Protein AF-0000000067930528 (afdb_homodimer)

Organism: Mesorhizobium plurifarium (NCBI:txid69974)

InterPro domains:
  IPR000172 Glucose-methanol-choline oxidoreductase, N-terminal [PF00732] (122-279)
  IPR007867 Glucose-methanol-choline oxidoreductase, C-terminal [PF05199] (368-486)
  IPR017896 4Fe-4S ferredoxin-type, iron-sulphur binding domain [PS51379] (174-204)
  IPR036188 FAD/NAD(P)-binding domain superfamily [G3DSA:3.50.50.60] (3-328)
  IPR036188 FAD/NAD(P)-binding domain superfamily [G3DSA:3.50.50.60] (410-496)
  IPR036188 FAD/NAD(P)-binding domain superfamily [SSF51905] (15-491)
  IPR051473 Pyranose 2-oxidase-like [PTHR42784] (15-492)

Secondary structure (DSSP, 8-state):
--EEEEGGGS-S--TT-SEEEE--SHHHHHHHHHHHHTT-EEEEEESS-PPPTT-BSHHHHTTSPPBB-TTS-S-B------STTGGGGTS--B-PPP-HHHHTGGGT---SS--S-SS-HHHHHHHHHHHHHHHT-TTSTTPPPPPPPHHHHHHHHHHHHTTPPPEE--BSBPPTTSTT-----SEESSB--SSS-B--TTTTTTT--TTSSSEEEEEES-EEEEEEEPTTS-EEEEEEEETTTTEEEEEE-S-EEE-S-HHHHHHHHHH--BTTBTT-TT-TTS-TTBT-B-EEEEEEEEEPPGGGTTSGGGS---EES--EEE-TTSB-TTSGGGB--EEEEE--SSGGGGTTEEEEEEEEEPPP-TTSEEEEEEEE-TTSPEEEEEE----HHHHHHHHHHHHHHHHHHHHHT-SEEEEPP--GGG--S--B-TT-B-S-TTT-SB-TTSBBTT-SSEEE-SGGG-SS--SS-SHHHHHHHHHHHHHT--SS--/--EEEEGGGS-S--TT-SEEEE--SHHHHHHHHHHHHTT-EEEEEESS-PPPTT-BSHHHHTTSPPBB-TTS-S-B------STTGGGGTS--B-PPP-HHHHSGGGT---SS--S-SS-HHHHHHHHHHHHHHHT-TTSTTPPPPPPPHHHHHHHHHHHHTTPPPEE--BSBPPTTSTT-----SEESSB--SSS-B--TTTTTTT--TTSSSEEEEEES-EEEEEEE-TTS-EEEEEEEETTTTEEEEEE-S-EEE-S-HHHHHHHHHH--BTTBTT-TT-TTS-TTBT-B-EEEEEEEEEPPGGGTTSGGGS---EES--EEE-TTSB-TTSGGGB--EEEEE--SSGGGGTTEEEEEEEEEPPP-TTSEEEEEEEE-TTSPEEEEEE----HHHHHHHHHHHHHHHHHHHHHT-SEEEEPP--GGG--S--B-TT-B-S-TTT-SB-TTSBBTT-SSEEE-SGGG-SS--SS-SHHHHHHHHHHHHHT--SS--

Structure (mmCIF, N/CA/C/O backbone):
data_AF-0000000067930528-model_v1
#
loop_
_entity.id
_entity.type
_entity.pdbx_description
1 polymer 'Putative sugar-alcohol dehydrogenase'
#
loop_
_atom_site.group_PDB
_atom_site.id
_atom_site.type_symbol
_atom_site.label_atom_id
_atom_site.label_alt_id
_atom_site.label_comp_id
_atom_site.label_asym_id
_atom_site.label_entity_id
_atom_site.label_seq_id
_atom_site.pdbx_PDB_ins_code
_atom_site.Cartn_x
_atom_site.Cartn_y
_atom_site.Cartn_z
_atom_site.occupancy
_atom_site.B_iso_or_equiv
_atom_site.auth_seq_id
_atom_site.auth_comp_id
_atom_site.auth_asym_id
_atom_site.auth_atom_id
_atom_site.pdbx_PDB_model_num
ATOM 1 N N . MET A 1 1 ? 11.219 -15.039 15.578 1 65.94 1 MET A N 1
ATOM 2 C CA . MET A 1 1 ? 10.406 -14.078 14.828 1 65.94 1 MET A CA 1
ATOM 3 C C . MET A 1 1 ? 11.164 -13.57 13.602 1 65.94 1 MET A C 1
ATOM 5 O O . MET A 1 1 ? 12.328 -13.188 13.703 1 65.94 1 MET A O 1
ATOM 9 N N . THR A 1 2 ? 10.562 -13.828 12.453 1 72.38 2 THR A N 1
ATOM 10 C CA . THR A 1 2 ? 11.203 -13.484 11.18 1 72.38 2 THR A CA 1
ATOM 11 C C . THR A 1 2 ? 11.5 -11.984 11.117 1 72.38 2 THR A C 1
ATOM 13 O O . THR A 1 2 ? 10.664 -11.164 11.492 1 72.38 2 THR A O 1
ATOM 16 N N . ASP A 1 3 ? 12.711 -11.766 10.789 1 87.5 3 ASP A N 1
ATOM 17 C CA . ASP A 1 3 ? 13.172 -10.398 10.57 1 87.5 3 ASP A CA 1
ATOM 18 C C . ASP A 1 3 ? 12.773 -9.898 9.188 1 87.5 3 ASP A C 1
ATOM 20 O O . ASP A 1 3 ? 13.328 -10.344 8.18 1 87.5 3 ASP A O 1
ATOM 24 N N . ILE A 1 4 ? 11.758 -9.18 9.07 1 91.94 4 ILE A N 1
ATOM 25 C CA . ILE A 1 4 ? 11.328 -8.531 7.84 1 91.94 4 ILE A CA 1
ATOM 26 C C . ILE A 1 4 ? 11.609 -7.031 7.918 1 91.94 4 ILE A C 1
ATOM 28 O O . ILE A 1 4 ? 10.984 -6.312 8.703 1 91.94 4 ILE A O 1
ATOM 32 N N . ARG A 1 5 ? 12.547 -6.539 7.102 1 92.88 5 ARG A N 1
ATOM 33 C CA . ARG A 1 5 ? 12.969 -5.148 7.207 1 92.88 5 ARG A CA 1
ATOM 34 C C . ARG A 1 5 ? 13.297 -4.574 5.832 1 92.88 5 ARG A C 1
ATOM 36 O O . ARG A 1 5 ? 13.68 -5.309 4.918 1 92.88 5 ARG A O 1
ATOM 43 N N . HIS A 1 6 ? 13.102 -3.281 5.699 1 94.38 6 HIS A N 1
ATOM 44 C CA . HIS A 1 6 ? 13.555 -2.615 4.484 1 94.38 6 HIS A CA 1
ATOM 45 C C . HIS A 1 6 ? 15.07 -2.668 4.359 1 94.38 6 HIS A C 1
ATOM 47 O O . HIS A 1 6 ? 15.789 -2.463 5.34 1 94.38 6 HIS A O 1
ATOM 53 N N . ILE A 1 7 ? 15.562 -2.873 3.207 1 93.69 7 ILE A N 1
ATOM 54 C CA . ILE A 1 7 ? 16.984 -3.121 2.973 1 93.69 7 ILE A CA 1
ATOM 55 C C . ILE A 1 7 ? 17.781 -1.875 3.334 1 93.69 7 ILE A C 1
ATOM 57 O O . ILE A 1 7 ? 18.922 -1.978 3.799 1 93.69 7 ILE A O 1
ATOM 61 N N . ALA A 1 8 ? 17.188 -0.722 3.137 1 86.81 8 ALA A N 1
ATOM 62 C CA . ALA A 1 8 ? 17.906 0.517 3.434 1 86.81 8 ALA A CA 1
ATOM 63 C C . ALA A 1 8 ? 18.203 0.632 4.926 1 86.81 8 ALA A C 1
ATOM 65 O O . ALA A 1 8 ? 19.156 1.314 5.32 1 86.81 8 ALA A O 1
ATOM 66 N N . ALA A 1 9 ? 17.391 0.033 5.754 1 80.81 9 ALA A N 1
ATOM 67 C CA . ALA A 1 9 ? 17.578 0.073 7.199 1 80.81 9 ALA A CA 1
ATOM 68 C C . ALA A 1 9 ? 18.578 -0.986 7.656 1 80.81 9 ALA A C 1
ATOM 70 O O . ALA A 1 9 ? 18.984 -0.997 8.82 1 80.81 9 ALA A O 1
ATOM 71 N N . HIS A 1 10 ? 18.797 -1.902 6.738 1 74 10 HIS A N 1
ATOM 72 C CA . HIS A 1 10 ? 19.688 -2.998 7.09 1 74 10 HIS A CA 1
ATOM 73 C C . HIS A 1 10 ? 21.141 -2.545 7.074 1 74 10 HIS A C 1
ATOM 75 O O . HIS A 1 10 ? 21.578 -1.849 6.152 1 74 10 HIS A O 1
ATOM 81 N N . ALA A 1 11 ? 21.719 -2.877 8.195 1 65.94 11 ALA A N 1
ATOM 82 C CA . ALA A 1 11 ? 23.141 -2.549 8.281 1 65.94 11 ALA A CA 1
ATOM 83 C C . ALA A 1 11 ? 23.953 -3.332 7.25 1 65.94 11 ALA A C 1
ATOM 85 O O . ALA A 1 11 ? 23.516 -4.379 6.773 1 65.94 11 ALA A O 1
ATOM 86 N N . CYS A 1 12 ? 25.031 -2.902 6.73 1 62.75 12 CYS A N 1
ATOM 87 C CA . CYS A 1 12 ? 25.891 -3.193 5.59 1 62.75 12 CYS A CA 1
ATOM 88 C C . CYS A 1 12 ? 26.516 -4.582 5.715 1 62.75 12 CYS A C 1
ATOM 90 O O . CYS A 1 12 ? 27.328 -4.984 4.879 1 62.75 12 CYS A O 1
ATOM 92 N N . ASN A 1 13 ? 26.062 -5.438 6.613 1 69.56 13 ASN A N 1
ATOM 93 C CA . ASN A 1 13 ? 26.812 -6.688 6.578 1 69.56 13 ASN A CA 1
ATOM 94 C C . ASN A 1 13 ? 26.016 -7.809 5.922 1 69.56 13 ASN A C 1
ATOM 96 O O . ASN A 1 13 ? 25.422 -8.633 6.609 1 69.56 13 ASN A O 1
ATOM 100 N N . TYR A 1 14 ? 26.25 -7.941 4.645 1 79.69 14 TYR A N 1
ATOM 101 C CA . TYR A 1 14 ? 25.531 -8.938 3.848 1 79.69 14 TYR A CA 1
ATOM 102 C C . TYR A 1 14 ? 26.359 -10.211 3.709 1 79.69 14 TYR A C 1
ATOM 104 O O . TYR A 1 14 ? 25.969 -11.133 2.99 1 79.69 14 TYR A O 1
ATOM 112 N N . THR A 1 15 ? 27.484 -10.43 4.457 1 78.19 15 THR A N 1
ATOM 113 C CA . THR A 1 15 ? 28.438 -11.508 4.227 1 78.19 15 THR A CA 1
ATOM 114 C C . THR A 1 15 ? 28.094 -12.719 5.094 1 78.19 15 THR A C 1
ATOM 116 O O . THR A 1 15 ? 28.719 -13.781 4.961 1 78.19 15 THR A O 1
ATOM 119 N N . ASN A 1 16 ? 27.062 -12.82 5.742 1 85 16 ASN A N 1
ATOM 120 C CA . ASN A 1 16 ? 26.859 -13.898 6.707 1 85 16 ASN A CA 1
ATOM 121 C C . ASN A 1 16 ? 25.734 -14.844 6.27 1 85 16 ASN A C 1
ATOM 123 O O . ASN A 1 16 ? 25.312 -15.711 7.035 1 85 16 ASN A O 1
ATOM 127 N N . PHE A 1 17 ? 25.422 -14.914 5.016 1 92.62 17 PHE A N 1
ATOM 128 C CA . PHE A 1 17 ? 24.344 -15.789 4.594 1 92.62 17 PHE A CA 1
ATOM 129 C C . PHE A 1 17 ? 24.891 -17 3.85 1 92.62 17 PHE A C 1
ATOM 131 O O . PHE A 1 17 ? 25.781 -16.875 3.01 1 92.62 17 PHE A O 1
ATOM 138 N N . ASP A 1 18 ? 24.375 -18.188 4.176 1 94.06 18 ASP A N 1
ATOM 139 C CA . ASP A 1 18 ? 24.719 -19.406 3.465 1 94.06 18 ASP A CA 1
ATOM 140 C C . ASP A 1 18 ? 24.078 -19.438 2.08 1 94.06 18 ASP A C 1
ATOM 142 O O . ASP A 1 18 ? 24.625 -20.047 1.151 1 94.06 18 ASP A O 1
ATOM 146 N N . ALA A 1 19 ? 22.938 -18.844 1.954 1 95.81 19 ALA A N 1
ATOM 147 C CA . ALA A 1 19 ? 22.188 -18.781 0.705 1 95.81 19 ALA A CA 1
ATOM 148 C C . ALA A 1 19 ? 21.375 -17.5 0.621 1 95.81 19 ALA A C 1
ATOM 150 O O . ALA A 1 19 ? 20.953 -16.953 1.645 1 95.81 19 ALA A O 1
ATOM 151 N N . VAL A 1 20 ? 21.234 -17.031 -0.563 1 97.56 20 VAL A N 1
ATOM 152 C CA . VAL A 1 20 ? 20.359 -15.891 -0.838 1 97.56 20 VAL A CA 1
ATOM 153 C C . VAL A 1 20 ? 19.266 -16.297 -1.808 1 97.56 20 VAL A C 1
ATOM 155 O O . VAL A 1 20 ? 19.547 -16.828 -2.891 1 97.56 20 VAL A O 1
ATOM 158 N N . VAL A 1 21 ? 18.031 -16.156 -1.386 1 98.5 21 VAL A N 1
ATOM 159 C CA . VAL A 1 21 ? 16.859 -16.438 -2.207 1 98.5 21 VAL A CA 1
ATOM 160 C C . VAL A 1 21 ? 16.328 -15.148 -2.824 1 98.5 21 VAL A C 1
ATOM 162 O O . VAL A 1 21 ? 16.125 -14.156 -2.123 1 98.5 21 VAL A O 1
ATOM 165 N N . VAL A 1 22 ? 16.125 -15.094 -4.141 1 98.75 22 VAL A N 1
ATOM 166 C CA . VAL A 1 22 ? 15.57 -13.938 -4.836 1 98.75 22 VAL A CA 1
ATOM 167 C C . VAL A 1 22 ? 14.07 -14.133 -5.023 1 98.75 22 VAL A C 1
ATOM 169 O O . VAL A 1 22 ? 13.641 -14.898 -5.887 1 98.75 22 VAL A O 1
ATOM 172 N N . GLY A 1 23 ? 13.258 -13.406 -4.262 1 98.31 23 GLY A N 1
ATOM 173 C CA . GLY A 1 23 ? 11.812 -13.547 -4.254 1 98.31 23 GLY A CA 1
ATOM 174 C C . GLY A 1 23 ? 11.289 -14.242 -3.012 1 98.31 23 GLY A C 1
ATOM 175 O O . GLY A 1 23 ? 11.828 -15.266 -2.59 1 98.31 23 GLY A O 1
ATOM 176 N N . SER A 1 24 ? 10.258 -13.719 -2.424 1 98.38 24 SER A N 1
ATOM 177 C CA . SER A 1 24 ? 9.734 -14.234 -1.163 1 98.38 24 SER A CA 1
ATOM 178 C C . SER A 1 24 ? 8.375 -14.898 -1.357 1 98.38 24 SER A C 1
ATOM 180 O O . SER A 1 24 ? 7.664 -15.156 -0.387 1 98.38 24 SER A O 1
ATOM 182 N N . GLY A 1 25 ? 7.945 -15.148 -2.602 1 9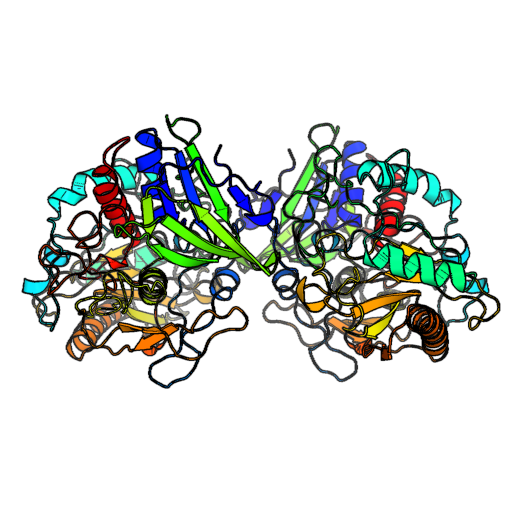8 25 GLY A N 1
ATOM 183 C CA . GLY A 1 25 ? 6.656 -15.75 -2.9 1 98 25 GLY A CA 1
ATOM 184 C C . GLY A 1 25 ? 6.539 -17.188 -2.434 1 98 25 GLY A C 1
ATOM 185 O O . GLY A 1 25 ? 7.305 -17.625 -1.573 1 98 25 GLY A O 1
ATOM 186 N N . PRO A 1 26 ? 5.582 -17.922 -2.986 1 98.19 26 PRO A N 1
ATOM 187 C CA . PRO A 1 26 ? 5.32 -19.281 -2.529 1 98.19 26 PRO A CA 1
ATOM 188 C C . PRO A 1 26 ? 6.543 -20.188 -2.639 1 98.19 26 PRO A C 1
ATOM 190 O O . PRO A 1 26 ? 6.848 -20.938 -1.708 1 98.19 26 PRO A O 1
ATOM 193 N N . SER A 1 27 ? 7.227 -20.141 -3.719 1 98.56 27 SER A N 1
ATOM 194 C CA . SER A 1 27 ? 8.398 -20.984 -3.875 1 98.56 27 SER A CA 1
ATOM 195 C C . SER A 1 27 ? 9.562 -20.5 -3.01 1 98.56 27 SER A C 1
ATOM 197 O O . SER A 1 27 ? 10.141 -21.266 -2.248 1 98.56 27 SER A O 1
ATOM 199 N N . GLY A 1 28 ? 9.875 -19.188 -3.053 1 98.75 28 GLY A N 1
ATOM 200 C CA . GLY A 1 28 ? 11 -18.641 -2.318 1 98.75 28 GLY A CA 1
ATOM 201 C C . GLY A 1 28 ? 10.875 -18.828 -0.816 1 98.75 28 GLY A C 1
ATOM 202 O O . GLY A 1 28 ? 11.867 -19.094 -0.134 1 98.75 28 GLY A O 1
ATOM 203 N N . SER A 1 29 ? 9.695 -18.641 -0.292 1 98.69 29 SER A N 1
ATOM 204 C CA . SER A 1 29 ? 9.484 -18.797 1.142 1 98.69 29 SER A CA 1
ATOM 205 C C . SER A 1 29 ? 9.695 -20.25 1.569 1 98.69 29 SER A C 1
ATOM 207 O O . SER A 1 29 ? 10.289 -20.516 2.619 1 98.69 29 SER A O 1
ATOM 209 N N . ILE A 1 30 ? 9.227 -21.219 0.767 1 98.88 30 ILE A N 1
ATOM 210 C CA . ILE A 1 30 ? 9.391 -22.625 1.073 1 98.88 30 ILE A CA 1
ATOM 211 C C . ILE A 1 30 ? 10.875 -23 1.008 1 98.88 30 ILE A C 1
ATOM 213 O O . ILE A 1 30 ? 11.367 -23.75 1.854 1 98.88 30 ILE A O 1
ATOM 217 N N . VAL A 1 31 ? 11.57 -22.484 0.005 1 98.81 31 VAL A N 1
ATOM 218 C CA . VAL A 1 31 ? 13.008 -22.734 -0.125 1 98.81 31 VAL A CA 1
ATOM 219 C C . VAL A 1 31 ? 13.734 -22.203 1.109 1 98.81 31 VAL A C 1
ATOM 221 O O . VAL A 1 31 ? 14.531 -22.922 1.717 1 98.81 31 VAL A O 1
ATOM 224 N N . ALA A 1 32 ? 13.469 -20.969 1.473 1 98.38 32 ALA A N 1
ATOM 225 C CA . ALA A 1 32 ? 14.109 -20.359 2.637 1 98.38 32 ALA A CA 1
ATOM 226 C C . ALA A 1 32 ? 13.852 -21.172 3.896 1 98.38 32 ALA A C 1
ATOM 228 O O . ALA A 1 32 ? 14.773 -21.453 4.664 1 98.38 32 ALA A O 1
ATOM 229 N N . ARG A 1 33 ? 12.609 -21.578 4.098 1 98.25 33 ARG A N 1
ATOM 230 C CA . ARG A 1 33 ? 12.242 -22.375 5.262 1 98.25 33 ARG A CA 1
ATOM 231 C C . ARG A 1 33 ? 12.984 -23.703 5.262 1 98.25 33 ARG A C 1
ATOM 233 O O . ARG A 1 33 ? 13.516 -24.125 6.293 1 98.25 33 ARG A O 1
ATOM 240 N N . THR A 1 34 ? 12.984 -24.406 4.109 1 98.56 34 THR A N 1
ATOM 241 C CA . THR A 1 34 ? 13.641 -25.703 3.99 1 98.56 34 THR A CA 1
ATOM 242 C C . THR A 1 34 ? 15.117 -25.594 4.359 1 98.56 34 THR A C 1
ATOM 244 O O . THR A 1 34 ? 15.633 -26.406 5.125 1 98.56 34 THR A O 1
ATOM 247 N N . LEU A 1 35 ? 15.781 -24.609 3.834 1 97.81 35 LEU A N 1
ATOM 248 C CA . LEU A 1 35 ? 17.203 -24.438 4.105 1 97.81 35 LEU A CA 1
ATOM 249 C C . LEU A 1 35 ? 17.438 -24.078 5.57 1 97.81 35 LEU A C 1
ATOM 251 O O . LEU A 1 35 ? 18.406 -24.547 6.18 1 97.81 35 LEU A O 1
ATOM 255 N N . ALA A 1 36 ? 16.578 -23.219 6.133 1 97.12 36 ALA A N 1
ATOM 256 C CA . ALA A 1 36 ? 16.703 -22.891 7.551 1 97.12 36 ALA A CA 1
ATOM 257 C C . ALA A 1 36 ? 16.5 -24.141 8.422 1 97.12 36 ALA A C 1
ATOM 259 O O . ALA A 1 36 ? 17.156 -24.297 9.453 1 97.12 36 ALA A O 1
ATOM 260 N N . GLU A 1 37 ? 15.539 -25 8.062 1 97.38 37 GLU A N 1
ATOM 261 C CA . GLU A 1 37 ? 15.336 -26.281 8.742 1 97.38 37 GLU A CA 1
ATOM 262 C C . GLU A 1 37 ? 16.609 -27.109 8.75 1 97.38 37 GLU A C 1
ATOM 264 O O . GLU A 1 37 ? 16.844 -27.906 9.672 1 97.38 37 GLU A O 1
ATOM 269 N N . LYS A 1 38 ? 17.406 -26.938 7.801 1 97.25 38 LYS A N 1
ATOM 270 C CA . LYS A 1 38 ? 18.656 -27.688 7.668 1 97.25 38 LYS A CA 1
ATOM 271 C C . LYS A 1 38 ? 19.812 -26.938 8.32 1 97.25 38 LYS A C 1
ATOM 273 O O . LYS A 1 38 ? 20.969 -27.297 8.133 1 97.25 38 LYS A O 1
ATOM 278 N N . GLY A 1 39 ? 19.547 -25.766 8.93 1 96.31 39 GLY A N 1
ATOM 279 C CA . GLY A 1 39 ? 20.531 -25.062 9.727 1 96.31 39 GLY A CA 1
ATOM 280 C C . GLY A 1 39 ? 21.203 -23.922 8.969 1 96.31 39 GLY A C 1
ATOM 281 O O . GLY A 1 39 ? 22.141 -23.312 9.477 1 96.31 39 GLY A O 1
ATOM 282 N N . CYS A 1 40 ? 20.734 -23.562 7.781 1 95.88 40 CYS A N 1
ATOM 283 C CA . CYS A 1 40 ? 21.344 -22.516 6.973 1 95.88 40 CYS A CA 1
ATOM 284 C C . CYS A 1 40 ? 20.859 -21.141 7.422 1 95.88 40 CYS A C 1
ATOM 286 O O . CYS A 1 40 ? 19.75 -20.984 7.91 1 95.88 40 CYS A O 1
ATOM 288 N N . HIS A 1 41 ? 21.766 -20.172 7.305 1 95.19 41 HIS A N 1
ATOM 289 C CA . HIS A 1 41 ? 21.391 -18.766 7.402 1 95.19 41 HIS A CA 1
ATOM 290 C C . HIS A 1 41 ? 21.031 -18.188 6.035 1 95.19 41 HIS A C 1
ATOM 292 O O . HIS A 1 41 ? 21.891 -18.078 5.16 1 95.19 41 HIS A O 1
ATOM 298 N N . VAL A 1 42 ? 19.75 -17.812 5.859 1 96.12 42 VAL A N 1
ATOM 299 C CA . VAL A 1 42 ? 19.234 -17.5 4.531 1 96.12 42 VAL A CA 1
ATOM 300 C C . VAL A 1 42 ? 18.766 -16.047 4.48 1 96.12 42 VAL A C 1
ATOM 302 O O . VAL A 1 42 ? 18.094 -15.586 5.398 1 96.12 42 VAL A O 1
ATOM 305 N N . ALA A 1 43 ? 19.156 -15.281 3.494 1 96.25 43 ALA A N 1
ATOM 306 C CA . ALA A 1 43 ? 18.562 -13.992 3.164 1 96.25 43 ALA A CA 1
ATOM 307 C C . ALA A 1 43 ? 17.547 -14.141 2.025 1 96.25 43 ALA A C 1
ATOM 309 O O . ALA A 1 43 ? 17.812 -14.836 1.041 1 96.25 43 ALA A O 1
ATOM 310 N N . VAL A 1 44 ? 16.391 -13.602 2.207 1 97.5 44 VAL A N 1
ATOM 311 C CA . VAL A 1 44 ? 15.398 -13.5 1.138 1 97.5 44 VAL A CA 1
ATOM 312 C C . VAL A 1 44 ? 15.305 -12.047 0.667 1 97.5 44 VAL A C 1
ATOM 314 O O . VAL A 1 44 ? 15.016 -11.148 1.461 1 97.5 44 VAL A O 1
ATOM 317 N N . LEU A 1 45 ? 15.594 -11.789 -0.558 1 97.38 45 LEU A N 1
ATOM 318 C CA . LEU A 1 45 ? 15.508 -10.453 -1.137 1 97.38 45 LEU A CA 1
ATOM 319 C C . LEU A 1 45 ? 14.18 -10.266 -1.865 1 97.38 45 LEU A C 1
ATOM 321 O O . LEU A 1 45 ? 13.758 -11.133 -2.633 1 97.38 45 LEU A O 1
ATOM 325 N N . GLU A 1 46 ? 13.469 -9.219 -1.565 1 97.62 46 GLU A N 1
ATOM 326 C CA . GLU A 1 46 ? 12.164 -8.891 -2.123 1 97.62 46 GLU A CA 1
ATOM 327 C C . GLU A 1 46 ? 12.102 -7.434 -2.568 1 97.62 46 GLU A C 1
ATOM 329 O O . GLU A 1 46 ? 12.625 -6.547 -1.886 1 97.62 46 GLU A O 1
ATOM 334 N N . TYR A 1 47 ? 11.516 -7.215 -3.771 1 96.62 47 TYR A N 1
ATOM 335 C CA . TYR A 1 47 ? 11.414 -5.855 -4.289 1 96.62 47 TYR A CA 1
ATOM 336 C C . TYR A 1 47 ? 10.32 -5.078 -3.559 1 96.62 47 TYR A C 1
ATOM 338 O O . TYR A 1 47 ? 10.539 -3.938 -3.145 1 96.62 47 TYR A O 1
ATOM 346 N N . GLY A 1 48 ? 9.203 -5.66 -3.402 1 96.31 48 GLY A N 1
ATOM 347 C CA . GLY A 1 48 ? 8.062 -4.98 -2.807 1 96.31 48 GLY A CA 1
ATOM 348 C C . GLY A 1 48 ? 8 -5.141 -1.299 1 96.31 48 GLY A C 1
ATOM 349 O O . GLY A 1 48 ? 8.555 -6.09 -0.743 1 96.31 48 GLY A O 1
ATOM 350 N N . GLY A 1 49 ? 7.332 -4.234 -0.583 1 96.25 49 GLY A N 1
ATOM 351 C CA . GLY A 1 49 ? 7.113 -4.312 0.854 1 96.25 49 GLY A CA 1
ATOM 352 C C . GLY A 1 49 ? 5.93 -5.18 1.231 1 96.25 49 GLY A C 1
ATOM 353 O O . GLY A 1 49 ? 5.23 -5.703 0.358 1 96.25 49 GLY A O 1
ATOM 354 N N . PRO A 1 50 ? 5.742 -5.387 2.572 1 95.75 50 PRO A N 1
ATOM 355 C CA . PRO A 1 50 ? 4.578 -6.164 3.006 1 95.75 50 PRO A CA 1
ATOM 356 C C . PRO A 1 50 ? 3.254 -5.48 2.674 1 95.75 50 PRO A C 1
ATOM 358 O O . PRO A 1 50 ? 3.168 -4.25 2.693 1 95.75 50 PRO A O 1
ATOM 361 N N . ALA A 1 51 ? 2.242 -6.277 2.332 1 95.31 51 ALA A N 1
ATOM 362 C CA . ALA A 1 51 ? 0.869 -5.805 2.168 1 95.31 51 ALA A CA 1
ATOM 363 C C . ALA A 1 51 ? 0.092 -5.914 3.477 1 95.31 51 ALA A C 1
ATOM 365 O O . ALA A 1 51 ? 0.234 -6.895 4.211 1 95.31 51 ALA A O 1
ATOM 366 N N . CYS A 1 52 ? -0.74 -4.938 3.793 1 94.19 52 CYS A N 1
ATOM 367 C CA . CYS A 1 52 ? -1.536 -5.008 5.012 1 94.19 52 CYS A CA 1
ATOM 368 C C . CYS A 1 52 ? -2.795 -5.84 4.793 1 94.19 52 CYS A C 1
ATOM 370 O O . CYS A 1 52 ? -3.252 -5.996 3.662 1 94.19 52 CYS A O 1
ATOM 372 N N . PRO A 1 53 ? -3.369 -6.43 5.934 1 94.69 53 PRO A N 1
ATOM 373 C CA . PRO A 1 53 ? -4.66 -7.109 5.793 1 94.69 53 PRO A CA 1
ATOM 374 C C . PRO A 1 53 ? -5.727 -6.219 5.16 1 94.69 53 PRO A C 1
ATOM 376 O O . PRO A 1 53 ? -5.883 -5.059 5.551 1 94.69 53 PRO A O 1
ATOM 379 N N . GLY A 1 54 ? -6.375 -6.762 4.078 1 94.75 54 GLY A N 1
ATOM 380 C CA . GLY A 1 54 ? -7.426 -6.012 3.404 1 94.75 54 GLY A CA 1
ATOM 381 C C . GLY A 1 54 ? -6.922 -5.23 2.205 1 94.75 54 GLY A C 1
ATOM 382 O O . GLY A 1 54 ? -7.711 -4.617 1.482 1 94.75 54 GLY A O 1
ATOM 383 N N . ALA A 1 55 ? -5.602 -5.262 1.969 1 94.81 55 ALA A N 1
ATOM 384 C CA . ALA A 1 55 ? -5.055 -4.562 0.809 1 94.81 55 ALA A CA 1
ATOM 385 C C . ALA A 1 55 ? -5.547 -5.191 -0.492 1 94.81 55 ALA A C 1
ATOM 387 O O . ALA A 1 55 ? -5.707 -6.41 -0.58 1 94.81 55 ALA A O 1
ATOM 388 N N . MET A 1 56 ? -5.691 -4.352 -1.566 1 93.25 56 MET A N 1
ATOM 389 C CA . MET A 1 56 ? -6.062 -4.828 -2.895 1 93.25 56 MET A CA 1
ATOM 390 C C . MET A 1 56 ? -4.824 -5.09 -3.746 1 93.25 56 MET A C 1
ATOM 392 O O . MET A 1 56 ? -3.787 -4.453 -3.551 1 93.25 56 MET A O 1
ATOM 396 N N . LEU A 1 57 ? -4.922 -5.887 -4.707 1 94.38 57 LEU A N 1
ATOM 397 C CA . LEU A 1 57 ? -3.83 -6.348 -5.559 1 94.38 57 LEU A CA 1
ATOM 398 C C . LEU A 1 57 ? -3.283 -5.203 -6.406 1 94.38 57 LEU A C 1
ATOM 400 O O . LEU A 1 57 ? -2.072 -5.105 -6.617 1 94.38 57 LEU A O 1
ATOM 404 N N . GLY A 1 58 ? -4.055 -4.324 -6.883 1 91.5 58 GLY A N 1
ATOM 405 C CA . GLY A 1 58 ? -3.738 -3.326 -7.895 1 91.5 58 GLY A CA 1
ATOM 406 C C . GLY A 1 58 ? -2.422 -2.615 -7.637 1 91.5 58 GLY A C 1
ATOM 407 O O . GLY A 1 58 ? -1.498 -2.697 -8.445 1 91.5 58 GLY A O 1
ATOM 408 N N . PRO A 1 59 ? -2.297 -2.018 -6.484 1 90.88 59 PRO A N 1
ATOM 409 C CA . PRO A 1 59 ? -1.072 -1.272 -6.18 1 90.88 59 PRO A CA 1
ATOM 410 C C . PRO A 1 59 ? 0.172 -2.158 -6.18 1 90.88 59 PRO A C 1
ATOM 412 O O . PRO A 1 59 ? 1.271 -1.686 -6.48 1 90.88 59 PRO A O 1
ATOM 415 N N . HIS A 1 60 ? 0.071 -3.4 -5.934 1 93.75 60 HIS A N 1
ATOM 416 C CA . HIS A 1 60 ? 1.201 -4.316 -5.844 1 93.75 60 HIS A CA 1
ATOM 417 C C . HIS A 1 60 ? 1.572 -4.871 -7.215 1 93.75 60 HIS A C 1
ATOM 419 O O . HIS A 1 60 ? 2.65 -5.445 -7.383 1 93.75 60 HIS A O 1
ATOM 425 N N . GLN A 1 61 ? 0.742 -4.703 -8.188 1 91.5 61 GLN A N 1
ATOM 426 C CA . GLN A 1 61 ? 1.097 -5.02 -9.562 1 91.5 61 GLN A CA 1
ATOM 427 C C . GLN A 1 61 ? 1.732 -3.816 -10.258 1 91.5 61 GLN A C 1
ATOM 429 O O . GLN A 1 61 ? 2.604 -3.979 -11.117 1 91.5 61 GLN A O 1
ATOM 434 N N . GLU A 1 62 ? 1.306 -2.664 -9.82 1 88.38 62 GLU A N 1
ATOM 435 C CA . GLU A 1 62 ? 1.73 -1.427 -10.469 1 88.38 62 GLU A CA 1
ATOM 436 C C . GLU A 1 62 ? 3.174 -1.082 -10.109 1 88.38 62 GLU A C 1
ATOM 438 O O . GLU A 1 62 ? 3.777 -0.199 -10.727 1 88.38 62 GLU A O 1
ATOM 443 N N . ALA A 1 63 ? 3.711 -1.773 -9.203 1 84.44 63 ALA A N 1
ATOM 444 C CA . ALA A 1 63 ? 5.098 -1.533 -8.812 1 84.44 63 ALA A CA 1
ATOM 445 C C . ALA A 1 63 ? 6.059 -1.917 -9.93 1 84.44 63 ALA A C 1
ATOM 447 O O . ALA A 1 63 ? 7.168 -1.384 -10.016 1 84.44 63 ALA A O 1
ATOM 448 N N . TYR A 1 64 ? 5.664 -2.836 -10.797 1 85.56 64 TYR A N 1
ATOM 449 C CA . TYR A 1 64 ? 6.461 -3.223 -11.953 1 85.56 64 TYR A CA 1
ATOM 450 C C . TYR A 1 64 ? 6.062 -2.41 -13.18 1 85.56 64 TYR A C 1
ATOM 452 O O . TYR A 1 64 ? 4.883 -2.123 -13.391 1 85.56 64 TYR A O 1
ATOM 460 N N . SER A 1 65 ? 7.031 -2.164 -14.008 1 85.69 65 SER A N 1
ATOM 461 C CA . SER A 1 65 ? 6.723 -1.598 -15.312 1 85.69 65 SER A CA 1
ATOM 462 C C . SER A 1 65 ? 5.926 -2.58 -16.172 1 85.69 65 SER A C 1
ATOM 464 O O . SER A 1 65 ? 6.176 -3.787 -16.125 1 85.69 65 SER A O 1
ATOM 466 N N . LYS A 1 66 ? 5.055 -2.02 -16.906 1 89.88 66 LYS A N 1
ATOM 467 C CA . LYS A 1 66 ? 4.344 -2.861 -17.875 1 89.88 66 LYS A CA 1
ATOM 468 C C . LYS A 1 66 ? 5.297 -3.432 -18.906 1 89.88 66 LYS A C 1
ATOM 470 O O . LYS A 1 66 ? 6.27 -2.777 -19.297 1 89.88 66 LYS A O 1
ATOM 475 N N . ALA A 1 67 ? 5.039 -4.598 -19.297 1 91.44 67 ALA A N 1
ATOM 476 C CA . ALA A 1 67 ? 5.863 -5.246 -20.312 1 91.44 67 ALA A CA 1
ATOM 477 C C . ALA A 1 67 ? 5.441 -4.824 -21.703 1 91.44 67 ALA A C 1
ATOM 479 O O . ALA A 1 67 ? 4.289 -4.438 -21.922 1 91.44 67 ALA A O 1
ATOM 480 N N . LEU A 1 68 ? 6.379 -4.918 -22.609 1 92.81 68 LEU A N 1
ATOM 481 C CA . LEU A 1 68 ? 6.059 -4.746 -24.031 1 92.81 68 LEU A CA 1
ATOM 482 C C . LEU A 1 68 ? 5.434 -6.012 -24.609 1 92.81 68 LEU A C 1
ATOM 484 O O . LEU A 1 68 ? 5.926 -7.113 -24.359 1 92.81 68 LEU A O 1
ATOM 488 N N . THR A 1 69 ? 4.34 -5.816 -25.281 1 92.06 69 THR A N 1
ATOM 489 C CA . THR A 1 69 ? 3.658 -6.957 -25.891 1 92.06 69 THR A CA 1
ATOM 490 C C . THR A 1 69 ? 4.023 -7.086 -27.359 1 92.06 69 THR A C 1
ATOM 492 O O . THR A 1 69 ? 4.879 -6.348 -27.859 1 92.06 69 THR A O 1
ATOM 495 N N . SER A 1 70 ? 3.439 -8.055 -28.016 1 85.81 70 SER A N 1
ATOM 496 C CA . SER A 1 70 ? 3.773 -8.375 -29.391 1 85.81 70 SER A CA 1
ATOM 497 C C . SER A 1 70 ? 3.48 -7.199 -30.328 1 85.81 70 SER A C 1
ATOM 499 O O . SER A 1 70 ? 4.105 -7.059 -31.375 1 85.81 70 SER A O 1
ATOM 501 N N . ASN A 1 71 ? 2.621 -6.262 -29.891 1 85.19 71 ASN A N 1
ATOM 502 C CA . ASN A 1 71 ? 2.277 -5.105 -30.719 1 85.19 71 ASN A CA 1
ATOM 503 C C . ASN A 1 71 ? 3.18 -3.914 -30.406 1 85.19 71 ASN A C 1
ATOM 505 O O . ASN A 1 71 ? 2.979 -2.826 -30.953 1 85.19 71 ASN A O 1
ATOM 509 N N . GLY A 1 72 ? 4.047 -4.098 -29.516 1 85.38 72 GLY A N 1
ATOM 510 C CA . GLY A 1 72 ? 5.027 -3.066 -29.203 1 85.38 72 GLY A CA 1
ATOM 511 C C . GLY A 1 72 ? 4.555 -2.088 -28.156 1 85.38 72 GLY A C 1
ATOM 512 O O . GLY A 1 72 ? 5.27 -1.147 -27.797 1 85.38 72 GLY A O 1
ATOM 513 N N . GLN A 1 73 ? 3.455 -2.293 -27.656 1 86.31 73 GLN A N 1
ATOM 514 C CA . GLN A 1 73 ? 2.91 -1.399 -26.641 1 86.31 73 GLN A CA 1
ATOM 515 C C . GLN A 1 73 ? 3.287 -1.868 -25.25 1 86.31 73 GLN A C 1
ATOM 517 O O . GLN A 1 73 ? 3.402 -3.07 -25 1 86.31 73 GLN A O 1
ATOM 522 N N . ALA A 1 74 ? 3.492 -0.927 -24.297 1 86.44 74 ALA A N 1
ATOM 523 C CA . ALA A 1 74 ? 3.785 -1.242 -22.906 1 86.44 74 ALA A CA 1
ATOM 524 C C . ALA A 1 74 ? 2.5 -1.444 -22.109 1 86.44 74 ALA A C 1
ATOM 526 O O . ALA A 1 74 ? 2.211 -0.681 -21.172 1 86.44 74 ALA A O 1
ATOM 527 N N . ASP A 1 75 ? 1.797 -2.457 -22.469 1 86.94 75 ASP A N 1
ATOM 528 C CA . ASP A 1 75 ? 0.516 -2.682 -21.797 1 86.94 75 ASP A CA 1
ATOM 529 C C . ASP A 1 75 ? 0.414 -4.109 -21.266 1 86.94 75 ASP A C 1
ATOM 531 O O . ASP A 1 75 ? -0.665 -4.555 -20.875 1 86.94 75 ASP A O 1
ATOM 535 N N . GLY A 1 76 ? 1.522 -4.801 -21.328 1 87.94 76 GLY A N 1
ATOM 536 C CA . GLY A 1 76 ? 1.557 -6.133 -20.734 1 87.94 76 GLY A CA 1
ATOM 537 C C . GLY A 1 76 ? 1.614 -6.117 -19.219 1 87.94 76 GLY A C 1
ATOM 538 O O . GLY A 1 76 ? 2.297 -5.281 -18.625 1 87.94 76 GLY A O 1
ATOM 539 N N . ASN A 1 77 ? 0.884 -7.031 -18.609 1 84.81 77 ASN A N 1
ATOM 540 C CA . ASN A 1 77 ? 0.874 -7.148 -17.156 1 84.81 77 ASN A CA 1
ATOM 541 C C . ASN A 1 77 ? 0.94 -8.609 -16.703 1 84.81 77 ASN A C 1
ATOM 543 O O . ASN A 1 77 ? 0.056 -9.086 -15.992 1 84.81 77 ASN A O 1
ATOM 547 N N . PRO A 1 78 ? 2.014 -9.219 -17.094 1 78.69 78 PRO A N 1
ATOM 548 C CA . PRO A 1 78 ? 2.158 -10.633 -16.719 1 78.69 78 PRO A CA 1
ATOM 549 C C . PRO A 1 78 ? 2.719 -10.82 -15.312 1 78.69 78 PRO A C 1
ATOM 551 O O . PRO A 1 78 ? 3.588 -11.664 -15.102 1 78.69 78 PRO A O 1
ATOM 554 N N . TRP A 1 79 ? 2.318 -9.898 -14.367 1 81.06 79 TRP A N 1
ATOM 555 C CA . TRP A 1 79 ? 2.84 -9.906 -13.008 1 81.06 79 TRP A CA 1
ATOM 556 C C . TRP A 1 79 ? 1.843 -10.547 -12.047 1 81.06 79 TRP A C 1
ATOM 558 O O . TRP A 1 79 ? 0.64 -10.578 -12.32 1 81.06 79 TRP A O 1
ATOM 568 N N . THR A 1 80 ? 2.369 -11.141 -11.023 1 88.06 80 THR A N 1
ATOM 569 C CA . THR A 1 80 ? 1.489 -11.547 -9.93 1 88.06 80 THR A CA 1
ATOM 570 C C . THR A 1 80 ? 1.373 -10.438 -8.891 1 88.06 80 THR A C 1
ATOM 572 O O . THR A 1 80 ? 0.425 -9.648 -8.922 1 88.06 80 THR A O 1
ATOM 575 N N . ALA A 1 81 ? 2.305 -10.305 -8.008 1 94.75 81 ALA A N 1
ATOM 576 C CA . ALA A 1 81 ? 2.326 -9.219 -7.023 1 94.75 81 ALA A CA 1
ATOM 577 C C . ALA A 1 81 ? 3.752 -8.922 -6.566 1 94.75 81 ALA A C 1
ATOM 579 O O . ALA A 1 81 ? 4.555 -9.844 -6.383 1 94.75 81 ALA A O 1
ATOM 580 N N . CYS A 1 82 ? 4.031 -7.684 -6.488 1 95.31 82 CYS A N 1
ATOM 581 C CA . CYS A 1 82 ? 5.289 -7.199 -5.926 1 95.31 82 CYS A CA 1
ATOM 582 C C . CYS A 1 82 ? 5.129 -6.863 -4.449 1 95.31 82 CYS A C 1
ATOM 584 O O . CYS A 1 82 ? 4.852 -5.719 -4.094 1 95.31 82 CYS A O 1
ATOM 586 N N . CYS A 1 83 ? 5.363 -7.824 -3.582 1 97.12 83 CYS A N 1
ATOM 587 C CA . CYS A 1 83 ? 5.246 -7.656 -2.139 1 97.12 83 CYS A CA 1
ATOM 588 C C . CYS A 1 83 ? 5.844 -8.852 -1.4 1 97.12 83 CYS A C 1
ATOM 590 O O . CYS A 1 83 ? 6.105 -9.891 -2.004 1 97.12 83 CYS A O 1
ATOM 592 N N . VAL A 1 84 ? 6.117 -8.742 -0.12 1 97.88 84 VAL A N 1
ATOM 593 C CA . VAL A 1 84 ? 6.555 -9.859 0.706 1 97.88 84 VAL A CA 1
ATOM 594 C C . VAL A 1 84 ? 5.504 -10.961 0.681 1 97.88 84 VAL A C 1
ATOM 596 O O . VAL A 1 84 ? 4.324 -10.719 0.954 1 97.88 84 VAL A O 1
ATOM 599 N N . GLY A 1 85 ? 5.887 -12.094 0.281 1 97.62 85 GLY A N 1
ATOM 600 C CA . GLY A 1 85 ? 4.965 -13.219 0.144 1 97.62 85 GLY A CA 1
ATOM 601 C C . GLY A 1 85 ? 4.445 -13.391 -1.27 1 97.62 85 GLY A C 1
ATOM 602 O O . GLY A 1 85 ? 3.754 -14.367 -1.565 1 97.62 85 GLY A O 1
ATOM 603 N N . GLY A 1 86 ? 4.668 -12.391 -2.123 1 96.75 86 GLY A N 1
ATOM 604 C CA . GLY A 1 86 ? 4.316 -12.477 -3.531 1 96.75 86 GLY A CA 1
ATOM 605 C C . GLY A 1 86 ? 2.818 -12.555 -3.77 1 96.75 86 GLY A C 1
ATOM 606 O O . GLY A 1 86 ? 2.031 -12 -2.998 1 96.75 86 GLY A O 1
ATOM 607 N N . GLY A 1 87 ? 2.469 -13.18 -4.887 1 96 87 GLY A N 1
ATOM 608 C CA . GLY A 1 87 ? 1.089 -13.227 -5.34 1 96 87 GLY A CA 1
ATOM 609 C C . GLY A 1 87 ? 0.191 -14.047 -4.434 1 96 87 GLY A C 1
ATOM 610 O O . GLY A 1 87 ? -1.033 -13.906 -4.469 1 96 87 GLY A O 1
ATOM 611 N N . MET A 1 88 ? 0.796 -14.852 -3.574 1 97 88 MET A N 1
ATOM 612 C CA . MET A 1 88 ? 0.019 -15.734 -2.707 1 97 88 MET A CA 1
ATOM 613 C C . MET A 1 88 ? -0.837 -14.93 -1.737 1 97 88 MET A C 1
ATOM 615 O O . MET A 1 88 ? -1.829 -15.43 -1.209 1 97 88 MET A O 1
ATOM 619 N N . GLY A 1 89 ? -0.462 -13.758 -1.492 1 96.62 89 GLY A N 1
ATOM 620 C CA . GLY A 1 89 ? -1.259 -12.891 -0.641 1 96.62 89 GLY A CA 1
ATOM 621 C C . GLY A 1 89 ? -2.588 -12.5 -1.261 1 96.62 89 GLY A C 1
ATOM 622 O O . GLY A 1 89 ? -3.494 -12.047 -0.562 1 96.62 89 GLY A O 1
ATOM 623 N N . PHE A 1 90 ? -2.75 -12.711 -2.539 1 96.62 90 PHE A N 1
ATOM 624 C CA . PHE A 1 90 ? -3.906 -12.188 -3.26 1 96.62 90 PHE A CA 1
ATOM 625 C C . PHE A 1 90 ? -4.582 -13.289 -4.066 1 96.62 90 PHE A C 1
ATOM 627 O O . PHE A 1 90 ? -5.539 -13.031 -4.801 1 96.62 90 PHE A O 1
ATOM 634 N N . TYR A 1 91 ? -4.098 -14.539 -3.953 1 96.69 91 TYR A N 1
ATOM 635 C CA . TYR A 1 91 ? -4.625 -15.633 -4.754 1 96.69 91 TYR A CA 1
ATOM 636 C C . TYR A 1 91 ? -5.98 -16.094 -4.227 1 96.69 91 TYR A C 1
ATOM 638 O O . TYR A 1 91 ? -6.441 -15.617 -3.188 1 96.69 91 TYR A O 1
ATOM 646 N N . ASN A 1 92 ? -6.629 -17.016 -4.949 1 96.69 92 ASN A N 1
ATOM 647 C CA . ASN A 1 92 ? -7.957 -17.5 -4.578 1 96.69 92 ASN A CA 1
ATOM 648 C C . ASN A 1 92 ? -7.875 -18.703 -3.66 1 96.69 92 ASN A C 1
ATOM 650 O O . ASN A 1 92 ? -8.898 -19.266 -3.275 1 96.69 92 ASN A O 1
ATOM 654 N N . ALA A 1 93 ? -6.715 -19.156 -3.377 1 97.94 93 ALA A N 1
ATOM 655 C CA . ALA A 1 93 ? -6.445 -20.219 -2.414 1 97.94 93 ALA A CA 1
ATOM 656 C C . ALA A 1 93 ? -6.977 -21.547 -2.912 1 97.94 93 ALA A C 1
ATOM 658 O O . ALA A 1 93 ? -7.352 -22.422 -2.115 1 97.94 93 ALA A O 1
ATOM 659 N N . ILE A 1 94 ? -7.141 -21.672 -4.238 1 97.94 94 ILE A N 1
ATOM 660 C CA . ILE A 1 94 ? -7.469 -22.953 -4.855 1 97.94 94 ILE A CA 1
ATOM 661 C C . ILE A 1 94 ? -6.203 -23.797 -4.992 1 97.94 94 ILE A C 1
ATOM 663 O O . ILE A 1 94 ? -5.25 -23.391 -5.656 1 97.94 94 ILE A O 1
ATOM 667 N N . THR A 1 95 ? -6.242 -24.984 -4.379 1 98.06 95 THR A N 1
ATOM 668 C CA . THR A 1 95 ? -4.98 -25.703 -4.223 1 98.06 95 THR A CA 1
ATOM 669 C C . THR A 1 95 ? -5.113 -27.141 -4.691 1 98.06 95 THR A C 1
ATOM 671 O O . THR A 1 95 ? -4.832 -28.078 -3.936 1 98.06 95 THR A O 1
ATOM 674 N N . PHE A 1 96 ? -5.352 -27.375 -5.941 1 97.75 96 PHE A N 1
ATOM 675 C CA . PHE A 1 96 ? -5.406 -28.703 -6.527 1 97.75 96 PHE A CA 1
ATOM 676 C C . PHE A 1 96 ? -4.012 -29.312 -6.625 1 97.75 96 PHE A C 1
ATOM 678 O O . PHE A 1 96 ? -3.021 -28.578 -6.754 1 97.75 96 PHE A O 1
ATOM 685 N N . ARG A 1 97 ? -3.975 -30.641 -6.531 1 97.56 97 ARG A N 1
ATOM 686 C CA . ARG A 1 97 ? -2.777 -31.375 -6.934 1 97.56 97 ARG A CA 1
ATOM 687 C C . ARG A 1 97 ? -2.736 -31.562 -8.445 1 97.56 97 ARG A C 1
ATOM 689 O O . ARG A 1 97 ? -3.779 -31.703 -9.086 1 97.56 97 ARG A O 1
ATOM 696 N N . TYR A 1 98 ? -1.522 -31.516 -8.938 1 98.31 98 TYR A N 1
ATOM 697 C CA . TYR A 1 98 ? -1.344 -32 -10.305 1 98.31 98 TYR A CA 1
ATOM 698 C C . TYR A 1 98 ? -1.505 -33.5 -10.375 1 98.31 98 TYR A C 1
ATOM 700 O O . TYR A 1 98 ? -1.479 -34.188 -9.344 1 98.31 98 TYR A O 1
ATOM 708 N N . ARG A 1 99 ? -1.718 -34 -11.609 1 97.81 99 ARG A N 1
ATOM 709 C CA . ARG A 1 99 ? -1.81 -35.438 -11.914 1 97.81 99 ARG A CA 1
ATOM 710 C C . ARG A 1 99 ? -0.614 -35.906 -12.742 1 97.81 99 ARG A C 1
ATOM 712 O O . ARG A 1 99 ? 0.144 -35.062 -13.258 1 97.81 99 ARG A O 1
ATOM 719 N N . GLN A 1 100 ? -0.508 -37.219 -12.758 1 97.62 100 GLN A N 1
ATOM 720 C CA . GLN A 1 100 ? 0.582 -37.75 -13.578 1 97.62 100 GLN A CA 1
ATOM 721 C C . GLN A 1 100 ? 0.456 -37.25 -15.023 1 97.62 100 GLN A C 1
ATOM 723 O O . GLN A 1 100 ? 1.462 -37 -15.688 1 97.62 100 GLN A O 1
ATOM 728 N N . ALA A 1 101 ? -0.723 -37.094 -15.555 1 97.69 101 ALA A N 1
ATOM 729 C CA . ALA A 1 101 ? -0.973 -36.594 -16.906 1 97.69 101 ALA A CA 1
ATOM 730 C C . ALA A 1 101 ? -0.35 -35.219 -17.094 1 97.69 101 ALA A C 1
ATOM 732 O O . ALA A 1 101 ? 0.105 -34.875 -18.188 1 97.69 101 ALA A O 1
ATOM 733 N N . ASP A 1 102 ? -0.323 -34.438 -16.031 1 98.38 102 ASP A N 1
ATOM 734 C CA . ASP A 1 102 ? 0.265 -33.094 -16.094 1 98.38 102 ASP A CA 1
ATOM 735 C C . ASP A 1 102 ? 1.784 -33.156 -16.219 1 98.38 102 ASP A C 1
ATOM 737 O O . ASP A 1 102 ? 2.402 -32.312 -16.844 1 98.38 102 ASP A O 1
ATOM 741 N N . LEU A 1 103 ? 2.396 -34.188 -15.609 1 98.31 103 LEU A N 1
ATOM 742 C CA . LEU A 1 103 ? 3.85 -34.312 -15.625 1 98.31 103 LEU A CA 1
ATOM 743 C C . LEU A 1 103 ? 4.312 -35.094 -16.859 1 98.31 103 LEU A C 1
ATOM 745 O O . LEU A 1 103 ? 5.492 -35.031 -17.219 1 98.31 103 LEU A O 1
ATOM 749 N N . SER A 1 104 ? 3.404 -35.812 -17.484 1 98.06 104 SER A N 1
ATOM 750 C CA . SER A 1 104 ? 3.662 -36.562 -18.703 1 98.06 104 SER A CA 1
ATOM 751 C C . SER A 1 104 ? 2.709 -36.125 -19.812 1 98.06 104 SER A C 1
ATOM 753 O O . SER A 1 104 ? 2.064 -36.969 -20.438 1 98.06 104 SER A O 1
ATOM 755 N N . ALA A 1 105 ? 2.668 -34.938 -20.078 1 97.94 105 ALA A N 1
ATOM 756 C CA . ALA A 1 105 ? 1.659 -34.344 -20.953 1 97.94 105 ALA A CA 1
ATOM 757 C C . ALA A 1 105 ? 1.936 -34.688 -22.406 1 97.94 105 ALA A C 1
ATOM 759 O O . ALA A 1 105 ? 1.061 -34.531 -23.266 1 97.94 105 ALA A O 1
ATOM 760 N N . SER A 1 106 ? 3.121 -35.156 -22.797 1 97.31 106 SER A N 1
ATOM 761 C CA . SER A 1 106 ? 3.477 -35.531 -24.172 1 97.31 106 SER A CA 1
ATOM 762 C C . SER A 1 106 ? 2.559 -36.625 -24.703 1 97.31 106 SER A C 1
ATOM 764 O O . SER A 1 106 ? 2.457 -36.812 -25.922 1 97.31 106 SER A O 1
ATOM 766 N N . GLN A 1 107 ? 1.925 -37.281 -23.828 1 96.69 107 GLN A N 1
ATOM 767 C CA . GLN A 1 107 ? 0.987 -38.312 -24.25 1 96.69 107 GLN A CA 1
ATOM 768 C C . GLN A 1 107 ? -0.239 -37.719 -24.922 1 96.69 107 GLN A C 1
ATOM 770 O O . GLN A 1 107 ? -0.934 -38.406 -25.688 1 96.69 107 GLN A O 1
ATOM 775 N N . TYR A 1 108 ? -0.482 -36.438 -24.688 1 97 108 TYR A N 1
ATOM 776 C CA . TYR A 1 108 ? -1.7 -35.781 -25.188 1 97 108 TYR A CA 1
ATOM 777 C C . TYR A 1 108 ? -1.375 -34.656 -26.141 1 97 108 TYR A C 1
ATOM 779 O O . TYR A 1 108 ? -2.113 -34.406 -27.109 1 97 108 TYR A O 1
ATOM 787 N N . LEU A 1 109 ? -0.331 -33.969 -25.844 1 96.81 109 LEU A N 1
ATOM 788 C CA . LEU A 1 109 ? -0.045 -32.688 -26.516 1 96.81 109 LEU A CA 1
ATOM 789 C C . LEU A 1 109 ? 1.217 -32.812 -27.359 1 96.81 109 LEU A C 1
ATOM 791 O O . LEU A 1 109 ? 2.148 -33.531 -27 1 96.81 109 LEU A O 1
ATOM 795 N N . THR A 1 110 ? 1.235 -32.031 -28.469 1 93.31 110 THR A N 1
ATOM 796 C CA . THR A 1 110 ? 2.391 -31.938 -29.359 1 93.31 110 THR A CA 1
ATOM 797 C C . THR A 1 110 ? 2.877 -30.5 -29.453 1 93.31 110 THR A C 1
ATOM 799 O O . THR A 1 110 ? 2.1 -29.594 -29.75 1 93.31 110 THR A O 1
ATOM 802 N N . THR A 1 111 ? 4.117 -30.312 -29.109 1 95.25 111 THR A N 1
ATOM 803 C CA . THR A 1 111 ? 4.773 -29 -29.141 1 95.25 111 THR A CA 1
ATOM 804 C C . THR A 1 111 ? 6.207 -29.125 -29.641 1 95.25 111 THR A C 1
ATOM 806 O O . THR A 1 111 ? 6.668 -30.234 -29.953 1 95.25 111 THR A O 1
ATOM 809 N N . ASP A 1 112 ? 6.941 -27.953 -29.812 1 96.06 112 ASP A N 1
ATOM 810 C CA . ASP A 1 112 ? 8.312 -27.984 -30.312 1 96.06 112 ASP A CA 1
ATOM 811 C C . ASP A 1 112 ? 9.32 -27.969 -29.172 1 96.06 112 ASP A C 1
ATOM 813 O O . ASP A 1 112 ? 10.516 -27.781 -29.391 1 96.06 112 ASP A O 1
ATOM 817 N N . MET A 1 113 ? 8.828 -28.109 -27.891 1 95.19 113 MET A N 1
ATOM 818 C CA . MET A 1 113 ? 9.695 -28.125 -26.719 1 95.19 113 MET A CA 1
ATOM 819 C C . MET A 1 113 ? 9.438 -29.359 -25.875 1 95.19 113 MET A C 1
ATOM 821 O O . MET A 1 113 ? 8.367 -29.969 -25.953 1 95.19 113 MET A O 1
ATOM 825 N N . ALA A 1 114 ? 10.477 -29.703 -25.078 1 90.06 114 ALA A N 1
ATOM 826 C CA . ALA A 1 114 ? 10.234 -30.75 -24.078 1 90.06 114 ALA A CA 1
ATOM 827 C C . ALA A 1 114 ? 9.094 -30.359 -23.141 1 90.06 114 ALA A C 1
ATOM 829 O O . ALA A 1 114 ? 9.094 -29.266 -22.578 1 90.06 114 ALA A O 1
ATOM 830 N N . ILE A 1 115 ? 8.125 -31.25 -23.016 1 95.75 115 ILE A N 1
ATOM 831 C CA . ILE A 1 115 ? 6.918 -30.859 -22.312 1 95.75 115 ILE A CA 1
ATOM 832 C C . ILE A 1 115 ? 6.793 -31.656 -21.016 1 95.75 115 ILE A C 1
ATOM 834 O O . ILE A 1 115 ? 6.223 -31.172 -20.031 1 95.75 115 ILE A O 1
ATOM 838 N N . ASP A 1 116 ? 7.332 -32.844 -20.969 1 98.06 116 ASP A N 1
ATOM 839 C CA . ASP A 1 116 ? 7.254 -33.656 -19.766 1 98.06 116 ASP A CA 1
ATOM 840 C C . ASP A 1 116 ? 8.195 -33.156 -18.672 1 98.06 116 ASP A C 1
ATOM 842 O O . ASP A 1 116 ? 9.273 -32.656 -18.969 1 98.06 116 ASP A O 1
ATOM 846 N N . TRP A 1 117 ? 7.691 -33.219 -17.438 1 98.38 117 TRP A N 1
ATOM 847 C CA . TRP A 1 117 ? 8.578 -32.906 -16.312 1 98.38 117 TRP A CA 1
ATOM 848 C C . TRP A 1 117 ? 9.625 -34 -16.141 1 98.38 117 TRP A C 1
ATOM 850 O O . TRP A 1 117 ? 9.391 -35.156 -16.469 1 98.38 117 TRP A O 1
ATOM 860 N N . PRO A 1 118 ? 10.82 -33.656 -15.68 1 98.12 118 PRO A N 1
ATOM 861 C CA . PRO A 1 118 ? 11.859 -34.656 -15.484 1 98.12 118 PRO A CA 1
ATOM 862 C C . PRO A 1 118 ? 11.703 -35.438 -14.172 1 98.12 118 PRO A C 1
ATOM 864 O O . PRO A 1 118 ? 12.695 -35.875 -13.594 1 98.12 118 PRO A O 1
ATOM 867 N N . ILE A 1 119 ? 10.492 -35.406 -13.617 1 98.12 119 ILE A N 1
ATOM 868 C CA . ILE A 1 119 ? 10.164 -36.125 -12.398 1 98.12 119 ILE A CA 1
ATOM 869 C C . ILE A 1 119 ? 8.805 -36.812 -12.547 1 98.12 119 ILE A C 1
ATOM 871 O O . ILE A 1 119 ? 8.086 -36.562 -13.516 1 98.12 119 ILE A O 1
ATOM 875 N N . THR A 1 120 ? 8.453 -37.688 -11.578 1 97.62 120 THR A N 1
ATOM 876 C CA . THR A 1 120 ? 7.145 -38.312 -11.531 1 97.62 120 THR A CA 1
ATOM 877 C C . THR A 1 120 ? 6.297 -37.719 -10.414 1 97.62 120 THR A C 1
ATOM 879 O O . THR A 1 120 ? 6.812 -37 -9.531 1 97.62 120 THR A O 1
ATOM 882 N N . LEU A 1 121 ? 5.027 -38 -10.531 1 98.12 121 LEU A N 1
ATOM 883 C CA . LEU A 1 121 ? 4.121 -37.531 -9.492 1 98.12 121 LEU A CA 1
ATOM 884 C C . LEU A 1 121 ? 4.492 -38.094 -8.133 1 98.12 121 LEU A C 1
ATOM 886 O O . LEU A 1 121 ? 4.34 -37.438 -7.109 1 98.12 121 LEU A O 1
ATOM 890 N N . GLU A 1 122 ? 4.941 -39.312 -8.117 1 98.12 122 GLU A N 1
ATOM 891 C CA . GLU A 1 122 ? 5.32 -40 -6.883 1 98.12 122 GLU A CA 1
ATOM 892 C C . GLU A 1 122 ? 6.395 -39.25 -6.129 1 98.12 122 GLU A C 1
ATOM 894 O O . GLU A 1 122 ? 6.41 -39.219 -4.895 1 98.12 122 GLU A O 1
ATOM 899 N N . GLU A 1 123 ? 7.27 -38.594 -6.832 1 97.94 123 GLU A N 1
ATOM 900 C CA . GLU A 1 123 ? 8.352 -37.812 -6.223 1 97.94 123 GLU A CA 1
ATOM 901 C C . GLU A 1 123 ? 7.824 -36.562 -5.559 1 97.94 123 GLU A C 1
ATOM 903 O O . GLU A 1 123 ? 8.484 -35.969 -4.695 1 97.94 123 GLU A O 1
ATOM 908 N N . LEU A 1 124 ? 6.617 -36.094 -5.891 1 98.06 124 LEU A N 1
ATOM 909 C CA . LEU A 1 124 ? 6.031 -34.875 -5.34 1 98.06 124 LEU A CA 1
ATOM 910 C C . LEU A 1 124 ? 5.137 -35.188 -4.148 1 98.06 124 LEU A C 1
ATOM 912 O O . LEU A 1 124 ? 4.879 -34.312 -3.311 1 98.06 124 LEU A O 1
ATOM 916 N N . GLU A 1 125 ? 4.668 -36.406 -4.051 1 97.75 125 GLU A N 1
ATOM 917 C CA . GLU A 1 125 ? 3.592 -36.812 -3.141 1 97.75 125 GLU A CA 1
ATOM 918 C C . GLU A 1 125 ? 3.932 -36.438 -1.697 1 97.75 125 GLU A C 1
ATOM 920 O O . GLU A 1 125 ? 3.109 -35.844 -0.989 1 97.75 125 GLU A O 1
ATOM 925 N N . PRO A 1 126 ? 5.18 -36.781 -1.207 1 98.12 126 PRO A N 1
ATOM 926 C CA . PRO A 1 126 ? 5.469 -36.438 0.188 1 98.12 126 PRO A CA 1
ATOM 927 C C . PRO A 1 126 ? 5.426 -34.938 0.448 1 98.12 126 PRO A C 1
ATOM 929 O O . PRO A 1 126 ? 5.02 -34.531 1.531 1 98.12 126 PRO A O 1
ATOM 932 N N . TYR A 1 127 ? 5.793 -34.219 -0.487 1 98.5 127 TYR A N 1
ATOM 933 C CA . TYR A 1 127 ? 5.867 -32.75 -0.31 1 98.5 127 TYR A CA 1
ATOM 934 C C . TYR A 1 127 ? 4.492 -32.125 -0.449 1 98.5 127 TYR A C 1
ATOM 936 O O . TYR A 1 127 ? 4.211 -31.094 0.177 1 98.5 127 TYR A O 1
ATOM 944 N N . TYR A 1 128 ? 3.6 -32.688 -1.304 1 98.31 128 TYR A N 1
ATOM 945 C CA . TYR A 1 128 ? 2.203 -32.281 -1.297 1 98.31 128 TYR A CA 1
ATOM 946 C C . TYR A 1 128 ? 1.604 -32.406 0.101 1 98.31 128 TYR A C 1
ATOM 948 O O . TYR A 1 128 ? 0.944 -31.469 0.579 1 98.31 128 TYR A O 1
ATOM 956 N N . LEU A 1 129 ? 1.891 -33.5 0.708 1 98.12 129 LEU A N 1
ATOM 957 C CA . LEU A 1 129 ? 1.349 -33.75 2.041 1 98.12 129 LEU A CA 1
ATOM 958 C C . LEU A 1 129 ? 1.871 -32.719 3.033 1 98.12 129 LEU A C 1
ATOM 960 O O . LEU A 1 129 ? 1.11 -32.188 3.852 1 98.12 129 LEU A O 1
ATOM 964 N N . GLU A 1 130 ? 3.143 -32.375 2.979 1 98.19 130 GLU A N 1
ATOM 965 C CA . GLU A 1 130 ? 3.744 -31.375 3.859 1 98.19 130 GLU A CA 1
ATOM 966 C C . GLU A 1 130 ? 3.109 -30.016 3.656 1 98.19 130 GLU A C 1
ATOM 968 O O . GLU A 1 130 ? 2.789 -29.312 4.625 1 98.19 130 GLU A O 1
ATOM 973 N N . ILE A 1 131 ? 2.969 -29.641 2.391 1 98.56 131 ILE A N 1
ATOM 974 C CA . ILE A 1 131 ? 2.432 -28.312 2.068 1 98.56 131 ILE A CA 1
ATOM 975 C C . ILE A 1 131 ? 0.968 -28.234 2.494 1 98.56 131 ILE A C 1
ATOM 977 O O . ILE A 1 131 ? 0.522 -27.219 3.014 1 98.56 131 ILE A O 1
ATOM 981 N N . GLU A 1 132 ? 0.23 -29.344 2.26 1 98.44 132 GLU A N 1
ATOM 982 C CA . GLU A 1 132 ? -1.172 -29.391 2.664 1 98.44 132 GLU A CA 1
ATOM 983 C C . GLU A 1 132 ? -1.319 -29.203 4.168 1 98.44 132 GLU A C 1
ATOM 985 O O . GLU A 1 132 ? -2.227 -28.5 4.625 1 98.44 132 GLU A O 1
ATOM 990 N N . HIS A 1 133 ? -0.462 -29.781 4.895 1 97.81 133 HIS A N 1
ATOM 991 C CA . HIS A 1 133 ? -0.477 -29.609 6.344 1 97.81 133 HIS A CA 1
ATOM 992 C C . HIS A 1 133 ? -0.11 -28.188 6.734 1 97.81 133 HIS A C 1
ATOM 994 O O . HIS A 1 133 ? -0.778 -27.578 7.57 1 97.81 133 HIS A O 1
ATOM 1000 N N . LEU A 1 134 ? 0.894 -27.688 6.141 1 97.69 134 LEU A N 1
ATOM 1001 C CA . LEU A 1 134 ? 1.396 -26.344 6.438 1 97.69 134 LEU A CA 1
ATOM 1002 C C . LEU A 1 134 ? 0.33 -25.281 6.156 1 97.69 134 LEU A C 1
ATOM 1004 O O . LEU A 1 134 ? 0.177 -24.328 6.922 1 97.69 134 LEU A O 1
ATOM 1008 N N . LEU A 1 135 ? -0.396 -25.453 5.055 1 98.31 135 LEU A N 1
ATOM 1009 C CA . LEU A 1 135 ? -1.372 -24.469 4.621 1 98.31 135 LEU A CA 1
ATOM 1010 C C . LEU A 1 135 ? -2.736 -24.734 5.246 1 98.31 135 LEU A C 1
ATOM 1012 O O . LEU A 1 135 ? -3.643 -23.906 5.156 1 98.31 135 LEU A O 1
ATOM 1016 N N . GLU A 1 136 ? -2.92 -25.906 5.883 1 97.81 136 GLU A N 1
ATOM 1017 C CA . GLU A 1 136 ? -4.211 -26.312 6.426 1 97.81 136 GLU A CA 1
ATOM 1018 C C . GLU A 1 136 ? -5.289 -26.312 5.348 1 97.81 136 GLU A C 1
ATOM 1020 O O . GLU A 1 136 ? -6.344 -25.703 5.52 1 97.81 136 GLU A O 1
ATOM 1025 N N . ILE A 1 137 ? -4.98 -27 4.297 1 98.06 137 ILE A N 1
ATOM 1026 C CA . ILE A 1 137 ? -5.887 -27.047 3.152 1 98.06 137 ILE A CA 1
ATOM 1027 C C . ILE A 1 137 ? -7.156 -27.812 3.531 1 98.06 137 ILE A C 1
ATOM 1029 O O . ILE A 1 137 ? -7.098 -28.953 3.975 1 98.06 137 ILE A O 1
ATOM 1033 N N . SER A 1 138 ? -8.297 -27.188 3.332 1 97.12 138 SER A N 1
ATOM 1034 C CA . SER A 1 138 ? -9.578 -27.797 3.674 1 97.12 138 SER A CA 1
ATOM 1035 C C . SER A 1 138 ? -9.828 -29.062 2.85 1 97.12 138 SER A C 1
ATOM 1037 O O . SER A 1 138 ? -9.586 -29.078 1.641 1 97.12 138 SER A O 1
ATOM 1039 N N . GLY A 1 139 ? -10.258 -30.125 3.525 1 93.88 139 GLY A N 1
ATOM 1040 C CA . GLY A 1 139 ? -10.57 -31.375 2.861 1 93.88 139 GLY A CA 1
ATOM 1041 C C . GLY A 1 139 ? -9.359 -32.25 2.639 1 93.88 139 GLY A C 1
ATOM 1042 O O . GLY A 1 139 ? -9.469 -33.344 2.07 1 93.88 139 GLY A O 1
ATOM 1043 N N . ALA A 1 140 ? -8.172 -31.734 3.045 1 92 140 ALA A N 1
ATOM 1044 C CA . ALA A 1 140 ? -6.938 -32.5 2.877 1 92 140 ALA A CA 1
ATOM 1045 C C . ALA A 1 140 ? -6.297 -32.812 4.227 1 92 140 ALA A C 1
ATOM 1047 O O . ALA A 1 140 ? -6.367 -32 5.156 1 92 140 ALA A O 1
ATOM 1048 N N . ASN A 1 141 ? -5.684 -34 4.352 1 90.12 141 ASN A N 1
ATOM 1049 C CA . ASN A 1 141 ? -4.859 -34.375 5.496 1 90.12 141 ASN A CA 1
ATOM 1050 C C . ASN A 1 141 ? -5.637 -34.281 6.805 1 90.12 141 ASN A C 1
ATOM 1052 O O . ASN A 1 141 ? -5.129 -33.781 7.801 1 90.12 141 ASN A O 1
ATOM 1056 N N . GLY A 1 142 ? -6.867 -34.531 6.805 1 90.38 142 GLY A N 1
ATOM 1057 C CA . GLY A 1 142 ? -7.664 -34.594 8.016 1 90.38 142 GLY A CA 1
ATOM 1058 C C . GLY A 1 142 ? -8.367 -33.312 8.344 1 90.38 142 GLY A C 1
ATOM 1059 O O . GLY A 1 142 ? -9.164 -33.25 9.281 1 90.38 142 GLY A O 1
ATOM 1060 N N . PHE A 1 143 ? -8.102 -32.25 7.625 1 94.31 143 PHE A N 1
ATOM 1061 C CA . PHE A 1 143 ? -8.789 -31 7.852 1 94.31 143 PHE A CA 1
ATOM 1062 C C . PHE A 1 143 ? -10.203 -31.047 7.281 1 94.31 143 PHE A C 1
ATOM 1064 O O . PHE A 1 143 ? -10.445 -31.688 6.258 1 94.31 143 PHE A O 1
ATOM 1071 N N . PRO A 1 144 ? -11.109 -30.359 7.941 1 94.94 144 PRO A N 1
ATOM 1072 C CA . PRO A 1 144 ? -12.484 -30.359 7.43 1 94.94 144 PRO A CA 1
ATOM 1073 C C . PRO A 1 144 ? -12.602 -29.672 6.07 1 94.94 144 PRO A C 1
ATOM 1075 O O . PRO A 1 144 ? -11.867 -28.719 5.793 1 94.94 144 PRO A O 1
ATOM 1078 N N . SER A 1 145 ? -13.508 -30.156 5.281 1 96.25 145 SER A N 1
ATOM 1079 C CA . SER A 1 145 ? -13.766 -29.531 3.988 1 96.25 145 SER A CA 1
ATOM 1080 C C . SER A 1 145 ? -14.438 -28.172 4.156 1 96.25 145 SER A C 1
ATOM 1082 O O . SER A 1 145 ? -15.133 -27.938 5.145 1 96.25 145 SER A O 1
ATOM 1084 N N . TYR A 1 146 ? -14.18 -27.312 3.248 1 97.06 146 TYR A N 1
ATOM 1085 C CA . TYR A 1 146 ? -14.93 -26.062 3.195 1 97.06 146 TYR A CA 1
ATOM 1086 C C . TYR A 1 146 ? -16.328 -26.281 2.619 1 97.06 146 TYR A C 1
ATOM 1088 O O . TYR A 1 146 ? -16.469 -26.891 1.561 1 97.06 146 TYR A O 1
ATOM 1096 N N . PRO A 1 147 ? -17.359 -25.812 3.258 1 96.31 147 PRO A N 1
ATOM 1097 C CA . PRO A 1 147 ? -18.703 -26.047 2.732 1 96.31 147 PRO A CA 1
ATOM 1098 C C . PRO A 1 147 ? -18.969 -25.297 1.428 1 96.31 147 PRO A C 1
ATOM 1100 O O . PRO A 1 147 ? -18.422 -24.219 1.211 1 96.31 147 PRO A O 1
ATOM 1103 N N . PRO A 1 148 ? -19.828 -25.922 0.561 1 96.69 148 PRO A N 1
ATOM 1104 C CA . PRO A 1 148 ? -20.188 -25.203 -0.666 1 96.69 148 PRO A CA 1
ATOM 1105 C C . PRO A 1 148 ? -20.938 -23.891 -0.392 1 96.69 148 PRO A C 1
ATOM 1107 O O . PRO A 1 148 ? -21.719 -23.812 0.553 1 96.69 148 PRO A O 1
ATOM 1110 N N . SER A 1 149 ? -20.672 -22.906 -1.208 1 95.69 149 SER A N 1
ATOM 1111 C CA . SER A 1 149 ? -21.484 -21.688 -1.182 1 95.69 149 SER A CA 1
ATOM 1112 C C . SER A 1 149 ? -22.891 -21.938 -1.702 1 95.69 149 SER A C 1
ATOM 1114 O O . SER A 1 149 ? -23.156 -22.984 -2.289 1 95.69 149 SER A O 1
ATOM 1116 N N . PRO A 1 150 ? -23.812 -21.016 -1.477 1 94.06 150 PRO A N 1
ATOM 1117 C CA . PRO A 1 150 ? -25.141 -21.172 -2.057 1 94.06 150 PRO A CA 1
ATOM 1118 C C . PRO A 1 150 ? -25.109 -21.328 -3.576 1 94.06 150 PRO A C 1
ATOM 1120 O O . PRO A 1 150 ? -25.828 -22.156 -4.129 1 94.06 150 PRO A O 1
ATOM 1123 N N . ARG A 1 151 ? -24.344 -20.594 -4.23 1 95.44 151 ARG A N 1
ATOM 1124 C CA . ARG A 1 151 ? -24.203 -20.734 -5.676 1 95.44 151 ARG A CA 1
ATOM 1125 C C . ARG A 1 151 ? -23.516 -22.062 -6.02 1 95.44 151 ARG A C 1
ATOM 1127 O O . ARG A 1 151 ? -23.844 -22.688 -7.027 1 95.44 151 ARG A O 1
ATOM 1134 N N . GLY A 1 152 ? -22.547 -22.422 -5.18 1 96.94 152 GLY A N 1
ATOM 1135 C CA . GLY A 1 152 ? -21.922 -23.719 -5.352 1 96.94 152 GLY A CA 1
ATOM 1136 C C . GLY A 1 152 ? -22.906 -24.875 -5.324 1 96.94 152 GLY A C 1
ATOM 1137 O O . GLY A 1 152 ? -22.781 -25.812 -6.117 1 96.94 152 GLY A O 1
ATOM 1138 N N . LEU A 1 153 ? -23.891 -24.75 -4.473 1 96.44 153 LEU A N 1
ATOM 1139 C CA . LEU A 1 153 ? -24.906 -25.797 -4.375 1 96.44 153 LEU A CA 1
ATOM 1140 C C . LEU A 1 153 ? -25.766 -25.828 -5.637 1 96.44 153 LEU A C 1
ATOM 1142 O O . LEU A 1 153 ? -26.125 -26.906 -6.113 1 96.44 153 LEU A O 1
ATOM 1146 N N . MET A 1 154 ? -26.062 -24.672 -6.125 1 95.5 154 MET A N 1
ATOM 1147 C CA . MET A 1 154 ? -26.828 -24.594 -7.375 1 95.5 154 MET A CA 1
ATOM 1148 C C . MET A 1 154 ? -26.062 -25.281 -8.508 1 95.5 154 MET A C 1
ATOM 1150 O O . MET A 1 154 ? -26.625 -26.062 -9.266 1 95.5 154 MET A O 1
ATOM 1154 N N . ILE A 1 155 ? -24.828 -24.969 -8.57 1 98.06 155 ILE A N 1
ATOM 1155 C CA . ILE A 1 155 ? -23.969 -25.531 -9.617 1 98.06 155 ILE A CA 1
ATOM 1156 C C . ILE A 1 155 ? -23.859 -27.047 -9.445 1 98.06 155 ILE A C 1
ATOM 1158 O O . ILE A 1 155 ? -23.984 -27.797 -10.414 1 98.06 155 ILE A O 1
ATOM 1162 N N . SER A 1 156 ? -23.641 -27.469 -8.234 1 97.94 156 SER A N 1
ATOM 1163 C CA . SER A 1 156 ? -23.531 -28.891 -7.934 1 97.94 156 SER A CA 1
ATOM 1164 C C . SER A 1 156 ? -24.781 -29.656 -8.352 1 97.94 156 SER A C 1
ATOM 1166 O O . SER A 1 156 ? -24.703 -30.734 -8.945 1 97.94 156 SER A O 1
ATOM 1168 N N . ASN A 1 157 ? -25.906 -29.094 -8.023 1 96.75 157 ASN A N 1
ATOM 1169 C CA . ASN A 1 157 ? -27.172 -29.719 -8.383 1 96.75 157 ASN A CA 1
ATOM 1170 C C . ASN A 1 157 ? -27.328 -29.828 -9.898 1 96.75 157 ASN A C 1
ATOM 1172 O O . ASN A 1 157 ? -27.75 -30.875 -10.414 1 96.75 157 ASN A O 1
ATOM 1176 N N . ALA A 1 158 ? -27.031 -28.766 -10.539 1 97.56 158 ALA A N 1
ATOM 1177 C CA . ALA A 1 158 ? -27.125 -28.766 -12 1 97.56 158 ALA A CA 1
ATOM 1178 C C . ALA A 1 158 ? -26.188 -29.828 -12.594 1 97.56 158 ALA A C 1
ATOM 1180 O O . ALA A 1 158 ? -26.578 -30.531 -13.531 1 97.56 158 ALA A O 1
ATOM 1181 N N . MET A 1 159 ? -24.953 -29.906 -12.102 1 98.44 159 MET A N 1
ATOM 1182 C CA . MET A 1 159 ? -23.984 -30.906 -12.562 1 98.44 159 MET A CA 1
ATOM 1183 C C . MET A 1 159 ? -24.531 -32.312 -12.344 1 98.44 159 MET A C 1
ATOM 1185 O O . MET A 1 159 ? -24.484 -33.156 -13.25 1 98.44 159 MET A O 1
ATOM 1189 N N . GLN A 1 160 ? -25.078 -32.531 -11.211 1 97.38 160 GLN A N 1
ATOM 1190 C CA . GLN A 1 160 ? -25.609 -33.844 -10.875 1 97.38 160 GLN A CA 1
ATOM 1191 C C . GLN A 1 160 ? -26.734 -34.25 -11.82 1 97.38 160 GLN A C 1
ATOM 1193 O O . GLN A 1 160 ? -26.797 -35.375 -12.281 1 97.38 160 GLN A O 1
ATOM 1198 N N . GLU A 1 161 ? -27.578 -33.344 -12.078 1 97.31 161 GLU A N 1
ATOM 1199 C CA . GLU A 1 161 ? -28.688 -33.625 -12.984 1 97.31 161 GLU A CA 1
ATOM 1200 C C . GLU A 1 161 ? -28.203 -33.938 -14.391 1 97.31 161 GLU A C 1
ATOM 1202 O O . GLU A 1 161 ? -28.859 -34.656 -15.133 1 97.31 161 GLU A O 1
ATOM 1207 N N . LEU A 1 162 ? -27.094 -33.406 -14.742 1 97.94 162 LEU A N 1
ATOM 1208 C CA . LEU A 1 162 ? -26.5 -33.656 -16.047 1 97.94 162 LEU A CA 1
ATOM 1209 C C . LEU A 1 162 ? -25.641 -34.906 -16.031 1 97.94 162 LEU A C 1
ATOM 1211 O O . LEU A 1 162 ? -25.047 -35.281 -17.047 1 97.94 162 LEU A O 1
ATOM 1215 N N . GLY A 1 163 ? -25.484 -35.5 -14.859 1 97.75 163 GLY A N 1
ATOM 1216 C CA . GLY A 1 163 ? -24.641 -36.656 -14.719 1 97.75 163 GLY A CA 1
ATOM 1217 C C . GLY A 1 163 ? -23.172 -36.312 -14.57 1 97.75 163 GLY A C 1
ATOM 1218 O O . GLY A 1 163 ? -22.297 -37.156 -14.82 1 97.75 163 GLY A O 1
ATOM 1219 N N . ILE A 1 164 ? -22.859 -35.094 -14.289 1 98.12 164 ILE A N 1
ATOM 1220 C CA . ILE A 1 164 ? -21.5 -34.625 -14.047 1 98.12 164 ILE A CA 1
ATOM 1221 C C . ILE A 1 164 ? -21.203 -34.656 -12.555 1 98.12 164 ILE A C 1
ATOM 1223 O O . ILE A 1 164 ? -21.938 -34.094 -11.75 1 98.12 164 ILE A O 1
ATOM 1227 N N . ARG A 1 165 ? -20.203 -35.312 -12.18 1 97.31 165 ARG A N 1
ATOM 1228 C CA . ARG A 1 165 ? -19.844 -35.438 -10.766 1 97.31 165 ARG A CA 1
ATOM 1229 C C . ARG A 1 165 ? -19.297 -34.094 -10.25 1 97.31 165 ARG A C 1
ATOM 1231 O O . ARG A 1 165 ? -18.312 -33.594 -10.773 1 97.31 165 ARG A O 1
ATOM 1238 N N . SER A 1 166 ? -19.844 -33.562 -9.281 1 97.81 166 SER A N 1
ATOM 1239 C CA . SER A 1 166 ? -19.391 -32.344 -8.602 1 97.81 166 SER A CA 1
ATOM 1240 C C . SER A 1 166 ? -18.578 -32.688 -7.359 1 97.81 166 SER A C 1
ATOM 1242 O O . SER A 1 166 ? -18.859 -33.656 -6.672 1 97.81 166 SER A O 1
ATOM 1244 N N . LYS A 1 167 ? -17.531 -31.906 -7.047 1 97.75 167 LYS A N 1
ATOM 1245 C CA . LYS A 1 167 ? -16.672 -32.062 -5.879 1 97.75 167 LYS A CA 1
ATOM 1246 C C . LYS A 1 167 ? -16.453 -30.75 -5.164 1 97.75 167 LYS A C 1
ATOM 1248 O O . LYS A 1 167 ? -16.766 -29.688 -5.707 1 97.75 167 LYS A O 1
ATOM 1253 N N . THR A 1 168 ? -15.969 -30.859 -3.924 1 97.19 168 THR A N 1
ATOM 1254 C CA . THR A 1 168 ? -15.594 -29.672 -3.162 1 97.19 168 THR A CA 1
ATOM 1255 C C . THR A 1 168 ? -14.156 -29.266 -3.467 1 97.19 168 THR A C 1
ATOM 1257 O O . THR A 1 168 ? -13.266 -30.125 -3.564 1 97.19 168 THR A O 1
ATOM 1260 N N . ILE A 1 169 ? -13.953 -28.016 -3.623 1 98 169 ILE A N 1
ATOM 1261 C CA . ILE A 1 169 ? -12.625 -27.531 -3.949 1 98 169 ILE A CA 1
ATOM 1262 C C . ILE A 1 169 ? -11.727 -27.594 -2.713 1 98 169 ILE A C 1
ATOM 1264 O O . ILE A 1 169 ? -12.133 -27.188 -1.62 1 98 169 ILE A O 1
ATOM 1268 N N . PRO A 1 170 ? -10.539 -28.219 -2.842 1 98.06 170 PRO A N 1
ATOM 1269 C CA . PRO A 1 170 ? -9.562 -28.016 -1.767 1 98.06 170 PRO A CA 1
ATOM 1270 C C . PRO A 1 170 ? -9.094 -26.578 -1.647 1 98.06 170 PRO A C 1
ATOM 1272 O O . PRO A 1 170 ? -8.367 -26.078 -2.516 1 98.06 170 PRO A O 1
ATOM 1275 N N . LEU A 1 171 ? -9.508 -25.906 -0.592 1 98.38 171 LEU A N 1
ATOM 1276 C CA . LEU A 1 171 ? -9.18 -24.5 -0.376 1 98.38 171 LEU A CA 1
ATOM 1277 C C . LEU A 1 171 ? -8.188 -24.344 0.771 1 98.38 171 LEU A C 1
ATOM 1279 O O . LEU A 1 171 ? -8.375 -24.922 1.844 1 98.38 171 LEU A O 1
ATOM 1283 N N . ALA A 1 172 ? -7.133 -23.594 0.522 1 98.5 172 ALA A N 1
ATOM 1284 C CA . ALA A 1 172 ? -6.266 -23.203 1.626 1 98.5 172 ALA A CA 1
ATOM 1285 C C . ALA A 1 172 ? -6.898 -22.078 2.451 1 98.5 172 ALA A C 1
ATOM 1287 O O . ALA A 1 172 ? -6.297 -21.016 2.645 1 98.5 172 ALA A O 1
ATOM 1288 N N . ILE A 1 173 ? -8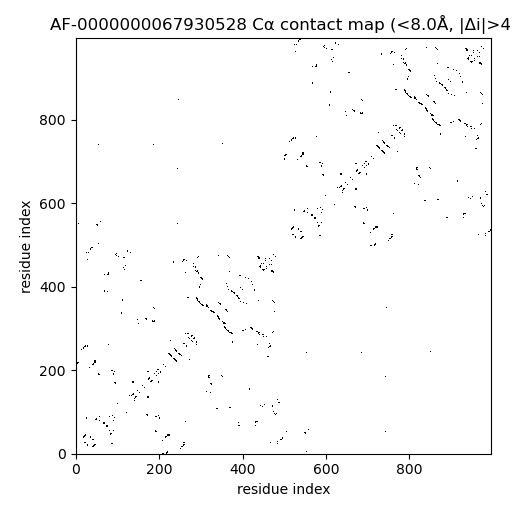.078 -22.312 2.912 1 98.25 173 ILE A N 1
ATOM 1289 C CA . ILE A 1 173 ? -8.875 -21.422 3.76 1 98.25 173 ILE A CA 1
ATOM 1290 C C . ILE A 1 173 ? -9.469 -22.234 4.918 1 98.25 173 ILE A C 1
ATOM 1292 O O . ILE A 1 173 ? -10.125 -23.25 4.699 1 98.25 173 ILE A O 1
ATOM 1296 N N . ARG A 1 174 ? -9.227 -21.797 6.141 1 97.44 174 ARG A N 1
ATOM 1297 C CA . ARG A 1 174 ? -9.891 -22.422 7.289 1 97.44 174 ARG A CA 1
ATOM 1298 C C . ARG A 1 174 ? -11.398 -22.188 7.242 1 97.44 174 ARG A C 1
ATOM 1300 O O . ARG A 1 174 ? -11.852 -21.047 7.168 1 97.44 174 ARG A O 1
ATOM 1307 N N . PRO A 1 175 ? -12.156 -23.25 7.242 1 97.19 175 PRO A N 1
ATOM 1308 C CA . PRO A 1 175 ? -13.602 -23.094 7.09 1 97.19 175 PRO A CA 1
ATOM 1309 C C . PRO A 1 175 ? -14.234 -22.328 8.25 1 97.19 175 PRO A C 1
ATOM 1311 O O . PRO A 1 175 ? -13.672 -22.266 9.344 1 97.19 175 PRO A O 1
ATOM 1314 N N . PRO A 1 176 ? -15.461 -21.734 7.957 1 94.88 176 PRO A N 1
ATOM 1315 C CA . PRO A 1 176 ? -16.203 -21.078 9.031 1 94.88 176 PRO A CA 1
ATOM 1316 C C . PRO A 1 176 ? -16.5 -22.016 10.195 1 94.88 176 PRO A C 1
ATOM 1318 O O . PRO A 1 176 ? -16.781 -23.203 9.984 1 94.88 176 PRO A O 1
ATOM 1321 N N . GLY A 1 177 ? -16.5 -21.469 11.406 1 92.56 177 GLY A N 1
ATOM 1322 C CA . GLY A 1 177 ? -16.828 -22.266 12.586 1 92.56 177 GLY A CA 1
ATOM 1323 C C . GLY A 1 177 ? -15.617 -22.953 13.195 1 92.56 177 GLY A C 1
ATOM 1324 O O . GLY A 1 177 ? -15.711 -23.562 14.258 1 92.56 177 GLY A O 1
ATOM 1325 N N . THR A 1 178 ? -14.492 -22.906 12.508 1 94.19 178 THR A N 1
ATOM 1326 C CA . THR A 1 178 ? -13.266 -23.469 13.047 1 94.19 178 THR A CA 1
ATOM 1327 C C . THR A 1 178 ? -12.414 -22.375 13.711 1 94.19 178 THR A C 1
ATOM 1329 O O . THR A 1 178 ? -12.758 -21.203 13.656 1 94.19 178 THR A O 1
ATOM 1332 N N . ASN A 1 179 ? -11.359 -22.781 14.453 1 91.62 179 ASN A N 1
ATOM 1333 C CA . ASN A 1 179 ? -10.438 -21.844 15.078 1 91.62 179 ASN A CA 1
ATOM 1334 C C . ASN A 1 179 ? -9.75 -20.953 14.047 1 91.62 179 ASN A C 1
ATOM 1336 O O . ASN A 1 179 ? -9.078 -21.469 13.148 1 91.62 179 ASN A O 1
ATOM 1340 N N . LYS A 1 180 ? -9.953 -19.609 14.086 1 92.56 180 LYS A N 1
ATOM 1341 C CA . LYS A 1 180 ? -9.398 -18.625 13.156 1 92.56 180 LYS A CA 1
ATOM 1342 C C . LYS A 1 180 ? -9.922 -18.859 11.742 1 92.56 180 LYS A C 1
ATOM 1344 O O . LYS A 1 180 ? -9.211 -18.625 10.766 1 92.56 180 LYS A O 1
ATOM 1349 N N . GLY A 1 181 ? -11.117 -19.406 11.695 1 95.5 181 GLY A N 1
ATOM 1350 C CA . GLY A 1 181 ? -11.75 -19.719 10.422 1 95.5 181 GLY A CA 1
ATOM 1351 C C . GLY A 1 181 ? -12.328 -18.484 9.742 1 95.5 181 GLY A C 1
ATOM 1352 O O . GLY A 1 181 ? -12.438 -17.422 10.352 1 95.5 181 GLY A O 1
ATOM 1353 N N . CYS A 1 182 ? -12.617 -18.688 8.477 1 96.06 182 CYS A N 1
ATOM 1354 C CA . CYS A 1 182 ? -13.234 -17.656 7.648 1 96.06 182 CYS A CA 1
ATOM 1355 C C . CYS A 1 182 ? -14.523 -17.141 8.289 1 96.06 182 CYS A C 1
ATOM 1357 O O . CYS A 1 182 ? -15.32 -17.938 8.805 1 96.06 182 CYS A O 1
ATOM 1359 N N . ILE A 1 183 ? -14.766 -15.797 8.195 1 92.81 183 ILE A N 1
ATOM 1360 C CA . ILE A 1 183 ? -15.977 -15.211 8.742 1 92.81 183 ILE A CA 1
ATOM 1361 C C . ILE A 1 183 ? -16.812 -14.586 7.625 1 92.81 183 ILE A C 1
ATOM 1363 O O . ILE A 1 183 ? -17.719 -13.805 7.887 1 92.81 183 ILE A O 1
ATOM 1367 N N . ASN A 1 184 ? -16.406 -14.859 6.367 1 92.56 184 ASN A N 1
ATOM 1368 C CA . ASN A 1 184 ? -17.109 -14.391 5.188 1 92.56 184 ASN A CA 1
ATOM 1369 C C . ASN A 1 184 ? -17.281 -12.875 5.195 1 92.56 184 ASN A C 1
ATOM 1371 O O . ASN A 1 184 ? -18.375 -12.359 5.008 1 92.56 184 ASN A O 1
ATOM 1375 N N . CYS A 1 185 ? -16.109 -12.188 5.391 1 90.31 185 CYS A N 1
ATOM 1376 C CA . CYS A 1 185 ? -16.125 -10.75 5.645 1 90.31 185 CYS A CA 1
ATOM 1377 C C . CYS A 1 185 ? -16.094 -9.961 4.34 1 90.31 185 CYS A C 1
ATOM 1379 O O . CYS A 1 185 ? -16.234 -8.742 4.34 1 90.31 185 CYS A O 1
ATOM 1381 N N . SER A 1 186 ? -15.797 -10.578 3.287 1 89 186 SER A N 1
ATOM 1382 C CA . SER A 1 186 ? -15.695 -9.969 1.967 1 89 186 SER A CA 1
ATOM 1383 C C . SER A 1 186 ? -15.758 -11.016 0.864 1 89 186 SER A C 1
ATOM 1385 O O . SER A 1 186 ? -15.688 -12.219 1.139 1 89 186 SER A O 1
ATOM 1387 N N . ALA A 1 187 ? -15.922 -10.453 -0.316 1 88.44 187 ALA A N 1
ATOM 1388 C CA . ALA A 1 187 ? -15.641 -11.328 -1.45 1 88.44 187 ALA A CA 1
ATOM 1389 C C . ALA A 1 187 ? -14.141 -11.562 -1.599 1 88.44 187 ALA A C 1
ATOM 1391 O O . ALA A 1 187 ? -13.336 -10.641 -1.408 1 88.44 187 ALA A O 1
ATOM 1392 N N . CYS A 1 188 ? -13.672 -12.688 -1.618 1 89.31 188 CYS A N 1
ATOM 1393 C CA . CYS A 1 188 ? -12.266 -13.062 -1.549 1 89.31 188 CYS A CA 1
ATOM 1394 C C . CYS A 1 188 ? -11.648 -13.141 -2.941 1 89.31 188 CYS A C 1
ATOM 1396 O O . CYS A 1 188 ? -11.453 -14.227 -3.479 1 89.31 188 CYS A O 1
ATOM 1398 N N . ASP A 1 189 ? -11.492 -12.016 -3.566 1 90.25 189 ASP A N 1
ATOM 1399 C CA . ASP A 1 189 ? -10.836 -11.969 -4.867 1 90.25 189 ASP A CA 1
ATOM 1400 C C . ASP A 1 189 ? -9.82 -10.828 -4.926 1 90.25 189 ASP A C 1
ATOM 1402 O O . ASP A 1 189 ? -10.172 -9.664 -4.719 1 90.25 189 ASP A O 1
ATOM 1406 N N . GLU A 1 190 ? -8.594 -11.211 -5.168 1 92.94 190 GLU A N 1
ATOM 1407 C CA . GLU A 1 190 ? -7.5 -10.266 -5.406 1 92.94 190 GLU A CA 1
ATOM 1408 C C . GLU A 1 190 ? -7.324 -9.312 -4.227 1 92.94 190 GLU A C 1
ATOM 1410 O O . GLU A 1 190 ? -7.203 -8.102 -4.418 1 92.94 190 GLU A O 1
ATOM 1415 N N . LEU A 1 191 ? -7.48 -9.773 -3.043 1 94.31 191 LEU A N 1
ATOM 1416 C CA . LEU A 1 191 ? -7.25 -8.984 -1.837 1 94.31 191 LEU A CA 1
ATOM 1417 C C . LEU A 1 191 ? -6.516 -9.805 -0.784 1 94.31 191 LEU A C 1
ATOM 1419 O O . LEU A 1 191 ? -6.625 -11.031 -0.763 1 94.31 191 LEU A O 1
ATOM 1423 N N . ALA A 1 192 ? -5.793 -9.148 0.085 1 96 192 ALA A N 1
ATOM 1424 C CA . ALA A 1 192 ? -5.168 -9.805 1.232 1 96 192 ALA A CA 1
ATOM 1425 C C . ALA A 1 192 ? -6.195 -10.086 2.326 1 96 192 ALA A C 1
ATOM 1427 O O . ALA A 1 192 ? -6.914 -9.188 2.76 1 96 192 ALA A O 1
ATOM 1428 N N . CYS A 1 193 ? -6.27 -11.289 2.779 1 96.75 193 CYS A N 1
ATOM 1429 C CA . CYS A 1 193 ? -7.258 -11.695 3.77 1 96.75 193 CYS A CA 1
ATOM 1430 C C . CYS A 1 193 ? -7.129 -10.867 5.043 1 96.75 193 CYS A C 1
ATOM 1432 O O . CYS A 1 193 ? -6.047 -10.781 5.625 1 96.75 193 CYS A O 1
ATOM 1434 N N . PRO A 1 194 ? -8.258 -10.266 5.5 1 93.75 194 PRO A N 1
ATOM 1435 C CA . PRO A 1 194 ? -8.203 -9.438 6.703 1 93.75 194 PRO A CA 1
ATOM 1436 C C . PRO A 1 194 ? -8.023 -10.25 7.98 1 93.75 194 PRO A C 1
ATOM 1438 O O . PRO A 1 194 ? -7.699 -9.695 9.031 1 93.75 194 PRO A O 1
ATOM 1441 N N . THR A 1 195 ? -8.258 -11.57 8.016 1 92.56 195 THR A N 1
ATOM 1442 C CA . THR A 1 195 ? -8.328 -12.352 9.242 1 92.56 195 THR A CA 1
ATOM 1443 C C . THR A 1 195 ? -7.27 -13.445 9.258 1 92.56 195 THR A C 1
ATOM 1445 O O . THR A 1 195 ? -7.156 -14.195 10.227 1 92.56 195 THR A O 1
ATOM 1448 N N . ASP A 1 196 ? -6.562 -13.68 8.164 1 93.5 196 ASP A N 1
ATOM 1449 C CA . ASP A 1 196 ? -5.543 -14.711 8 1 93.5 196 ASP A CA 1
ATOM 1450 C C . ASP A 1 196 ? -6.176 -16.094 7.871 1 93.5 196 ASP A C 1
ATOM 1452 O O . ASP A 1 196 ? -5.496 -17.109 8.023 1 93.5 196 ASP A O 1
ATOM 1456 N N . ALA A 1 197 ? -7.559 -16.109 7.695 1 96.81 197 ALA A N 1
ATOM 1457 C CA . ALA A 1 197 ? -8.219 -17.391 7.43 1 96.81 197 ALA A CA 1
ATOM 1458 C C . ALA A 1 197 ? -7.684 -18.016 6.148 1 96.81 197 ALA A C 1
ATOM 1460 O O . ALA A 1 197 ? -7.512 -19.234 6.074 1 96.81 197 ALA A O 1
ATOM 1461 N N . ARG A 1 198 ? -7.5 -17.234 5.172 1 97.75 198 ARG A N 1
ATOM 1462 C CA . ARG A 1 198 ? -6.879 -17.703 3.939 1 97.75 198 ARG A CA 1
ATOM 1463 C C . ARG A 1 198 ? -5.363 -17.797 4.09 1 97.75 198 ARG A C 1
ATOM 1465 O O . ARG A 1 198 ? -4.727 -16.844 4.562 1 97.75 198 ARG A O 1
ATOM 1472 N N . ALA A 1 199 ? -4.828 -18.859 3.656 1 98.31 199 ALA A N 1
ATOM 1473 C CA . ALA A 1 199 ? -3.393 -19.078 3.795 1 98.31 199 ALA A CA 1
ATOM 1474 C C . ALA A 1 199 ? -2.602 -18.125 2.904 1 98.31 199 ALA A C 1
ATOM 1476 O O . ALA A 1 199 ? -3.039 -17.797 1.802 1 98.31 199 ALA A O 1
ATOM 1477 N N . SER A 1 200 ? -1.527 -17.672 3.316 1 97.75 200 SER A N 1
ATOM 1478 C CA . SER A 1 200 ? -0.462 -16.953 2.619 1 97.75 200 SER A CA 1
ATOM 1479 C C . SER A 1 200 ? 0.891 -17.203 3.277 1 97.75 200 SER A C 1
ATOM 1481 O O . SER A 1 200 ? 0.971 -17.859 4.312 1 97.75 200 SER A O 1
ATOM 1483 N N . VAL A 1 201 ? 1.922 -16.766 2.643 1 98.06 201 VAL A N 1
ATOM 1484 C CA . VAL A 1 201 ? 3.26 -16.922 3.203 1 98.06 201 VAL A CA 1
ATOM 1485 C C . VAL A 1 201 ? 3.307 -16.328 4.609 1 98.06 201 VAL A C 1
ATOM 1487 O O . VAL A 1 201 ? 3.857 -16.938 5.527 1 98.06 201 VAL A O 1
ATOM 1490 N N . LEU A 1 202 ? 2.678 -15.188 4.809 1 96.38 202 LEU A N 1
ATOM 1491 C CA . LEU A 1 202 ? 2.697 -14.5 6.094 1 96.38 202 LEU A CA 1
ATOM 1492 C C . LEU A 1 202 ? 1.651 -15.078 7.035 1 96.38 202 LEU A C 1
ATOM 1494 O O . LEU A 1 202 ? 1.93 -15.305 8.219 1 96.38 202 LEU A O 1
ATOM 1498 N N . ALA A 1 203 ? 0.472 -15.383 6.555 1 96.56 203 ALA A N 1
ATOM 1499 C CA . ALA A 1 203 ? -0.628 -15.852 7.391 1 96.56 203 ALA A CA 1
ATOM 1500 C C . ALA A 1 203 ? -0.287 -17.188 8.047 1 96.56 203 ALA A C 1
ATOM 1502 O O . ALA A 1 203 ? -0.745 -17.484 9.148 1 96.56 203 ALA A O 1
ATOM 1503 N N . ARG A 1 204 ? 0.505 -18 7.371 1 97.5 204 ARG A N 1
ATOM 1504 C CA . ARG A 1 204 ? 0.855 -19.312 7.906 1 97.5 204 ARG A CA 1
ATOM 1505 C C . ARG A 1 204 ? 2.273 -19.312 8.469 1 97.5 204 ARG A C 1
ATOM 1507 O O . ARG A 1 204 ? 2.852 -20.375 8.703 1 97.5 204 ARG A O 1
ATOM 1514 N N . ASN A 1 205 ? 2.953 -18.203 8.609 1 96.12 205 ASN A N 1
ATOM 1515 C CA . ASN A 1 205 ? 4.266 -18.031 9.227 1 96.12 205 ASN A CA 1
ATOM 1516 C C . ASN A 1 205 ? 5.309 -18.938 8.562 1 96.12 205 ASN A C 1
ATOM 1518 O O . ASN A 1 205 ? 6.098 -19.578 9.25 1 96.12 205 ASN A O 1
ATOM 1522 N N . ILE A 1 206 ? 5.238 -18.984 7.23 1 98 206 ILE A N 1
ATOM 1523 C CA . ILE A 1 206 ? 6.141 -19.875 6.5 1 98 206 ILE A CA 1
ATOM 1524 C C . ILE A 1 206 ? 7.582 -19.406 6.68 1 98 206 ILE A C 1
ATOM 1526 O O . ILE A 1 206 ? 8.5 -20.219 6.746 1 98 206 ILE A O 1
ATOM 1530 N N . LEU A 1 207 ? 7.805 -18.141 6.914 1 97.75 207 LEU A N 1
ATOM 1531 C CA . LEU A 1 207 ? 9.133 -17.547 7.016 1 97.75 207 LEU A CA 1
ATOM 1532 C C . LEU A 1 207 ? 9.57 -17.438 8.469 1 97.75 207 LEU A C 1
ATOM 1534 O O . LEU A 1 207 ? 10.625 -16.859 8.766 1 97.75 207 LEU A O 1
ATOM 1538 N N . ASP A 1 208 ? 8.75 -17.906 9.414 1 96.5 208 ASP A N 1
ATOM 1539 C CA . ASP A 1 208 ? 9.094 -17.859 10.828 1 96.5 208 ASP A CA 1
ATOM 1540 C C . ASP A 1 208 ? 10.211 -18.844 11.156 1 96.5 208 ASP A C 1
ATOM 1542 O O . ASP A 1 208 ? 10.047 -20.062 11 1 96.5 208 ASP A O 1
ATOM 1546 N N . ASP A 1 209 ? 11.312 -18.359 11.633 1 96.94 209 ASP A N 1
ATOM 1547 C CA . ASP A 1 209 ? 12.469 -19.219 11.883 1 96.94 209 ASP A CA 1
ATOM 1548 C C . ASP A 1 209 ? 12.68 -19.438 13.383 1 96.94 209 ASP A C 1
ATOM 1550 O O . ASP A 1 209 ? 13.719 -19.953 13.805 1 96.94 209 ASP A O 1
ATOM 1554 N N . SER A 1 210 ? 11.75 -19.047 14.211 1 96.06 210 SER A N 1
ATOM 1555 C CA . SER A 1 210 ? 11.93 -19.047 15.656 1 96.06 210 SER A CA 1
ATOM 1556 C C . SER A 1 210 ? 12.211 -20.453 16.188 1 96.06 210 SER A C 1
ATOM 1558 O O . SER A 1 210 ? 12.93 -20.625 17.172 1 96.06 210 SER A O 1
ATOM 1560 N N . ALA A 1 211 ? 11.703 -21.469 15.555 1 96.31 211 ALA A N 1
ATOM 1561 C CA . ALA A 1 211 ? 11.867 -22.844 16.031 1 96.31 211 ALA A CA 1
ATOM 1562 C C . ALA A 1 211 ? 12.797 -23.625 15.125 1 96.31 211 ALA A C 1
ATOM 1564 O O . ALA A 1 211 ? 12.867 -24.859 15.211 1 96.31 211 ALA A O 1
ATOM 1565 N N . LEU A 1 212 ? 13.469 -22.984 14.219 1 96.56 212 LEU A N 1
ATOM 1566 C CA . LEU A 1 212 ? 14.344 -23.641 13.258 1 96.56 212 LEU A CA 1
ATOM 1567 C C . LEU A 1 212 ? 15.805 -23.484 13.656 1 96.56 212 LEU A C 1
ATOM 1569 O O . LEU A 1 212 ? 16.172 -22.516 14.305 1 96.56 212 LEU A O 1
ATOM 1573 N N . PRO A 1 213 ? 16.656 -24.453 13.328 1 96.75 213 PRO A N 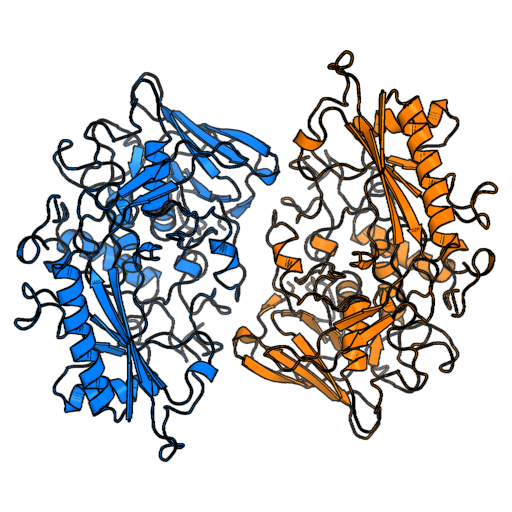1
ATOM 1574 C CA . PRO A 1 213 ? 18.094 -24.359 13.648 1 96.75 213 PRO A CA 1
ATOM 1575 C C . PRO A 1 213 ? 18.797 -23.25 12.883 1 96.75 213 PRO A C 1
ATOM 1577 O O . PRO A 1 213 ? 19.781 -22.688 13.367 1 96.75 213 PRO A O 1
ATOM 1580 N N . GLY A 1 214 ? 18.328 -22.938 11.695 1 96 214 GLY A N 1
ATOM 1581 C CA . GLY A 1 214 ? 18.859 -21.828 10.922 1 96 214 GLY A CA 1
ATOM 1582 C C . GLY A 1 214 ? 18.062 -20.547 11.094 1 96 214 GLY A C 1
ATOM 1583 O O . GLY A 1 214 ? 17.281 -20.422 12.031 1 96 214 GLY A O 1
ATOM 1584 N N . SER A 1 215 ? 18.391 -19.516 10.219 1 95.69 215 SER A N 1
ATOM 1585 C CA . SER A 1 215 ? 17.703 -18.234 10.312 1 95.69 215 SER A CA 1
ATOM 1586 C C . SER A 1 215 ? 17.266 -17.734 8.945 1 95.69 215 SER A C 1
ATOM 1588 O O . SER A 1 215 ? 17.812 -18.156 7.922 1 95.69 215 SER A O 1
ATOM 1590 N N . ILE A 1 216 ? 16.266 -16.969 8.93 1 96.62 216 ILE A N 1
ATOM 1591 C CA . ILE A 1 216 ? 15.734 -16.344 7.727 1 96.62 216 ILE A CA 1
ATOM 1592 C C . ILE A 1 216 ? 15.672 -14.828 7.918 1 96.62 216 ILE A C 1
ATOM 1594 O O . ILE A 1 216 ? 15.094 -14.344 8.898 1 96.62 216 ILE A O 1
ATOM 1598 N N . SER A 1 217 ? 16.297 -14.055 7.109 1 95.19 217 SER A N 1
ATOM 1599 C CA . SER A 1 217 ? 16.188 -12.602 7.051 1 95.19 217 SER A CA 1
ATOM 1600 C C . SER A 1 217 ? 15.531 -12.148 5.746 1 95.19 217 SER A C 1
ATOM 1602 O O . SER A 1 217 ? 16.047 -12.414 4.66 1 95.19 217 SER A O 1
ATOM 1604 N N . VAL A 1 218 ? 14.375 -11.539 5.824 1 96.75 218 VAL A N 1
ATOM 1605 C CA . VAL A 1 218 ? 13.719 -11.008 4.637 1 96.75 218 VAL A CA 1
ATOM 1606 C C . VAL A 1 218 ? 14.062 -9.531 4.473 1 96.75 218 VAL A C 1
ATOM 1608 O O . VAL A 1 218 ? 13.742 -8.703 5.332 1 96.75 218 VAL A O 1
ATOM 1611 N N . LEU A 1 219 ? 14.727 -9.211 3.453 1 96.12 219 LEU A N 1
ATOM 1612 C CA . LEU A 1 219 ? 15.109 -7.844 3.102 1 96.12 219 LEU A CA 1
ATOM 1613 C C . LEU A 1 219 ? 14.328 -7.355 1.887 1 96.12 219 LEU A C 1
ATOM 1615 O O . LEU A 1 219 ? 14.555 -7.824 0.768 1 96.12 219 LEU A O 1
ATOM 1619 N N . TYR A 1 220 ? 13.352 -6.449 2.145 1 96.38 220 TYR A N 1
ATOM 1620 C CA . TYR A 1 220 ? 12.531 -5.965 1.036 1 96.38 220 TYR A CA 1
ATOM 1621 C C . TYR A 1 220 ? 12.977 -4.57 0.604 1 96.38 220 TYR A C 1
ATOM 1623 O O . TYR A 1 220 ? 13.844 -3.963 1.238 1 96.38 220 TYR A O 1
ATOM 1631 N N . GLY A 1 221 ? 12.461 -4.133 -0.542 1 95 221 GLY A N 1
ATOM 1632 C CA . GLY A 1 221 ? 12.781 -2.818 -1.072 1 95 221 GLY A CA 1
ATOM 1633 C C . GLY A 1 221 ? 14.016 -2.816 -1.955 1 95 221 GLY A C 1
ATOM 1634 O O . GLY A 1 221 ? 14.688 -1.792 -2.092 1 95 221 GLY A O 1
ATOM 1635 N N . CYS A 1 222 ? 14.367 -3.904 -2.475 1 93.44 222 CYS A N 1
ATOM 1636 C CA . CYS A 1 222 ? 15.531 -3.957 -3.354 1 93.44 222 CYS A CA 1
ATOM 1637 C C . CYS A 1 222 ? 15.242 -4.797 -4.594 1 93.44 222 CYS A C 1
ATOM 1639 O O . CYS A 1 222 ? 14.617 -5.855 -4.5 1 93.44 222 CYS A O 1
ATOM 1641 N N . PHE A 1 223 ? 15.625 -4.344 -5.684 1 95.31 223 PHE A N 1
ATOM 1642 C CA . PHE A 1 223 ? 15.477 -5 -6.977 1 95.31 223 PHE A CA 1
ATOM 1643 C C . PHE A 1 223 ? 16.781 -5.684 -7.387 1 95.31 223 PHE A C 1
ATOM 1645 O O . PHE A 1 223 ? 17.781 -5.016 -7.625 1 95.31 223 PHE A O 1
ATOM 1652 N N . VAL A 1 224 ? 16.75 -7 -7.422 1 97.19 224 VAL A N 1
ATOM 1653 C CA . VAL A 1 224 ? 17.938 -7.723 -7.879 1 97.19 224 VAL A CA 1
ATOM 1654 C C . VAL A 1 224 ? 18.094 -7.566 -9.391 1 97.19 224 VAL A C 1
ATOM 1656 O O . VAL A 1 224 ? 17.328 -8.148 -10.164 1 97.19 224 VAL A O 1
ATOM 1659 N N . ASN A 1 225 ? 19.141 -6.895 -9.75 1 95.12 225 ASN A N 1
ATOM 1660 C CA . ASN A 1 225 ? 19.328 -6.504 -11.141 1 95.12 225 ASN A CA 1
ATOM 1661 C C . ASN A 1 225 ? 20.188 -7.52 -11.891 1 95.12 225 ASN A C 1
ATOM 1663 O O . ASN A 1 225 ? 20 -7.742 -13.086 1 95.12 225 ASN A O 1
ATOM 1667 N N . ARG A 1 226 ? 21.188 -8.047 -11.195 1 96.12 226 ARG A N 1
ATOM 1668 C CA . ARG A 1 226 ? 22.141 -8.914 -11.875 1 96.12 226 ARG A CA 1
ATOM 1669 C C . ARG A 1 226 ? 22.812 -9.867 -10.891 1 96.12 226 ARG A C 1
ATOM 1671 O O . ARG A 1 226 ? 23.078 -9.5 -9.742 1 96.12 226 ARG A O 1
ATOM 1678 N N . ILE A 1 227 ? 23 -11.039 -11.406 1 97.81 227 ILE A N 1
ATOM 1679 C CA . ILE A 1 227 ? 23.891 -11.977 -10.734 1 97.81 227 ILE A CA 1
ATOM 1680 C C . ILE A 1 227 ? 25.312 -11.828 -11.305 1 97.81 227 ILE A C 1
ATOM 1682 O O . ILE A 1 227 ? 25.531 -12.031 -12.5 1 97.81 227 ILE A O 1
ATOM 1686 N N . GLN A 1 228 ? 26.234 -11.492 -10.445 1 95.94 228 GLN A N 1
ATOM 1687 C CA . GLN A 1 228 ? 27.625 -11.344 -10.867 1 95.94 228 GLN A CA 1
ATOM 1688 C C . GLN A 1 228 ? 28.391 -12.648 -10.719 1 95.94 228 GLN A C 1
ATOM 1690 O O . GLN A 1 228 ? 28.469 -13.211 -9.625 1 95.94 228 GLN A O 1
ATOM 1695 N N . MET A 1 229 ? 28.953 -13.047 -11.836 1 94.19 229 MET A N 1
ATOM 1696 C CA . MET A 1 229 ? 29.734 -14.289 -11.859 1 94.19 229 MET A CA 1
ATOM 1697 C C . MET A 1 229 ? 31.203 -14 -11.586 1 94.19 229 MET A C 1
ATOM 1699 O O . MET A 1 229 ? 31.719 -12.953 -11.984 1 94.19 229 MET A O 1
ATOM 1703 N N . GLN A 1 230 ? 31.734 -14.93 -10.938 1 90.94 230 GLN A N 1
ATOM 1704 C CA . GLN A 1 230 ? 33.188 -14.891 -10.734 1 90.94 230 GLN A CA 1
ATOM 1705 C C . GLN A 1 230 ? 33.906 -15.617 -11.852 1 90.94 230 GLN A C 1
ATOM 1707 O O . GLN A 1 230 ? 33.281 -16.25 -12.703 1 90.94 230 GLN A O 1
ATOM 1712 N N . ASN A 1 231 ? 35.25 -15.5 -11.789 1 83.62 231 ASN A N 1
ATOM 1713 C CA . ASN A 1 231 ? 36.094 -16.062 -12.844 1 83.62 231 ASN A CA 1
ATOM 1714 C C . ASN A 1 231 ? 36 -17.578 -12.883 1 83.62 231 ASN A C 1
ATOM 1716 O O . ASN A 1 231 ? 36.281 -18.188 -13.914 1 83.62 231 ASN A O 1
ATOM 1720 N N . ASP A 1 232 ? 35.5 -18.219 -11.867 1 82.75 232 ASP A N 1
ATOM 1721 C CA . ASP A 1 232 ? 35.438 -19.672 -11.812 1 82.75 232 ASP A CA 1
ATOM 1722 C C . ASP A 1 232 ? 34.062 -20.188 -12.227 1 82.75 232 ASP A C 1
ATOM 1724 O O . ASP A 1 232 ? 33.781 -21.375 -12.07 1 82.75 232 ASP A O 1
ATOM 1728 N N . GLY A 1 233 ? 33.25 -19.297 -12.641 1 84.81 233 GLY A N 1
ATOM 1729 C CA . GLY A 1 233 ? 31.938 -19.703 -13.125 1 84.81 233 GLY A CA 1
ATOM 1730 C C . GLY A 1 233 ? 30.906 -19.812 -12.023 1 84.81 233 GLY A C 1
ATOM 1731 O O . GLY A 1 233 ? 29.828 -20.375 -12.234 1 84.81 233 GLY A O 1
ATOM 1732 N N . ARG A 1 234 ? 31.312 -19.25 -10.867 1 92.19 234 ARG A N 1
ATOM 1733 C CA . ARG A 1 234 ? 30.391 -19.234 -9.727 1 92.19 234 ARG A CA 1
ATOM 1734 C C . ARG A 1 234 ? 29.797 -17.844 -9.516 1 92.19 234 ARG A C 1
ATOM 1736 O O . ARG A 1 234 ? 30.438 -16.844 -9.836 1 92.19 234 ARG A O 1
ATOM 1743 N N . ALA A 1 235 ? 28.531 -17.891 -9.023 1 94.19 235 ALA A N 1
ATOM 1744 C CA . ALA A 1 235 ? 27.969 -16.609 -8.594 1 94.19 235 ALA A CA 1
ATOM 1745 C C . ALA A 1 235 ? 28.75 -16.047 -7.414 1 94.19 235 ALA A C 1
ATOM 1747 O O . ALA A 1 235 ? 29.031 -16.75 -6.445 1 94.19 235 ALA A O 1
ATOM 1748 N N . GLY A 1 236 ? 29.125 -14.75 -7.512 1 94.25 236 GLY A N 1
ATOM 1749 C CA . GLY A 1 236 ? 29.891 -14.117 -6.445 1 94.25 236 GLY A CA 1
ATOM 1750 C C . GLY A 1 236 ? 29.094 -13.07 -5.688 1 94.25 236 GLY A C 1
ATOM 1751 O O . GLY A 1 236 ? 29.359 -12.82 -4.508 1 94.25 236 GLY A O 1
ATOM 1752 N N . ALA A 1 237 ? 28.188 -12.445 -6.398 1 95.81 237 ALA A N 1
ATOM 1753 C CA . ALA A 1 237 ? 27.406 -11.383 -5.758 1 95.81 237 ALA A CA 1
ATOM 1754 C C . ALA A 1 237 ? 26.125 -11.094 -6.539 1 95.81 237 ALA A C 1
ATOM 1756 O O . ALA A 1 237 ? 26 -11.477 -7.703 1 95.81 237 ALA A O 1
ATOM 1757 N N . LEU A 1 238 ? 25.172 -10.539 -5.832 1 96.75 238 LEU A N 1
ATOM 1758 C CA . LEU A 1 238 ? 24 -9.938 -6.453 1 96.75 238 LEU A CA 1
ATOM 1759 C C . LEU A 1 238 ? 24.109 -8.422 -6.488 1 96.75 238 LEU A C 1
ATOM 1761 O O . LEU A 1 238 ? 24.406 -7.793 -5.469 1 96.75 238 LEU A O 1
ATOM 1765 N N . GLU A 1 239 ? 24.047 -7.867 -7.645 1 95.75 239 GLU A N 1
ATOM 1766 C CA . GLU A 1 239 ? 23.891 -6.422 -7.766 1 95.75 239 GLU A CA 1
ATOM 1767 C C . GLU A 1 239 ? 22.422 -6.02 -7.594 1 95.75 239 GLU A C 1
ATOM 1769 O O . GLU A 1 239 ? 21.547 -6.527 -8.297 1 95.75 239 GLU A O 1
ATOM 1774 N N . CYS A 1 240 ? 22.141 -5.184 -6.645 1 94.44 240 CYS A N 1
ATOM 1775 C CA . CYS A 1 240 ? 20.781 -4.785 -6.32 1 94.44 240 CYS A CA 1
ATOM 1776 C C . CYS A 1 240 ? 20.625 -3.271 -6.391 1 94.44 240 CYS A C 1
ATOM 1778 O O . CYS A 1 240 ? 21.516 -2.531 -5.977 1 94.44 240 CYS A O 1
ATOM 1780 N N . TYR A 1 241 ? 19.547 -2.855 -7 1 92.69 241 TYR A N 1
ATOM 1781 C CA . TYR A 1 241 ? 19.172 -1.446 -6.969 1 92.69 241 TYR A CA 1
ATOM 1782 C C . TYR A 1 241 ? 18.219 -1.164 -5.824 1 92.69 241 TYR A C 1
ATOM 1784 O O . TYR A 1 241 ? 17.219 -1.867 -5.66 1 92.69 241 TYR A O 1
ATOM 1792 N N . VAL A 1 242 ? 18.5 -0.219 -4.98 1 91.56 242 VAL A N 1
ATOM 1793 C CA . VAL A 1 242 ? 17.641 0.233 -3.893 1 91.56 242 VAL A CA 1
ATOM 1794 C C . VAL A 1 242 ? 16.984 1.562 -4.27 1 91.56 242 VAL A C 1
ATOM 1796 O O . VAL A 1 242 ? 17.625 2.615 -4.188 1 91.56 242 VAL A O 1
ATOM 1799 N N . PRO A 1 243 ? 15.742 1.561 -4.621 1 89.12 243 PRO A N 1
ATOM 1800 C CA . PRO A 1 243 ? 15.086 2.775 -5.109 1 89.12 243 PRO A CA 1
ATOM 1801 C C . PRO A 1 243 ? 15.094 3.904 -4.078 1 89.12 243 PRO A C 1
ATOM 1803 O O . PRO A 1 243 ? 15.312 5.066 -4.434 1 89.12 243 PRO A O 1
ATOM 1806 N N . LEU A 1 244 ? 14.883 3.643 -2.861 1 89.19 244 LEU A N 1
ATOM 1807 C CA . LEU A 1 244 ? 14.75 4.652 -1.816 1 89.19 244 LEU A CA 1
ATOM 1808 C C . LEU A 1 244 ? 16.031 5.465 -1.678 1 89.19 244 LEU A C 1
ATOM 1810 O O . LEU A 1 244 ? 15.984 6.668 -1.409 1 89.19 244 LEU A O 1
ATOM 1814 N N . SER A 1 245 ? 17.156 4.801 -1.803 1 87.56 245 SER A N 1
ATOM 1815 C CA . SER A 1 245 ? 18.438 5.484 -1.634 1 87.56 245 SER A CA 1
ATOM 1816 C C . SER A 1 245 ? 19.078 5.777 -2.982 1 87.56 245 SER A C 1
ATOM 1818 O O . SER A 1 245 ? 20.094 6.484 -3.049 1 87.56 245 SER A O 1
ATOM 1820 N N . SER A 1 246 ? 18.531 5.285 -4.039 1 86.31 246 SER A N 1
ATOM 1821 C CA . SER A 1 246 ? 19.078 5.402 -5.383 1 86.31 246 SER A CA 1
ATOM 1822 C C . SER A 1 246 ? 20.5 4.84 -5.449 1 86.31 246 SER A C 1
ATOM 1824 O O . SER A 1 246 ? 21.375 5.414 -6.102 1 86.31 246 SER A O 1
ATOM 1826 N N . GLU A 1 247 ? 20.688 3.771 -4.691 1 87.19 247 GLU A N 1
ATOM 1827 C CA . GLU A 1 247 ? 22.016 3.166 -4.652 1 87.19 247 GLU A CA 1
ATOM 1828 C C . GLU A 1 247 ? 22.016 1.798 -5.328 1 87.19 247 GLU A C 1
ATOM 1830 O O . GLU A 1 247 ? 20.984 1.12 -5.375 1 87.19 247 GLU A O 1
ATOM 1835 N N . LEU A 1 248 ? 23.125 1.535 -5.969 1 89.75 248 LEU A N 1
ATOM 1836 C CA . LEU A 1 248 ? 23.453 0.171 -6.375 1 89.75 248 LEU A CA 1
ATOM 1837 C C . LEU A 1 248 ? 24.312 -0.523 -5.324 1 89.75 248 LEU A C 1
ATOM 1839 O O . LEU A 1 248 ? 25.406 -0.053 -5.004 1 89.75 248 LEU A O 1
ATOM 1843 N N . ILE A 1 249 ? 23.75 -1.568 -4.754 1 90.94 249 ILE A N 1
ATOM 1844 C CA . ILE A 1 249 ? 24.5 -2.27 -3.727 1 90.94 249 ILE A CA 1
ATOM 1845 C C . ILE A 1 249 ? 24.891 -3.66 -4.227 1 90.94 249 ILE A C 1
ATOM 1847 O O . ILE A 1 249 ? 24.344 -4.137 -5.227 1 90.94 249 ILE A O 1
ATOM 1851 N N . ARG A 1 250 ? 25.859 -4.207 -3.594 1 93.06 250 ARG A N 1
ATOM 1852 C CA . ARG A 1 250 ? 26.344 -5.547 -3.898 1 93.06 250 ARG A CA 1
ATOM 1853 C C . ARG A 1 250 ? 26.219 -6.465 -2.688 1 93.06 250 ARG A C 1
ATOM 1855 O O . ARG A 1 250 ? 26.688 -6.133 -1.597 1 93.06 250 ARG A O 1
ATOM 1862 N N . ILE A 1 251 ? 25.547 -7.574 -2.846 1 94.56 251 ILE A N 1
ATOM 1863 C CA . ILE A 1 251 ? 25.375 -8.578 -1.795 1 94.56 251 ILE A CA 1
ATOM 1864 C C . ILE A 1 251 ? 26.172 -9.828 -2.145 1 94.56 251 ILE A C 1
ATOM 1866 O O . ILE A 1 251 ? 25.859 -10.531 -3.104 1 94.56 251 ILE A O 1
ATOM 1870 N N . PRO A 1 252 ? 27.219 -10.078 -1.375 1 94.38 252 PRO A N 1
ATOM 1871 C CA . PRO A 1 252 ? 27.969 -11.312 -1.631 1 94.38 252 PRO A CA 1
ATOM 1872 C C . PRO A 1 252 ? 27.125 -12.57 -1.427 1 94.38 252 PRO A C 1
ATOM 1874 O O . PRO A 1 252 ? 26.297 -12.617 -0.521 1 94.38 252 PRO A O 1
ATOM 1877 N N . VAL A 1 253 ? 27.391 -13.555 -2.262 1 93.88 253 VAL A N 1
ATOM 1878 C CA . VAL A 1 253 ? 26.578 -14.766 -2.15 1 93.88 253 VAL A CA 1
ATOM 1879 C C . VAL A 1 253 ? 27.469 -16 -2.199 1 93.88 253 VAL A C 1
ATOM 1881 O O . VAL A 1 253 ? 28.484 -16.016 -2.91 1 93.88 253 VAL A O 1
ATOM 1884 N N . GLU A 1 254 ? 27.141 -17.016 -1.409 1 92.81 254 GLU A N 1
ATOM 1885 C CA . GLU A 1 254 ? 27.703 -18.359 -1.545 1 92.81 254 GLU A CA 1
ATOM 1886 C C . GLU A 1 254 ? 26.859 -19.219 -2.467 1 92.81 254 GLU A C 1
ATOM 1888 O O . GLU A 1 254 ? 27.391 -20.047 -3.223 1 92.81 254 GLU A O 1
ATOM 1893 N N . ARG A 1 255 ? 25.609 -19.062 -2.426 1 95.56 255 ARG A N 1
ATOM 1894 C CA . ARG A 1 255 ? 24.609 -19.75 -3.234 1 95.56 255 ARG A CA 1
ATOM 1895 C C . ARG A 1 255 ? 23.406 -18.859 -3.492 1 95.56 255 ARG A C 1
ATOM 1897 O O . ARG A 1 255 ? 22.953 -18.141 -2.592 1 95.56 255 ARG A O 1
ATOM 1904 N N . VAL A 1 256 ? 22.984 -18.875 -4.742 1 97.69 256 VAL A N 1
ATOM 1905 C CA . VAL A 1 256 ? 21.812 -18.078 -5.102 1 97.69 256 VAL A CA 1
ATOM 1906 C C . VAL A 1 256 ? 20.688 -18.984 -5.582 1 97.69 256 VAL A C 1
ATOM 1908 O O . VAL A 1 256 ? 20.906 -19.891 -6.391 1 97.69 256 VAL A O 1
ATOM 1911 N N . ILE A 1 257 ? 19.516 -18.844 -5.051 1 98.75 257 ILE A N 1
ATOM 1912 C CA . ILE A 1 257 ? 18.312 -19.531 -5.508 1 98.75 257 ILE A CA 1
ATOM 1913 C C . ILE A 1 257 ? 17.297 -18.516 -6.027 1 98.75 257 ILE A C 1
ATOM 1915 O O . ILE A 1 257 ? 16.797 -17.688 -5.262 1 98.75 257 ILE A O 1
ATOM 1919 N N . VAL A 1 258 ? 17 -18.562 -7.281 1 98.88 258 VAL A N 1
ATOM 1920 C CA . VAL A 1 258 ? 16.125 -17.594 -7.918 1 98.88 258 VAL A CA 1
ATOM 1921 C C . VAL A 1 258 ? 14.68 -18.109 -7.891 1 98.88 258 VAL A C 1
ATOM 1923 O O . VAL A 1 258 ? 14.383 -19.172 -8.43 1 98.88 258 VAL A O 1
ATOM 1926 N N . CYS A 1 259 ? 13.812 -17.391 -7.23 1 98.75 259 CYS A N 1
ATOM 1927 C CA . CYS A 1 259 ? 12.391 -17.656 -7.082 1 98.75 259 CYS A CA 1
ATOM 1928 C C . CYS A 1 259 ? 11.562 -16.406 -7.336 1 98.75 259 CYS A C 1
ATOM 1930 O O . CYS A 1 259 ? 10.688 -16.062 -6.535 1 98.75 259 CYS A O 1
ATOM 1932 N N . ALA A 1 260 ? 11.75 -15.719 -8.43 1 97.44 260 ALA A N 1
ATOM 1933 C CA . ALA A 1 260 ? 11.188 -14.398 -8.68 1 97.44 260 ALA A CA 1
ATOM 1934 C C . ALA A 1 260 ? 9.945 -14.492 -9.57 1 97.44 260 ALA A C 1
ATOM 1936 O O . ALA A 1 260 ? 9.43 -13.477 -10.031 1 97.44 260 ALA A O 1
ATOM 1937 N N . ASN A 1 261 ? 9.398 -15.734 -9.812 1 96.31 261 ASN A N 1
ATOM 1938 C CA . ASN A 1 261 ? 8.352 -16.125 -10.75 1 96.31 261 ASN A CA 1
ATOM 1939 C C . ASN A 1 261 ? 8.898 -16.297 -12.164 1 96.31 261 ASN A C 1
ATOM 1941 O O . ASN A 1 261 ? 10.016 -15.859 -12.461 1 96.31 261 ASN A O 1
ATOM 1945 N N . ALA A 1 262 ? 8.156 -16.812 -13.039 1 97 262 ALA A N 1
ATOM 1946 C CA . ALA A 1 262 ? 8.664 -17.297 -14.328 1 97 262 ALA A CA 1
ATOM 1947 C C . ALA A 1 262 ? 9.117 -16.141 -15.211 1 97 262 ALA A C 1
ATOM 1949 O O . ALA A 1 262 ? 10.031 -16.297 -16.016 1 97 262 ALA A O 1
ATOM 1950 N N . ILE A 1 263 ? 8.547 -14.984 -15.055 1 96.06 263 ILE A N 1
ATOM 1951 C CA . ILE A 1 263 ? 8.875 -13.852 -15.914 1 96.06 263 ILE A CA 1
ATOM 1952 C C . ILE A 1 263 ? 10.125 -13.148 -15.383 1 96.06 263 ILE A C 1
ATOM 1954 O O . ILE A 1 263 ? 11.117 -13 -16.109 1 96.06 263 ILE A O 1
ATOM 1958 N N . GLN A 1 264 ? 10.109 -12.797 -14.148 1 96.19 264 GLN A N 1
ATOM 1959 C CA . GLN A 1 264 ? 11.211 -12.047 -13.555 1 96.19 264 GLN A CA 1
ATOM 1960 C C . GLN A 1 264 ? 12.461 -12.914 -13.438 1 96.19 264 GLN A C 1
ATOM 1962 O O . GLN A 1 264 ? 13.578 -12.414 -13.562 1 96.19 264 GLN A O 1
ATOM 1967 N N . THR A 1 265 ? 12.266 -14.188 -13.188 1 98.12 265 THR A N 1
ATOM 1968 C CA . THR A 1 265 ? 13.391 -15.109 -13.141 1 98.12 265 THR A CA 1
ATOM 1969 C C . THR A 1 265 ? 14.117 -15.148 -14.484 1 98.12 265 THR A C 1
ATOM 1971 O O . THR A 1 265 ? 15.336 -14.984 -14.547 1 98.12 265 THR A O 1
ATOM 1974 N N . ALA A 1 266 ? 13.367 -15.344 -15.562 1 98.12 266 ALA A N 1
ATOM 1975 C CA . ALA A 1 266 ? 13.977 -15.352 -16.891 1 98.12 266 ALA A CA 1
ATOM 1976 C C . ALA A 1 266 ? 14.648 -14.016 -17.188 1 98.12 266 ALA A C 1
ATOM 1978 O O . ALA A 1 266 ? 15.766 -13.984 -17.719 1 98.12 266 ALA A O 1
ATOM 1979 N N . ALA A 1 267 ? 13.977 -12.938 -16.875 1 97 267 ALA A N 1
ATOM 1980 C CA . ALA A 1 267 ? 14.516 -11.609 -17.125 1 97 267 ALA A CA 1
ATOM 1981 C C . ALA A 1 267 ? 15.836 -11.406 -16.375 1 97 267 ALA A C 1
ATOM 1983 O O . ALA A 1 267 ? 16.797 -10.883 -16.938 1 97 267 ALA A O 1
ATOM 1984 N N . LEU A 1 268 ? 15.844 -11.797 -15.109 1 97.81 268 LEU A N 1
ATOM 1985 C CA . LEU A 1 268 ? 17.062 -11.688 -14.312 1 97.81 268 LEU A CA 1
ATOM 1986 C C . LEU A 1 268 ? 18.203 -12.484 -14.945 1 97.81 268 LEU A C 1
ATOM 1988 O O . LEU A 1 268 ? 19.312 -11.984 -15.062 1 97.81 268 LEU A O 1
ATOM 1992 N N . MET A 1 269 ? 17.922 -13.711 -15.359 1 98.5 269 MET A N 1
ATOM 1993 C CA . MET A 1 269 ? 18.938 -14.57 -15.961 1 98.5 269 MET A CA 1
ATOM 1994 C C . MET A 1 269 ? 19.453 -13.977 -17.281 1 98.5 269 MET A C 1
ATOM 1996 O O . MET A 1 269 ? 20.656 -13.984 -17.547 1 98.5 269 MET A O 1
ATOM 2000 N N . LEU A 1 270 ? 18.547 -13.414 -18.062 1 97.88 270 LEU A N 1
ATOM 2001 C CA . LEU A 1 270 ? 18.906 -12.812 -19.344 1 97.88 270 LEU A CA 1
ATOM 2002 C C . LEU A 1 270 ? 19.734 -11.547 -19.141 1 97.88 270 LEU A C 1
ATOM 2004 O O . LEU A 1 270 ? 20.625 -11.25 -19.922 1 97.88 270 LEU A O 1
ATOM 2008 N N . ARG A 1 271 ? 19.469 -10.797 -18.094 1 96.25 271 ARG A N 1
ATOM 2009 C CA . ARG A 1 271 ? 20.188 -9.57 -17.797 1 96.25 271 ARG A CA 1
ATOM 2010 C C . ARG A 1 271 ? 21.562 -9.867 -17.234 1 96.25 271 ARG A C 1
ATOM 2012 O O . ARG A 1 271 ? 22.469 -9.031 -17.328 1 96.25 271 ARG A O 1
ATOM 2019 N N . SER A 1 272 ? 21.703 -11 -16.625 1 97.44 272 SER A N 1
ATOM 2020 C CA . SER A 1 272 ? 22.938 -11.359 -15.945 1 97.44 272 SER A CA 1
ATOM 2021 C C . SER A 1 272 ? 23.984 -11.859 -16.922 1 97.44 272 SER A C 1
ATOM 2023 O O . SER A 1 272 ? 24.344 -13.039 -16.922 1 97.44 272 SER A O 1
ATOM 2025 N N . LYS A 1 273 ? 24.578 -10.938 -17.688 1 94 273 LYS A N 1
ATOM 2026 C CA . LYS A 1 273 ? 25.594 -11.25 -18.672 1 94 273 LYS A CA 1
ATOM 2027 C C . LYS A 1 273 ? 27 -11.078 -18.109 1 94 273 LYS A C 1
ATOM 2029 O O . LYS A 1 273 ? 27.203 -10.312 -17.156 1 94 273 LYS A O 1
ATOM 2034 N N . GLY A 1 274 ? 27.859 -11.758 -18.625 1 88.38 274 GLY A N 1
ATOM 2035 C CA . GLY A 1 274 ? 29.281 -11.695 -18.312 1 88.38 274 GLY A CA 1
ATOM 2036 C C . GLY A 1 274 ? 30.141 -12.57 -19.219 1 88.38 274 GLY A C 1
ATOM 2037 O O . GLY A 1 274 ? 29.625 -13.141 -20.188 1 88.38 274 GLY A O 1
ATOM 2038 N N . ASP A 1 275 ? 31.406 -12.617 -18.875 1 87.56 275 ASP A N 1
ATOM 2039 C CA . ASP A 1 275 ? 32.344 -13.375 -19.703 1 87.56 275 ASP A CA 1
ATOM 2040 C C . ASP A 1 275 ? 31.969 -14.852 -19.766 1 87.56 275 ASP A C 1
ATOM 2042 O O . ASP A 1 275 ? 32.062 -15.484 -20.828 1 87.56 275 ASP A O 1
ATOM 2046 N N . HIS A 1 276 ? 31.453 -15.383 -18.719 1 87.38 276 HIS A N 1
ATOM 2047 C CA . HIS A 1 276 ? 31.094 -16.797 -18.625 1 87.38 276 HIS A CA 1
ATOM 2048 C C . HIS A 1 276 ? 29.656 -17.016 -19.094 1 87.38 276 HIS A C 1
ATOM 2050 O O . HIS A 1 276 ? 29.234 -18.172 -19.25 1 87.38 276 HIS A O 1
ATOM 2056 N N . ALA A 1 277 ? 28.906 -15.969 -19.344 1 93.19 277 ALA A N 1
ATOM 2057 C CA . ALA A 1 277 ? 27.516 -16.031 -19.766 1 93.19 277 ALA A CA 1
ATOM 2058 C C . ALA A 1 277 ? 27.156 -14.875 -20.688 1 93.19 277 ALA A C 1
ATOM 2060 O O . ALA A 1 277 ? 26.312 -14.047 -20.375 1 93.19 277 ALA A O 1
ATOM 2061 N N . PRO A 1 278 ? 27.734 -14.844 -21.859 1 93.25 278 PRO A N 1
ATOM 2062 C CA . PRO A 1 278 ? 27.562 -13.695 -22.75 1 93.25 278 PRO A CA 1
ATOM 2063 C C . PRO A 1 278 ? 26.109 -13.484 -23.188 1 93.25 278 PRO A C 1
ATOM 2065 O O . PRO A 1 278 ? 25.719 -12.367 -23.531 1 93.25 278 PRO A O 1
ATOM 2068 N N . LYS A 1 279 ? 25.297 -14.539 -23.188 1 95.88 279 LYS A N 1
ATOM 2069 C CA . LYS A 1 279 ? 23.906 -14.438 -23.609 1 95.88 279 LYS A CA 1
ATOM 2070 C C . LYS A 1 279 ? 22.969 -14.445 -22.406 1 95.88 279 LYS A C 1
ATOM 2072 O O . LYS A 1 279 ? 21.75 -14.57 -22.562 1 95.88 279 LYS A O 1
ATOM 2077 N N . GLY A 1 280 ? 23.578 -14.328 -21.219 1 97.12 280 GLY A N 1
ATOM 2078 C CA . GLY A 1 280 ? 22.828 -14.5 -19.984 1 97.12 280 GLY A CA 1
ATOM 2079 C C . GLY A 1 280 ? 23.094 -15.828 -19.297 1 97.12 280 GLY A C 1
ATOM 2080 O O . GLY A 1 280 ? 23.5 -16.797 -19.953 1 97.12 280 GLY A O 1
ATOM 2081 N N . ILE A 1 281 ? 22.812 -15.914 -18.094 1 98 281 ILE A N 1
ATOM 2082 C CA . ILE A 1 281 ? 23.094 -17.109 -17.312 1 98 281 ILE A CA 1
ATOM 2083 C C . ILE A 1 281 ? 22.156 -18.234 -17.75 1 98 281 ILE A C 1
ATOM 2085 O O . ILE A 1 281 ? 20.938 -18.062 -17.75 1 98 281 ILE A O 1
ATOM 2089 N N . GLY A 1 282 ? 22.719 -19.391 -18.078 1 97.06 282 GLY A N 1
ATOM 2090 C CA . GLY A 1 282 ? 21.953 -20.578 -18.469 1 97.06 282 GLY A CA 1
ATOM 2091 C C . GLY A 1 282 ? 21.422 -20.5 -19.891 1 97.06 282 GLY A C 1
ATOM 2092 O O . GLY A 1 282 ? 20.641 -21.359 -20.297 1 97.06 282 GLY A O 1
ATOM 2093 N N . ASN A 1 283 ? 21.859 -19.516 -20.719 1 97.88 283 ASN A N 1
ATOM 2094 C CA . ASN A 1 283 ? 21.219 -19.266 -22.016 1 97.88 283 ASN A CA 1
ATOM 2095 C C . ASN A 1 283 ? 22.109 -19.688 -23.172 1 97.88 283 ASN A C 1
ATOM 2097 O O . ASN A 1 283 ? 21.969 -19.203 -24.281 1 97.88 283 ASN A O 1
ATOM 2101 N N . ASP A 1 284 ? 22.984 -20.578 -22.922 1 95.19 284 ASP A N 1
ATOM 2102 C CA . ASP A 1 284 ? 23.906 -21.031 -23.953 1 95.19 284 ASP A CA 1
ATOM 2103 C C . ASP A 1 284 ? 23.141 -21.641 -25.141 1 95.19 284 ASP A C 1
ATOM 2105 O O . ASP A 1 284 ? 23.516 -21.438 -26.297 1 95.19 284 ASP A O 1
ATOM 2109 N N . SER A 1 285 ? 22.109 -22.344 -24.828 1 95.44 285 SER A N 1
ATOM 2110 C CA . SER A 1 285 ? 21.312 -22.984 -25.875 1 95.44 285 SER A CA 1
ATOM 2111 C C . SER A 1 285 ? 20.156 -22.094 -26.328 1 95.44 285 SER A C 1
ATOM 2113 O O . SER A 1 285 ? 19.297 -22.531 -27.078 1 95.44 285 SER A O 1
ATOM 2115 N N . GLY A 1 286 ? 20.047 -20.922 -25.812 1 97 286 GLY A N 1
ATOM 2116 C CA . GLY A 1 286 ? 19.031 -19.969 -26.219 1 97 286 GLY A CA 1
ATOM 2117 C C . GLY A 1 286 ? 17.641 -20.312 -25.688 1 97 286 GLY A C 1
ATOM 2118 O O . GLY A 1 286 ? 16.641 -19.984 -26.312 1 97 286 GLY A O 1
ATOM 2119 N N . LEU A 1 287 ? 17.594 -21.016 -24.547 1 98 287 LEU A N 1
ATOM 2120 C CA . LEU A 1 287 ? 16.312 -21.562 -24.094 1 98 287 LEU A CA 1
ATOM 2121 C C . LEU A 1 287 ? 15.719 -20.703 -22.984 1 98 287 LEU A C 1
ATOM 2123 O O . LEU A 1 287 ? 14.539 -20.812 -22.656 1 98 287 LEU A O 1
ATOM 2127 N N . VAL A 1 288 ? 16.594 -19.797 -22.328 1 98.56 288 VAL A N 1
ATOM 2128 C CA . VAL A 1 288 ? 16.078 -18.953 -21.25 1 98.56 288 VAL A CA 1
ATOM 2129 C C . VAL A 1 288 ? 14.961 -18.062 -21.781 1 98.56 288 VAL A C 1
ATOM 2131 O O . VAL A 1 288 ? 15.125 -17.391 -22.797 1 98.56 288 VAL A O 1
ATOM 2134 N N . GLY A 1 289 ? 13.797 -18.062 -21.125 1 98.19 289 GLY A N 1
ATOM 2135 C CA . GLY A 1 289 ? 12.648 -17.25 -21.5 1 98.19 289 GLY A CA 1
ATOM 2136 C C . GLY A 1 289 ? 11.695 -17.969 -22.453 1 98.19 289 GLY A C 1
ATOM 2137 O O . GLY A 1 289 ? 10.555 -17.531 -22.625 1 98.19 289 GLY A O 1
ATOM 2138 N N . ARG A 1 290 ? 12.133 -19.031 -23.094 1 98 290 ARG A N 1
ATOM 2139 C CA . ARG A 1 290 ? 11.281 -19.734 -24.047 1 98 290 ARG A CA 1
ATOM 2140 C C . ARG A 1 290 ? 10.367 -20.734 -23.344 1 98 290 ARG A C 1
ATOM 2142 O O . ARG A 1 290 ? 10.703 -21.234 -22.266 1 98 290 ARG A O 1
ATOM 2149 N N . GLY A 1 291 ? 9.258 -20.984 -23.969 1 97.06 291 GLY A N 1
ATOM 2150 C CA . GLY A 1 291 ? 8.289 -21.906 -23.406 1 97.06 291 GLY A CA 1
ATOM 2151 C C . GLY A 1 291 ? 7.336 -21.234 -22.422 1 97.06 291 GLY A C 1
ATOM 2152 O O . GLY A 1 291 ? 6.676 -21.922 -21.641 1 97.06 291 GLY A O 1
ATOM 2153 N N . LEU A 1 292 ? 7.312 -19.891 -22.438 1 96.19 292 LEU A N 1
ATOM 2154 C CA . LEU A 1 292 ? 6.371 -19.172 -21.594 1 96.19 292 LEU A CA 1
ATOM 2155 C C . LEU A 1 292 ? 4.953 -19.703 -21.781 1 96.19 292 LEU A C 1
ATOM 2157 O O . LEU A 1 292 ? 4.457 -19.766 -22.906 1 96.19 292 LEU A O 1
ATOM 2161 N N . SER A 1 293 ? 4.418 -20.094 -20.703 1 95.25 293 SER A N 1
ATOM 2162 C CA . SER A 1 293 ? 3.051 -20.609 -20.734 1 95.25 293 SER A CA 1
ATOM 2163 C C . SER A 1 293 ? 2.23 -20.078 -19.578 1 95.25 293 SER A C 1
ATOM 2165 O O . SER A 1 293 ? 2.748 -19.922 -18.469 1 95.25 293 SER A O 1
ATOM 2167 N N . PHE A 1 294 ? 1.028 -19.812 -19.875 1 94.19 294 PHE A N 1
ATOM 2168 C CA . PHE A 1 294 ? 0.017 -19.484 -18.875 1 94.19 294 PHE A CA 1
ATOM 2169 C C . PHE A 1 294 ? -0.971 -20.641 -18.719 1 94.19 294 PHE A C 1
ATOM 2171 O O . PHE A 1 294 ? -0.574 -21.797 -18.688 1 94.19 294 PHE A O 1
ATOM 2178 N N . LYS A 1 295 ? -2.162 -20.406 -18.453 1 94.5 295 LYS A N 1
ATOM 2179 C CA . LYS A 1 295 ? -3.303 -21.312 -18.562 1 94.5 295 LYS A CA 1
ATOM 2180 C C . LYS A 1 295 ? -4.305 -20.828 -19.609 1 94.5 295 LYS A C 1
ATOM 2182 O O . LYS A 1 295 ? -4.418 -19.625 -19.844 1 94.5 295 LYS A O 1
ATOM 2187 N N . ILE A 1 296 ? -4.793 -21.875 -20.219 1 93 296 ILE A N 1
ATOM 2188 C CA . ILE A 1 296 ? -5.93 -21.5 -21.062 1 93 296 ILE A CA 1
ATOM 2189 C C . ILE A 1 296 ? -7.203 -21.484 -20.219 1 93 296 ILE A C 1
ATOM 2191 O O . ILE A 1 296 ? -7.398 -22.344 -19.359 1 93 296 ILE A O 1
ATOM 2195 N N . GLY A 1 297 ? -7.793 -20.266 -20.062 1 92.12 297 GLY A N 1
ATOM 2196 C CA . GLY A 1 297 ? -8.977 -20.172 -19.219 1 92.12 297 GLY A CA 1
ATOM 2197 C C . GLY A 1 297 ? -9.984 -19.156 -19.734 1 92.12 297 GLY A C 1
ATOM 2198 O O . GLY A 1 297 ? -9.727 -18.453 -20.703 1 92.12 297 GLY A O 1
ATOM 2199 N N . GLY A 1 298 ? -11.102 -19.266 -19.219 1 95.62 298 GLY A N 1
ATOM 2200 C CA . GLY A 1 298 ? -12.203 -18.344 -19.484 1 95.62 298 GLY A CA 1
ATOM 2201 C C . GLY A 1 298 ? -13.32 -18.438 -18.469 1 95.62 298 GLY A C 1
ATOM 2202 O O . GLY A 1 298 ? -13.242 -19.234 -17.531 1 95.62 298 GLY A O 1
ATOM 2203 N N . TYR A 1 299 ? -14.227 -17.547 -18.641 1 97.88 299 TYR A N 1
ATOM 2204 C CA . TYR A 1 299 ? -15.383 -17.484 -17.75 1 97.88 299 TYR A CA 1
ATOM 2205 C C . TYR A 1 299 ? -16.688 -17.469 -18.531 1 97.88 299 TYR A C 1
ATOM 2207 O O . TYR A 1 299 ? -16.766 -16.844 -19.594 1 97.88 299 TYR A O 1
ATOM 2215 N N . SER A 1 300 ? -17.641 -18.172 -18.094 1 98.56 300 SER A N 1
ATOM 2216 C CA . SER A 1 300 ? -19.016 -18.078 -18.547 1 98.56 300 SER A CA 1
ATOM 2217 C C . SER A 1 300 ? -19.922 -17.562 -17.438 1 98.56 300 SER A C 1
ATOM 2219 O O . SER A 1 300 ? -19.859 -18.047 -16.297 1 98.56 300 SER A O 1
ATOM 2221 N N . VAL A 1 301 ? -20.688 -16.625 -17.781 1 98.44 301 VAL A N 1
ATOM 2222 C CA . VAL A 1 301 ? -21.594 -16.031 -16.812 1 98.44 301 VAL A CA 1
ATOM 2223 C C . VAL A 1 301 ? -23.047 -16.344 -17.203 1 98.44 301 VAL A C 1
ATOM 2225 O O . VAL A 1 301 ? -23.469 -16.031 -18.328 1 98.44 301 VAL A O 1
ATOM 2228 N N . GLY A 1 302 ? -23.781 -16.969 -16.344 1 97.94 302 GLY A N 1
ATOM 2229 C CA . GLY A 1 302 ? -25.203 -17.188 -16.516 1 97.94 302 GLY A CA 1
ATOM 2230 C C . GLY A 1 302 ? -26.062 -16.172 -15.758 1 97.94 302 GLY A C 1
ATOM 2231 O O . GLY A 1 302 ? -25.859 -15.953 -14.562 1 97.94 302 GLY A O 1
ATOM 2232 N N . TYR A 1 303 ? -26.953 -15.539 -16.469 1 96.31 303 TYR A N 1
ATOM 2233 C CA . TYR A 1 303 ? -27.891 -14.586 -15.883 1 96.31 303 TYR A CA 1
ATOM 2234 C C . TYR A 1 303 ? -29.188 -15.273 -15.492 1 96.31 303 TYR A C 1
ATOM 2236 O O . TYR A 1 303 ? -29.781 -16 -16.297 1 96.31 303 TYR A O 1
ATOM 2244 N N . MET A 1 304 ? -29.547 -15.031 -14.219 1 94 304 MET A N 1
ATOM 2245 C CA . MET A 1 304 ? -30.719 -15.703 -13.672 1 94 304 MET A CA 1
ATOM 2246 C C . MET A 1 304 ? -31.953 -14.805 -13.742 1 94 304 MET A C 1
ATOM 2248 O O . MET A 1 304 ? -31.828 -13.578 -13.719 1 94 304 MET A O 1
ATOM 2252 N N . GLN A 1 305 ? -33.125 -15.406 -13.812 1 87.81 305 GLN A N 1
ATOM 2253 C CA . GLN A 1 305 ? -34.375 -14.656 -13.844 1 87.81 305 GLN A CA 1
ATOM 2254 C C . GLN A 1 305 ? -34.844 -14.297 -12.438 1 87.81 305 GLN A C 1
ATOM 2256 O O . GLN A 1 305 ? -34.688 -15.094 -11.508 1 87.81 305 GLN A O 1
ATOM 2261 N N . ARG A 1 306 ? -35.406 -13.023 -12.242 1 74.12 306 ARG A N 1
ATOM 2262 C CA . ARG A 1 306 ? -35.844 -12.438 -10.977 1 74.12 306 ARG A CA 1
ATOM 2263 C C . ARG A 1 306 ? -36.969 -13.25 -10.352 1 74.12 306 ARG A C 1
ATOM 2265 O O . ARG A 1 306 ? -37.125 -13.266 -9.133 1 74.12 306 ARG A O 1
ATOM 2272 N N . ALA A 1 307 ? -37.906 -13.789 -11.18 1 62.56 307 ALA A N 1
ATOM 2273 C CA . ALA A 1 307 ? -39.031 -14.562 -10.609 1 62.56 307 ALA A CA 1
ATOM 2274 C C . ALA A 1 307 ? -38.5 -15.555 -9.57 1 62.56 307 ALA A C 1
ATOM 2276 O O . ALA A 1 307 ? -39.281 -16.047 -8.75 1 62.56 307 ALA A O 1
ATOM 2277 N N . ASP A 1 308 ? -37.219 -15.641 -9.492 1 58.22 308 ASP A N 1
ATOM 2278 C CA . ASP A 1 308 ? -36.562 -16.578 -8.578 1 58.22 308 ASP A CA 1
ATOM 2279 C C . ASP A 1 308 ? -35.969 -15.844 -7.387 1 58.22 308 ASP A C 1
ATOM 2281 O O . ASP A 1 308 ? -34.938 -16.266 -6.863 1 58.22 308 ASP A O 1
ATOM 2285 N N . ARG A 1 309 ? -36.406 -14.641 -7.02 1 59.16 309 ARG A N 1
ATOM 2286 C CA . ARG A 1 309 ? -35.844 -13.695 -6.055 1 59.16 309 ARG A CA 1
ATOM 2287 C C . ARG A 1 309 ? -35.531 -14.391 -4.73 1 59.16 309 ARG A C 1
ATOM 2289 O O . ARG A 1 309 ? -34.656 -13.961 -4 1 59.16 309 ARG A O 1
ATOM 2296 N N . GLY A 1 310 ? -36.125 -15.562 -4.684 1 61.53 310 GLY A N 1
ATOM 2297 C CA . GLY A 1 310 ? -35.844 -16.344 -3.486 1 61.53 310 GLY A CA 1
ATOM 2298 C C . GLY A 1 310 ? -34.688 -17.312 -3.648 1 61.53 310 GLY A C 1
ATOM 2299 O O . GLY A 1 310 ? -34.25 -17.938 -2.682 1 61.53 310 GLY A O 1
ATOM 2300 N N . SER A 1 311 ? -34.125 -17.109 -4.777 1 72.38 311 SER A N 1
ATOM 2301 C CA . SER A 1 311 ? -33 -18.016 -5.031 1 72.38 311 SER A CA 1
ATOM 2302 C C . SER A 1 311 ? -31.703 -17.438 -4.508 1 72.38 311 SER A C 1
ATOM 2304 O O . SER A 1 311 ? -31.547 -16.219 -4.406 1 72.38 311 SER A O 1
ATOM 2306 N N . ASP A 1 312 ? -30.828 -18.328 -4.051 1 81.81 312 ASP A N 1
ATOM 2307 C CA . ASP A 1 312 ? -29.5 -18 -3.525 1 81.81 312 ASP A CA 1
ATOM 2308 C C . ASP A 1 312 ? -28.672 -17.234 -4.555 1 81.81 312 ASP A C 1
ATOM 2310 O O . ASP A 1 312 ? -27.688 -16.578 -4.207 1 81.81 312 ASP A O 1
ATOM 2314 N N . ALA A 1 313 ? -29.234 -17.156 -5.762 1 85.75 313 ALA A N 1
ATOM 2315 C CA . ALA A 1 313 ? -28.531 -16.438 -6.828 1 85.75 313 ALA A CA 1
ATOM 2316 C C . ALA A 1 313 ? -28.719 -14.938 -6.688 1 85.75 313 ALA A C 1
ATOM 2318 O O . ALA A 1 313 ? -27.984 -14.156 -7.297 1 85.75 313 ALA A O 1
ATOM 2319 N N . PHE A 1 314 ? -29.625 -14.539 -5.926 1 89.5 314 PHE A N 1
ATOM 2320 C CA . PHE A 1 314 ? -29.938 -13.117 -5.895 1 89.5 314 PHE A CA 1
ATOM 2321 C C . PHE A 1 314 ? -29.453 -12.492 -4.586 1 89.5 314 PHE A C 1
ATOM 2323 O O . PHE A 1 314 ? -29.859 -11.375 -4.242 1 89.5 314 PHE A O 1
ATOM 2330 N N . ALA A 1 315 ? -28.641 -13.18 -3.844 1 90.25 315 ALA A N 1
ATOM 2331 C CA . ALA A 1 315 ? -27.938 -12.617 -2.689 1 90.25 315 ALA A CA 1
ATOM 2332 C C . ALA A 1 315 ? -26.516 -12.203 -3.051 1 90.25 315 ALA A C 1
ATOM 2334 O O . ALA A 1 315 ? -25.875 -12.82 -3.906 1 90.25 315 ALA A O 1
ATOM 2335 N N . PRO A 1 316 ? -26.047 -11.062 -2.432 1 92.31 316 PRO A N 1
ATOM 2336 C CA . PRO A 1 316 ? -24.625 -10.789 -2.588 1 92.31 316 PRO A CA 1
ATOM 2337 C C . PRO A 1 316 ? -23.75 -11.945 -2.137 1 92.31 316 PRO A C 1
ATOM 2339 O O . PRO A 1 316 ? -24.219 -12.844 -1.433 1 92.31 316 PRO A O 1
ATOM 2342 N N . HIS A 1 317 ? -22.516 -11.984 -2.648 1 93.75 317 HIS A N 1
ATOM 2343 C CA . HIS A 1 317 ? -21.609 -13.086 -2.309 1 93.75 317 HIS A CA 1
ATOM 2344 C C . HIS A 1 317 ? -20.5 -12.609 -1.395 1 93.75 317 HIS A C 1
ATOM 2346 O O . HIS A 1 317 ? -19.734 -11.695 -1.753 1 93.75 317 HIS A O 1
ATOM 2352 N N . TRP A 1 318 ? -20.391 -13.18 -0.202 1 93.06 318 TRP A N 1
ATOM 2353 C CA . TRP A 1 318 ? -19.266 -13.008 0.71 1 93.06 318 TRP A CA 1
ATOM 2354 C C . TRP A 1 318 ? -18.609 -14.352 1.011 1 93.06 318 TRP A C 1
ATOM 2356 O O . TRP A 1 318 ? -19.281 -15.336 1.289 1 93.06 318 TRP A O 1
ATOM 2366 N N . GLY A 1 319 ? -17.281 -14.352 0.884 1 93.31 319 GLY A N 1
ATOM 2367 C CA . GLY A 1 319 ? -16.562 -15.594 1.132 1 93.31 319 GLY A CA 1
ATOM 2368 C C . GLY A 1 319 ? -15.625 -15.977 -0.003 1 93.31 319 GLY A C 1
ATOM 2369 O O . GLY A 1 319 ? -15.211 -15.125 -0.79 1 93.31 319 GLY A O 1
ATOM 2370 N N . PRO A 1 320 ? -15.273 -17.266 -0.053 1 96.19 320 PRO A N 1
ATOM 2371 C CA . PRO A 1 320 ? -14.289 -17.703 -1.042 1 96.19 320 PRO A CA 1
ATOM 2372 C C . PRO A 1 320 ? -14.766 -17.516 -2.479 1 96.19 320 PRO A C 1
ATOM 2374 O O . PRO A 1 320 ? -15.969 -17.609 -2.746 1 96.19 320 PRO A O 1
ATOM 2377 N N . HIS A 1 321 ? -13.844 -17.375 -3.387 1 96.88 321 HIS A N 1
ATOM 2378 C CA . HIS A 1 321 ? -14.094 -17.203 -4.812 1 96.88 321 HIS A CA 1
ATOM 2379 C C . HIS A 1 321 ? -14.758 -18.422 -5.422 1 96.88 321 HIS A C 1
ATOM 2381 O O . HIS A 1 321 ? -15.531 -18.297 -6.379 1 96.88 321 HIS A O 1
ATOM 2387 N N . SER A 1 322 ? -14.461 -19.562 -4.91 1 97.75 322 SER A N 1
ATOM 2388 C CA . SER A 1 322 ? -14.891 -20.828 -5.488 1 97.75 322 SER A CA 1
ATOM 2389 C C . SER A 1 322 ? -14.984 -21.922 -4.426 1 97.75 322 SER A C 1
ATOM 2391 O O . SER A 1 322 ? -14.117 -22.016 -3.555 1 97.75 322 SER A O 1
ATOM 2393 N N . THR A 1 323 ? -16.047 -22.781 -4.531 1 97.94 323 THR A N 1
ATOM 2394 C CA . THR A 1 323 ? -16.203 -23.828 -3.516 1 97.94 323 THR A CA 1
ATOM 2395 C C . THR A 1 323 ? -16.484 -25.172 -4.164 1 97.94 323 THR A C 1
ATOM 2397 O O . THR A 1 323 ? -16.344 -26.219 -3.523 1 97.94 323 THR A O 1
ATOM 2400 N N . VAL A 1 324 ? -16.922 -25.172 -5.414 1 98.38 324 VAL A N 1
ATOM 2401 C CA . VAL A 1 324 ? -17.312 -26.406 -6.094 1 98.38 324 VAL A CA 1
ATOM 2402 C C . VAL A 1 324 ? -16.625 -26.5 -7.449 1 98.38 324 VAL A C 1
ATOM 2404 O O . VAL A 1 324 ? -16.344 -25.469 -8.078 1 98.38 324 VAL A O 1
ATOM 2407 N N . TYR A 1 325 ? -16.312 -27.719 -7.852 1 98.69 325 TYR A N 1
ATOM 2408 C CA . TYR A 1 325 ? -15.672 -27.922 -9.148 1 98.69 325 TYR A CA 1
ATOM 2409 C C . TYR A 1 325 ? -16 -29.297 -9.719 1 98.69 325 TYR A C 1
ATOM 2411 O O . TYR A 1 325 ? -16.641 -30.109 -9.062 1 98.69 325 TYR A O 1
ATOM 2419 N N . THR A 1 326 ? -15.688 -29.5 -10.953 1 98.81 326 THR A N 1
ATOM 2420 C CA . THR A 1 326 ? -15.656 -30.828 -11.562 1 98.81 326 THR A CA 1
ATOM 2421 C C . THR A 1 326 ? -14.359 -31.031 -12.344 1 98.81 326 THR A C 1
ATOM 2423 O O . THR A 1 326 ? -13.836 -30.094 -12.953 1 98.81 326 THR A O 1
ATOM 2426 N N . ASP A 1 327 ? -13.844 -32.156 -12.227 1 98.38 327 ASP A N 1
ATOM 2427 C CA . ASP A 1 327 ? -12.672 -32.562 -12.992 1 98.38 327 ASP A CA 1
ATOM 2428 C C . ASP A 1 327 ? -13.008 -33.719 -13.945 1 98.38 327 ASP A C 1
ATOM 2430 O O . ASP A 1 327 ? -12.125 -34.469 -14.352 1 98.38 327 ASP A O 1
ATOM 2434 N N . GLU A 1 328 ? -14.297 -33.875 -14.25 1 97.75 328 GLU A N 1
ATOM 2435 C CA . GLU A 1 328 ? -14.742 -34.938 -15.125 1 97.75 328 GLU A CA 1
ATOM 2436 C C . GLU A 1 328 ? -14.18 -34.781 -16.531 1 97.75 328 GLU A C 1
ATOM 2438 O O . GLU A 1 328 ? -14.102 -35.75 -17.297 1 97.75 328 GLU A O 1
ATOM 2443 N N . PHE A 1 329 ? -13.766 -33.594 -16.844 1 98.06 329 PHE A N 1
ATOM 2444 C CA . PHE A 1 329 ? -13.312 -33.312 -18.188 1 98.06 329 PHE A CA 1
ATOM 2445 C C . PHE A 1 329 ? -11.797 -33.156 -18.234 1 98.06 329 PHE A C 1
ATOM 2447 O O . PHE A 1 329 ? -11.242 -32.688 -19.219 1 98.06 329 PHE A O 1
ATOM 2454 N N . TYR A 1 330 ? -11.164 -33.531 -17.125 1 97.94 330 TYR A N 1
ATOM 2455 C CA . TYR A 1 330 ? -9.711 -33.406 -17.047 1 97.94 330 TYR A CA 1
ATOM 2456 C C . TYR A 1 330 ? -9.039 -34.188 -18.172 1 97.94 330 TYR A C 1
ATOM 2458 O O . TYR A 1 330 ? -8.258 -33.656 -18.953 1 97.94 330 TYR A O 1
ATOM 2466 N N . GLU A 1 331 ? -9.148 -35.438 -18.219 1 97.5 331 GLU A N 1
ATOM 2467 C CA . GLU A 1 331 ? -8.93 -36.375 -19.312 1 97.5 331 GLU A CA 1
ATOM 2468 C C . GLU A 1 331 ? -10.258 -36.906 -19.859 1 97.5 331 GLU A C 1
ATOM 2470 O O . GLU A 1 331 ? -11.023 -37.531 -19.125 1 97.5 331 GLU A O 1
ATOM 2475 N N . HIS A 1 332 ? -10.547 -36.625 -21.094 1 97.25 332 HIS A N 1
ATOM 2476 C CA . HIS A 1 332 ? -11.867 -36.906 -21.641 1 97.25 332 HIS A CA 1
ATOM 2477 C C . HIS A 1 332 ? -11.789 -37.188 -23.141 1 97.25 332 HIS A C 1
ATOM 2479 O O . HIS A 1 332 ? -11.172 -36.438 -23.875 1 97.25 332 HIS A O 1
ATOM 2485 N N . ASN A 1 333 ? -12.516 -38.156 -23.531 1 96.75 333 ASN A N 1
ATOM 2486 C CA . ASN A 1 333 ? -12.477 -38.562 -24.922 1 96.75 333 ASN A CA 1
ATOM 2487 C C . ASN A 1 333 ? -13.031 -37.469 -25.844 1 96.75 333 ASN A C 1
ATOM 2489 O O . ASN A 1 333 ? -12.609 -37.375 -27 1 96.75 333 ASN A O 1
ATOM 2493 N N . GLY A 1 334 ? -13.914 -36.719 -25.406 1 96.44 334 GLY A N 1
ATOM 2494 C CA . GLY A 1 334 ? -14.523 -35.688 -26.203 1 96.44 334 GLY A CA 1
ATOM 2495 C C . GLY A 1 334 ? -13.68 -34.406 -26.297 1 96.44 334 GLY A C 1
ATOM 2496 O O . GLY A 1 334 ? -13.914 -33.562 -27.141 1 96.44 334 GLY A O 1
ATOM 2497 N N . ALA A 1 335 ? -12.719 -34.344 -25.453 1 97.56 335 ALA A N 1
ATOM 2498 C CA . ALA A 1 335 ? -11.844 -33.156 -25.484 1 97.56 335 ALA A CA 1
ATOM 2499 C C . ALA A 1 335 ? -10.82 -33.281 -26.594 1 97.56 335 ALA A C 1
ATOM 2501 O O . ALA A 1 335 ? -10.344 -34.375 -26.906 1 97.56 335 ALA A O 1
ATOM 2502 N N . PRO A 1 336 ? -10.477 -32.094 -27.203 1 96.94 336 PRO A N 1
ATOM 2503 C CA . PRO A 1 336 ? -9.359 -32.125 -28.156 1 96.94 336 PRO A CA 1
ATOM 2504 C C . PRO A 1 336 ? -8.125 -32.812 -27.562 1 96.94 336 PRO A C 1
ATOM 2506 O O . PRO A 1 336 ? -7.703 -32.469 -26.453 1 96.94 336 PRO A O 1
ATOM 2509 N N . CYS A 1 337 ? -7.559 -33.75 -28.312 1 96.88 337 CYS A N 1
ATOM 2510 C CA . CYS A 1 337 ? -6.387 -34.531 -27.922 1 96.88 337 CYS A CA 1
ATOM 2511 C C . CYS A 1 337 ? -6.637 -35.281 -26.625 1 96.88 337 CYS A C 1
ATOM 2513 O O . CYS A 1 337 ? -5.691 -35.688 -25.938 1 96.88 337 CYS A O 1
ATOM 2515 N N . LYS A 1 338 ? -7.879 -35.281 -26.062 1 97.88 338 LYS A N 1
ATOM 2516 C CA . LYS A 1 338 ? -8.352 -36.031 -24.906 1 97.88 338 LYS A CA 1
ATOM 2517 C C . LYS A 1 338 ? -7.867 -35.406 -23.609 1 97.88 338 LYS A C 1
ATOM 2519 O O . LYS A 1 338 ? -7.82 -36.062 -22.562 1 97.88 338 LYS A O 1
ATOM 2524 N N . PHE A 1 339 ? -7.41 -34.281 -23.688 1 97.69 339 PHE A N 1
ATOM 2525 C CA . PHE A 1 339 ? -6.852 -33.562 -22.547 1 97.69 339 PHE A CA 1
ATOM 2526 C C . PHE A 1 339 ? -7.566 -32.25 -22.328 1 97.69 339 PHE A C 1
ATOM 2528 O O . PHE A 1 339 ? -7.164 -31.219 -22.891 1 97.69 339 PHE A O 1
ATOM 2535 N N . GLY A 1 340 ? -8.578 -32.281 -21.469 1 97.44 340 GLY A N 1
ATOM 2536 C CA . GLY A 1 340 ? -9.375 -31.094 -21.172 1 97.44 340 GLY A CA 1
ATOM 2537 C C . GLY A 1 340 ? -8.844 -30.312 -19.984 1 97.44 340 GLY A C 1
ATOM 2538 O O . GLY A 1 340 ? -7.684 -29.875 -19.984 1 97.44 340 GLY A O 1
ATOM 2539 N N . GLY A 1 341 ? -9.711 -30.109 -18.953 1 98.25 341 GLY A N 1
ATOM 2540 C CA . GLY A 1 341 ? -9.328 -29.344 -17.781 1 98.25 341 GLY A CA 1
ATOM 2541 C C . GLY A 1 341 ? -10.383 -29.344 -16.688 1 98.25 341 GLY A C 1
ATOM 2542 O O . GLY A 1 341 ? -11.07 -30.344 -16.484 1 98.25 341 GLY A O 1
ATOM 2543 N N . LEU A 1 342 ? -10.375 -28.25 -15.922 1 98.56 342 LEU A N 1
ATOM 2544 C CA . LEU A 1 342 ? -11.289 -28.109 -14.789 1 98.56 342 LEU A CA 1
ATOM 2545 C C . LEU A 1 342 ? -12.367 -27.062 -15.094 1 98.56 342 LEU A C 1
ATOM 2547 O O . LEU A 1 342 ? -12.141 -26.156 -15.891 1 98.56 342 LEU A O 1
ATOM 2551 N N . ILE A 1 343 ? -13.5 -27.234 -14.547 1 98.81 343 ILE A N 1
ATOM 2552 C CA . ILE A 1 343 ? -14.547 -26.219 -14.461 1 98.81 343 ILE A CA 1
ATOM 2553 C C . ILE A 1 343 ? -14.938 -26 -13 1 98.81 343 ILE A C 1
ATOM 2555 O O . ILE A 1 343 ? -15.188 -26.953 -12.266 1 98.81 343 ILE A O 1
ATOM 2559 N N . TYR A 1 344 ? -14.906 -24.766 -12.516 1 98.56 344 TYR A N 1
ATOM 2560 C CA . TYR A 1 344 ? -15.289 -24.562 -11.125 1 98.56 344 TYR A CA 1
ATOM 2561 C C . TYR A 1 344 ? -16.016 -23.219 -10.961 1 98.56 344 TYR A C 1
ATOM 2563 O O . TYR A 1 344 ? -16.031 -22.406 -11.883 1 98.56 344 TYR A O 1
ATOM 2571 N N . GLU A 1 345 ? -16.672 -23.094 -9.828 1 98.5 345 GLU A N 1
ATOM 2572 C CA . GLU A 1 345 ? -17.375 -21.875 -9.422 1 98.5 345 GLU A CA 1
ATOM 2573 C C . GLU A 1 345 ? -16.438 -20.672 -9.445 1 98.5 345 GLU A C 1
ATOM 2575 O O . GLU A 1 345 ? -15.25 -20.797 -9.109 1 98.5 345 GLU A O 1
ATOM 2580 N N . ALA A 1 346 ? -16.938 -19.547 -9.891 1 97.81 346 ALA A N 1
ATOM 2581 C CA . ALA A 1 346 ? -16.234 -18.266 -9.773 1 97.81 346 ALA A CA 1
ATOM 2582 C C . ALA A 1 346 ? -17.188 -17.172 -9.312 1 97.81 346 ALA A C 1
ATOM 2584 O O . ALA A 1 346 ? -18.391 -17.234 -9.547 1 97.81 346 ALA A O 1
ATOM 2585 N N . ASN A 1 347 ? -16.656 -16.203 -8.609 1 96.5 347 ASN A N 1
ATOM 2586 C CA . ASN A 1 347 ? -17.422 -15.047 -8.172 1 96.5 347 ASN A CA 1
ATOM 2587 C C . ASN A 1 347 ? -16.703 -13.742 -8.477 1 96.5 347 ASN A C 1
ATOM 2589 O O . ASN A 1 347 ? -15.469 -13.719 -8.586 1 96.5 347 ASN A O 1
ATOM 2593 N N . PHE A 1 348 ? -17.516 -12.711 -8.68 1 94.5 348 PHE A N 1
ATOM 2594 C CA . PHE A 1 348 ? -16.969 -11.375 -8.883 1 94.5 348 PHE A CA 1
ATOM 2595 C C . PHE A 1 348 ? -16.453 -10.797 -7.574 1 94.5 348 PHE A C 1
ATOM 2597 O O . PHE A 1 348 ? -16.875 -11.211 -6.496 1 94.5 348 PHE A O 1
ATOM 2604 N N . ALA A 1 349 ? -15.555 -9.828 -7.711 1 91.06 349 ALA A N 1
ATOM 2605 C CA . ALA A 1 349 ? -14.867 -9.219 -6.57 1 91.06 349 ALA A CA 1
ATOM 2606 C C . ALA A 1 349 ? -15.852 -8.43 -5.703 1 91.06 349 ALA A C 1
ATOM 2608 O O . ALA A 1 349 ? -15.68 -8.352 -4.484 1 91.06 349 ALA A O 1
ATOM 2609 N N . SER A 1 350 ? -16.766 -7.766 -6.316 1 90.12 350 SER A N 1
ATOM 2610 C CA . SER A 1 350 ? -17.781 -7.031 -5.57 1 90.12 350 SER A CA 1
ATOM 2611 C C . SER A 1 350 ? -18.969 -7.922 -5.223 1 90.12 350 SER A C 1
ATOM 2613 O O . SER A 1 350 ? -19.578 -8.539 -6.102 1 90.12 350 SER A O 1
ATOM 2615 N N . PRO A 1 351 ? -19.281 -7.941 -3.918 1 91.69 351 PRO A N 1
ATOM 2616 C CA . PRO A 1 351 ? -20.391 -8.828 -3.512 1 91.69 351 PRO A CA 1
ATOM 2617 C C . PRO A 1 351 ? -21.656 -8.602 -4.324 1 91.69 351 PRO A C 1
ATOM 2619 O O . PRO A 1 351 ? -22.297 -9.562 -4.746 1 91.69 351 PRO A O 1
A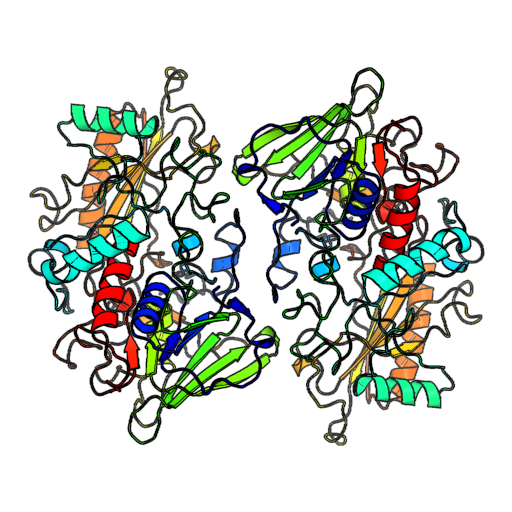TOM 2622 N N . ASN A 1 352 ? -21.953 -7.395 -4.68 1 90.81 352 ASN A N 1
ATOM 2623 C CA . ASN A 1 352 ? -23.219 -7.047 -5.336 1 90.81 352 ASN A CA 1
ATOM 2624 C C . ASN A 1 352 ? -23.188 -7.406 -6.82 1 90.81 352 ASN A C 1
ATOM 2626 O O . ASN A 1 352 ? -24.234 -7.547 -7.445 1 90.81 352 ASN A O 1
ATOM 2630 N N . GLU A 1 353 ? -22.031 -7.539 -7.367 1 93 353 GLU A N 1
ATOM 2631 C CA . GLU A 1 353 ? -21.906 -7.906 -8.773 1 93 353 GLU A CA 1
ATOM 2632 C C . GLU A 1 353 ? -22.328 -9.359 -9 1 93 353 GLU A C 1
ATOM 2634 O O . GLU A 1 353 ? -22.531 -9.781 -10.141 1 93 353 GLU A O 1
ATOM 2639 N N . ASN A 1 354 ? -22.484 -10.078 -7.898 1 95 354 ASN A N 1
ATOM 2640 C CA . ASN A 1 354 ? -22.844 -11.484 -8.008 1 95 354 ASN A CA 1
ATOM 2641 C C . ASN A 1 354 ? -24.359 -11.68 -7.934 1 95 354 ASN A C 1
ATOM 2643 O O . ASN A 1 354 ? -24.844 -12.797 -8.109 1 95 354 ASN A O 1
ATOM 2647 N N . VAL A 1 355 ? -25.141 -10.602 -7.73 1 93.94 355 VAL A N 1
ATOM 2648 C CA . VAL A 1 355 ? -26.594 -10.711 -7.605 1 93.94 355 VAL A CA 1
ATOM 2649 C C . VAL A 1 355 ? -27.203 -11.055 -8.961 1 93.94 355 VAL A C 1
ATOM 2651 O O . VAL A 1 355 ? -27.031 -10.312 -9.93 1 93.94 355 VAL A O 1
ATOM 2654 N N . GLY A 1 356 ? -27.844 -12.164 -9.047 1 94.56 356 GLY A N 1
ATOM 2655 C CA . GLY A 1 356 ? -28.578 -12.562 -10.242 1 94.56 356 GLY A CA 1
ATOM 2656 C C . GLY A 1 356 ? -27.719 -13.281 -11.258 1 94.56 356 GLY A C 1
ATOM 2657 O O . GLY A 1 356 ? -28.125 -13.477 -12.406 1 94.56 356 GLY A O 1
ATOM 2658 N N . VAL A 1 357 ? -26.5 -13.586 -10.82 1 95.75 357 VAL A N 1
ATOM 2659 C CA . VAL A 1 357 ? -25.656 -14.242 -11.812 1 95.75 357 VAL A CA 1
ATOM 2660 C C . VAL A 1 357 ? -24.969 -15.453 -11.18 1 95.75 357 VAL A C 1
ATOM 2662 O O . VAL A 1 357 ? -24.812 -15.516 -9.961 1 95.75 357 VAL A O 1
ATOM 2665 N N . VAL A 1 358 ? -24.672 -16.438 -11.945 1 97.12 358 VAL A N 1
ATOM 2666 C CA . VAL A 1 358 ? -23.828 -17.578 -11.633 1 97.12 358 VAL A CA 1
ATOM 2667 C C . VAL A 1 358 ? -22.672 -17.656 -12.625 1 97.12 358 VAL A C 1
ATOM 2669 O O . VAL A 1 358 ? -22.875 -17.578 -13.836 1 97.12 358 VAL A O 1
ATOM 2672 N N . ARG A 1 359 ? -21.453 -17.719 -12.109 1 98.06 359 ARG A N 1
ATOM 2673 C CA . ARG A 1 359 ? -20.25 -17.625 -12.922 1 98.06 359 ARG A CA 1
ATOM 2674 C C . ARG A 1 359 ? -19.391 -18.875 -12.797 1 98.06 359 ARG A C 1
ATOM 2676 O O . ARG A 1 359 ? -19.219 -19.422 -11.703 1 98.06 359 ARG A O 1
ATOM 2683 N N . LEU A 1 360 ? -18.969 -19.438 -13.914 1 98.75 360 LEU A N 1
ATOM 2684 C CA . LEU A 1 360 ? -18.078 -20.578 -13.953 1 98.75 360 LEU A CA 1
ATOM 2685 C C . LEU A 1 360 ? -16.734 -20.219 -14.578 1 98.75 360 LEU A C 1
ATOM 2687 O O . LEU A 1 360 ? -16.688 -19.469 -15.555 1 98.75 360 LEU A O 1
ATOM 2691 N N . HIS A 1 361 ? -15.727 -20.719 -13.969 1 98.31 361 HIS A N 1
ATOM 2692 C CA . HIS A 1 361 ? -14.375 -20.656 -14.516 1 98.31 361 HIS A CA 1
ATOM 2693 C C . HIS A 1 361 ? -13.945 -22 -15.094 1 98.31 361 HIS A C 1
ATOM 2695 O O . HIS A 1 361 ? -14.211 -23.047 -14.492 1 98.31 361 HIS A O 1
ATOM 2701 N N . TYR A 1 362 ? -13.445 -22.031 -16.266 1 98.31 362 TYR A N 1
ATOM 2702 C CA . TYR A 1 362 ? -12.812 -23.219 -16.828 1 98.31 362 TYR A CA 1
ATOM 2703 C C . TYR A 1 362 ? -11.344 -22.953 -17.141 1 98.31 362 TYR A C 1
ATOM 2705 O O . TYR A 1 362 ? -10.977 -21.859 -17.562 1 98.31 362 TYR A O 1
ATOM 2713 N N . ILE A 1 363 ? -10.523 -24 -16.844 1 97.5 363 ILE A N 1
ATOM 2714 C CA . ILE A 1 363 ? -9.086 -23.75 -16.906 1 97.5 363 ILE A CA 1
ATOM 2715 C C . ILE A 1 363 ? -8.359 -25.031 -17.344 1 97.5 363 ILE A C 1
ATOM 2717 O O . ILE A 1 363 ? -8.789 -26.141 -17 1 97.5 363 ILE A O 1
ATOM 2721 N N . ALA A 1 364 ? -7.27 -24.859 -18.078 1 97.25 364 ALA A N 1
ATOM 2722 C CA . ALA A 1 364 ? -6.355 -25.922 -18.484 1 97.25 364 ALA A CA 1
ATOM 2723 C C . ALA A 1 364 ? -4.965 -25.359 -18.781 1 97.25 364 ALA A C 1
ATOM 2725 O O . ALA A 1 364 ? -4.797 -24.156 -18.953 1 97.25 364 ALA A O 1
ATOM 2726 N N . GLY A 1 365 ? -4.047 -26.266 -18.797 1 96.31 365 GLY A N 1
ATOM 2727 C CA . GLY A 1 365 ? -2.691 -25.859 -19.125 1 96.31 365 GLY A CA 1
ATOM 2728 C C . GLY A 1 365 ? -2.484 -25.547 -20.594 1 96.31 365 GLY A C 1
ATOM 2729 O O . GLY A 1 365 ? -3.109 -26.172 -21.453 1 96.31 365 GLY A O 1
ATOM 2730 N N . GLU A 1 366 ? -1.617 -24.703 -20.844 1 95.19 366 GLU A N 1
ATOM 2731 C CA . GLU A 1 366 ? -1.301 -24.281 -22.203 1 95.19 366 GLU A CA 1
ATOM 2732 C C . GLU A 1 366 ? -0.114 -25.078 -22.75 1 95.19 366 GLU A C 1
ATOM 2734 O O . GLU A 1 366 ? 0.806 -25.422 -22.016 1 95.19 366 GLU A O 1
ATOM 2739 N N . GLU A 1 367 ? -0.158 -25.328 -24.094 1 95.81 367 GLU A N 1
ATOM 2740 C CA . GLU A 1 367 ? 0.988 -25.906 -24.781 1 95.81 367 GLU A CA 1
ATOM 2741 C C . GLU A 1 367 ? 2.197 -24.984 -24.734 1 95.81 367 GLU A C 1
ATOM 2743 O O . GLU A 1 367 ? 2.1 -23.812 -25.094 1 95.81 367 GLU A O 1
ATOM 2748 N N . PRO A 1 368 ? 3.303 -25.531 -24.203 1 96.75 368 PRO A N 1
ATOM 2749 C CA . PRO A 1 368 ? 4.5 -24.688 -24.25 1 96.75 368 PRO A CA 1
ATOM 2750 C C . PRO A 1 368 ? 5.156 -24.656 -25.625 1 96.75 368 PRO A C 1
ATOM 2752 O O . PRO A 1 368 ? 5.52 -25.703 -26.156 1 96.75 368 PRO A O 1
ATOM 2755 N N . TRP A 1 369 ? 5.281 -23.516 -26.25 1 97.25 369 TRP A N 1
ATOM 2756 C CA . TRP A 1 369 ? 5.926 -23.328 -27.547 1 97.25 369 TRP A CA 1
ATOM 2757 C C . TRP A 1 369 ? 7.145 -22.406 -27.422 1 97.25 369 TRP A C 1
ATOM 2759 O O . TRP A 1 369 ? 7.121 -21.438 -26.672 1 97.25 369 TRP A O 1
ATOM 2769 N N . SER A 1 370 ? 8.156 -22.688 -28.234 1 97.12 370 SER A N 1
ATOM 2770 C CA . SER A 1 370 ? 9.398 -21.922 -28.156 1 97.12 370 SER A CA 1
ATOM 2771 C C . SER A 1 370 ? 9.195 -20.469 -28.547 1 97.12 370 SER A C 1
ATOM 2773 O O . SER A 1 370 ? 9.906 -19.578 -28.078 1 97.12 370 SER A O 1
ATOM 2775 N N . HIS A 1 371 ? 8.211 -20.172 -29.375 1 95.75 371 HIS A N 1
ATOM 2776 C CA . HIS A 1 371 ? 7.98 -18.797 -29.828 1 95.75 371 HIS A CA 1
ATOM 2777 C C . HIS A 1 371 ? 7.312 -17.969 -28.75 1 95.75 371 HIS A C 1
ATOM 2779 O O . HIS A 1 371 ? 7.281 -16.734 -28.828 1 95.75 371 HIS A O 1
ATOM 2785 N N . ASN A 1 372 ? 6.691 -18.594 -27.797 1 96.19 372 ASN A N 1
ATOM 2786 C CA . ASN A 1 372 ? 6.223 -17.891 -26.594 1 96.19 372 ASN A CA 1
ATOM 2787 C C . ASN A 1 372 ? 7.352 -17.672 -25.594 1 96.19 372 ASN A C 1
ATOM 2789 O O . ASN A 1 372 ? 7.836 -18.625 -24.984 1 96.19 372 ASN A O 1
ATOM 2793 N N . ARG A 1 373 ? 7.742 -16.375 -25.406 1 96.12 373 ARG A N 1
ATOM 2794 C CA . ARG A 1 373 ? 8.977 -16.219 -24.641 1 96.12 373 ARG A CA 1
ATOM 2795 C C . ARG A 1 373 ? 9.023 -14.852 -23.969 1 96.12 373 ARG A C 1
ATOM 2797 O O . ARG A 1 373 ? 8.305 -13.93 -24.359 1 96.12 373 ARG A O 1
ATOM 2804 N N . VAL A 1 374 ? 9.844 -14.805 -22.938 1 96.31 374 VAL A N 1
ATOM 2805 C CA . VAL A 1 374 ? 10.281 -13.57 -22.297 1 96.31 374 VAL A CA 1
ATOM 2806 C C . VAL A 1 374 ? 11.602 -13.109 -22.922 1 96.31 374 VAL A C 1
ATOM 2808 O O . VAL A 1 374 ? 12.523 -13.906 -23.094 1 96.31 374 VAL A O 1
ATOM 2811 N N . ALA A 1 375 ? 11.664 -11.891 -23.281 1 95.88 375 ALA A N 1
ATOM 2812 C CA . ALA A 1 375 ? 12.875 -11.266 -23.797 1 95.88 375 ALA A CA 1
ATOM 2813 C C . ALA A 1 375 ? 13.086 -9.883 -23.188 1 95.88 375 ALA A C 1
ATOM 2815 O O . ALA A 1 375 ? 12.219 -9.367 -22.484 1 95.88 375 ALA A O 1
ATOM 2816 N N . LEU A 1 376 ? 14.289 -9.398 -23.328 1 95.75 376 LEU A N 1
ATOM 2817 C CA . LEU A 1 376 ? 14.594 -8.055 -22.859 1 95.75 376 LEU A CA 1
ATOM 2818 C C . LEU A 1 376 ? 14.672 -7.078 -24.031 1 95.75 376 LEU A C 1
ATOM 2820 O O . LEU A 1 376 ? 15.188 -7.426 -25.109 1 95.75 376 LEU A O 1
ATOM 2824 N N . ASP A 1 377 ? 14.141 -5.945 -23.797 1 94.19 377 ASP A N 1
ATOM 2825 C CA . ASP A 1 377 ? 14.203 -4.898 -24.812 1 94.19 377 ASP A CA 1
ATOM 2826 C C . ASP A 1 377 ? 15.484 -4.082 -24.672 1 94.19 377 ASP A C 1
ATOM 2828 O O . ASP A 1 377 ? 16.156 -4.129 -23.641 1 94.19 377 ASP A O 1
ATOM 2832 N N . GLU A 1 378 ? 15.82 -3.359 -25.734 1 91.38 378 GLU A N 1
ATOM 2833 C CA . GLU A 1 378 ? 16.984 -2.465 -25.703 1 91.38 378 GLU A CA 1
ATOM 2834 C C . GLU A 1 378 ? 16.688 -1.221 -24.875 1 91.38 378 GLU A C 1
ATOM 2836 O O . GLU A 1 378 ? 17.578 -0.669 -24.234 1 91.38 378 GLU A O 1
ATOM 2841 N N . ALA A 1 379 ? 15.461 -0.851 -24.891 1 90.44 379 ALA A N 1
ATOM 2842 C CA . ALA A 1 379 ? 15.062 0.299 -24.078 1 90.44 379 ALA A CA 1
ATOM 2843 C C . ALA A 1 379 ? 15.039 -0.053 -22.594 1 90.44 379 ALA A C 1
ATOM 2845 O O . ALA A 1 379 ? 14.719 -1.183 -22.219 1 90.44 379 ALA A O 1
ATOM 2846 N N . ALA A 1 380 ? 15.477 0.887 -21.766 1 89.44 380 ALA A N 1
ATOM 2847 C CA . ALA A 1 380 ? 15.547 0.684 -20.312 1 89.44 380 ALA A CA 1
ATOM 2848 C C . ALA A 1 380 ? 14.711 1.724 -19.578 1 89.44 380 ALA A C 1
ATOM 2850 O O . ALA A 1 380 ? 14.391 2.781 -20.125 1 89.44 380 ALA A O 1
ATOM 2851 N N . ASP A 1 381 ? 14.289 1.38 -18.406 1 81.5 381 ASP A N 1
ATOM 2852 C CA . ASP A 1 381 ? 13.555 2.32 -17.562 1 81.5 381 ASP A CA 1
ATOM 2853 C C . ASP A 1 381 ? 14.5 3.34 -16.922 1 81.5 381 ASP A C 1
ATOM 2855 O O . ASP A 1 381 ? 15.68 3.4 -17.281 1 81.5 381 ASP A O 1
ATOM 2859 N N . GLN A 1 382 ? 13.953 4.25 -16.047 1 74.81 382 GLN A N 1
ATOM 2860 C CA . GLN A 1 382 ? 14.695 5.363 -15.469 1 74.81 382 GLN A CA 1
ATOM 2861 C C . GLN A 1 382 ? 15.828 4.867 -14.578 1 74.81 382 GLN A C 1
ATOM 2863 O O . GLN A 1 382 ? 16.75 5.621 -14.258 1 74.81 382 GLN A O 1
ATOM 2868 N N . TYR A 1 383 ? 15.836 3.545 -14.281 1 76.81 383 TYR A N 1
ATOM 2869 C CA . TYR A 1 383 ? 16.859 2.98 -13.414 1 76.81 383 TYR A CA 1
ATOM 2870 C C . TYR A 1 383 ? 17.891 2.203 -14.219 1 76.81 383 TYR A C 1
ATOM 2872 O O . TYR A 1 383 ? 18.844 1.649 -13.656 1 76.81 383 TYR A O 1
ATOM 2880 N N . GLY A 1 384 ? 17.688 2.176 -15.523 1 83.25 384 GLY A N 1
ATOM 2881 C CA . GLY A 1 384 ? 18.609 1.463 -16.391 1 83.25 384 GLY A CA 1
ATOM 2882 C C . GLY A 1 384 ? 18.266 -0.006 -16.547 1 83.25 384 GLY A C 1
ATOM 2883 O O . GLY A 1 384 ? 19.047 -0.774 -17.125 1 83.25 384 GLY A O 1
ATOM 2884 N N . THR A 1 385 ? 17.172 -0.431 -16.047 1 87.94 385 THR A N 1
ATOM 2885 C CA . THR A 1 385 ? 16.734 -1.811 -16.203 1 87.94 385 THR A CA 1
ATOM 2886 C C . THR A 1 385 ? 16.016 -1.999 -17.531 1 87.94 385 THR A C 1
ATOM 2888 O O . THR A 1 385 ? 15.016 -1.321 -17.812 1 87.94 385 THR A O 1
ATOM 2891 N N . PRO A 1 386 ? 16.484 -2.863 -18.328 1 92.81 386 PRO A N 1
ATOM 2892 C CA . PRO A 1 386 ? 15.812 -3.094 -19.609 1 92.81 386 PRO A CA 1
ATOM 2893 C C . PRO A 1 386 ? 14.359 -3.52 -19.453 1 92.81 386 PRO A C 1
ATOM 2895 O O . PRO A 1 386 ? 14.039 -4.297 -18.547 1 92.81 386 PRO A O 1
ATOM 2898 N N . TYR A 1 387 ? 13.5 -3.039 -20.359 1 93.75 387 TYR A N 1
ATOM 2899 C CA . TYR A 1 387 ? 12.102 -3.461 -20.344 1 93.75 387 TYR A CA 1
ATOM 2900 C C . TYR A 1 387 ? 11.969 -4.938 -20.688 1 93.75 387 TYR A C 1
ATOM 2902 O O . TYR A 1 387 ? 12.711 -5.445 -21.547 1 93.75 387 TYR A O 1
ATOM 2910 N N . ILE A 1 388 ? 11.023 -5.559 -20.047 1 95.06 388 ILE A N 1
ATOM 2911 C CA . ILE A 1 388 ? 10.672 -6.93 -20.406 1 95.06 388 ILE A CA 1
ATOM 2912 C C . ILE A 1 388 ? 9.719 -6.926 -21.594 1 95.06 388 ILE A C 1
ATOM 2914 O O . ILE A 1 388 ? 8.797 -6.113 -21.656 1 95.06 388 ILE A O 1
ATOM 2918 N N . ARG A 1 389 ? 10.008 -7.699 -22.516 1 94 389 ARG A N 1
ATOM 2919 C CA . ARG A 1 389 ? 9.133 -7.98 -23.656 1 94 389 ARG A CA 1
ATOM 2920 C C . ARG A 1 389 ? 8.656 -9.43 -23.625 1 94 389 ARG A C 1
ATOM 2922 O O . ARG A 1 389 ? 9.43 -10.344 -23.328 1 94 389 ARG A O 1
ATOM 2929 N N . PHE A 1 390 ? 7.383 -9.586 -23.812 1 87.81 390 PHE A N 1
ATOM 2930 C CA . PHE A 1 390 ? 7 -10.984 -24 1 87.81 390 PHE A CA 1
ATOM 2931 C C . PHE A 1 390 ? 6.223 -11.156 -25.312 1 87.81 390 PHE A C 1
ATOM 2933 O O . PHE A 1 390 ? 5.465 -10.266 -25.703 1 87.81 390 PHE A O 1
ATOM 2940 N N . GLU A 1 391 ? 6.539 -12.156 -26.031 1 90.44 391 GLU A N 1
ATOM 2941 C CA . GLU A 1 391 ? 5.848 -12.68 -27.219 1 90.44 391 GLU A CA 1
ATOM 2942 C C . GLU A 1 391 ? 4.961 -13.867 -26.859 1 90.44 391 GLU A C 1
ATOM 2944 O O . GLU A 1 391 ? 5.418 -14.82 -26.234 1 90.44 391 GLU A O 1
ATOM 2949 N N . TYR A 1 392 ? 3.705 -13.695 -27.25 1 92.44 392 TYR A N 1
ATOM 2950 C CA . TYR A 1 392 ? 2.789 -14.734 -26.797 1 92.44 392 TYR A CA 1
ATOM 2951 C C . TYR A 1 392 ? 1.622 -14.891 -27.766 1 92.44 392 TYR A C 1
ATOM 2953 O O . TYR A 1 392 ? 1.028 -13.898 -28.203 1 92.44 392 TYR A O 1
ATOM 2961 N N . ARG A 1 393 ? 1.378 -16.125 -28.156 1 90.69 393 ARG A N 1
ATOM 2962 C CA . ARG A 1 393 ? 0.171 -16.469 -28.891 1 90.69 393 ARG A CA 1
ATOM 2963 C C . ARG A 1 393 ? -0.329 -17.859 -28.516 1 90.69 393 ARG A C 1
ATOM 2965 O O . ARG A 1 393 ? 0.469 -18.781 -28.297 1 90.69 393 ARG A O 1
ATOM 2972 N N . SER A 1 394 ? -1.567 -18 -28.484 1 90.44 394 SER A N 1
ATOM 2973 C CA . SER A 1 394 ? -2.174 -19.312 -28.203 1 90.44 394 SER A CA 1
ATOM 2974 C C . SER A 1 394 ? -2.221 -20.172 -29.469 1 90.44 394 SER A C 1
ATOM 2976 O O . SER A 1 394 ? -2.424 -19.656 -30.578 1 90.44 394 SER A O 1
ATOM 2978 N N . SER A 1 395 ? -2.102 -21.422 -29.297 1 94.06 395 SER A N 1
ATOM 2979 C CA . SER A 1 395 ? -2.219 -22.344 -30.422 1 94.06 395 SER A CA 1
ATOM 2980 C C . SER A 1 395 ? -3.682 -22.625 -30.75 1 94.06 395 SER A C 1
ATOM 2982 O O . SER A 1 395 ? -4.57 -22.359 -29.938 1 94.06 395 SER A O 1
ATOM 2984 N N . GLU A 1 396 ? -3.93 -23.172 -31.969 1 95.56 396 GLU A N 1
ATOM 2985 C CA . GLU A 1 396 ? -5.277 -23.578 -32.375 1 95.56 396 GLU A CA 1
ATOM 2986 C C . GLU A 1 396 ? -5.809 -24.688 -31.453 1 95.56 396 GLU A C 1
ATOM 2988 O O . GLU A 1 396 ? -6.996 -24.703 -31.125 1 95.56 396 GLU A O 1
ATOM 2993 N N . ASN A 1 397 ? -4.934 -25.531 -31.109 1 96.75 397 ASN A N 1
ATOM 2994 C CA . ASN A 1 397 ? -5.34 -26.609 -30.203 1 96.75 397 ASN A CA 1
ATOM 2995 C C . ASN A 1 397 ? -5.754 -26.062 -28.844 1 96.75 397 ASN A C 1
ATOM 2997 O O . ASN A 1 397 ? -6.73 -26.547 -28.25 1 96.75 397 ASN A O 1
ATOM 3001 N N . ASP A 1 398 ? -4.98 -25.172 -28.297 1 95.56 398 ASP A N 1
ATOM 3002 C CA . ASP A 1 398 ? -5.332 -24.562 -27.031 1 95.56 398 ASP A CA 1
ATOM 3003 C C . ASP A 1 398 ? -6.699 -23.875 -27.109 1 95.56 398 ASP A C 1
ATOM 3005 O O . ASP A 1 398 ? -7.488 -23.953 -26.156 1 95.56 398 ASP A O 1
ATOM 3009 N N . ARG A 1 399 ? -6.961 -23.234 -28.203 1 95.75 399 ARG A N 1
ATOM 3010 C CA . ARG A 1 399 ? -8.266 -22.609 -28.406 1 95.75 399 ARG A CA 1
ATOM 3011 C C . ARG A 1 399 ? -9.375 -23.656 -28.438 1 95.75 399 ARG A C 1
ATOM 3013 O O . ARG A 1 399 ? -10.438 -23.453 -27.859 1 95.75 399 ARG A O 1
ATOM 3020 N N . ALA A 1 400 ? -9.102 -24.719 -29.125 1 97.44 400 ALA A N 1
ATOM 3021 C CA . ALA A 1 400 ? -10.086 -25.781 -29.219 1 97.44 400 ALA A CA 1
ATOM 3022 C C . ALA A 1 400 ? -10.367 -26.391 -27.844 1 97.44 400 ALA A C 1
ATOM 3024 O O . ALA A 1 400 ? -11.523 -26.672 -27.516 1 97.44 400 ALA A O 1
ATOM 3025 N N . ARG A 1 401 ? -9.359 -26.625 -27.094 1 97.44 401 ARG A N 1
ATOM 3026 C CA . ARG A 1 401 ? -9.508 -27.172 -25.75 1 97.44 401 ARG A CA 1
ATOM 3027 C C . ARG A 1 401 ? -10.289 -26.219 -24.859 1 97.44 401 ARG A C 1
ATOM 3029 O O . ARG A 1 401 ? -11.172 -26.641 -24.109 1 97.44 401 ARG A O 1
ATOM 3036 N N . ARG A 1 402 ? -9.977 -24.953 -24.906 1 97.12 402 ARG A N 1
ATOM 3037 C CA . ARG A 1 402 ? -10.695 -23.953 -24.141 1 97.12 402 ARG A CA 1
ATOM 3038 C C . ARG A 1 402 ? -12.172 -23.922 -24.516 1 97.12 402 ARG A C 1
ATOM 3040 O O . ARG A 1 402 ? -13.047 -23.859 -23.656 1 97.12 402 ARG A O 1
ATOM 3047 N N . ASN A 1 403 ? -12.453 -23.953 -25.875 1 97.5 403 ASN A N 1
ATOM 3048 C CA . ASN A 1 403 ? -13.828 -23.922 -26.359 1 97.5 403 ASN A CA 1
ATOM 3049 C C . ASN A 1 403 ? -14.602 -25.156 -25.891 1 97.5 403 ASN A C 1
ATOM 3051 O O . ASN A 1 403 ? -15.797 -25.062 -25.578 1 97.5 403 ASN A O 1
ATOM 3055 N N . PHE A 1 404 ? -13.977 -26.25 -25.906 1 98.31 404 PHE A N 1
ATOM 3056 C CA . PHE A 1 404 ? -14.609 -27.453 -25.391 1 98.31 404 PHE A CA 1
ATOM 3057 C C . PHE A 1 404 ? -15.07 -27.25 -23.953 1 98.31 404 PHE A C 1
ATOM 3059 O O . PHE A 1 404 ? -16.219 -27.562 -23.609 1 98.31 404 PHE A O 1
ATOM 3066 N N . LEU A 1 405 ? -14.195 -26.766 -23.078 1 98.44 405 LEU A N 1
ATOM 3067 C CA . LEU A 1 405 ? -14.523 -26.531 -21.688 1 98.44 405 LEU A CA 1
ATOM 3068 C C . LEU A 1 405 ? -15.609 -25.469 -21.547 1 98.44 405 LEU A C 1
ATOM 3070 O O . LEU A 1 405 ? -16.484 -25.578 -20.688 1 98.44 405 LEU A O 1
ATOM 3074 N N . ALA A 1 406 ? -15.531 -24.438 -22.375 1 98.5 406 ALA A N 1
ATOM 3075 C CA . ALA A 1 406 ? -16.547 -23.391 -22.375 1 98.5 406 ALA A CA 1
ATOM 3076 C C . ALA A 1 406 ? -17.922 -23.953 -22.688 1 98.5 406 ALA A C 1
ATOM 3078 O O . ALA A 1 406 ? -18.922 -23.609 -22.047 1 98.5 406 ALA A O 1
ATOM 3079 N N . ASP A 1 407 ? -17.969 -24.828 -23.672 1 98.44 407 ASP A N 1
ATOM 3080 C CA . ASP A 1 407 ? -19.234 -25.453 -24.047 1 98.44 407 ASP A CA 1
ATOM 3081 C C . ASP A 1 407 ? -19.812 -26.266 -22.891 1 98.44 407 ASP A C 1
ATOM 3083 O O . ASP A 1 407 ? -21.031 -26.25 -22.672 1 98.44 407 ASP A O 1
ATOM 3087 N N . ARG A 1 408 ? -18.953 -26.984 -22.25 1 98.44 408 ARG A N 1
ATOM 3088 C CA . ARG A 1 408 ? -19.406 -27.766 -21.109 1 98.44 408 ARG A CA 1
ATOM 3089 C C . ARG A 1 408 ? -19.906 -26.844 -19.984 1 98.44 408 ARG A C 1
ATOM 3091 O O . ARG A 1 408 ? -20.922 -27.141 -19.344 1 98.44 408 ARG A O 1
ATOM 3098 N N . ALA A 1 409 ? -19.203 -25.766 -19.703 1 98.75 409 ALA A N 1
ATOM 3099 C CA . ALA A 1 409 ? -19.625 -24.797 -18.688 1 98.75 409 ALA A CA 1
ATOM 3100 C C . ALA A 1 409 ? -20.969 -24.188 -19.031 1 98.75 409 ALA A C 1
ATOM 3102 O O . ALA A 1 409 ? -21.844 -24.062 -18.172 1 98.75 409 ALA A O 1
ATOM 3103 N N . ASP A 1 410 ? -21.156 -23.844 -20.312 1 98.69 410 ASP A N 1
ATOM 3104 C CA . ASP A 1 410 ? -22.422 -23.266 -20.766 1 98.69 410 ASP A CA 1
ATOM 3105 C C . ASP A 1 410 ? -23.578 -24.25 -20.578 1 98.69 410 ASP A C 1
ATOM 3107 O O . ASP A 1 410 ? -24.688 -23.859 -20.234 1 98.69 410 ASP A O 1
ATOM 3111 N N . GLU A 1 411 ? -23.312 -25.484 -20.844 1 98.38 411 GLU A N 1
ATOM 3112 C CA . GLU A 1 411 ? -24.328 -26.516 -20.641 1 98.38 411 GLU A CA 1
ATOM 3113 C C . GLU A 1 411 ? -24.766 -26.594 -19.188 1 98.38 411 GLU A C 1
ATOM 3115 O O . GLU A 1 411 ? -25.969 -26.703 -18.906 1 98.38 411 GLU A O 1
ATOM 3120 N N . ILE A 1 412 ? -23.812 -26.531 -18.297 1 98.56 412 ILE A N 1
ATOM 3121 C CA . ILE A 1 412 ? -24.109 -26.562 -16.875 1 98.56 412 ILE A CA 1
ATOM 3122 C C . ILE A 1 412 ? -24.969 -25.344 -16.5 1 98.56 412 ILE A C 1
ATOM 3124 O O . ILE A 1 412 ? -25.984 -25.5 -15.812 1 98.56 412 ILE A O 1
ATOM 3128 N N . LEU A 1 413 ? -24.609 -24.141 -17.016 1 98.31 413 LEU A N 1
ATOM 3129 C CA . LEU A 1 413 ? -25.344 -22.922 -16.703 1 98.31 413 LEU A CA 1
ATOM 3130 C C . LEU A 1 413 ? -26.75 -22.953 -17.281 1 98.31 413 LEU A C 1
ATOM 3132 O O . LEU A 1 413 ? -27.703 -22.5 -16.641 1 98.31 413 LEU A O 1
ATOM 3136 N N . ARG A 1 414 ? -26.906 -23.531 -18.469 1 97.25 414 ARG A N 1
ATOM 3137 C CA . ARG A 1 414 ? -28.219 -23.688 -19.062 1 97.25 414 ARG A CA 1
ATOM 3138 C C . ARG A 1 414 ? -29.109 -24.594 -18.219 1 97.25 414 ARG A C 1
ATOM 3140 O O . ARG A 1 414 ? -30.281 -24.266 -17.984 1 97.25 414 ARG A O 1
ATOM 3147 N N . HIS A 1 415 ? -28.547 -25.625 -17.875 1 96.38 415 HIS A N 1
ATOM 3148 C CA . HIS A 1 415 ? -29.297 -26.578 -17.062 1 96.38 415 HIS A CA 1
ATOM 3149 C C . HIS A 1 415 ? -29.672 -25.984 -15.719 1 96.38 415 HIS A C 1
ATOM 3151 O O . HIS A 1 415 ? -30.719 -26.328 -15.156 1 96.38 415 HIS A O 1
ATOM 3157 N N . LEU A 1 416 ? -28.812 -25.141 -15.203 1 94.31 416 LEU A N 1
ATOM 3158 C CA . LEU A 1 416 ? -29.031 -24.453 -13.938 1 94.31 416 LEU A CA 1
ATOM 3159 C C . LEU A 1 416 ? -30.219 -23.5 -14.039 1 94.31 416 LEU A C 1
ATOM 3161 O O . LEU A 1 416 ? -30.812 -23.125 -13.023 1 94.31 416 LEU A O 1
ATOM 3165 N N . GLY A 1 417 ? -30.562 -23.094 -15.273 1 93.31 417 GLY A N 1
ATOM 3166 C CA . GLY A 1 417 ? -31.719 -22.25 -15.484 1 93.31 417 GLY A CA 1
ATOM 3167 C C . GLY A 1 417 ? -31.375 -20.844 -15.945 1 93.31 417 GLY A C 1
ATOM 3168 O O . GLY A 1 417 ? -32.219 -19.938 -15.867 1 93.31 417 GLY A O 1
ATOM 3169 N N . ALA A 1 418 ? -30.141 -20.625 -16.406 1 96 418 ALA A N 1
ATOM 3170 C CA . ALA A 1 418 ? -29.766 -19.312 -16.922 1 96 418 ALA A CA 1
ATOM 3171 C C . ALA A 1 418 ? -30.516 -19 -18.203 1 96 418 ALA A C 1
ATOM 3173 O O . ALA A 1 418 ? -30.562 -19.812 -19.125 1 96 418 ALA A O 1
ATOM 3174 N N . PHE A 1 419 ? -31.078 -17.781 -18.234 1 94.94 419 PHE A N 1
ATOM 3175 C CA . PHE A 1 419 ? -31.828 -17.406 -19.438 1 94.94 419 PHE A CA 1
ATOM 3176 C C . PHE A 1 419 ? -30.906 -16.781 -20.484 1 94.94 419 PHE A C 1
ATOM 3178 O O . PHE A 1 419 ? -31.266 -16.688 -21.656 1 94.94 419 PHE A O 1
ATOM 3185 N N . ARG A 1 420 ? -29.797 -16.328 -20.016 1 96.94 420 ARG A N 1
ATOM 3186 C CA . ARG A 1 420 ? -28.75 -15.75 -20.859 1 96.94 420 ARG A CA 1
ATOM 3187 C C . ARG A 1 420 ? -27.359 -16.156 -20.359 1 96.94 420 ARG A C 1
ATOM 3189 O O . ARG A 1 420 ? -27.125 -16.219 -19.156 1 96.94 420 ARG A O 1
ATOM 3196 N N . ILE A 1 421 ? -26.547 -16.531 -21.297 1 98.12 421 ILE A N 1
ATOM 3197 C CA . ILE A 1 421 ? -25.172 -16.906 -20.969 1 98.12 421 ILE A CA 1
ATOM 3198 C C . ILE A 1 421 ? -24.188 -16.078 -21.797 1 98.12 421 ILE A C 1
ATOM 3200 O O . ILE A 1 421 ? -24.375 -15.891 -23 1 98.12 421 ILE A O 1
ATOM 3204 N N . GLU A 1 422 ? -23.203 -15.492 -21.141 1 98.12 422 GLU A N 1
ATOM 3205 C CA . GLU A 1 422 ? -22.156 -14.719 -21.797 1 98.12 422 GLU A CA 1
ATOM 3206 C C . GLU A 1 422 ? -20.766 -15.258 -21.453 1 98.12 422 GLU A C 1
ATOM 3208 O O . GLU A 1 422 ? -20.469 -15.492 -20.281 1 98.12 422 GLU A O 1
ATOM 3213 N N . GLN A 1 423 ? -19.984 -15.523 -22.438 1 97.44 423 GLN A N 1
ATOM 3214 C CA . GLN A 1 423 ? -18.562 -15.836 -22.234 1 97.44 423 GLN A CA 1
ATOM 3215 C C . GLN A 1 423 ? -17.734 -14.555 -22.172 1 97.44 423 GLN A C 1
ATOM 3217 O O . GLN A 1 423 ? -17.828 -13.703 -23.062 1 97.44 423 GLN A O 1
ATOM 3222 N N . GLU A 1 424 ? -16.953 -14.43 -21.109 1 95.06 424 GLU A N 1
ATOM 3223 C CA . GLU A 1 424 ? -16.094 -13.25 -21 1 95.06 424 GLU A CA 1
ATOM 3224 C C . GLU A 1 424 ? -14.992 -13.273 -22.062 1 95.06 424 GLU A C 1
ATOM 3226 O O . GLU A 1 424 ? -14.492 -14.336 -22.422 1 95.06 424 GLU A O 1
ATOM 3231 N N . PRO A 1 425 ? -14.633 -12.055 -22.484 1 88.62 425 PRO A N 1
ATOM 3232 C CA . PRO A 1 425 ? -13.57 -11.992 -23.484 1 88.62 425 PRO A CA 1
ATOM 3233 C C . PRO A 1 425 ? -12.234 -12.531 -22.969 1 88.62 425 PRO A C 1
ATOM 3235 O O . PRO A 1 425 ? -11.93 -12.383 -21.781 1 88.62 425 PRO A O 1
ATOM 3238 N N . TYR A 1 426 ? -11.586 -13.227 -23.875 1 80.88 426 TYR A N 1
ATOM 3239 C CA . TYR A 1 426 ? -10.289 -13.82 -23.562 1 80.88 426 TYR A CA 1
ATOM 3240 C C . TYR A 1 426 ? -9.164 -13.078 -24.281 1 80.88 426 TYR A C 1
ATOM 3242 O O . TYR A 1 426 ? -9.125 -13.047 -25.516 1 80.88 426 TYR A O 1
ATOM 3250 N N . PHE A 1 427 ? -8.242 -12.359 -23.453 1 76.75 427 PHE A N 1
ATOM 3251 C CA . PHE A 1 427 ? -7.117 -11.648 -24.047 1 76.75 427 PHE A CA 1
ATOM 3252 C C . PHE A 1 427 ? -5.805 -12.102 -23.422 1 76.75 427 PHE A C 1
ATOM 3254 O O . PHE A 1 427 ? -5.16 -11.336 -22.703 1 76.75 427 PHE A O 1
ATOM 3261 N N . PRO A 1 428 ? -5.305 -13.242 -23.875 1 76.44 428 PRO A N 1
ATOM 3262 C CA . PRO A 1 428 ? -4.078 -13.742 -23.25 1 76.44 428 PRO A CA 1
ATOM 3263 C C . PRO A 1 428 ? -2.84 -12.945 -23.656 1 76.44 428 PRO A C 1
ATOM 3265 O O . PRO A 1 428 ? -1.794 -13.055 -23.016 1 76.44 428 PRO A O 1
ATOM 3268 N N . GLY A 1 429 ? -2.982 -12.094 -24.656 1 78.56 429 GLY A N 1
ATOM 3269 C CA . GLY A 1 429 ? -1.845 -11.375 -25.203 1 78.56 429 GLY A CA 1
ATOM 3270 C C . GLY A 1 429 ? -1.258 -10.359 -24.25 1 78.56 429 GLY A C 1
ATOM 3271 O O . GLY A 1 429 ? -0.141 -9.883 -24.453 1 78.56 429 GLY A O 1
ATOM 3272 N N . LYS A 1 430 ? -1.953 -10.109 -23.203 1 81.94 430 LYS A N 1
ATOM 3273 C CA . LYS A 1 430 ? -1.439 -9.117 -22.266 1 81.94 430 LYS A CA 1
ATOM 3274 C C . LYS A 1 430 ? -0.919 -9.789 -21 1 81.94 430 LYS A C 1
ATOM 3276 O O . LYS A 1 430 ? -0.476 -9.117 -20.062 1 81.94 430 LYS A O 1
ATOM 3281 N N . GLY A 1 431 ? -0.982 -11.133 -21.062 1 82.81 431 GLY A N 1
ATOM 3282 C CA . GLY A 1 431 ? -0.424 -11.898 -19.969 1 82.81 431 GLY A CA 1
ATOM 3283 C C . GLY A 1 431 ? -1.472 -12.359 -18.969 1 82.81 431 GLY A C 1
ATOM 3284 O O . GLY A 1 431 ? -2.65 -12.023 -19.109 1 82.81 431 GLY A O 1
ATOM 3285 N N . SER A 1 432 ? -1.049 -13.25 -18.047 1 87.44 432 SER A N 1
ATOM 3286 C CA . SER A 1 432 ? -1.85 -13.773 -16.938 1 87.44 432 SER A CA 1
ATOM 3287 C C . SER A 1 432 ? -1.003 -13.969 -15.688 1 87.44 432 SER A C 1
ATOM 3289 O O . SER A 1 432 ? 0.182 -13.633 -15.672 1 87.44 432 SER A O 1
ATOM 3291 N N . SER A 1 433 ? -1.695 -14.469 -14.688 1 88.56 433 SER A N 1
ATOM 3292 C CA . SER A 1 433 ? -0.995 -14.516 -13.406 1 88.56 433 SER A CA 1
ATOM 3293 C C . SER A 1 433 ? -0.448 -15.914 -13.133 1 88.56 433 SER A C 1
ATOM 3295 O O . SER A 1 433 ? 0.271 -16.125 -12.148 1 88.56 433 SER A O 1
ATOM 3297 N N . HIS A 1 434 ? -0.791 -16.891 -13.891 1 94.69 434 HIS A N 1
ATOM 3298 C CA . HIS A 1 434 ? -0.18 -18.203 -13.781 1 94.69 434 HIS A CA 1
ATOM 3299 C C . HIS A 1 434 ? 1.014 -18.344 -14.719 1 94.69 434 HIS A C 1
ATOM 3301 O O . HIS A 1 434 ? 0.843 -18.578 -15.922 1 94.69 434 HIS A O 1
ATOM 3307 N N . LEU A 1 435 ? 2.217 -18.312 -14.18 1 95.25 435 LEU A N 1
ATOM 3308 C CA . LEU A 1 435 ? 3.43 -18.141 -14.969 1 95.25 435 LEU A CA 1
ATOM 3309 C C . LEU A 1 435 ? 4.285 -19.406 -14.914 1 95.25 435 LEU A C 1
ATOM 3311 O O . LEU A 1 435 ? 4.621 -19.891 -13.828 1 95.25 435 LEU A O 1
ATOM 3315 N N . HIS A 1 436 ? 4.688 -19.906 -16.156 1 97.12 436 HIS A N 1
ATOM 3316 C CA . HIS A 1 436 ? 5.445 -21.156 -16.172 1 97.12 436 HIS A CA 1
ATOM 3317 C C . HIS A 1 436 ? 6.434 -21.188 -17.328 1 97.12 436 HIS A C 1
ATOM 3319 O O . HIS A 1 436 ? 6.297 -20.422 -18.281 1 97.12 436 HIS A O 1
ATOM 3325 N N . GLY A 1 437 ? 7.445 -22.031 -17.188 1 97.25 437 GLY A N 1
ATOM 3326 C CA . GLY A 1 437 ? 8.07 -22.719 -18.312 1 97.25 437 GLY A CA 1
ATOM 3327 C C . GLY A 1 437 ? 9.305 -22 -18.828 1 97.25 437 GLY A C 1
ATOM 3328 O O . GLY A 1 437 ? 9.953 -22.469 -19.766 1 97.25 437 GLY A O 1
ATOM 3329 N N . THR A 1 438 ? 9.766 -20.875 -18.234 1 97.94 438 THR A N 1
ATOM 3330 C CA . THR A 1 438 ? 10.758 -20 -18.859 1 97.94 438 THR A CA 1
ATOM 3331 C C . THR A 1 438 ? 12.172 -20.422 -18.469 1 97.94 438 THR A C 1
ATOM 3333 O O . THR A 1 438 ? 13.148 -19.859 -18.953 1 97.94 438 THR A O 1
ATOM 3336 N N . MET A 1 439 ? 12.305 -21.359 -17.578 1 98.56 439 MET A N 1
ATOM 3337 C CA . MET A 1 439 ? 13.562 -21.969 -17.156 1 98.56 439 MET A CA 1
ATOM 3338 C C . MET A 1 439 ? 13.43 -23.5 -17.141 1 98.56 439 MET A C 1
ATOM 3340 O O . MET A 1 439 ? 13.789 -24.141 -16.141 1 98.56 439 MET A O 1
ATOM 3344 N N . ARG A 1 440 ? 13.078 -24.062 -18.172 1 97.69 440 ARG A N 1
ATOM 3345 C CA . ARG A 1 440 ? 12.633 -25.453 -18.281 1 97.69 440 ARG A CA 1
ATOM 3346 C C . ARG A 1 440 ? 13.664 -26.406 -17.688 1 97.69 440 ARG A C 1
ATOM 3348 O O . ARG A 1 440 ? 14.867 -26.234 -17.875 1 97.69 440 ARG A O 1
ATOM 3355 N N . ALA A 1 441 ? 13.133 -27.5 -17.156 1 98.5 441 ALA A N 1
ATOM 3356 C CA . ALA A 1 441 ? 13.961 -28.484 -16.484 1 98.5 441 ALA A CA 1
ATOM 3357 C C . ALA A 1 441 ? 14.133 -29.734 -17.328 1 98.5 441 ALA A C 1
ATOM 3359 O O . ALA A 1 441 ? 13.242 -30.094 -18.109 1 98.5 441 ALA A O 1
ATOM 3360 N N . GLY A 1 442 ? 15.281 -30.359 -17.141 1 98.06 442 GLY A N 1
ATOM 3361 C CA . GLY A 1 442 ? 15.594 -31.594 -17.844 1 98.06 442 GLY A CA 1
ATOM 3362 C C . GLY A 1 442 ? 17.016 -32.062 -17.609 1 98.06 442 GLY A C 1
ATOM 3363 O O . GLY A 1 442 ? 17.766 -31.438 -16.875 1 98.06 442 GLY A O 1
ATOM 3364 N N . SER A 1 443 ? 17.344 -33.156 -18.25 1 97 443 SER A N 1
ATOM 3365 C CA . SER A 1 443 ? 18.656 -33.75 -18.031 1 97 443 SER A CA 1
ATOM 3366 C C . SER A 1 443 ? 19.656 -33.281 -19.094 1 97 443 SER A C 1
ATOM 3368 O O . SER A 1 443 ? 20.875 -33.344 -18.875 1 97 443 SER A O 1
ATOM 3370 N N . ASP A 1 444 ? 19.172 -32.812 -20.25 1 97 444 ASP A N 1
ATOM 3371 C CA . ASP A 1 444 ? 20.016 -32.438 -21.375 1 97 444 ASP A CA 1
ATOM 3372 C C . ASP A 1 444 ? 20.094 -30.922 -21.5 1 97 444 ASP A C 1
ATOM 3374 O O . ASP A 1 444 ? 19.094 -30.266 -21.812 1 97 444 ASP A O 1
ATOM 3378 N N . PRO A 1 445 ? 21.234 -30.312 -21.297 1 95.81 445 PRO A N 1
ATOM 3379 C CA . PRO A 1 445 ? 21.375 -28.859 -21.391 1 95.81 445 PRO A CA 1
ATOM 3380 C C . PRO A 1 445 ? 21.016 -28.328 -22.781 1 95.81 445 PRO A C 1
ATOM 3382 O O . PRO A 1 445 ? 20.797 -27.125 -22.938 1 95.81 445 PRO A O 1
ATOM 3385 N N . ARG A 1 446 ? 21.062 -29.188 -23.906 1 94.44 446 ARG A N 1
ATOM 3386 C CA . ARG A 1 446 ? 20.688 -28.766 -25.25 1 94.44 446 ARG A CA 1
ATOM 3387 C C . ARG A 1 446 ? 19.203 -28.5 -25.344 1 94.44 446 ARG A C 1
ATOM 3389 O O . ARG A 1 446 ? 18.75 -27.797 -26.25 1 94.44 446 ARG A O 1
ATOM 3396 N N . ASN A 1 447 ? 18.312 -28.984 -24.328 1 96.19 447 ASN A N 1
ATOM 3397 C CA . ASN A 1 447 ? 16.875 -28.781 -24.406 1 96.19 447 ASN A CA 1
ATOM 3398 C C . ASN A 1 447 ? 16.281 -28.406 -23.062 1 96.19 447 ASN A C 1
ATOM 3400 O O . ASN A 1 447 ? 15.07 -28.484 -22.859 1 96.19 447 ASN A O 1
ATOM 3404 N N . SER A 1 448 ? 17.031 -28.078 -22.172 1 97.88 448 SER A N 1
ATOM 3405 C CA . SER A 1 448 ? 16.609 -27.594 -20.875 1 97.88 448 SER A CA 1
ATOM 3406 C C . SER A 1 448 ? 17.609 -26.625 -20.281 1 97.88 448 SER A C 1
ATOM 3408 O O . SER A 1 448 ? 18.734 -26.484 -20.781 1 97.88 448 SER A O 1
ATOM 3410 N N . VAL A 1 449 ? 17.234 -25.906 -19.297 1 98.31 449 VAL A N 1
ATOM 3411 C CA . VAL A 1 449 ? 18.047 -24.844 -18.703 1 98.31 449 VAL A CA 1
ATOM 3412 C C . VAL A 1 449 ? 18.594 -25.297 -17.344 1 98.31 449 VAL A C 1
ATOM 3414 O O . VAL A 1 449 ? 19.734 -25.016 -17 1 98.31 449 VAL A O 1
ATOM 3417 N N . VAL A 1 450 ? 17.766 -26 -16.547 1 98.56 450 VAL A N 1
ATOM 3418 C CA . VAL A 1 450 ? 18.156 -26.469 -15.227 1 98.56 450 VAL A CA 1
ATOM 3419 C C . VAL A 1 450 ? 17.969 -27.984 -15.141 1 98.56 450 VAL A C 1
ATOM 3421 O O . VAL A 1 450 ? 17.281 -28.578 -15.969 1 98.56 450 VAL A O 1
ATOM 3424 N N . ASP A 1 451 ? 18.594 -28.625 -14.18 1 98.31 451 ASP A N 1
ATOM 3425 C CA . ASP A 1 451 ? 18.359 -30.047 -13.953 1 98.31 451 ASP A CA 1
ATOM 3426 C C . ASP A 1 451 ? 17.109 -30.266 -13.102 1 98.31 451 ASP A C 1
ATOM 3428 O O . ASP A 1 451 ? 16.359 -29.328 -12.828 1 98.31 451 ASP A O 1
ATOM 3432 N N . SER A 1 452 ? 16.828 -31.5 -12.695 1 97.94 452 SER A N 1
ATOM 3433 C CA . SER A 1 452 ? 15.586 -31.859 -12.016 1 97.94 452 SER A CA 1
ATOM 3434 C C . SER A 1 452 ? 15.516 -31.234 -10.617 1 97.94 452 SER A C 1
ATOM 3436 O O . SER A 1 452 ? 14.453 -31.203 -10.008 1 97.94 452 SER A O 1
ATOM 3438 N N . CYS A 1 453 ? 16.656 -30.719 -10.125 1 97.69 453 CYS A N 1
ATOM 3439 C CA . CYS A 1 453 ? 16.703 -30.109 -8.797 1 97.69 453 CYS A CA 1
ATOM 3440 C C . CYS A 1 453 ? 16.844 -28.594 -8.898 1 97.69 453 CYS A C 1
ATOM 3442 O O . CYS A 1 453 ? 17.062 -27.922 -7.887 1 97.69 453 CYS A O 1
ATOM 3444 N N . GLY A 1 454 ? 16.766 -28.047 -10.062 1 98.31 454 GLY A N 1
ATOM 3445 C CA . GLY A 1 454 ? 16.719 -26.609 -10.25 1 98.31 454 GLY A CA 1
ATOM 3446 C C . GLY A 1 454 ? 18.094 -25.984 -10.445 1 98.31 454 GLY A C 1
ATOM 3447 O O . GLY A 1 454 ? 18.203 -24.75 -10.547 1 98.31 454 GLY A O 1
ATOM 3448 N N . ARG A 1 455 ? 19.172 -26.797 -10.477 1 98.06 455 ARG A N 1
ATOM 3449 C CA . ARG A 1 455 ? 20.5 -26.25 -10.711 1 98.06 455 ARG A CA 1
ATOM 3450 C C . ARG A 1 455 ? 20.703 -25.891 -12.18 1 98.06 455 ARG A C 1
ATOM 3452 O O . ARG A 1 455 ? 20.391 -26.688 -13.062 1 98.06 455 ARG A O 1
ATOM 3459 N N . VAL A 1 456 ? 21.188 -24.688 -12.422 1 98.06 456 VAL A N 1
ATOM 3460 C CA . VAL A 1 456 ? 21.469 -24.297 -13.797 1 98.06 456 VAL A CA 1
ATOM 3461 C C . VAL A 1 456 ? 22.594 -25.172 -14.359 1 98.06 456 VAL A C 1
ATOM 3463 O O . VAL A 1 456 ? 23.625 -25.344 -13.719 1 98.06 456 VAL A O 1
ATOM 3466 N N . HIS A 1 457 ? 22.391 -25.75 -15.57 1 97.06 457 HIS A N 1
ATOM 3467 C CA . HIS A 1 457 ? 23.391 -26.641 -16.172 1 97.06 457 HIS A CA 1
ATOM 3468 C C . HIS A 1 457 ? 24.75 -25.953 -16.266 1 97.06 457 HIS A C 1
ATOM 3470 O O . HIS A 1 457 ? 24.844 -24.781 -16.641 1 97.06 457 HIS A O 1
ATOM 3476 N N . GLY A 1 458 ? 25.781 -26.688 -15.867 1 93.31 458 GLY A N 1
ATOM 3477 C CA . GLY A 1 458 ? 27.141 -26.203 -16.016 1 93.31 458 GLY A CA 1
ATOM 3478 C C . GLY A 1 458 ? 27.578 -25.312 -14.859 1 93.31 458 GLY A C 1
ATOM 3479 O O . GLY A 1 458 ? 28.734 -24.906 -14.797 1 93.31 458 GLY A O 1
ATOM 3480 N N . LEU A 1 459 ? 26.672 -25.016 -13.977 1 94.25 459 LEU A N 1
ATOM 3481 C CA . LEU A 1 459 ? 26.984 -24.156 -12.836 1 94.25 459 LEU A CA 1
ATOM 3482 C C . LEU A 1 459 ? 26.766 -24.906 -11.523 1 94.25 459 LEU A C 1
ATOM 3484 O O . LEU A 1 459 ? 26.078 -25.922 -11.492 1 94.25 459 LEU A O 1
ATOM 3488 N N . THR A 1 460 ? 27.422 -24.344 -10.438 1 91.81 460 THR A N 1
ATOM 3489 C CA . THR A 1 460 ? 27.391 -25.141 -9.219 1 91.81 460 THR A CA 1
ATOM 3490 C C . THR A 1 460 ? 26.562 -24.453 -8.141 1 91.81 460 THR A C 1
ATOM 3492 O O . THR A 1 460 ? 26.062 -25.109 -7.227 1 91.81 460 THR A O 1
ATOM 3495 N N . ASN A 1 461 ? 26.438 -23.109 -8.219 1 96.19 461 ASN A N 1
ATOM 3496 C CA . ASN A 1 461 ? 25.828 -22.484 -7.059 1 96.19 461 ASN A CA 1
ATOM 3497 C C . ASN A 1 461 ? 24.703 -21.531 -7.465 1 96.19 461 ASN A C 1
ATOM 3499 O O . ASN A 1 461 ? 24.391 -20.578 -6.738 1 96.19 461 ASN A O 1
ATOM 3503 N N . ILE A 1 462 ? 24.141 -21.688 -8.672 1 97.75 462 ILE A N 1
ATOM 3504 C CA . ILE A 1 462 ? 22.969 -20.953 -9.109 1 97.75 462 ILE A CA 1
ATOM 3505 C C . ILE A 1 462 ? 21.812 -21.906 -9.375 1 97.75 462 ILE A C 1
ATOM 3507 O O . ILE A 1 462 ? 21.938 -22.828 -10.188 1 97.75 462 ILE A O 1
ATOM 3511 N N . HIS A 1 463 ? 20.719 -21.688 -8.68 1 98.56 463 HIS A N 1
ATOM 3512 C CA . HIS A 1 463 ? 19.547 -22.547 -8.781 1 98.56 463 HIS A CA 1
ATOM 3513 C C . HIS A 1 463 ? 18.297 -21.734 -9.086 1 98.56 463 HIS A C 1
ATOM 3515 O O . HIS A 1 463 ? 18.219 -20.547 -8.773 1 98.56 463 HIS A O 1
ATOM 3521 N N . VAL A 1 464 ? 17.328 -22.359 -9.734 1 98.88 464 VAL A N 1
ATOM 3522 C CA . VAL A 1 464 ? 15.992 -21.828 -9.977 1 98.88 464 VAL A CA 1
ATOM 3523 C C . VAL A 1 464 ? 14.945 -22.812 -9.445 1 98.88 464 VAL A C 1
ATOM 3525 O O . VAL A 1 464 ? 14.984 -24 -9.742 1 98.88 464 VAL A O 1
ATOM 3528 N N . MET A 1 465 ? 13.953 -22.281 -8.656 1 98.81 465 MET A N 1
ATOM 3529 C CA . MET A 1 465 ? 13.047 -23.219 -8.016 1 98.81 465 MET A CA 1
ATOM 3530 C C . MET A 1 465 ? 11.617 -22.688 -8.016 1 98.81 465 MET A C 1
ATOM 3532 O O . MET A 1 465 ? 10.836 -23 -7.117 1 98.81 465 MET A O 1
ATOM 3536 N N . ASP A 1 466 ? 11.234 -21.812 -8.969 1 98.5 466 ASP A N 1
ATOM 3537 C CA . ASP A 1 466 ? 9.867 -21.312 -9.055 1 98.5 466 ASP A CA 1
ATOM 3538 C C . ASP A 1 466 ? 9.125 -21.938 -10.227 1 98.5 466 ASP A C 1
ATOM 3540 O O . ASP A 1 466 ? 9.508 -23 -10.719 1 98.5 466 ASP A O 1
ATOM 3544 N N . GLY A 1 467 ? 8 -21.328 -10.602 1 98.12 467 GLY A N 1
ATOM 3545 C CA . GLY A 1 467 ? 7.152 -21.891 -11.648 1 98.12 467 GLY A CA 1
ATOM 3546 C C . GLY A 1 467 ? 7.832 -21.953 -13 1 98.12 467 GLY A C 1
ATOM 3547 O O . GLY A 1 467 ? 7.359 -22.641 -13.906 1 98.12 467 GLY A O 1
ATOM 3548 N N . SER A 1 468 ? 8.961 -21.266 -13.141 1 98.31 468 SER A N 1
ATOM 3549 C CA . SER A 1 468 ? 9.648 -21.219 -14.43 1 98.31 468 SER A CA 1
ATOM 3550 C C . SER A 1 468 ? 10.219 -22.594 -14.797 1 98.31 468 SER A C 1
ATOM 3552 O O . SER A 1 468 ? 10.469 -22.875 -15.977 1 98.31 468 SER A O 1
ATOM 3554 N N . VAL A 1 469 ? 10.391 -23.516 -13.844 1 98.69 469 VAL A N 1
ATOM 3555 C CA . VAL A 1 469 ? 11.016 -24.797 -14.117 1 98.69 469 VAL A CA 1
ATOM 3556 C C . VAL A 1 469 ? 9.945 -25.828 -14.5 1 98.69 469 VAL A C 1
ATOM 3558 O O . VAL A 1 469 ? 10.258 -26.969 -14.797 1 98.69 469 VAL A O 1
ATOM 3561 N N . MET A 1 470 ? 8.703 -25.406 -14.492 1 98.19 470 MET A N 1
ATOM 3562 C CA . MET A 1 470 ? 7.598 -26.281 -14.828 1 98.19 470 MET A CA 1
ATOM 3563 C C . MET A 1 470 ? 7.387 -26.344 -16.344 1 98.19 470 MET A C 1
ATOM 3565 O O . MET A 1 470 ? 6.828 -25.422 -16.922 1 98.19 470 MET A O 1
ATOM 3569 N N . ASN A 1 471 ? 7.699 -27.5 -16.906 1 98 471 ASN A N 1
ATOM 3570 C CA . ASN A 1 471 ? 7.711 -27.641 -18.359 1 98 471 ASN A CA 1
ATOM 3571 C C . ASN A 1 471 ? 6.305 -27.547 -18.938 1 98 471 ASN A C 1
ATOM 3573 O O . ASN A 1 471 ? 6.113 -27 -20.031 1 98 471 ASN A O 1
ATOM 3577 N N . PHE A 1 472 ? 5.398 -28.141 -18.328 1 97.94 472 PHE A N 1
ATOM 3578 C CA . PHE A 1 472 ? 3.975 -27.984 -18.609 1 97.94 472 PHE A CA 1
ATOM 3579 C C . PHE A 1 472 ? 3.254 -27.344 -17.438 1 97.94 472 PHE A C 1
ATOM 3581 O O . PHE A 1 472 ? 3.512 -27.672 -16.281 1 97.94 472 PHE A O 1
ATOM 3588 N N . ALA A 1 473 ? 2.395 -26.391 -17.75 1 96.94 473 ALA A N 1
ATOM 3589 C CA . ALA A 1 473 ? 1.758 -25.547 -16.734 1 96.94 473 ALA A CA 1
ATOM 3590 C C . ALA A 1 473 ? 0.782 -26.359 -15.883 1 96.94 473 ALA A C 1
ATOM 3592 O O . ALA A 1 473 ? 0.43 -25.953 -14.773 1 96.94 473 ALA A O 1
ATOM 3593 N N . GLY A 1 474 ? 0.36 -27.531 -16.391 1 97.56 474 GLY A N 1
ATOM 3594 C CA . GLY A 1 474 ? -0.638 -28.312 -15.688 1 97.56 474 GLY A CA 1
ATOM 3595 C C . GLY A 1 474 ? -2.051 -27.797 -15.883 1 97.56 474 GLY A C 1
ATOM 3596 O O . GLY A 1 474 ? -2.252 -26.625 -16.188 1 97.56 474 GLY A O 1
ATOM 3597 N N . ASN A 1 475 ? -3.008 -28.625 -15.641 1 97.62 475 ASN A N 1
ATOM 3598 C CA . ASN A 1 475 ? -4.398 -28.281 -15.93 1 97.62 475 ASN A CA 1
ATOM 3599 C C . ASN A 1 475 ? -5.082 -27.641 -14.719 1 97.62 475 ASN A C 1
ATOM 3601 O O . ASN A 1 475 ? -6.254 -27.281 -14.797 1 97.62 475 ASN A O 1
ATOM 3605 N N . SER A 1 476 ? -4.398 -27.516 -13.617 1 96.62 476 SER A N 1
ATOM 3606 C CA . SER A 1 476 ? -4.996 -26.938 -12.422 1 96.62 476 SER A CA 1
ATOM 3607 C C . SER A 1 476 ? -4.16 -25.766 -11.906 1 96.62 476 SER A C 1
ATOM 3609 O O . SER A 1 476 ? -3.096 -25.469 -12.453 1 96.62 476 SER A O 1
ATOM 3611 N N . ASN A 1 477 ? -4.637 -25.047 -10.906 1 96.94 477 ASN A N 1
ATOM 3612 C CA . ASN A 1 477 ? -3.941 -23.922 -10.289 1 96.94 477 ASN A CA 1
ATOM 3613 C C . ASN A 1 477 ? -2.572 -24.328 -9.758 1 96.94 477 ASN A C 1
ATOM 3615 O O . ASN A 1 477 ? -2.424 -25.422 -9.188 1 96.94 477 ASN A O 1
ATOM 3619 N N . PRO A 1 478 ? -1.633 -23.5 -9.852 1 97.38 478 PRO A N 1
ATOM 3620 C CA . PRO A 1 478 ? -0.256 -23.984 -9.75 1 97.38 478 PRO A CA 1
ATOM 3621 C C . PRO A 1 478 ? 0.341 -23.781 -8.359 1 97.38 478 PRO A C 1
ATOM 3623 O O . PRO A 1 478 ? 1.39 -24.344 -8.047 1 97.38 478 PRO A O 1
ATOM 3626 N N . THR A 1 479 ? -0.226 -22.953 -7.5 1 98 479 THR A N 1
ATOM 3627 C CA . THR A 1 479 ? 0.468 -22.516 -6.297 1 98 479 THR A CA 1
ATOM 3628 C C . THR A 1 479 ? 0.872 -23.703 -5.438 1 98 479 THR A C 1
ATOM 3630 O O . THR A 1 479 ? 2.016 -23.797 -4.984 1 98 479 THR A O 1
ATOM 3633 N N . HIS A 1 480 ? -0.048 -24.656 -5.234 1 98.38 480 HIS A N 1
ATOM 3634 C CA . HIS A 1 480 ? 0.218 -25.844 -4.441 1 98.38 480 HIS A CA 1
ATOM 3635 C C . HIS A 1 480 ? 1.41 -26.625 -4.996 1 98.38 480 HIS A C 1
ATOM 3637 O O . HIS A 1 480 ? 2.322 -26.984 -4.25 1 98.38 480 HIS A O 1
ATOM 3643 N N . THR A 1 481 ? 1.414 -26.859 -6.227 1 98.69 481 THR A N 1
ATOM 3644 C CA . THR A 1 481 ? 2.449 -27.641 -6.887 1 98.69 481 THR A CA 1
ATOM 3645 C C . THR A 1 481 ? 3.771 -26.875 -6.918 1 98.69 481 THR A C 1
ATOM 3647 O O . THR A 1 481 ? 4.84 -27.469 -6.773 1 98.69 481 THR A O 1
ATOM 3650 N N . ILE A 1 482 ? 3.721 -25.562 -7.121 1 98.62 482 ILE A N 1
ATOM 3651 C CA . ILE A 1 482 ? 4.926 -24.75 -7.078 1 98.62 482 ILE A CA 1
ATOM 3652 C C . ILE A 1 482 ? 5.605 -24.906 -5.719 1 98.62 482 ILE A C 1
ATOM 3654 O O . ILE A 1 482 ? 6.824 -25.094 -5.648 1 98.62 482 ILE A O 1
ATOM 3658 N N . MET A 1 483 ? 4.836 -24.828 -4.68 1 98.88 483 MET A N 1
ATOM 3659 C CA . MET A 1 483 ? 5.379 -24.953 -3.332 1 98.88 483 MET A CA 1
ATOM 3660 C C . MET A 1 483 ? 5.945 -26.344 -3.1 1 98.88 483 MET A C 1
ATOM 3662 O O . MET A 1 483 ? 7.055 -26.484 -2.58 1 98.88 483 MET A O 1
ATOM 3666 N N . ALA A 1 484 ? 5.191 -27.375 -3.506 1 98.81 484 ALA A N 1
ATOM 3667 C CA . ALA A 1 484 ? 5.637 -28.75 -3.318 1 98.81 484 ALA A CA 1
ATOM 3668 C C . ALA A 1 484 ? 6.934 -29.016 -4.074 1 98.81 484 ALA A C 1
ATOM 3670 O O . ALA A 1 484 ? 7.855 -29.641 -3.539 1 98.81 484 ALA A O 1
ATOM 3671 N N . ASN A 1 485 ? 6.977 -28.562 -5.293 1 98.88 485 ASN A N 1
ATOM 3672 C CA . ASN A 1 485 ? 8.172 -28.781 -6.098 1 98.88 485 ASN A CA 1
ATOM 3673 C C . ASN A 1 485 ? 9.367 -28 -5.555 1 98.88 485 ASN A C 1
ATOM 3675 O O . ASN A 1 485 ? 10.5 -28.484 -5.598 1 98.88 485 ASN A O 1
ATOM 3679 N N . ALA A 1 486 ? 9.148 -26.75 -5.098 1 98.88 486 ALA A N 1
ATOM 3680 C CA . ALA A 1 486 ? 10.211 -25.969 -4.465 1 98.88 486 ALA A CA 1
ATOM 3681 C C . ALA A 1 486 ? 10.766 -26.703 -3.244 1 98.88 486 ALA A C 1
ATOM 3683 O O . ALA A 1 486 ? 11.984 -26.766 -3.041 1 98.88 486 ALA A O 1
ATOM 3684 N N . ARG A 1 487 ? 9.836 -27.234 -2.447 1 98.81 487 ARG A N 1
ATOM 3685 C CA . ARG A 1 487 ? 10.242 -28.031 -1.293 1 98.81 487 ARG A CA 1
ATOM 3686 C C . ARG A 1 487 ? 11.102 -29.219 -1.721 1 98.81 487 ARG A C 1
ATOM 3688 O O . ARG A 1 487 ? 12.172 -29.438 -1.162 1 98.81 487 ARG A O 1
ATOM 3695 N N . ARG A 1 488 ? 10.672 -29.938 -2.676 1 98.75 488 ARG A N 1
ATOM 3696 C CA . ARG A 1 488 ? 11.391 -31.094 -3.191 1 98.75 488 ARG A CA 1
ATOM 3697 C C . ARG A 1 488 ? 12.797 -30.719 -3.639 1 98.75 488 ARG A C 1
ATOM 3699 O O . ARG A 1 488 ? 13.773 -31.359 -3.254 1 98.75 488 ARG A O 1
ATOM 3706 N N . MET A 1 489 ? 12.875 -29.703 -4.445 1 98.62 489 MET A N 1
ATOM 3707 C CA . MET A 1 489 ? 14.164 -29.281 -4.98 1 98.62 489 MET A CA 1
ATOM 3708 C C . MET A 1 489 ? 15.086 -28.797 -3.867 1 98.62 489 MET A C 1
ATOM 3710 O O . MET A 1 489 ? 16.266 -29.156 -3.822 1 98.62 489 MET A O 1
ATOM 3714 N N . ALA A 1 490 ? 14.555 -28.031 -2.943 1 98.5 490 ALA A N 1
ATOM 3715 C CA . ALA A 1 490 ? 15.359 -27.453 -1.87 1 98.5 490 ALA A CA 1
ATOM 3716 C C . ALA A 1 490 ? 15.898 -28.531 -0.946 1 98.5 490 ALA A C 1
ATOM 3718 O O . ALA A 1 490 ? 16.969 -28.375 -0.342 1 98.5 490 ALA A O 1
ATOM 3719 N N . MET A 1 491 ? 15.18 -29.656 -0.836 1 97.38 491 MET A N 1
ATOM 3720 C CA . MET A 1 491 ? 15.602 -30.781 0.008 1 97.38 491 MET A CA 1
ATOM 3721 C C . MET A 1 491 ? 16.922 -31.359 -0.492 1 97.38 491 MET A C 1
ATOM 3723 O O . MET A 1 491 ? 17.656 -32 0.272 1 97.38 491 MET A O 1
ATOM 3727 N N . SER A 1 492 ? 17.188 -31.141 -1.741 1 93.94 492 SER A N 1
ATOM 3728 C CA . SER A 1 492 ? 18.422 -31.688 -2.318 1 93.94 492 SER A CA 1
ATOM 3729 C C . SER A 1 492 ? 19.625 -30.828 -1.93 1 93.94 492 SER A C 1
ATOM 3731 O O . SER A 1 492 ? 20.766 -31.25 -2.113 1 93.94 492 SER A O 1
ATOM 3733 N N . LEU A 1 493 ? 19.328 -29.688 -1.369 1 92.38 493 LEU A N 1
ATOM 3734 C CA . LEU A 1 493 ? 20.406 -28.797 -0.98 1 92.38 493 LEU A CA 1
ATOM 3735 C C . LEU A 1 493 ? 20.781 -28.984 0.485 1 92.38 493 LEU A C 1
ATOM 3737 O O . LEU A 1 493 ? 19.984 -29.531 1.261 1 92.38 493 LEU A O 1
ATOM 3741 N N . GLY A 1 494 ? 22 -28.906 1.037 1 75.75 494 GLY A N 1
ATOM 3742 C CA . GLY A 1 494 ? 22.422 -29.031 2.426 1 75.75 494 GLY A CA 1
ATOM 3743 C C . GLY A 1 494 ? 23.484 -28.016 2.811 1 75.75 494 GLY A C 1
ATOM 3744 O O . GLY A 1 494 ? 23.859 -27.156 2.006 1 75.75 494 GLY A O 1
ATOM 3745 N N . LYS A 1 495 ? 23.75 -28.312 4.301 1 66.81 495 LYS A N 1
ATOM 3746 C CA . LYS A 1 495 ? 24.859 -27.609 4.926 1 66.81 495 LYS A CA 1
ATOM 3747 C C . LYS A 1 495 ? 26.188 -28.078 4.371 1 66.81 495 LYS A C 1
ATOM 3749 O O . LYS A 1 495 ? 26.359 -29.266 4.078 1 66.81 495 LYS A O 1
ATOM 3754 N N . GLY A 1 496 ? 26.891 -27.375 3.459 1 54.16 496 GLY A N 1
ATOM 3755 C CA . GLY A 1 496 ? 28.188 -27.766 2.924 1 54.16 496 GLY A CA 1
ATOM 3756 C C . GLY A 1 496 ? 28.125 -28.172 1.463 1 54.16 496 GLY A C 1
ATOM 3757 O O . GLY A 1 496 ? 29.172 -28.344 0.826 1 54.16 496 GLY A O 1
ATOM 3758 N N . ALA A 1 497 ? 27.062 -28.828 1.14 1 45.69 497 ALA A N 1
ATOM 3759 C CA . ALA A 1 497 ? 27.016 -29.234 -0.263 1 45.69 497 ALA A CA 1
ATOM 3760 C C . ALA A 1 497 ? 27.031 -28.031 -1.187 1 45.69 497 ALA A C 1
ATOM 3762 O O . ALA A 1 497 ? 25.984 -27.422 -1.433 1 45.69 497 ALA A O 1
ATOM 3763 N N . ILE A 1 498 ? 27.938 -27.109 -1.043 1 38.62 498 ILE A N 1
ATOM 3764 C CA . ILE A 1 498 ? 28.281 -26.156 -2.088 1 38.62 498 ILE A CA 1
ATOM 3765 C C . ILE A 1 498 ? 28.828 -26.891 -3.305 1 38.62 498 ILE A C 1
ATOM 3767 O O . ILE A 1 498 ? 29.781 -27.656 -3.188 1 38.62 498 ILE A O 1
ATOM 3771 N N . MET B 1 1 ? -1 -3.377 23.938 1 69 1 MET B N 1
ATOM 3772 C CA . MET B 1 1 ? -0.723 -3.373 22.5 1 69 1 MET B CA 1
ATOM 3773 C C . MET B 1 1 ? -1.963 -2.969 21.719 1 69 1 MET B C 1
ATOM 3775 O O . MET B 1 1 ? -3.053 -3.496 21.953 1 69 1 MET B O 1
ATOM 3779 N N . THR B 1 2 ? -1.809 -1.879 20.984 1 73.75 2 THR B N 1
ATOM 3780 C CA . THR B 1 2 ? -2.93 -1.313 20.25 1 73.75 2 THR B CA 1
ATOM 3781 C C . THR B 1 2 ? -3.486 -2.328 19.25 1 73.75 2 THR B C 1
ATOM 3783 O O . THR B 1 2 ? -2.727 -3.016 18.562 1 73.75 2 THR B O 1
ATOM 3786 N N . ASP B 1 3 ? -4.75 -2.469 19.375 1 87.75 3 ASP B N 1
ATOM 3787 C CA . ASP B 1 3 ? -5.48 -3.309 18.438 1 87.75 3 ASP B CA 1
ATOM 3788 C C . ASP B 1 3 ? -5.746 -2.566 17.125 1 87.75 3 ASP B C 1
ATOM 3790 O O . ASP B 1 3 ? -6.562 -1.644 17.078 1 87.75 3 ASP B O 1
ATOM 3794 N N . ILE B 1 4 ? -5 -2.785 16.156 1 92.25 4 ILE B N 1
ATOM 3795 C CA . ILE B 1 4 ? -5.199 -2.242 14.812 1 92.25 4 ILE B CA 1
ATOM 3796 C C . ILE B 1 4 ? -5.691 -3.346 13.875 1 92.25 4 ILE B C 1
ATOM 3798 O O . ILE B 1 4 ? -4.949 -4.281 13.562 1 92.25 4 ILE B O 1
ATOM 3802 N N . ARG B 1 5 ? -6.93 -3.23 13.406 1 93 5 ARG B N 1
ATOM 3803 C CA . ARG B 1 5 ? -7.516 -4.305 12.617 1 93 5 ARG B CA 1
ATOM 3804 C C . ARG B 1 5 ? -8.445 -3.75 11.539 1 93 5 ARG B C 1
ATOM 3806 O O . ARG B 1 5 ? -9.008 -2.662 11.695 1 93 5 ARG B O 1
ATOM 3813 N N . HIS B 1 6 ? -8.547 -4.477 10.438 1 94.44 6 HIS B N 1
ATOM 3814 C CA . HIS B 1 6 ? -9.539 -4.113 9.438 1 94.44 6 HIS B CA 1
ATOM 3815 C C . HIS B 1 6 ? -10.953 -4.258 9.984 1 94.44 6 HIS B C 1
ATOM 3817 O O . HIS B 1 6 ? -11.266 -5.234 10.68 1 94.44 6 HIS B O 1
ATOM 3823 N N . ILE B 1 7 ? -11.797 -3.361 9.68 1 93.81 7 ILE B N 1
ATOM 3824 C CA . ILE B 1 7 ? -13.133 -3.283 10.266 1 93.81 7 ILE B CA 1
ATOM 3825 C C . ILE B 1 7 ? -13.945 -4.516 9.875 1 93.81 7 ILE B C 1
ATOM 3827 O O . ILE B 1 7 ? -14.773 -4.992 10.648 1 93.81 7 ILE B O 1
ATOM 3831 N N . ALA B 1 8 ? -13.68 -5.035 8.695 1 86.75 8 ALA B N 1
ATOM 3832 C CA . ALA B 1 8 ? -14.43 -6.195 8.234 1 86.75 8 ALA B CA 1
ATOM 3833 C C . ALA B 1 8 ? -14.164 -7.414 9.109 1 86.75 8 ALA B C 1
ATOM 3835 O O . ALA B 1 8 ? -14.992 -8.32 9.203 1 86.75 8 ALA B O 1
ATOM 3836 N N . ALA B 1 9 ? -13.008 -7.484 9.711 1 80.88 9 ALA B N 1
ATOM 3837 C CA . ALA B 1 9 ? -12.625 -8.594 10.578 1 80.88 9 ALA B CA 1
ATOM 3838 C C . ALA B 1 9 ? -13.18 -8.406 11.984 1 80.88 9 ALA B C 1
ATOM 3840 O O . ALA B 1 9 ? -13.109 -9.32 12.812 1 80.88 9 ALA B O 1
ATOM 3841 N N . HIS B 1 10 ? -13.57 -7.164 12.211 1 74.19 10 HIS B N 1
ATOM 3842 C CA . HIS B 1 10 ? -14.062 -6.855 13.555 1 74.19 10 HIS B CA 1
ATOM 3843 C C . HIS B 1 10 ? -15.477 -7.395 13.758 1 74.19 10 HIS B C 1
ATOM 3845 O O . HIS B 1 10 ? -16.328 -7.258 12.883 1 74.19 10 HIS B O 1
ATOM 3851 N N . ALA B 1 11 ? -15.547 -8.062 14.844 1 66.31 11 ALA B N 1
ATOM 3852 C CA . ALA B 1 11 ? -16.875 -8.578 15.195 1 66.31 11 ALA B CA 1
ATOM 3853 C C . ALA B 1 11 ? -17.859 -7.438 15.43 1 66.31 11 ALA B C 1
ATOM 3855 O O . ALA B 1 11 ? -17.453 -6.312 15.742 1 66.31 11 ALA B O 1
ATOM 3856 N N . CYS B 1 12 ? -19.109 -7.531 15.234 1 63.94 12 CYS B N 1
ATOM 3857 C CA . CYS B 1 12 ? -20.234 -6.609 15.117 1 63.94 12 CYS B CA 1
ATOM 3858 C C . CYS B 1 12 ? -20.531 -5.949 16.453 1 63.94 12 CYS B C 1
ATOM 3860 O O . CYS B 1 12 ? -21.531 -5.242 16.594 1 63.94 12 CYS B O 1
ATOM 3862 N N . ASN B 1 13 ? -19.641 -5.984 17.406 1 70.44 13 ASN B N 1
ATOM 3863 C CA . ASN B 1 13 ? -20.078 -5.297 18.625 1 70.44 13 ASN B CA 1
ATOM 3864 C C . ASN B 1 13 ? -19.406 -3.936 18.766 1 70.44 13 ASN B C 1
ATOM 3866 O O . ASN B 1 13 ? -18.469 -3.781 19.562 1 70.44 13 ASN B O 1
ATOM 3870 N N . TYR B 1 14 ? -20.062 -2.961 18.234 1 80.38 14 TYR B N 1
ATOM 3871 C CA . TYR B 1 14 ? -19.547 -1.601 18.234 1 80.38 14 TYR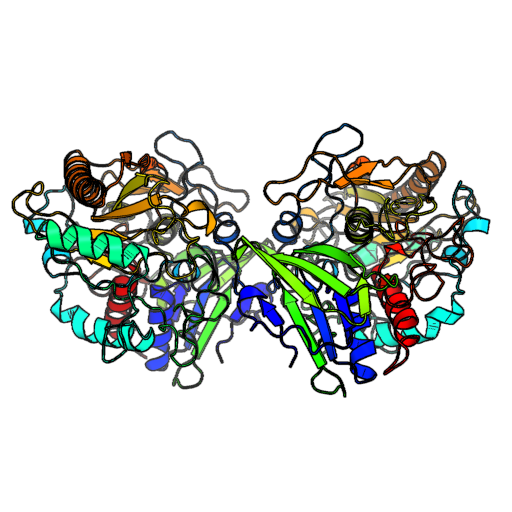 B CA 1
ATOM 3872 C C . TYR B 1 14 ? -20.109 -0.799 19.406 1 80.38 14 TYR B C 1
ATOM 3874 O O . TYR B 1 14 ? -19.828 0.394 19.531 1 80.38 14 TYR B O 1
ATOM 3882 N N . THR B 1 15 ? -20.828 -1.369 20.422 1 78.19 15 THR B N 1
ATOM 3883 C CA . THR B 1 15 ? -21.578 -0.65 21.438 1 78.19 15 THR B CA 1
ATOM 3884 C C . THR B 1 15 ? -20.734 -0.422 22.688 1 78.19 15 THR B C 1
ATOM 3886 O O . THR B 1 15 ? -21.141 0.28 23.609 1 78.19 15 THR B O 1
ATOM 3889 N N . ASN B 1 16 ? -19.516 -0.646 22.734 1 84.94 16 ASN B N 1
ATOM 3890 C CA . ASN B 1 16 ? -18.781 -0.594 23.984 1 84.94 16 ASN B CA 1
ATOM 3891 C C . ASN B 1 16 ? -17.766 0.542 24 1 84.94 16 ASN B C 1
ATOM 3893 O O . ASN B 1 16 ? -16.969 0.656 24.938 1 84.94 16 ASN B O 1
ATOM 3897 N N . PHE B 1 17 ? -17.953 1.556 23.219 1 92.62 17 PHE B N 1
ATOM 3898 C CA . PHE B 1 17 ? -16.969 2.631 23.203 1 92.62 17 PHE B CA 1
ATOM 3899 C C . PHE B 1 17 ? -17.531 3.883 23.875 1 92.62 17 PHE B C 1
ATOM 3901 O O . PHE B 1 17 ? -18.688 4.25 23.641 1 92.62 17 PHE B O 1
ATOM 3908 N N . ASP B 1 18 ? -16.734 4.512 24.734 1 94.12 18 ASP B N 1
ATOM 3909 C CA . ASP B 1 18 ? -17.094 5.781 25.344 1 94.12 18 ASP B CA 1
ATOM 3910 C C . ASP B 1 18 ? -17.031 6.926 24.344 1 94.12 18 ASP B C 1
ATOM 3912 O O . ASP B 1 18 ? -17.781 7.902 24.453 1 94.12 18 ASP B O 1
ATOM 3916 N N . ALA B 1 19 ? -16.156 6.824 23.391 1 95.88 19 ALA B N 1
ATOM 3917 C CA . ALA B 1 19 ? -15.969 7.824 22.344 1 95.88 19 ALA B CA 1
ATOM 3918 C C . ALA B 1 19 ? -15.484 7.176 21.047 1 95.88 19 ALA B C 1
ATOM 3920 O O . ALA B 1 19 ? -14.805 6.148 21.078 1 95.88 19 ALA B O 1
ATOM 3921 N N . VAL B 1 20 ? -15.891 7.75 19.984 1 97.62 20 VAL B N 1
ATOM 3922 C CA . VAL B 1 20 ? -15.414 7.344 18.656 1 97.62 20 VAL B CA 1
ATOM 3923 C C . VAL B 1 20 ? -14.711 8.516 17.984 1 97.62 20 VAL B C 1
ATOM 3925 O O . VAL B 1 20 ? -15.281 9.602 17.844 1 97.62 20 VAL B O 1
ATOM 3928 N N . VAL B 1 21 ? -13.461 8.328 17.641 1 98.5 21 VAL B N 1
ATOM 3929 C CA . VAL B 1 21 ? -12.656 9.328 16.938 1 98.5 21 VAL B CA 1
ATOM 3930 C C . VAL B 1 21 ? -12.648 9.008 15.438 1 98.5 21 VAL B C 1
ATOM 3932 O O . VAL B 1 21 ? -12.375 7.871 15.039 1 98.5 21 VAL B O 1
ATOM 3935 N N . VAL B 1 22 ? -12.977 9.969 14.57 1 98.75 22 VAL B N 1
ATOM 3936 C CA . VAL B 1 22 ? -12.938 9.805 13.117 1 98.75 22 VAL B CA 1
ATOM 3937 C C . VAL B 1 22 ? -11.609 10.336 12.578 1 98.75 22 VAL B C 1
ATOM 3939 O O . VAL B 1 22 ? -11.414 11.547 12.484 1 98.75 22 VAL B O 1
ATOM 3942 N N . GLY B 1 23 ? -10.711 9.445 12.18 1 98.31 23 GLY B N 1
ATOM 3943 C CA . GLY B 1 23 ? -9.375 9.789 11.734 1 98.31 23 GLY B CA 1
ATOM 3944 C C . GLY B 1 23 ? -8.297 9.438 12.742 1 98.31 23 GLY B C 1
ATOM 3945 O O . GLY B 1 23 ? -8.453 9.711 13.938 1 98.31 23 GLY B O 1
ATOM 3946 N N . SER B 1 24 ? -7.242 8.844 12.312 1 98.38 24 SER B N 1
ATOM 3947 C CA . SER B 1 24 ? -6.191 8.359 13.203 1 98.38 24 SER B CA 1
ATOM 3948 C C . SER B 1 24 ? -4.918 9.18 13.047 1 98.38 24 SER B C 1
ATOM 3950 O O . SER B 1 24 ? -3.852 8.773 13.516 1 98.38 24 SER B O 1
ATOM 3952 N N . GLY B 1 25 ? -4.957 10.336 12.367 1 98 25 GLY B N 1
ATOM 3953 C CA . GLY B 1 25 ? -3.795 11.18 12.133 1 98 25 GLY B CA 1
ATOM 3954 C C . GLY B 1 25 ? -3.254 11.812 13.398 1 98 25 GLY B C 1
ATOM 3955 O O . GLY B 1 25 ? -3.535 11.344 14.5 1 98 25 GLY B O 1
ATOM 3956 N N . PRO B 1 26 ? -2.473 12.875 13.242 1 98.19 26 PRO B N 1
ATOM 3957 C CA . PRO B 1 26 ? -1.818 13.5 14.391 1 98.19 26 PRO B CA 1
ATOM 3958 C C . PRO B 1 26 ? -2.811 13.961 15.453 1 98.19 26 PRO B C 1
ATOM 3960 O O . PRO B 1 26 ? -2.598 13.727 16.656 1 98.19 26 PRO B O 1
ATOM 3963 N N . SER B 1 27 ? -3.855 14.586 15.062 1 98.56 27 SER B N 1
ATOM 3964 C CA . SER B 1 27 ? -4.828 15.055 16.047 1 98.56 27 SER B CA 1
ATOM 3965 C C . SER B 1 27 ? -5.633 13.898 16.625 1 98.56 27 SER B C 1
ATOM 3967 O O . SER B 1 27 ? -5.734 13.75 17.844 1 98.56 27 SER B O 1
ATOM 3969 N N . GLY B 1 28 ? -6.16 13 15.766 1 98.75 28 GLY B N 1
ATOM 3970 C CA . GLY B 1 28 ? -7.004 11.906 16.219 1 98.75 28 GLY B CA 1
ATOM 3971 C C . GLY B 1 28 ? -6.285 10.953 17.156 1 98.75 28 GLY B C 1
ATOM 3972 O O . GLY B 1 28 ? -6.875 10.469 18.125 1 98.75 28 GLY B O 1
ATOM 3973 N N . SER B 1 29 ? -5.043 10.664 16.875 1 98.69 29 SER B N 1
ATOM 3974 C CA . SER B 1 29 ? -4.27 9.773 17.734 1 98.69 29 SER B CA 1
ATOM 3975 C C . SER B 1 29 ? -4.043 10.383 19.109 1 98.69 29 SER B C 1
ATOM 3977 O O . SER B 1 29 ? -4.137 9.688 20.125 1 98.69 29 SER B O 1
ATOM 3979 N N . ILE B 1 30 ? -3.75 11.688 19.172 1 98.88 30 ILE B N 1
ATOM 3980 C CA . ILE B 1 30 ? -3.537 12.375 20.438 1 98.88 30 ILE B CA 1
ATOM 3981 C C . ILE B 1 30 ? -4.84 12.406 21.234 1 98.88 30 ILE B C 1
ATOM 3983 O O . ILE B 1 30 ? -4.836 12.203 22.453 1 98.88 30 ILE B O 1
ATOM 3987 N N . VAL B 1 31 ? -5.953 12.664 20.562 1 98.81 31 VAL B N 1
ATOM 3988 C CA . VAL B 1 31 ? -7.258 12.672 21.219 1 98.81 31 VAL B CA 1
ATOM 3989 C C . VAL B 1 31 ? -7.539 11.305 21.812 1 98.81 31 VAL B C 1
ATOM 3991 O O . VAL B 1 31 ? -7.906 11.195 22.984 1 98.81 31 VAL B O 1
ATOM 3994 N N . ALA B 1 32 ? -7.383 10.258 21.031 1 98.44 32 ALA B N 1
ATOM 3995 C CA . ALA B 1 32 ? -7.625 8.891 21.484 1 98.44 32 ALA B CA 1
ATOM 3996 C C . ALA B 1 32 ? -6.762 8.57 22.703 1 98.44 32 ALA B C 1
ATOM 3998 O O . ALA B 1 32 ? -7.258 8.031 23.703 1 98.44 32 ALA B O 1
ATOM 3999 N N . ARG B 1 33 ? -5.488 8.914 22.641 1 98.31 33 ARG B N 1
ATOM 4000 C CA . ARG B 1 33 ? -4.574 8.664 23.734 1 98.31 33 ARG B CA 1
ATOM 4001 C C . ARG B 1 33 ? -5.008 9.414 24.984 1 98.31 33 ARG B C 1
ATOM 4003 O O . ARG B 1 33 ? -5.016 8.859 26.094 1 98.31 33 ARG B O 1
ATOM 4010 N N . THR B 1 34 ? -5.328 10.703 24.844 1 98.56 34 THR B N 1
ATOM 4011 C CA . THR B 1 34 ? -5.738 11.539 25.953 1 98.56 34 THR B CA 1
ATOM 4012 C C . THR B 1 34 ? -6.953 10.945 26.656 1 98.56 34 THR B C 1
ATOM 4014 O O . THR B 1 34 ? -6.98 10.844 27.891 1 98.56 34 THR B O 1
ATOM 4017 N N . LEU B 1 35 ? -7.922 10.555 25.906 1 97.81 35 LEU B N 1
ATOM 4018 C CA . LEU B 1 35 ? -9.141 9.984 26.469 1 97.81 35 LEU B CA 1
ATOM 4019 C C . LEU B 1 35 ? -8.852 8.648 27.141 1 97.81 35 LEU B C 1
ATOM 4021 O O . LEU B 1 35 ? -9.406 8.352 28.203 1 97.81 35 LEU B O 1
ATOM 4025 N N . ALA B 1 36 ? -8.016 7.824 26.516 1 97.19 36 ALA B N 1
ATOM 4026 C CA . ALA B 1 36 ? -7.641 6.555 27.125 1 97.19 36 ALA B CA 1
ATOM 4027 C C . ALA B 1 36 ? -6.902 6.781 28.453 1 97.19 36 ALA B C 1
ATOM 4029 O O . ALA B 1 36 ? -7.078 6.023 29.406 1 97.19 36 ALA B O 1
ATOM 4030 N N . GLU B 1 37 ? -6.02 7.781 28.516 1 97.44 37 GLU B N 1
ATOM 4031 C CA . GLU B 1 37 ? -5.348 8.172 29.75 1 97.44 37 GLU B CA 1
ATOM 4032 C C . GLU B 1 37 ? -6.355 8.492 30.859 1 97.44 37 GLU B C 1
ATOM 4034 O O . GLU B 1 37 ? -6.066 8.32 32.031 1 97.44 37 GLU B O 1
ATOM 4039 N N . LYS B 1 38 ? -7.469 8.922 30.469 1 97.25 38 LYS B N 1
ATOM 4040 C CA . LYS B 1 38 ? -8.516 9.297 31.422 1 97.25 38 LYS B CA 1
ATOM 4041 C C . LYS B 1 38 ? -9.453 8.125 31.688 1 97.25 38 LYS B C 1
ATOM 4043 O O . LYS B 1 38 ? -10.508 8.305 32.312 1 97.25 38 LYS B O 1
ATOM 4048 N N . GLY B 1 39 ? -9.188 6.961 31.094 1 96.31 39 GLY B N 1
ATOM 4049 C CA . GLY B 1 39 ? -9.906 5.738 31.422 1 96.31 39 GLY B CA 1
ATOM 4050 C C . GLY B 1 39 ? -11 5.41 30.422 1 96.31 39 GLY B C 1
ATOM 4051 O O . GLY B 1 39 ? -11.766 4.461 30.609 1 96.31 39 GLY B O 1
ATOM 4052 N N . CYS B 1 40 ? -11.094 6.105 29.297 1 95.88 40 CYS B N 1
ATOM 4053 C CA . CYS B 1 40 ? -12.141 5.887 28.297 1 95.88 40 CYS B CA 1
ATOM 4054 C C . CYS B 1 40 ? -11.781 4.73 27.375 1 95.88 40 CYS B C 1
ATOM 4056 O O . CYS B 1 40 ? -10.602 4.477 27.125 1 95.88 40 CYS B O 1
ATOM 4058 N N . HIS B 1 41 ? -12.805 4.02 26.953 1 95.19 41 HIS B N 1
ATOM 4059 C CA . HIS B 1 41 ? -12.68 3.082 25.844 1 95.19 41 HIS B CA 1
ATOM 4060 C C . HIS B 1 41 ? -12.977 3.76 24.516 1 95.19 41 HIS B C 1
ATOM 4062 O O . HIS B 1 41 ? -14.109 4.172 24.25 1 95.19 41 HIS B O 1
ATOM 4068 N N . VAL B 1 42 ? -11.953 3.861 23.641 1 96.25 42 VAL B N 1
ATOM 4069 C CA . VAL B 1 42 ? -12.047 4.715 22.469 1 96.25 42 VAL B CA 1
ATOM 4070 C C . VAL B 1 42 ? -11.898 3.867 21.203 1 96.25 42 VAL B C 1
ATOM 4072 O O . VAL B 1 42 ? -11.016 3.01 21.125 1 96.25 42 VAL B O 1
ATOM 4075 N N . ALA B 1 43 ? -12.773 4.004 20.234 1 96.38 43 ALA B N 1
ATOM 4076 C CA . ALA B 1 43 ? -12.57 3.496 18.875 1 96.38 43 ALA B CA 1
ATOM 4077 C C . ALA B 1 43 ? -12.07 4.598 17.938 1 96.38 43 ALA B C 1
ATOM 4079 O O . ALA B 1 43 ? -12.562 5.727 17.984 1 96.38 43 ALA B O 1
ATOM 4080 N N . VAL B 1 44 ? -11.047 4.316 17.203 1 97.62 44 VAL B N 1
ATOM 4081 C CA . VAL B 1 44 ? -10.578 5.195 16.141 1 97.62 44 VAL B CA 1
ATOM 4082 C C . VAL B 1 44 ? -10.93 4.59 14.781 1 97.62 44 VAL B C 1
ATOM 4084 O O . VAL B 1 44 ? -10.523 3.469 14.469 1 97.62 44 VAL B O 1
ATOM 4087 N N . LEU B 1 45 ? -11.711 5.258 14.016 1 97.44 45 LEU B N 1
ATOM 4088 C CA . LEU B 1 45 ? -12.086 4.809 12.68 1 97.44 45 LEU B CA 1
ATOM 4089 C C . LEU B 1 45 ? -11.195 5.449 11.617 1 97.44 45 LEU B C 1
ATOM 4091 O O . LEU B 1 45 ? -10.953 6.66 11.648 1 97.44 45 LEU B O 1
ATOM 4095 N N . GLU B 1 46 ? -10.625 4.664 10.75 1 97.62 46 GLU B N 1
ATOM 4096 C CA . GLU B 1 46 ? -9.703 5.082 9.695 1 97.62 46 GLU B CA 1
ATOM 4097 C C . GLU B 1 46 ? -10.078 4.449 8.359 1 97.62 46 GLU B C 1
ATOM 4099 O O . GLU B 1 46 ? -10.453 3.275 8.305 1 97.62 46 GLU B O 1
ATOM 4104 N N . TYR B 1 47 ? -10.039 5.293 7.293 1 96.5 47 TYR B N 1
ATOM 4105 C CA . TYR B 1 47 ? -10.383 4.789 5.965 1 96.5 47 TYR B CA 1
ATOM 4106 C C . TYR B 1 47 ? -9.25 3.932 5.402 1 96.5 47 TYR B C 1
ATOM 4108 O O . TYR B 1 47 ? -9.492 2.832 4.898 1 96.5 47 TYR B O 1
ATOM 4116 N N . GLY B 1 48 ? -8.07 4.395 5.477 1 96.25 48 GLY B N 1
ATOM 4117 C CA . GLY B 1 48 ? -6.93 3.713 4.887 1 96.25 48 GLY B CA 1
ATOM 4118 C C . GLY B 1 48 ? -6.27 2.729 5.832 1 96.25 48 GLY B C 1
ATOM 4119 O O . GLY B 1 48 ? -6.391 2.855 7.055 1 96.25 48 GLY B O 1
ATOM 4120 N N . GLY B 1 49 ? -5.539 1.728 5.332 1 96.19 49 GLY B N 1
ATOM 4121 C CA . GLY B 1 49 ? -4.777 0.773 6.121 1 96.19 49 GLY B CA 1
ATOM 4122 C C . GLY B 1 49 ? -3.404 1.285 6.516 1 96.19 49 GLY B C 1
ATOM 4123 O O . GLY B 1 49 ? -3.021 2.396 6.145 1 96.19 49 GLY B O 1
ATOM 4124 N N . PRO B 1 50 ? -2.68 0.477 7.348 1 95.75 50 PRO B N 1
ATOM 4125 C CA . PRO B 1 50 ? -1.321 0.886 7.715 1 95.75 50 PRO B CA 1
ATOM 4126 C C . PRO B 1 50 ? -0.369 0.916 6.523 1 95.75 50 PRO B C 1
ATOM 4128 O O . PRO B 1 50 ? -0.506 0.111 5.598 1 95.75 50 PRO B O 1
ATOM 4131 N N . ALA B 1 51 ? 0.561 1.856 6.527 1 95.38 51 ALA B N 1
ATOM 4132 C CA . ALA B 1 51 ? 1.659 1.907 5.566 1 95.38 51 ALA B CA 1
ATOM 4133 C C . ALA B 1 51 ? 2.883 1.163 6.094 1 95.38 51 ALA B C 1
ATOM 4135 O O . ALA B 1 51 ? 3.209 1.251 7.277 1 95.38 51 ALA B O 1
ATOM 4136 N N . CYS B 1 52 ? 3.596 0.446 5.242 1 94.31 52 CYS B N 1
ATOM 4137 C CA . CYS B 1 52 ? 4.797 -0.253 5.684 1 94.31 52 CYS B CA 1
ATOM 4138 C C . CYS B 1 52 ? 6 0.681 5.688 1 94.31 52 CYS B C 1
ATOM 4140 O O . CYS B 1 52 ? 6.012 1.689 4.977 1 94.31 52 CYS B O 1
ATOM 4142 N N . PRO B 1 53 ? 7.055 0.35 6.539 1 94.81 53 PRO B N 1
ATOM 4143 C CA . PRO B 1 53 ? 8.289 1.135 6.465 1 94.81 53 PRO B CA 1
ATOM 4144 C C . PRO B 1 53 ? 8.859 1.197 5.051 1 94.81 53 PRO B C 1
ATOM 4146 O O . PRO B 1 53 ? 8.953 0.172 4.371 1 94.81 53 PRO B O 1
ATOM 4149 N N . GLY B 1 54 ? 9.133 2.459 4.59 1 94.81 54 GLY B N 1
ATOM 4150 C CA . GLY B 1 54 ? 9.703 2.645 3.262 1 94.81 54 GLY B CA 1
ATOM 4151 C C . GLY B 1 54 ? 8.648 2.908 2.197 1 94.81 54 GLY B C 1
ATOM 4152 O O . GLY B 1 54 ? 8.984 3.168 1.039 1 94.81 54 GLY B O 1
ATOM 4153 N N . ALA B 1 55 ? 7.363 2.859 2.576 1 94.88 55 ALA B N 1
ATOM 4154 C CA . ALA B 1 55 ? 6.301 3.141 1.615 1 94.88 55 ALA B CA 1
ATOM 4155 C C . ALA B 1 55 ? 6.363 4.59 1.144 1 94.88 55 ALA B C 1
ATOM 4157 O O . ALA B 1 55 ? 6.68 5.492 1.924 1 94.88 55 ALA B O 1
ATOM 4158 N N . MET B 1 56 ? 5.941 4.836 -0.134 1 93.31 56 MET B N 1
ATOM 4159 C CA . MET B 1 56 ? 5.848 6.188 -0.681 1 93.31 56 MET B CA 1
ATOM 4160 C C . MET B 1 56 ? 4.441 6.746 -0.512 1 93.31 56 MET B C 1
ATOM 4162 O O . MET B 1 56 ? 3.467 5.992 -0.468 1 93.31 56 MET B O 1
ATOM 4166 N N . LEU B 1 57 ? 4.301 8 -0.506 1 94.44 57 LEU B N 1
ATOM 4167 C CA . LEU B 1 57 ? 3.061 8.719 -0.242 1 94.44 57 LEU B CA 1
ATOM 4168 C C . LEU B 1 57 ? 2.043 8.477 -1.354 1 94.44 57 LEU B C 1
ATOM 4170 O O . LEU B 1 57 ? 0.847 8.336 -1.088 1 94.44 57 LEU B O 1
ATOM 4174 N N . GLY B 1 58 ? 2.402 8.375 -2.557 1 91.31 58 GLY B N 1
ATOM 4175 C CA . GLY B 1 58 ? 1.556 8.391 -3.738 1 91.31 58 GLY B CA 1
ATOM 4176 C C . GLY B 1 58 ? 0.334 7.5 -3.607 1 91.31 58 GLY B C 1
ATOM 4177 O O . GLY B 1 58 ? -0.8 7.98 -3.652 1 91.31 58 GLY B O 1
ATOM 4178 N N . PRO B 1 59 ? 0.555 6.242 -3.334 1 90.69 59 PRO B N 1
ATOM 4179 C CA . PRO B 1 59 ? -0.571 5.312 -3.234 1 90.69 59 PRO B CA 1
ATOM 4180 C C . PRO B 1 59 ? -1.542 5.68 -2.113 1 90.69 59 PRO B C 1
ATOM 4182 O O . PRO B 1 59 ? -2.738 5.391 -2.209 1 90.69 59 PRO B O 1
ATOM 4185 N N . HIS B 1 60 ? -1.142 6.332 -1.109 1 93.69 60 HIS B N 1
ATOM 4186 C CA . HIS B 1 60 ? -1.969 6.676 0.042 1 93.69 60 HIS B CA 1
ATOM 4187 C C . HIS B 1 60 ? -2.73 7.977 -0.195 1 93.69 60 HIS B C 1
ATOM 4189 O O . HIS B 1 60 ? -3.652 8.305 0.554 1 93.69 60 HIS B O 1
ATOM 4195 N N . GLN B 1 61 ? -2.385 8.711 -1.202 1 91.12 61 GLN B N 1
ATOM 4196 C CA . GLN B 1 61 ? -3.18 9.859 -1.616 1 91.12 61 GLN B CA 1
ATOM 4197 C C . GLN B 1 61 ? -4.234 9.461 -2.645 1 91.12 61 GLN B C 1
ATOM 4199 O O . GLN B 1 61 ? -5.316 10.047 -2.695 1 91.12 61 GLN B O 1
ATOM 4204 N N . GLU B 1 62 ? -3.898 8.438 -3.393 1 88 62 GLU B N 1
ATOM 4205 C CA . GLU B 1 62 ? -4.754 8.016 -4.5 1 88 62 GLU B CA 1
ATOM 4206 C C . GLU B 1 62 ? -5.988 7.273 -3.99 1 88 62 GLU B C 1
ATOM 4208 O O . GLU B 1 62 ? -6.922 7.02 -4.754 1 88 62 GLU B O 1
ATOM 4213 N N . ALA B 1 63 ? -6.016 6.992 -2.758 1 83.19 63 ALA B N 1
ATOM 4214 C CA . ALA B 1 63 ? -7.168 6.301 -2.178 1 83.19 63 ALA B CA 1
ATOM 4215 C C . ALA B 1 63 ? -8.398 7.199 -2.172 1 83.19 63 ALA B C 1
ATOM 4217 O O . ALA B 1 63 ? -9.531 6.711 -2.184 1 83.19 63 ALA B O 1
ATOM 4218 N N . TYR B 1 64 ? -8.203 8.523 -2.145 1 84.62 64 TYR B N 1
ATOM 4219 C CA . TYR B 1 64 ? -9.297 9.477 -2.221 1 84.62 64 TYR B CA 1
ATOM 4220 C C . TYR B 1 64 ? -9.547 9.914 -3.66 1 84.62 64 TYR B C 1
ATOM 4222 O O . TYR B 1 64 ? -8.602 10.07 -4.438 1 84.62 64 TYR B O 1
ATOM 4230 N N . SER B 1 65 ? -10.781 10.172 -3.943 1 84.88 65 SER B N 1
ATOM 4231 C CA . SER B 1 65 ? -11.094 10.812 -5.215 1 84.88 65 SER B CA 1
ATOM 4232 C C . SER B 1 65 ? -10.508 12.227 -5.273 1 84.88 65 SER B C 1
ATOM 4234 O O . SER B 1 65 ? -10.484 12.938 -4.27 1 84.88 65 SER B O 1
ATOM 4236 N N . LYS B 1 66 ? -10.117 12.562 -6.422 1 89.44 66 LYS B N 1
ATOM 4237 C CA . LYS B 1 66 ? -9.688 13.945 -6.613 1 89.44 66 LYS B CA 1
ATOM 4238 C C . LYS B 1 66 ? -10.852 14.914 -6.422 1 89.44 66 LYS B C 1
ATOM 4240 O O . LYS B 1 66 ? -11.992 14.594 -6.754 1 89.44 66 LYS B O 1
ATOM 4245 N N . ALA B 1 67 ? -10.562 16 -5.863 1 91.75 67 ALA B N 1
ATOM 4246 C CA . ALA B 1 67 ? -11.578 17.031 -5.66 1 91.75 67 ALA B CA 1
ATOM 4247 C C . ALA B 1 67 ? -11.805 17.844 -6.93 1 91.75 67 ALA B C 1
ATOM 4249 O O . ALA B 1 67 ? -10.906 17.953 -7.77 1 91.75 67 ALA B O 1
ATOM 4250 N N . LEU B 1 68 ? -12.984 18.391 -7.031 1 93 68 LEU B N 1
ATOM 4251 C CA . LEU B 1 68 ? -13.266 19.359 -8.086 1 93 68 LEU B CA 1
ATOM 4252 C C . LEU B 1 68 ? -12.695 20.734 -7.723 1 93 68 LEU B C 1
ATOM 4254 O O . LEU B 1 68 ? -12.867 21.203 -6.594 1 93 68 LEU B O 1
ATOM 4258 N N . THR B 1 69 ? -12.008 21.297 -8.664 1 92.31 69 THR B N 1
ATOM 4259 C CA . THR B 1 69 ? -11.422 22.609 -8.43 1 92.31 69 THR B CA 1
ATOM 4260 C C . THR B 1 69 ? -12.297 23.703 -9.023 1 92.31 69 THR B C 1
ATOM 4262 O O . THR B 1 69 ? -13.391 23.422 -9.523 1 92.31 69 THR B O 1
ATOM 4265 N N . SER B 1 70 ? -11.844 24.906 -8.945 1 86.56 70 SER B N 1
ATOM 4266 C CA . SER B 1 70 ? -12.617 26.062 -9.367 1 86.56 70 SER B CA 1
ATOM 4267 C C . SER B 1 70 ? -12.922 26.016 -10.867 1 86.56 70 SER B C 1
ATOM 4269 O O . SER B 1 70 ? -13.922 26.562 -11.32 1 86.56 70 SER B O 1
ATOM 4271 N N . ASN B 1 71 ? -12.141 25.219 -11.633 1 85.56 71 ASN B N 1
ATOM 4272 C CA . ASN B 1 71 ? -12.359 25.109 -13.07 1 85.56 71 ASN B CA 1
ATOM 4273 C C . ASN B 1 71 ? -13.281 23.938 -13.414 1 85.56 71 ASN B C 1
ATOM 4275 O O . ASN B 1 71 ? -13.508 23.641 -14.586 1 85.56 71 ASN B O 1
ATOM 4279 N N . GLY B 1 72 ? -13.688 23.266 -12.43 1 85.12 72 GLY B N 1
ATOM 4280 C CA . GLY B 1 72 ? -14.641 22.188 -12.625 1 85.12 72 GLY B CA 1
ATOM 4281 C C . GLY B 1 72 ? -13.992 20.859 -12.922 1 85.12 72 GLY B C 1
ATOM 4282 O O . GLY B 1 72 ? -14.68 19.859 -13.125 1 85.12 72 GLY B O 1
ATOM 4283 N N . GLN B 1 73 ? -12.766 20.844 -12.914 1 86.5 73 GLN B N 1
ATOM 4284 C CA . GLN B 1 73 ? -12.047 19.609 -13.203 1 86.5 73 GLN B CA 1
ATOM 4285 C C . GLN B 1 73 ? -11.758 18.812 -11.93 1 86.5 73 GLN B C 1
ATOM 4287 O O . GLN B 1 73 ? -11.547 19.406 -10.867 1 86.5 73 GLN B O 1
ATOM 4292 N N . ALA B 1 74 ? -11.75 17.469 -12.016 1 86.25 74 ALA B N 1
ATOM 4293 C CA . ALA B 1 74 ? -11.422 16.594 -10.891 1 86.25 74 ALA B CA 1
ATOM 4294 C C . ALA B 1 74 ? -9.914 16.391 -10.781 1 86.25 74 ALA B C 1
ATOM 4296 O O . ALA B 1 74 ? -9.422 15.266 -10.93 1 86.25 74 ALA B O 1
ATOM 4297 N N . ASP B 1 75 ? -9.227 17.438 -10.5 1 87.12 75 ASP B N 1
ATOM 4298 C CA . ASP B 1 75 ? -7.77 17.344 -10.453 1 87.12 75 ASP B CA 1
ATOM 4299 C C . ASP B 1 75 ? -7.219 17.938 -9.164 1 87.12 75 ASP B C 1
ATOM 4301 O O . ASP B 1 75 ? -6.016 18.172 -9.039 1 87.12 75 ASP B O 1
ATOM 4305 N N . GLY B 1 76 ? -8.133 18.25 -8.281 1 88.5 76 GLY B N 1
ATOM 4306 C CA . GLY B 1 76 ? -7.707 18.703 -6.965 1 88.5 76 GLY B CA 1
ATOM 4307 C C . GLY B 1 76 ? -7.164 17.578 -6.094 1 88.5 76 GLY B C 1
ATOM 4308 O O . GLY B 1 76 ? -7.688 16.469 -6.113 1 88.5 76 GLY B O 1
ATOM 4309 N N . ASN B 1 77 ? -6.098 17.875 -5.34 1 85.19 77 ASN B N 1
ATOM 4310 C CA . ASN B 1 77 ? -5.508 16.891 -4.434 1 85.19 77 ASN B CA 1
ATOM 4311 C C . ASN B 1 77 ? -5.156 17.516 -3.086 1 85.19 77 ASN B C 1
ATOM 4313 O O . ASN B 1 77 ? -3.998 17.484 -2.66 1 85.19 77 ASN B O 1
ATOM 4317 N N . PRO B 1 78 ? -6.176 18 -2.455 1 78.94 78 PRO B N 1
ATOM 4318 C CA . PRO B 1 78 ? -5.934 18.609 -1.146 1 78.94 78 PRO B CA 1
ATOM 4319 C C . PRO B 1 78 ? -5.922 17.594 -0.012 1 78.94 78 PRO B C 1
ATOM 4321 O O . PRO B 1 78 ? -6.641 17.75 0.976 1 78.94 78 PRO B O 1
ATOM 4324 N N . TRP B 1 79 ? -5.215 16.453 -0.246 1 81 79 TRP B N 1
ATOM 4325 C CA . TRP B 1 79 ? -5.168 15.359 0.716 1 81 79 TRP B CA 1
ATOM 4326 C C . TRP B 1 79 ? -3.783 15.25 1.35 1 81 79 TRP B C 1
ATOM 4328 O O . TRP B 1 79 ? -2.791 15.695 0.768 1 81 79 TRP B O 1
ATOM 4338 N N . THR B 1 80 ? -3.789 14.789 2.553 1 87.31 80 THR B N 1
ATOM 4339 C CA . THR B 1 80 ? -2.508 14.406 3.137 1 87.31 80 THR B CA 1
ATOM 4340 C C . THR B 1 80 ? -2.209 12.938 2.873 1 87.31 80 THR B C 1
ATOM 4342 O O . THR B 1 80 ? -1.491 12.602 1.93 1 87.31 80 THR B O 1
ATOM 4345 N N . ALA B 1 81 ? -2.738 12.047 3.615 1 94.62 81 ALA B N 1
ATOM 4346 C CA . ALA B 1 81 ? -2.578 10.609 3.385 1 94.62 81 ALA B CA 1
ATOM 4347 C C . ALA B 1 81 ? -3.748 9.828 3.975 1 94.62 81 ALA B C 1
ATOM 4349 O O . ALA B 1 81 ? -4.238 10.156 5.059 1 94.62 81 ALA B O 1
ATOM 4350 N N . CYS B 1 82 ? -4.207 8.906 3.221 1 95.19 82 CYS B N 1
ATOM 4351 C CA . CYS B 1 82 ? -5.211 7.949 3.672 1 95.19 82 CYS B CA 1
ATOM 4352 C C . CYS B 1 82 ? -4.555 6.684 4.207 1 95.19 82 CYS B C 1
ATOM 4354 O O . CYS B 1 82 ? -4.375 5.711 3.471 1 95.19 82 CYS B O 1
ATOM 4356 N N . CYS B 1 83 ? -4.262 6.645 5.48 1 97.12 83 CYS B N 1
ATOM 4357 C CA . CYS B 1 83 ? -3.635 5.5 6.137 1 97.12 83 CYS B CA 1
ATOM 4358 C C . CYS B 1 83 ? -3.691 5.645 7.652 1 97.12 83 CYS B C 1
ATOM 4360 O O . CYS B 1 83 ? -3.986 6.727 8.172 1 97.12 83 CYS B O 1
ATOM 4362 N N . VAL B 1 84 ? -3.461 4.598 8.406 1 97.88 84 VAL B N 1
ATOM 4363 C CA . VAL B 1 84 ? -3.352 4.66 9.859 1 97.88 84 VAL B CA 1
ATOM 4364 C C . VAL B 1 84 ? -2.215 5.602 10.258 1 97.88 84 VAL B C 1
ATOM 4366 O O . VAL B 1 84 ? -1.086 5.453 9.781 1 97.88 84 VAL B O 1
ATOM 4369 N N . GLY B 1 85 ? -2.527 6.57 10.992 1 97.62 85 GLY B N 1
ATOM 4370 C CA . GLY B 1 85 ? -1.552 7.578 11.375 1 97.62 85 GLY B CA 1
ATOM 4371 C C . GLY B 1 85 ? -1.588 8.812 10.5 1 97.62 85 GLY B C 1
ATOM 4372 O O . GLY B 1 85 ? -0.906 9.805 10.773 1 97.62 85 GLY B O 1
ATOM 4373 N N . GLY B 1 86 ? -2.279 8.734 9.375 1 96.75 86 GLY B N 1
ATOM 4374 C CA . GLY B 1 86 ? -2.486 9.875 8.5 1 96.75 86 GLY B CA 1
ATOM 4375 C C . GLY B 1 86 ? -1.207 10.367 7.844 1 96.75 86 GLY B C 1
ATOM 4376 O O . GLY B 1 86 ? -0.3 9.578 7.574 1 96.75 86 GLY B O 1
ATOM 4377 N N . GLY B 1 87 ? -1.208 11.656 7.523 1 96.06 87 GLY B N 1
ATOM 4378 C CA . GLY B 1 87 ? -0.122 12.266 6.773 1 96.06 87 GLY B CA 1
ATOM 4379 C C . GLY B 1 87 ? 1.186 12.305 7.543 1 96.06 87 GLY B C 1
ATOM 4380 O O . GLY B 1 87 ? 2.256 12.453 6.949 1 96.06 87 GLY B O 1
ATOM 4381 N N . MET B 1 88 ? 1.102 12.102 8.852 1 97 88 MET B N 1
ATOM 4382 C CA . MET B 1 88 ? 2.293 12.195 9.688 1 97 88 MET B CA 1
ATOM 4383 C C . MET B 1 88 ? 3.295 11.102 9.336 1 97 88 MET B C 1
ATOM 4385 O O . MET B 1 88 ? 4.484 11.227 9.633 1 97 88 MET B O 1
ATOM 4389 N N . GLY B 1 89 ? 2.842 10.078 8.75 1 96.62 89 GLY B N 1
ATOM 4390 C CA . GLY B 1 89 ? 3.736 9.031 8.297 1 96.62 89 GLY B CA 1
ATOM 4391 C C . GLY B 1 89 ? 4.637 9.461 7.152 1 96.62 89 GLY B C 1
ATOM 4392 O O . GLY B 1 89 ? 5.645 8.805 6.867 1 96.62 89 GLY B O 1
ATOM 4393 N N . PHE B 1 90 ? 4.332 10.562 6.527 1 96.69 90 PHE B N 1
ATOM 4394 C CA . PHE B 1 90 ? 5.008 10.945 5.293 1 96.69 90 PHE B CA 1
ATOM 4395 C C . PHE B 1 90 ? 5.504 12.383 5.375 1 96.69 90 PHE B C 1
ATOM 4397 O O . PHE B 1 90 ? 6.043 12.922 4.398 1 96.69 90 PHE B O 1
ATOM 4404 N N . TYR B 1 91 ? 5.348 13.031 6.539 1 96.69 91 TYR B N 1
ATOM 4405 C CA . TYR B 1 91 ? 5.715 14.438 6.68 1 96.69 91 TYR B CA 1
ATOM 4406 C C . TYR B 1 91 ? 7.227 14.602 6.793 1 96.69 91 TYR B C 1
ATOM 4408 O O . TYR B 1 91 ? 7.957 13.609 6.867 1 96.69 91 TYR B O 1
ATOM 4416 N N . ASN B 1 92 ? 7.691 15.852 6.801 1 96.88 92 ASN B N 1
ATOM 4417 C CA . ASN B 1 92 ? 9.117 16.141 6.859 1 96.88 92 ASN B CA 1
ATOM 4418 C C . ASN B 1 92 ? 9.609 16.266 8.297 1 96.88 92 ASN B C 1
ATOM 4420 O O . ASN B 1 92 ? 10.789 16.547 8.531 1 96.88 92 ASN B O 1
ATOM 4424 N N . ALA B 1 93 ? 8.742 16.156 9.219 1 97.94 93 ALA B N 1
ATOM 4425 C CA . ALA B 1 93 ? 9.055 16.109 10.648 1 97.94 93 ALA B CA 1
ATOM 4426 C C . ALA B 1 93 ? 9.586 17.453 11.133 1 97.94 93 ALA B C 1
ATOM 4428 O O . ALA B 1 93 ? 10.391 17.516 12.062 1 97.94 93 ALA B O 1
ATOM 4429 N N . ILE B 1 94 ? 9.242 18.516 10.398 1 97.94 94 ILE B N 1
ATOM 4430 C CA . ILE B 1 94 ? 9.531 19.875 10.852 1 97.94 94 ILE B CA 1
ATOM 4431 C C . ILE B 1 94 ? 8.484 20.312 11.867 1 97.94 94 ILE B C 1
ATOM 4433 O O . ILE B 1 94 ? 7.293 20.375 11.555 1 97.94 94 ILE B O 1
ATOM 4437 N N . THR B 1 95 ? 8.961 20.656 13.062 1 98.12 95 THR B N 1
ATOM 4438 C CA . THR B 1 95 ? 8.008 20.797 14.156 1 98.12 95 THR B CA 1
ATOM 4439 C C . THR B 1 95 ? 8.203 22.109 14.891 1 98.12 95 THR B C 1
ATOM 4441 O O . THR B 1 95 ? 8.398 22.141 16.109 1 98.12 95 THR B O 1
ATOM 4444 N N . PHE B 1 96 ? 7.977 23.219 14.25 1 97.81 96 PHE B N 1
ATOM 4445 C CA . PHE B 1 96 ? 8.039 24.547 14.867 1 97.81 96 PHE B CA 1
ATOM 4446 C C . PHE B 1 96 ? 6.844 24.766 15.781 1 97.81 96 PHE B C 1
ATOM 4448 O O . PHE B 1 96 ? 5.766 24.203 15.562 1 97.81 96 PHE B O 1
ATOM 4455 N N . ARG B 1 97 ? 7.086 25.578 16.828 1 97.56 97 ARG B N 1
ATOM 4456 C CA . ARG B 1 97 ? 5.977 26.141 17.578 1 97.56 97 ARG B CA 1
ATOM 4457 C C . ARG B 1 97 ? 5.398 27.375 16.875 1 97.56 97 ARG B C 1
ATOM 4459 O O . ARG B 1 97 ? 6.129 28.109 16.203 1 97.56 97 ARG B O 1
ATOM 4466 N N . TYR B 1 98 ? 4.098 27.469 17.016 1 98.31 98 TYR B N 1
ATOM 4467 C CA . TYR B 1 98 ? 3.5 28.75 16.656 1 98.31 98 TYR B CA 1
ATOM 4468 C C . TYR B 1 98 ? 3.889 29.844 17.641 1 98.31 98 TYR B C 1
ATOM 4470 O O . TYR B 1 98 ? 4.375 29.547 18.734 1 98.31 98 TYR B O 1
ATOM 4478 N N . ARG B 1 99 ? 3.699 31.109 17.219 1 97.81 99 ARG B N 1
ATOM 4479 C CA . ARG B 1 99 ? 3.918 32.281 18.047 1 97.81 99 ARG B CA 1
ATOM 4480 C C . ARG B 1 99 ? 2.6 33 18.359 1 97.81 99 ARG B C 1
ATOM 4482 O O . ARG B 1 99 ? 1.568 32.688 17.766 1 97.81 99 ARG B O 1
ATOM 4489 N N . GLN B 1 100 ? 2.74 33.875 19.359 1 97.62 100 GLN B N 1
ATOM 4490 C CA . GLN B 1 100 ? 1.527 34.594 19.688 1 97.62 100 GLN B CA 1
ATOM 4491 C C . GLN B 1 100 ? 1.003 35.344 18.453 1 97.62 100 GLN B C 1
ATOM 4493 O O . GLN B 1 100 ? -0.209 35.5 18.281 1 97.62 100 GLN B O 1
ATOM 4498 N N . ALA B 1 101 ? 1.831 35.844 17.578 1 97.69 101 ALA B N 1
ATOM 4499 C CA . ALA B 1 101 ? 1.452 36.531 16.344 1 97.69 101 ALA B CA 1
ATOM 4500 C C . ALA B 1 101 ? 0.573 35.625 15.477 1 97.69 101 ALA B C 1
ATOM 4502 O O . ALA B 1 101 ? -0.319 36.125 14.781 1 97.69 101 ALA B O 1
ATOM 4503 N N . ASP B 1 102 ? 0.812 34.344 15.531 1 98.38 102 ASP B N 1
ATOM 4504 C CA . ASP B 1 102 ? 0.018 33.406 14.75 1 98.38 102 ASP B CA 1
ATOM 4505 C C . ASP B 1 102 ? -1.396 33.281 15.312 1 98.38 102 ASP B C 1
ATOM 4507 O O . ASP B 1 102 ? -2.348 33.031 14.562 1 98.38 102 ASP B O 1
ATOM 4511 N N . LEU B 1 103 ? -1.533 33.375 16.641 1 98.31 103 LEU B N 1
ATOM 4512 C CA . LEU B 1 103 ? -2.83 33.219 17.281 1 98.31 103 LEU B CA 1
ATOM 4513 C C . LEU B 1 103 ? -3.586 34.562 17.328 1 98.31 103 LEU B C 1
ATOM 4515 O O . LEU B 1 103 ? -4.801 34.562 17.531 1 98.31 103 LEU B O 1
ATOM 4519 N N . SER B 1 104 ? -2.867 35.656 17.156 1 98.06 104 SER B N 1
ATOM 4520 C CA . SER B 1 104 ? -3.438 37 17.094 1 98.06 104 SER B CA 1
ATOM 4521 C C . SER B 1 104 ? -3.072 37.688 15.789 1 98.06 104 SER B C 1
ATOM 4523 O O . SER B 1 104 ? -2.572 38.812 15.797 1 98.06 104 SER B O 1
ATOM 4525 N N . ALA B 1 105 ? -3.355 37.094 14.734 1 97.94 105 ALA B N 1
ATOM 4526 C CA . ALA B 1 105 ? -2.879 37.5 13.422 1 97.94 105 ALA B CA 1
ATOM 4527 C C . ALA B 1 105 ? -3.625 38.75 12.945 1 97.94 105 ALA B C 1
ATOM 4529 O O . ALA B 1 105 ? -3.18 39.438 12.016 1 97.94 105 ALA B O 1
ATOM 4530 N N . SER B 1 106 ? -4.766 39.125 13.531 1 97.31 106 SER B N 1
ATOM 4531 C CA . SER B 1 106 ? -5.543 40.312 13.148 1 97.31 106 SER B CA 1
ATOM 4532 C C . SER B 1 106 ? -4.727 41.594 13.289 1 97.31 106 SER B C 1
ATOM 4534 O O . SER B 1 106 ? -5.062 42.625 12.703 1 97.31 106 SER B O 1
ATOM 4536 N N . GLN B 1 107 ? -3.695 41.5 14.023 1 96.69 107 GLN B N 1
ATOM 4537 C CA . GLN B 1 107 ? -2.818 42.656 14.18 1 96.69 107 GLN B CA 1
ATOM 4538 C C . GLN B 1 107 ? -2.076 42.969 12.891 1 96.69 107 GLN B C 1
ATOM 4540 O O . GLN B 1 107 ? -1.617 44.094 12.688 1 96.69 107 GLN B O 1
ATOM 4545 N N . TYR B 1 108 ? -2.01 42 11.984 1 97.06 108 TYR B N 1
ATOM 4546 C CA . TYR B 1 108 ? -1.202 42.125 10.781 1 97.06 108 TYR B CA 1
ATOM 4547 C C . TYR B 1 108 ? -2.066 42.031 9.531 1 97.06 108 TYR B C 1
ATOM 4549 O O . TYR B 1 108 ? -1.801 42.688 8.523 1 97.06 108 TYR B O 1
ATOM 4557 N N . LEU B 1 109 ? -3.018 41.156 9.594 1 96.88 109 LEU B N 1
ATOM 4558 C CA . LEU B 1 109 ? -3.758 40.75 8.406 1 96.88 109 LEU B CA 1
ATOM 4559 C C . LEU B 1 109 ? -5.207 41.219 8.484 1 96.88 109 LEU B C 1
ATOM 4561 O O . LEU B 1 109 ? -5.785 41.281 9.57 1 96.88 109 LEU B O 1
ATOM 4565 N N . THR B 1 110 ? -5.789 41.531 7.309 1 93.62 110 THR B N 1
ATOM 4566 C CA . THR B 1 110 ? -7.191 41.906 7.172 1 93.62 110 THR B CA 1
ATOM 4567 C C . THR B 1 110 ? -7.926 40.938 6.258 1 93.62 110 THR B C 1
ATOM 4569 O O . THR B 1 110 ? -7.496 40.688 5.129 1 93.62 110 THR B O 1
ATOM 4572 N N . THR B 1 111 ? -8.961 40.344 6.785 1 95.38 111 THR B N 1
ATOM 4573 C CA . THR B 1 111 ? -9.797 39.375 6.07 1 95.38 111 THR B CA 1
ATOM 4574 C C . THR B 1 111 ? -11.266 39.562 6.418 1 95.38 111 THR B C 1
ATOM 4576 O O . THR B 1 111 ? -11.609 40.438 7.219 1 95.38 111 THR B O 1
ATOM 4579 N N . ASP B 1 112 ? -12.195 38.781 5.758 1 96.06 112 ASP B N 1
ATOM 4580 C CA . ASP B 1 112 ? -13.625 38.938 6.023 1 96.06 112 ASP B CA 1
ATOM 4581 C C . ASP B 1 112 ? -14.109 37.906 7.051 1 96.06 112 ASP B C 1
ATOM 4583 O O . ASP B 1 112 ? -15.312 37.75 7.242 1 96.06 112 ASP B O 1
ATOM 4587 N N . MET B 1 113 ? -13.156 37.156 7.691 1 95.12 113 MET B N 1
ATOM 4588 C CA . MET B 1 113 ? -13.492 36.156 8.703 1 95.12 113 MET B CA 1
ATOM 4589 C C . MET B 1 113 ? -12.711 36.406 9.992 1 95.12 113 MET B C 1
ATOM 4591 O O . MET B 1 113 ? -11.672 37.062 9.977 1 95.12 113 MET B O 1
ATOM 4595 N N . ALA B 1 114 ? -13.289 35.875 11.094 1 90.12 114 ALA B N 1
ATOM 4596 C CA . ALA B 1 114 ? -12.5 35.906 12.32 1 90.12 114 ALA B CA 1
ATOM 4597 C C . ALA B 1 114 ? -11.172 35.156 12.133 1 90.12 114 ALA B C 1
ATOM 4599 O O . ALA B 1 114 ? -11.148 34.031 11.656 1 90.12 114 ALA B O 1
ATOM 4600 N N . ILE B 1 115 ? -10.094 35.844 12.484 1 95.75 115 ILE B N 1
ATOM 4601 C CA . ILE B 1 115 ? -8.789 35.281 12.133 1 95.75 115 ILE B CA 1
ATOM 4602 C C . ILE B 1 115 ? -8.039 34.875 13.406 1 95.75 115 ILE B C 1
ATOM 4604 O O . ILE B 1 115 ? -7.234 33.938 13.391 1 95.75 115 ILE B O 1
ATOM 4608 N N . ASP B 1 116 ? -8.289 35.531 14.508 1 98.06 116 ASP B N 1
ATOM 4609 C CA . ASP B 1 116 ? -7.613 35.219 15.766 1 98.06 116 ASP B CA 1
ATOM 4610 C C . ASP B 1 116 ? -8.148 33.906 16.359 1 98.06 116 ASP B C 1
ATOM 4612 O O . ASP B 1 116 ? -9.328 33.594 16.234 1 98.06 116 ASP B O 1
ATOM 4616 N N . TRP B 1 117 ? -7.207 33.125 16.922 1 98.38 117 TRP B N 1
ATOM 4617 C CA . TRP B 1 117 ? -7.637 31.953 17.672 1 98.38 117 TRP B CA 1
ATOM 4618 C C . TRP B 1 117 ? -8.328 32.375 18.969 1 98.38 117 TRP B C 1
ATOM 4620 O O . TRP B 1 117 ? -8.031 33.438 19.531 1 98.38 117 TRP B O 1
ATOM 4630 N N . PRO B 1 118 ? -9.297 31.609 19.438 1 98.12 118 PRO B N 1
ATOM 4631 C CA . PRO B 1 118 ? -9.992 31.953 20.688 1 98.12 118 PRO B CA 1
ATOM 4632 C C . PRO B 1 118 ? -9.211 31.531 21.938 1 98.12 118 PRO B C 1
ATOM 4634 O O . PRO B 1 118 ? -9.805 31.219 22.969 1 98.12 118 PRO B O 1
ATOM 4637 N N . ILE B 1 119 ? -7.898 31.328 21.766 1 98.12 119 ILE B N 1
ATOM 4638 C CA . ILE B 1 119 ? -7 30.984 22.859 1 98.12 119 ILE B CA 1
ATOM 4639 C C . ILE B 1 119 ? -5.703 31.781 22.734 1 98.12 119 ILE B C 1
ATOM 4641 O O . ILE B 1 119 ? -5.469 32.438 21.719 1 98.12 119 ILE B O 1
ATOM 4645 N N . THR B 1 120 ? -4.859 31.703 23.797 1 97.69 120 THR B N 1
ATOM 4646 C CA . THR B 1 120 ? -3.541 32.344 23.781 1 97.69 120 THR B CA 1
ATOM 4647 C C . THR B 1 120 ? -2.447 31.266 23.656 1 97.69 120 THR B C 1
ATOM 4649 O O . THR B 1 120 ? -2.705 30.078 23.859 1 97.69 120 THR B O 1
ATOM 4652 N N . LEU B 1 121 ? -1.296 31.766 23.312 1 98.12 121 LEU B N 1
ATOM 4653 C CA . LEU B 1 121 ? -0.162 30.859 23.203 1 98.12 121 LEU B CA 1
ATOM 4654 C C . LEU B 1 121 ? 0.127 30.188 24.547 1 98.12 121 LEU B C 1
ATOM 4656 O O . LEU B 1 121 ? 0.542 29.031 24.594 1 98.12 121 LEU B O 1
ATOM 4660 N N . GLU B 1 122 ? -0.056 30.906 25.609 1 98.12 122 GLU B N 1
ATOM 4661 C CA . GLU B 1 122 ? 0.196 30.406 26.969 1 98.12 122 GLU B CA 1
ATOM 4662 C C . GLU B 1 122 ? -0.625 29.156 27.25 1 98.12 122 GLU B C 1
ATOM 4664 O O . GLU B 1 122 ? -0.166 28.25 27.953 1 98.12 122 GLU B O 1
ATOM 4669 N N . GLU B 1 123 ? -1.805 29.078 26.703 1 97.88 123 GLU B N 1
ATOM 4670 C CA . GLU B 1 123 ? -2.689 27.938 26.906 1 97.88 123 GLU B CA 1
ATOM 4671 C C . GLU B 1 123 ? -2.178 26.703 26.172 1 97.88 123 GLU B C 1
ATOM 4673 O O . GLU B 1 123 ? -2.543 25.578 26.5 1 97.88 123 GLU B O 1
ATOM 4678 N N . LEU B 1 124 ? -1.293 26.844 25.172 1 98.06 124 LEU B N 1
ATOM 4679 C CA . LEU B 1 124 ? -0.771 25.75 24.375 1 98.06 124 LEU B CA 1
ATOM 4680 C C . LEU B 1 124 ? 0.555 25.25 24.953 1 98.06 124 LEU B C 1
ATOM 4682 O O . LEU B 1 124 ? 0.956 24.109 24.688 1 98.06 124 LEU B O 1
ATOM 4686 N N . GLU B 1 125 ? 1.239 26.062 25.719 1 97.75 125 GLU B N 1
ATOM 4687 C CA . GLU B 1 125 ? 2.631 25.859 26.094 1 97.75 125 GLU B CA 1
ATOM 4688 C C . GLU B 1 125 ? 2.811 24.516 26.797 1 97.75 125 GLU B C 1
ATOM 4690 O O . GLU B 1 125 ? 3.725 23.75 26.453 1 97.75 125 GLU B O 1
ATOM 4695 N N . PRO B 1 126 ? 1.923 24.172 27.812 1 98.12 126 PRO B N 1
ATOM 4696 C CA . PRO B 1 126 ? 2.131 22.891 28.469 1 98.12 126 PRO B CA 1
ATOM 4697 C C . PRO B 1 126 ? 2 21.703 27.516 1 98.12 126 PRO B C 1
ATOM 4699 O O . PRO B 1 126 ? 2.703 20.703 27.656 1 98.12 126 PRO B O 1
ATOM 4702 N N . TYR B 1 127 ? 1.181 21.828 26.578 1 98.5 127 TYR B N 1
ATOM 4703 C CA . TYR B 1 127 ? 0.922 20.734 25.672 1 98.5 127 TYR B CA 1
ATOM 4704 C C . TYR B 1 127 ? 2.004 20.656 24.594 1 98.5 127 TYR B C 1
ATOM 4706 O O . TYR B 1 127 ? 2.314 19.562 24.094 1 98.5 127 TYR B O 1
ATOM 4714 N N . TYR B 1 128 ? 2.582 21.797 24.172 1 98.31 128 TYR B N 1
ATOM 4715 C CA . TYR B 1 128 ? 3.777 21.766 23.344 1 98.31 128 TYR B CA 1
ATOM 4716 C C . TYR B 1 128 ? 4.875 20.938 24 1 98.31 128 TYR B C 1
ATOM 4718 O O . TYR B 1 128 ? 5.492 20.094 23.344 1 98.31 128 TYR B O 1
ATOM 4726 N N . LEU B 1 129 ? 5.039 21.172 25.25 1 98.12 129 LEU B N 1
ATOM 4727 C CA . LEU B 1 129 ? 6.082 20.453 25.984 1 98.12 129 LEU B CA 1
ATOM 4728 C C . LEU B 1 129 ? 5.805 18.953 26 1 98.12 129 LEU B C 1
ATOM 4730 O O . LEU B 1 129 ? 6.715 18.141 25.797 1 98.12 129 LEU B O 1
ATOM 4734 N N . GLU B 1 130 ? 4.574 18.562 26.219 1 98.19 130 GLU B N 1
ATOM 4735 C CA . GLU B 1 130 ? 4.188 17.156 26.219 1 98.19 130 GLU B CA 1
ATOM 4736 C C . GLU B 1 130 ? 4.441 16.5 24.875 1 98.19 130 GLU B C 1
ATOM 4738 O O . GLU B 1 130 ? 4.973 15.398 24.797 1 98.19 130 GLU B O 1
ATOM 4743 N N . ILE B 1 131 ? 4.016 17.203 23.812 1 98.56 131 ILE B N 1
ATOM 4744 C CA . ILE B 1 131 ? 4.145 16.656 22.469 1 98.56 131 ILE B CA 1
ATOM 4745 C C . ILE B 1 131 ? 5.621 16.547 22.094 1 98.56 131 ILE B C 1
ATOM 4747 O O . ILE B 1 131 ? 6.043 15.57 21.469 1 98.56 131 ILE B O 1
ATOM 4751 N N . GLU B 1 132 ? 6.402 17.578 22.5 1 98.44 132 GLU B N 1
ATOM 4752 C CA . GLU B 1 132 ? 7.836 17.562 22.234 1 98.44 132 GLU B CA 1
ATOM 4753 C C . GLU B 1 132 ? 8.508 16.359 22.891 1 98.44 132 GLU B C 1
ATOM 4755 O O . GLU B 1 132 ? 9.375 15.727 22.297 1 98.44 132 GLU B O 1
ATOM 4760 N N . HIS B 1 133 ? 8.109 16.078 24.062 1 97.81 133 HIS B N 1
ATOM 4761 C CA . HIS B 1 133 ? 8.641 14.906 24.75 1 97.81 133 HIS B CA 1
ATOM 4762 C C . HIS B 1 133 ? 8.203 13.617 24.078 1 97.81 133 HIS B C 1
ATOM 4764 O O . HIS B 1 133 ? 9.023 12.719 23.859 1 97.81 133 HIS B O 1
ATOM 4770 N N . LEU B 1 134 ? 6.984 13.531 23.75 1 97.69 134 LEU B N 1
ATOM 4771 C CA . LEU B 1 134 ? 6.406 12.344 23.141 1 97.69 134 LEU B CA 1
ATOM 4772 C C . LEU B 1 134 ? 7.078 12.031 21.797 1 97.69 134 LEU B C 1
ATOM 4774 O O . LEU B 1 134 ? 7.34 10.875 21.484 1 97.69 134 LEU B O 1
ATOM 4778 N N . LEU B 1 135 ? 7.348 13.086 21.016 1 98.31 135 LEU B N 1
ATOM 4779 C CA . LEU B 1 135 ? 7.895 12.906 19.672 1 98.31 135 LEU B CA 1
ATOM 4780 C C . LEU B 1 135 ? 9.414 12.875 19.719 1 98.31 135 LEU B C 1
ATOM 4782 O O . LEU B 1 135 ? 10.055 12.547 18.703 1 98.31 135 LEU B O 1
ATOM 4786 N N . GLU B 1 136 ? 10.031 13.219 20.844 1 97.81 136 GLU B N 1
ATOM 4787 C CA . GLU B 1 136 ? 11.484 13.328 20.969 1 97.81 136 GLU B CA 1
ATOM 4788 C C . GLU B 1 136 ? 12.047 14.305 19.938 1 97.81 136 GLU B C 1
ATOM 4790 O O . GLU B 1 136 ? 12.961 13.961 19.188 1 97.81 136 GLU B O 1
ATOM 4795 N N . ILE B 1 137 ? 11.484 15.477 19.969 1 98.06 137 ILE B N 1
ATOM 4796 C CA . ILE B 1 137 ? 11.883 16.5 19 1 98.06 137 ILE B CA 1
ATOM 4797 C C . ILE B 1 137 ? 13.312 16.953 19.281 1 98.06 137 ILE B C 1
ATOM 4799 O O . ILE B 1 137 ? 13.633 17.375 20.391 1 98.06 137 ILE B O 1
ATOM 4803 N N . SER B 1 138 ? 14.156 16.891 18.297 1 97.12 138 SER B N 1
ATOM 4804 C CA . SER B 1 138 ? 15.555 17.266 18.453 1 97.12 138 SER B CA 1
ATOM 4805 C C . SER B 1 138 ? 15.695 18.75 18.812 1 97.12 138 SER B C 1
ATOM 4807 O O . SER B 1 138 ? 15.023 19.594 18.219 1 97.12 138 SER B O 1
ATOM 4809 N N . GLY B 1 139 ? 16.531 19.031 19.812 1 93.94 139 GLY B N 1
ATOM 4810 C CA . GLY B 1 139 ? 16.781 20.391 20.219 1 93.94 139 GLY B CA 1
ATOM 4811 C C . GLY B 1 139 ? 15.75 20.922 21.203 1 93.94 139 GLY B C 1
ATOM 4812 O O . GLY B 1 139 ? 15.828 22.078 21.625 1 93.94 139 GLY B O 1
ATOM 4813 N N . ALA B 1 140 ? 14.742 20.094 21.484 1 92.06 140 ALA B N 1
ATOM 4814 C CA . ALA B 1 140 ? 13.688 20.5 22.422 1 92.06 140 ALA B CA 1
ATOM 4815 C C . ALA B 1 140 ? 13.68 19.609 23.656 1 92.06 140 ALA B C 1
ATOM 4817 O O . ALA B 1 140 ? 13.945 18.406 23.562 1 92.06 140 ALA B O 1
ATOM 4818 N N . ASN B 1 141 ? 13.391 20.203 24.828 1 90.31 141 ASN B N 1
ATOM 4819 C CA . ASN B 1 141 ? 13.148 19.484 26.078 1 90.31 141 ASN B CA 1
ATOM 4820 C C . ASN B 1 141 ? 14.336 18.609 26.453 1 90.31 141 ASN B C 1
ATOM 4822 O O . ASN B 1 141 ? 14.164 17.438 26.828 1 90.31 141 ASN B O 1
ATOM 4826 N N . GLY B 1 142 ? 15.508 19 26.172 1 90.44 142 GLY B N 1
ATOM 4827 C CA . GLY B 1 142 ? 16.703 18.312 26.609 1 90.44 142 GLY B CA 1
ATOM 4828 C C . GLY B 1 142 ? 17.234 17.328 25.578 1 90.44 142 GLY B C 1
ATOM 4829 O O . GLY B 1 142 ? 18.312 16.734 25.766 1 90.44 142 GLY B O 1
ATOM 4830 N N . PHE B 1 143 ? 16.531 17.109 24.516 1 94.31 143 PHE B N 1
ATOM 4831 C CA . PHE B 1 143 ? 17.016 16.219 23.469 1 94.31 143 PHE B CA 1
ATOM 4832 C C . PHE B 1 143 ? 18.094 16.906 22.625 1 94.31 143 PHE B C 1
ATOM 4834 O O . PHE B 1 143 ? 18.031 18.125 22.422 1 94.31 143 PHE B O 1
ATOM 4841 N N . PRO B 1 144 ? 19.031 16.141 22.172 1 94.94 144 PRO B N 1
ATOM 4842 C CA . PRO B 1 144 ? 20.078 16.75 21.344 1 94.94 144 PRO B CA 1
ATOM 4843 C C . PRO B 1 144 ? 19.547 17.297 20.031 1 94.94 144 PRO B C 1
ATOM 4845 O O . PRO B 1 144 ? 18.609 16.75 19.453 1 94.94 144 PRO B O 1
ATOM 4848 N N . SER B 1 145 ? 20.156 18.344 19.578 1 96.19 145 SER B N 1
ATOM 4849 C CA . SER B 1 145 ? 19.797 18.922 18.281 1 96.19 145 SER B CA 1
ATOM 4850 C C . SER B 1 145 ? 20.234 18.016 17.141 1 96.19 145 SER B C 1
ATOM 4852 O O . SER B 1 145 ? 21.203 17.266 17.266 1 96.19 145 SER B O 1
ATOM 4854 N N . TYR B 1 146 ? 19.5 18.062 16.094 1 97 146 TYR B N 1
ATOM 4855 C CA . TYR B 1 146 ? 19.938 17.406 14.867 1 97 146 TYR B CA 1
ATOM 4856 C C . TYR B 1 146 ? 21.016 18.219 14.172 1 97 146 TYR B C 1
ATOM 4858 O O . TYR B 1 146 ? 20.859 19.422 13.961 1 97 146 TYR B O 1
ATOM 4866 N N . PRO B 1 147 ? 22.109 17.641 13.805 1 96.31 147 PRO B N 1
ATOM 4867 C CA . PRO B 1 147 ? 23.172 18.406 13.156 1 96.31 147 PRO B CA 1
ATOM 4868 C C . PRO B 1 147 ? 22.781 18.906 11.766 1 96.31 147 PRO B C 1
ATOM 4870 O O . PRO B 1 147 ? 22 18.25 11.07 1 96.31 147 PRO B O 1
ATOM 4873 N N . PRO B 1 148 ? 23.328 20.094 11.398 1 96.75 148 PRO B N 1
ATOM 4874 C CA . PRO B 1 148 ? 23.062 20.578 10.039 1 96.75 148 PRO B CA 1
ATOM 4875 C C . PRO B 1 148 ? 23.609 19.641 8.961 1 96.75 148 PRO B C 1
ATOM 4877 O O . PRO B 1 148 ? 24.672 19.047 9.141 1 96.75 148 PRO B O 1
ATOM 4880 N N . SER B 1 149 ? 22.906 19.531 7.871 1 95.81 149 SER B N 1
ATOM 4881 C CA . SER B 1 149 ? 23.422 18.844 6.691 1 95.81 149 SER B CA 1
ATOM 4882 C C . SER B 1 149 ? 24.547 19.641 6.043 1 95.81 149 SER B C 1
ATOM 4884 O O . SER B 1 149 ? 24.75 20.812 6.367 1 95.81 149 SER B O 1
ATOM 4886 N N . PRO B 1 150 ? 25.297 19.016 5.145 1 94.19 150 PRO B N 1
ATOM 4887 C CA . PRO B 1 150 ? 26.312 19.781 4.418 1 94.19 150 PRO B CA 1
ATOM 4888 C C . PRO B 1 150 ? 25.734 20.984 3.674 1 94.19 150 PRO B C 1
ATOM 4890 O O . PRO B 1 150 ? 26.328 22.062 3.689 1 94.19 150 PRO B O 1
ATOM 4893 N N . ARG B 1 151 ? 24.656 20.828 3.061 1 95.44 151 ARG B N 1
ATOM 4894 C CA . ARG B 1 151 ? 24 21.953 2.402 1 95.44 151 ARG B CA 1
ATOM 4895 C C . ARG B 1 151 ? 23.484 22.969 3.424 1 95.44 151 ARG B C 1
ATOM 4897 O O . ARG B 1 151 ? 23.5 24.172 3.18 1 95.44 151 ARG B O 1
ATOM 4904 N N . GLY B 1 152 ? 22.984 22.422 4.527 1 97 152 GLY B N 1
ATOM 4905 C CA . GLY B 1 152 ? 22.578 23.297 5.613 1 97 152 GLY B CA 1
ATOM 4906 C C . GLY B 1 152 ? 23.672 24.219 6.09 1 97 152 GLY B C 1
ATOM 4907 O O . GLY B 1 152 ? 23.438 25.391 6.367 1 97 152 GLY B O 1
ATOM 4908 N N . LEU B 1 153 ? 24.875 23.703 6.117 1 96.5 153 LEU B N 1
ATOM 4909 C CA . LEU B 1 153 ? 26.031 24.5 6.535 1 96.5 153 LEU B CA 1
ATOM 4910 C C . LEU B 1 153 ? 26.328 25.578 5.512 1 96.5 153 LEU B C 1
ATOM 4912 O O . LEU B 1 153 ? 26.672 26.719 5.879 1 96.5 153 LEU B O 1
ATOM 4916 N N . MET B 1 154 ? 26.203 25.219 4.266 1 95.56 154 MET B N 1
ATOM 4917 C CA . MET B 1 154 ? 26.406 26.219 3.217 1 95.56 154 MET B CA 1
ATOM 4918 C C . MET B 1 154 ? 25.391 27.359 3.354 1 95.56 154 MET B C 1
ATOM 4920 O O . MET B 1 154 ? 25.766 28.531 3.27 1 95.56 154 MET B O 1
ATOM 4924 N N . ILE B 1 155 ? 24.203 26.984 3.574 1 98.06 155 ILE B N 1
ATOM 4925 C CA . ILE B 1 155 ? 23.125 27.953 3.711 1 98.06 155 ILE B CA 1
ATOM 4926 C C . ILE B 1 155 ? 23.359 28.828 4.945 1 98.06 155 ILE B C 1
ATOM 4928 O O . ILE B 1 155 ? 23.234 30.047 4.883 1 98.06 155 ILE B O 1
ATOM 4932 N N . SER B 1 156 ? 23.703 28.188 6.031 1 98 156 SER B N 1
ATOM 4933 C CA . SER B 1 156 ? 23.969 28.906 7.277 1 98 156 SER B CA 1
ATOM 4934 C C . SER B 1 156 ? 25.078 29.922 7.105 1 98 156 SER B C 1
ATOM 4936 O O . SER B 1 156 ? 24.969 31.062 7.578 1 98 156 SER B O 1
ATOM 4938 N N . ASN B 1 157 ? 26.125 29.516 6.465 1 96.88 157 ASN B N 1
ATOM 4939 C CA . ASN B 1 157 ? 27.234 30.422 6.23 1 96.88 157 ASN B CA 1
ATOM 4940 C C . ASN B 1 157 ? 26.828 31.625 5.383 1 96.88 157 ASN B C 1
ATOM 4942 O O . ASN B 1 157 ? 27.203 32.75 5.68 1 96.88 157 ASN B O 1
ATOM 4946 N N . ALA B 1 158 ? 26.125 31.328 4.363 1 97.56 158 ALA B N 1
ATOM 4947 C CA . ALA B 1 158 ? 25.641 32.406 3.504 1 97.56 158 ALA B CA 1
ATOM 4948 C C . ALA B 1 158 ? 24.766 33.375 4.285 1 97.56 158 ALA B C 1
ATOM 4950 O O . ALA B 1 158 ? 24.875 34.594 4.121 1 97.56 158 ALA B O 1
ATOM 4951 N N . MET B 1 159 ? 23.844 32.844 5.094 1 98.44 159 MET B N 1
ATOM 4952 C CA . MET B 1 159 ? 22.969 33.688 5.93 1 98.44 159 MET B CA 1
ATOM 4953 C C . MET B 1 159 ? 23.797 34.562 6.871 1 98.44 159 MET B C 1
ATOM 4955 O O . MET B 1 159 ? 23.562 35.75 6.977 1 98.44 159 MET B O 1
ATOM 4959 N N . GLN B 1 160 ? 24.781 33.969 7.445 1 97.44 160 GLN B N 1
ATOM 4960 C CA . GLN B 1 160 ? 25.625 34.688 8.391 1 97.44 160 GLN B CA 1
ATOM 4961 C C . GLN B 1 160 ? 26.344 35.844 7.711 1 97.44 160 GLN B C 1
ATOM 4963 O O . GLN B 1 160 ? 26.422 36.938 8.258 1 97.44 160 GLN B O 1
ATOM 4968 N N . GLU B 1 161 ? 26.844 35.594 6.602 1 97.38 161 GLU B N 1
ATOM 4969 C CA . GLU B 1 161 ? 27.547 36.625 5.848 1 97.38 161 GLU B CA 1
ATOM 4970 C C . GLU B 1 161 ? 26.625 37.75 5.469 1 97.38 161 GLU B C 1
ATOM 4972 O O . GLU B 1 161 ? 27.062 38.906 5.328 1 97.38 161 GLU B O 1
ATOM 4977 N N . LEU B 1 162 ? 25.406 37.469 5.312 1 97.94 162 LEU B N 1
ATOM 4978 C CA . LEU B 1 162 ? 24.406 38.469 4.969 1 97.94 162 LEU B CA 1
ATOM 4979 C C . LEU B 1 162 ? 23.844 39.156 6.223 1 97.94 162 LEU B C 1
ATOM 4981 O O . LEU B 1 162 ? 22.984 40.031 6.137 1 97.94 162 LEU B O 1
ATOM 4985 N N . GLY B 1 163 ? 24.25 38.656 7.375 1 97.81 163 GLY B N 1
ATOM 4986 C CA . GLY B 1 163 ? 23.75 39.188 8.633 1 97.81 163 GLY B CA 1
ATOM 4987 C C . GLY B 1 163 ? 22.406 38.562 9.031 1 97.81 163 GLY B C 1
ATOM 4988 O O . GLY B 1 163 ? 21.672 39.156 9.836 1 97.81 163 GLY B O 1
ATOM 4989 N N . ILE B 1 164 ? 22.031 37.5 8.461 1 98.31 164 ILE B N 1
ATOM 4990 C CA . ILE B 1 164 ? 20.797 36.781 8.773 1 98.31 164 ILE B CA 1
ATOM 4991 C C . ILE B 1 164 ? 21.094 35.656 9.773 1 98.31 164 ILE B C 1
ATOM 4993 O O . ILE B 1 164 ? 21.984 34.844 9.539 1 98.31 164 ILE B O 1
ATOM 4997 N N . ARG B 1 165 ? 20.422 35.656 10.836 1 98.06 165 ARG B N 1
ATOM 4998 C CA . ARG B 1 165 ? 20.641 34.625 11.844 1 98.06 165 ARG B CA 1
ATOM 4999 C C . ARG B 1 165 ? 20.109 33.281 11.375 1 98.06 165 ARG B C 1
ATOM 5001 O O . ARG B 1 165 ? 18.938 33.156 11.039 1 98.06 165 ARG B O 1
ATOM 5008 N N . SER B 1 166 ? 20.922 32.312 11.336 1 97.69 166 SER B N 1
ATOM 5009 C CA . SER B 1 166 ? 20.562 30.922 11.016 1 97.69 166 SER B CA 1
ATOM 5010 C C . SER B 1 166 ? 20.359 30.094 12.273 1 97.69 166 SER B C 1
ATOM 5012 O O . SER B 1 166 ? 21.047 30.312 13.281 1 97.69 166 SER B O 1
ATOM 5014 N N . LYS B 1 167 ? 19.422 29.188 12.289 1 97.81 167 LYS B N 1
ATOM 5015 C CA . LYS B 1 167 ? 19.109 28.297 13.406 1 97.81 167 LYS B CA 1
ATOM 5016 C C . LYS B 1 167 ? 18.953 26.859 12.93 1 97.81 167 LYS B C 1
ATOM 5018 O O . LYS B 1 167 ? 18.828 26.609 11.727 1 97.81 167 LYS B O 1
ATOM 5023 N N . THR B 1 168 ? 19 25.938 13.891 1 97.25 168 THR B N 1
ATOM 5024 C CA . THR B 1 168 ? 18.734 24.531 13.609 1 97.25 168 THR B CA 1
ATOM 5025 C C . THR B 1 168 ? 17.25 24.234 13.688 1 97.25 168 THR B C 1
ATOM 5027 O O . THR B 1 168 ? 16.562 24.719 14.594 1 97.25 168 THR B O 1
ATOM 5030 N N . ILE B 1 169 ? 16.781 23.484 12.766 1 98 169 ILE B N 1
ATOM 5031 C CA . ILE B 1 169 ? 15.359 23.156 12.727 1 98 169 ILE B CA 1
ATOM 5032 C C . ILE B 1 169 ? 15.031 22.156 13.828 1 98 169 ILE B C 1
ATOM 5034 O O . ILE B 1 169 ? 15.742 21.156 14.008 1 98 169 ILE B O 1
ATOM 5038 N N . PRO B 1 170 ? 14.008 22.438 14.664 1 98.06 170 PRO B N 1
ATOM 5039 C CA . PRO B 1 170 ? 13.5 21.359 15.508 1 98.06 170 PRO B CA 1
ATOM 5040 C C . PRO B 1 170 ? 12.867 20.234 14.703 1 98.06 170 PRO B C 1
ATOM 5042 O O . PRO B 1 170 ? 11.781 20.406 14.141 1 98.06 170 PRO B O 1
ATOM 5045 N N . LEU B 1 171 ? 13.531 19.094 14.656 1 98.44 171 LEU B N 1
ATOM 5046 C CA . LEU B 1 171 ? 13.07 17.953 13.883 1 98.44 171 LEU B CA 1
ATOM 5047 C C . LEU B 1 171 ? 12.578 16.828 14.805 1 98.44 171 LEU B C 1
ATOM 5049 O O . LEU B 1 171 ? 13.258 16.469 15.766 1 98.44 171 LEU B O 1
ATOM 5053 N N . ALA B 1 172 ? 11.406 16.328 14.516 1 98.56 172 ALA B N 1
ATOM 5054 C CA . ALA B 1 172 ? 10.969 15.109 15.188 1 98.56 172 ALA B CA 1
ATOM 5055 C C . ALA B 1 172 ? 11.664 13.883 14.609 1 98.56 172 ALA B C 1
ATOM 5057 O O . ALA B 1 172 ? 11 12.93 14.18 1 98.56 172 ALA B O 1
ATOM 5058 N N . ILE B 1 173 ? 12.953 13.906 14.594 1 98.31 173 ILE B N 1
ATOM 5059 C CA . ILE B 1 173 ? 13.844 12.844 14.133 1 98.31 173 ILE B CA 1
ATOM 5060 C C . ILE B 1 173 ? 14.961 12.641 15.148 1 98.31 173 ILE B C 1
ATOM 5062 O O . ILE B 1 173 ? 15.656 13.586 15.523 1 98.31 173 ILE B O 1
ATOM 5066 N N . ARG B 1 174 ? 15.133 11.438 15.625 1 97.44 174 ARG B N 1
ATOM 5067 C CA . ARG B 1 174 ? 16.281 11.117 16.469 1 97.44 174 ARG B CA 1
ATOM 5068 C C . ARG B 1 174 ? 17.578 11.266 15.711 1 97.44 174 ARG B C 1
ATOM 5070 O O . ARG B 1 174 ? 17.766 10.648 14.664 1 97.44 174 ARG B O 1
ATOM 5077 N N . PRO B 1 175 ? 18.438 12.102 16.203 1 97.19 175 PRO B N 1
ATOM 5078 C CA . PRO B 1 175 ? 19.672 12.367 15.461 1 97.19 175 PRO B CA 1
ATOM 5079 C C . PRO B 1 175 ? 20.562 11.133 15.32 1 97.19 175 PRO B C 1
ATOM 5081 O O . PRO B 1 175 ? 20.453 10.195 16.125 1 97.19 175 PRO B O 1
ATOM 5084 N N . PRO B 1 176 ? 21.469 11.18 14.258 1 94.94 176 PRO B N 1
ATOM 5085 C CA . PRO B 1 176 ? 22.438 10.094 14.117 1 94.94 176 PRO B CA 1
ATOM 5086 C C . PRO B 1 176 ? 23.312 9.93 15.359 1 94.94 176 PRO B C 1
ATOM 5088 O O . PRO B 1 176 ? 23.688 10.914 15.992 1 94.94 176 PRO B O 1
ATOM 5091 N N . GLY B 1 177 ? 23.672 8.68 15.648 1 92.69 177 GLY B N 1
ATOM 5092 C CA . GLY B 1 177 ? 24.547 8.406 16.781 1 92.69 177 GLY B CA 1
ATOM 5093 C C . GLY B 1 177 ? 23.797 8.203 18.078 1 92.69 177 GLY B C 1
ATOM 5094 O O . GLY B 1 177 ? 24.391 7.844 19.094 1 92.69 177 GLY B O 1
ATOM 5095 N N . THR B 1 178 ? 22.5 8.461 18.078 1 94.25 178 THR B N 1
ATOM 5096 C CA . THR B 1 178 ? 21.688 8.219 19.266 1 94.25 178 THR B CA 1
ATOM 5097 C C . THR B 1 178 ? 20.984 6.871 19.172 1 94.25 178 THR B C 1
ATOM 5099 O O . THR B 1 178 ? 21.062 6.191 18.156 1 94.25 178 THR B O 1
ATOM 5102 N N . ASN B 1 179 ? 20.375 6.406 20.297 1 91.75 179 ASN B N 1
ATOM 5103 C CA . ASN B 1 179 ? 19.609 5.16 20.312 1 91.75 179 ASN B CA 1
ATOM 5104 C C . ASN B 1 179 ? 18.438 5.211 19.344 1 91.75 179 ASN B C 1
ATOM 5106 O O . ASN B 1 179 ? 17.578 6.082 19.438 1 91.75 179 ASN B O 1
ATOM 5110 N N . LYS B 1 180 ? 18.406 4.32 18.297 1 92.81 180 LYS B N 1
ATOM 5111 C CA . LYS B 1 180 ? 17.375 4.258 17.266 1 92.81 180 LYS B CA 1
ATOM 5112 C C . LYS B 1 180 ? 17.375 5.527 16.422 1 92.81 180 LYS B C 1
ATOM 5114 O O . LYS B 1 180 ? 16.312 5.965 15.961 1 92.81 180 LYS B O 1
ATOM 5119 N N . GLY B 1 181 ? 18.531 6.133 16.344 1 95.56 181 GLY B N 1
ATOM 5120 C CA . GLY B 1 181 ? 18.688 7.371 15.602 1 95.56 181 GLY B CA 1
ATOM 5121 C C . GLY B 1 181 ? 18.734 7.156 14.102 1 95.56 181 GLY B C 1
ATOM 5122 O O . GLY B 1 181 ? 18.875 6.027 13.633 1 95.56 181 GLY B O 1
ATOM 5123 N N . CYS B 1 182 ? 18.562 8.273 13.422 1 96.12 182 CYS B N 1
ATOM 5124 C CA . CYS B 1 182 ? 18.625 8.305 11.969 1 96.12 182 CYS B CA 1
ATOM 5125 C C . CYS B 1 182 ? 19.938 7.723 11.469 1 96.12 182 CYS B C 1
ATOM 5127 O O . CYS B 1 182 ? 21 8 12.031 1 96.12 182 CYS B O 1
ATOM 5129 N N . ILE B 1 183 ? 19.891 6.945 10.336 1 92.81 183 ILE B N 1
ATOM 5130 C CA . ILE B 1 183 ? 21.094 6.371 9.766 1 92.81 183 ILE B CA 1
ATOM 5131 C C . ILE B 1 183 ? 21.312 6.914 8.352 1 92.81 183 ILE B C 1
ATOM 5133 O O . ILE B 1 183 ? 22.109 6.367 7.586 1 92.81 183 ILE B O 1
ATOM 5137 N N . ASN B 1 184 ? 20.516 7.941 7.992 1 92.56 184 ASN B N 1
ATOM 5138 C CA . ASN B 1 184 ? 20.625 8.609 6.699 1 92.56 184 ASN B CA 1
ATOM 5139 C C . ASN B 1 184 ? 20.5 7.617 5.543 1 92.56 184 ASN B C 1
ATOM 5141 O O . ASN B 1 184 ? 21.344 7.605 4.645 1 92.56 184 ASN B O 1
ATOM 5145 N N . CYS B 1 185 ? 19.406 6.82 5.621 1 90.38 185 CYS B N 1
ATOM 5146 C CA . CYS B 1 185 ? 19.281 5.688 4.711 1 90.38 185 CYS B CA 1
ATOM 5147 C C . CYS B 1 185 ? 18.625 6.109 3.398 1 90.38 185 CYS B C 1
ATOM 5149 O O . CYS B 1 185 ? 18.578 5.324 2.449 1 90.38 185 CYS B O 1
ATOM 5151 N N . SER B 1 186 ? 18.078 7.246 3.346 1 89.12 186 SER B N 1
ATOM 5152 C CA . SER B 1 186 ? 17.406 7.789 2.168 1 89.12 186 SER B CA 1
ATOM 5153 C C . SER B 1 186 ? 17.219 9.297 2.291 1 89.12 186 SER B C 1
ATOM 5155 O O . SER B 1 186 ? 17.422 9.875 3.361 1 89.12 186 SER B O 1
ATOM 5157 N N . ALA B 1 187 ? 16.859 9.852 1.15 1 89.12 187 ALA B N 1
ATOM 5158 C CA . ALA B 1 187 ? 16.297 11.195 1.238 1 89.12 187 ALA B CA 1
ATOM 5159 C C . ALA B 1 187 ? 14.898 11.172 1.837 1 89.12 187 ALA B C 1
ATOM 5161 O O . ALA B 1 187 ? 14.078 10.336 1.464 1 89.12 187 ALA B O 1
ATOM 5162 N N . CYS B 1 188 ? 14.648 11.867 2.848 1 90.06 188 CYS B N 1
ATOM 5163 C CA . CYS B 1 188 ? 13.43 11.75 3.645 1 90.06 188 CYS B CA 1
ATOM 5164 C C . CYS B 1 188 ? 12.367 12.727 3.158 1 90.06 188 CYS B C 1
ATOM 5166 O O . CYS B 1 188 ? 12.266 13.844 3.662 1 90.06 188 CYS B O 1
ATOM 5168 N N . ASP B 1 189 ? 11.727 12.453 2.113 1 90.94 189 ASP B N 1
ATOM 5169 C CA . ASP B 1 189 ? 10.602 13.242 1.614 1 90.94 189 ASP B CA 1
ATOM 5170 C C . ASP B 1 189 ? 9.469 12.352 1.131 1 90.94 189 ASP B C 1
ATOM 5172 O O . ASP B 1 189 ? 9.672 11.5 0.259 1 90.94 189 ASP B O 1
ATOM 5176 N N . GLU B 1 190 ? 8.344 12.516 1.732 1 93 190 GLU B N 1
ATOM 5177 C CA . GLU B 1 190 ? 7.102 11.867 1.318 1 93 190 GLU B CA 1
ATOM 5178 C C . GLU B 1 190 ? 7.238 10.352 1.354 1 93 190 GLU B C 1
ATOM 5180 O O . GLU B 1 190 ? 6.855 9.664 0.401 1 93 190 GLU B O 1
ATOM 5185 N N . LEU B 1 191 ? 7.914 9.828 2.309 1 94.38 191 LEU B N 1
ATOM 5186 C CA . LEU B 1 191 ? 8.031 8.383 2.514 1 94.38 191 LEU B CA 1
ATOM 5187 C C . LEU B 1 191 ? 7.902 8.031 3.992 1 94.38 191 LEU B C 1
ATOM 5189 O O . LEU B 1 191 ? 8.195 8.859 4.859 1 94.38 191 LEU B O 1
ATOM 5193 N N . ALA B 1 192 ? 7.477 6.828 4.281 1 96.12 192 ALA B N 1
ATOM 5194 C CA . ALA B 1 192 ? 7.465 6.312 5.648 1 96.12 192 ALA B CA 1
ATOM 5195 C C . ALA B 1 192 ? 8.859 5.887 6.086 1 96.12 192 ALA B C 1
ATOM 5197 O O . ALA B 1 192 ? 9.523 5.098 5.406 1 96.12 192 ALA B O 1
ATOM 5198 N N . CYS B 1 193 ? 9.32 6.375 7.188 1 96.81 193 CYS B N 1
ATOM 5199 C CA . CYS B 1 193 ? 10.672 6.105 7.664 1 96.81 193 CYS B CA 1
ATOM 5200 C C . CYS B 1 193 ? 10.898 4.605 7.828 1 96.81 193 CYS B C 1
ATOM 5202 O O . CYS B 1 193 ? 10.141 3.93 8.523 1 96.81 193 CYS B O 1
ATOM 5204 N N . PRO B 1 194 ? 12 4.082 7.227 1 93.88 194 PRO B N 1
ATOM 5205 C CA . PRO B 1 194 ? 12.273 2.646 7.32 1 93.88 194 PRO B CA 1
ATOM 5206 C C . PRO B 1 194 ? 12.742 2.227 8.711 1 93.88 194 PRO B C 1
ATOM 5208 O O . PRO B 1 194 ? 12.75 1.036 9.031 1 93.88 194 PRO B O 1
ATOM 5211 N N . THR B 1 195 ? 13.18 3.113 9.602 1 92.69 195 THR B N 1
ATOM 5212 C CA . THR B 1 195 ? 13.852 2.746 10.844 1 92.69 195 THR B CA 1
ATOM 5213 C C . THR B 1 195 ? 13.078 3.273 12.055 1 92.69 195 THR B C 1
ATOM 5215 O O . THR B 1 195 ? 13.477 3.043 13.195 1 92.69 195 THR B O 1
ATOM 5218 N N . ASP B 1 196 ? 12.062 4.094 11.875 1 93.62 196 ASP B N 1
ATOM 5219 C CA . ASP B 1 196 ? 11.258 4.707 12.93 1 93.62 196 ASP B CA 1
ATOM 5220 C C . ASP B 1 196 ? 12.023 5.828 13.625 1 93.62 196 ASP B C 1
ATOM 5222 O O . ASP B 1 196 ? 11.641 6.266 14.711 1 93.62 196 ASP B O 1
ATOM 5226 N N . ALA B 1 197 ? 13.203 6.223 12.992 1 96.88 197 ALA B N 1
ATOM 5227 C CA . ALA B 1 197 ? 13.922 7.375 13.531 1 96.88 197 ALA B CA 1
ATOM 5228 C C . ALA B 1 197 ? 13.062 8.633 13.469 1 96.88 197 ALA B C 1
ATOM 5230 O O . ALA B 1 197 ? 13.094 9.461 14.383 1 96.88 197 ALA B O 1
ATOM 5231 N N . ARG B 1 198 ? 12.383 8.797 12.406 1 97.81 198 ARG B N 1
ATOM 5232 C CA . ARG B 1 198 ? 11.43 9.891 12.281 1 97.81 198 ARG B CA 1
ATOM 5233 C C . ARG B 1 198 ? 10.133 9.578 13.008 1 97.81 198 ARG B C 1
ATOM 5235 O O . ARG B 1 198 ? 9.562 8.492 12.836 1 97.81 198 ARG B O 1
ATOM 5242 N N . ALA B 1 199 ? 9.672 10.508 13.75 1 98.31 199 ALA B N 1
ATOM 5243 C CA . ALA B 1 199 ? 8.453 10.305 14.539 1 98.31 199 ALA B CA 1
ATOM 5244 C C . ALA B 1 199 ? 7.23 10.18 13.633 1 98.31 199 ALA B C 1
ATOM 5246 O O . ALA B 1 199 ? 7.148 10.836 12.594 1 98.31 199 ALA B O 1
ATOM 5247 N N . SER B 1 200 ? 6.336 9.375 13.938 1 97.81 200 SER B N 1
ATOM 5248 C CA . SER B 1 200 ? 4.977 9.219 13.43 1 97.81 200 SER B CA 1
ATOM 5249 C C . SER B 1 200 ? 4.047 8.664 14.5 1 97.81 200 SER B C 1
ATOM 5251 O O . SER B 1 200 ? 4.488 8.328 15.602 1 97.81 200 SER B O 1
ATOM 5253 N N . VAL B 1 201 ? 2.795 8.656 14.227 1 98.06 201 VAL B N 1
ATOM 5254 C CA . VAL B 1 201 ? 1.825 8.117 15.172 1 98.06 201 VAL B CA 1
ATOM 5255 C C . VAL B 1 201 ? 2.217 6.695 15.555 1 98.06 201 VAL B C 1
ATOM 5257 O O . VAL B 1 201 ? 2.176 6.332 16.734 1 98.06 201 VAL B O 1
ATOM 5260 N N . LEU B 1 202 ? 2.66 5.902 14.602 1 96.44 202 LEU B N 1
ATOM 5261 C CA . LEU B 1 202 ? 3.01 4.508 14.836 1 96.44 202 LEU B CA 1
ATOM 5262 C C . LEU B 1 202 ? 4.426 4.391 15.398 1 96.44 202 LEU B C 1
ATOM 5264 O O . LEU B 1 202 ? 4.664 3.631 16.344 1 96.44 202 LEU B O 1
ATOM 5268 N N . ALA B 1 203 ? 5.363 5.148 14.883 1 96.62 203 ALA B N 1
ATOM 5269 C CA . ALA B 1 203 ? 6.766 5.047 15.289 1 96.62 203 ALA B CA 1
ATOM 5270 C C . ALA B 1 203 ? 6.941 5.395 16.766 1 96.62 203 ALA B C 1
ATOM 5272 O O . ALA B 1 203 ? 7.828 4.855 17.438 1 96.62 203 ALA B O 1
ATOM 5273 N N . ARG B 1 204 ? 6.109 6.289 17.266 1 97.5 204 ARG B N 1
ATOM 5274 C CA . ARG B 1 204 ? 6.227 6.707 18.656 1 97.5 204 ARG B CA 1
ATOM 5275 C C . ARG B 1 204 ? 5.156 6.047 19.531 1 97.5 204 ARG B C 1
ATOM 5277 O O . ARG B 1 204 ? 4.91 6.477 20.656 1 97.5 204 ARG B O 1
ATOM 5284 N N . ASN B 1 205 ? 4.395 5.082 19.047 1 96.25 205 ASN B N 1
ATOM 5285 C CA . ASN B 1 205 ? 3.412 4.293 19.781 1 96.25 205 ASN B CA 1
ATOM 5286 C C . ASN B 1 205 ? 2.373 5.18 20.453 1 96.25 205 ASN B C 1
ATOM 5288 O O . ASN B 1 205 ? 2.037 4.973 21.625 1 96.25 205 ASN B O 1
ATOM 5292 N N . ILE B 1 206 ? 1.932 6.203 19.719 1 98.06 206 ILE B N 1
ATOM 5293 C CA . ILE B 1 206 ? 0.992 7.16 20.281 1 98.06 206 ILE B CA 1
ATOM 5294 C C . ILE B 1 206 ? -0.33 6.461 20.594 1 98.06 206 ILE B C 1
ATOM 5296 O O . ILE B 1 206 ? -0.997 6.793 21.578 1 98.06 206 ILE B O 1
ATOM 5300 N N . LEU B 1 207 ? -0.666 5.418 19.906 1 97.81 207 LEU B N 1
ATOM 5301 C CA . LEU B 1 207 ? -1.938 4.715 20.047 1 97.81 207 LEU B CA 1
ATOM 5302 C C . LEU B 1 207 ? -1.798 3.504 20.953 1 97.81 207 LEU B C 1
ATOM 5304 O O . LEU B 1 207 ? -2.744 2.73 21.109 1 97.81 207 LEU B O 1
ATOM 5308 N N . ASP B 1 208 ? -0.603 3.283 21.531 1 96.62 208 ASP B N 1
ATOM 5309 C CA . ASP B 1 208 ? -0.387 2.156 22.422 1 96.62 208 ASP B CA 1
ATOM 5310 C C . ASP B 1 208 ? -1.096 2.381 23.766 1 96.62 208 ASP B C 1
ATOM 5312 O O . ASP B 1 208 ? -0.782 3.326 24.484 1 96.62 208 ASP B O 1
ATOM 5316 N N . ASP B 1 209 ? -2.002 1.529 24.109 1 97 209 ASP B N 1
ATOM 5317 C CA . ASP B 1 209 ? -2.799 1.71 25.312 1 97 209 ASP B CA 1
ATOM 5318 C C . ASP B 1 209 ? -2.373 0.729 26.406 1 97 209 ASP B C 1
ATOM 5320 O O . ASP B 1 209 ? -3.061 0.582 27.422 1 97 209 ASP B O 1
ATOM 5324 N N . SER B 1 210 ? -1.282 0.026 26.234 1 96.19 210 SER B N 1
ATOM 5325 C CA . SER B 1 210 ? -0.893 -1.059 27.141 1 96.19 210 SER B CA 1
ATOM 5326 C C . SER B 1 210 ? -0.691 -0.552 28.562 1 96.19 210 SER B C 1
ATOM 5328 O O . SER B 1 210 ? -0.936 -1.28 29.531 1 96.19 210 SER B O 1
ATOM 5330 N N . ALA B 1 211 ? -0.293 0.677 28.75 1 96.44 211 ALA B N 1
ATOM 5331 C CA . ALA B 1 211 ? -0.009 1.215 30.078 1 96.44 211 ALA B CA 1
ATOM 5332 C C . ALA B 1 211 ? -1.066 2.232 30.484 1 96.44 211 ALA B C 1
ATOM 5334 O O . ALA B 1 211 ? -0.874 2.977 31.453 1 96.44 211 ALA B O 1
ATOM 5335 N N . LEU B 1 212 ? -2.145 2.328 29.766 1 96.62 212 LEU B N 1
ATOM 5336 C CA . LEU B 1 212 ? -3.186 3.314 30.031 1 96.62 212 LEU B CA 1
ATOM 5337 C C . LEU B 1 212 ? -4.387 2.664 30.703 1 96.62 212 LEU B C 1
ATOM 5339 O O . LEU B 1 212 ? -4.648 1.475 30.516 1 96.62 212 LEU B O 1
ATOM 5343 N N . PRO B 1 213 ? -5.121 3.404 31.547 1 96.81 213 PRO B N 1
ATOM 5344 C CA . PRO B 1 213 ? -6.305 2.854 32.219 1 96.81 213 PRO B CA 1
ATOM 5345 C C . PRO B 1 213 ? -7.438 2.545 31.234 1 96.81 213 PRO B C 1
ATOM 5347 O O . PRO B 1 213 ? -8.25 1.653 31.484 1 96.81 213 PRO B O 1
ATOM 5350 N N . GLY B 1 214 ? -7.535 3.273 30.156 1 96.06 214 GLY B N 1
ATOM 5351 C CA . GLY B 1 214 ? -8.508 3.012 29.109 1 96.06 214 GLY B CA 1
ATOM 5352 C C . GLY B 1 214 ? -7.949 2.178 27.969 1 96.06 214 GLY B C 1
ATOM 5353 O O . GLY B 1 214 ? -6.891 1.561 28.109 1 96.06 214 GLY B O 1
ATOM 5354 N N . SER B 1 215 ? -8.766 2.076 26.859 1 95.75 215 SER B N 1
ATOM 5355 C CA . SER B 1 215 ? -8.328 1.274 25.719 1 95.75 215 SER B CA 1
ATOM 5356 C C . SER B 1 215 ? -8.539 2.02 24.406 1 95.75 215 SER B C 1
ATOM 5358 O O . SER B 1 215 ? -9.344 2.949 24.328 1 95.75 215 SER B O 1
ATOM 5360 N N . ILE B 1 216 ? -7.762 1.693 23.453 1 96.69 216 ILE B N 1
ATOM 5361 C CA . ILE B 1 216 ? -7.855 2.246 22.109 1 96.69 216 ILE B CA 1
ATOM 5362 C C . ILE B 1 216 ? -7.992 1.111 21.094 1 96.69 216 ILE B C 1
ATOM 5364 O O . ILE B 1 216 ? -7.184 0.181 21.078 1 96.69 216 ILE B O 1
ATOM 5368 N N . SER B 1 217 ? -9 1.08 20.297 1 95.31 217 SER B N 1
ATOM 5369 C CA . SER B 1 217 ? -9.18 0.179 19.156 1 95.31 217 SER B CA 1
ATOM 5370 C C . SER B 1 217 ? -9.172 0.942 17.844 1 95.31 217 SER B C 1
ATOM 5372 O O . SER B 1 217 ? -10.008 1.817 17.609 1 95.31 217 SER B O 1
ATOM 5374 N N . VAL B 1 218 ? -8.203 0.677 17 1 96.88 218 VAL B N 1
ATOM 5375 C CA . VAL B 1 218 ? -8.148 1.305 15.688 1 96.88 218 VAL B CA 1
ATOM 5376 C C . VAL B 1 218 ? -8.789 0.384 14.648 1 96.88 218 VAL B C 1
ATOM 5378 O O . VAL B 1 218 ? -8.305 -0.729 14.414 1 96.88 218 VAL B O 1
ATOM 5381 N N . LEU B 1 219 ? -9.836 0.794 14.094 1 96.25 219 LEU B N 1
ATOM 5382 C CA . LEU B 1 219 ? -10.555 0.078 13.047 1 96.25 219 LEU B CA 1
ATOM 5383 C C . LEU B 1 219 ? -10.406 0.778 11.703 1 96.25 219 LEU B C 1
ATOM 5385 O O . LEU B 1 219 ? -10.961 1.859 11.492 1 96.25 219 LEU B O 1
ATOM 5389 N N . TYR B 1 220 ? -9.578 0.158 10.812 1 96.44 220 TYR B N 1
ATOM 5390 C CA . TYR B 1 220 ? -9.352 0.79 9.523 1 96.44 220 TYR B CA 1
ATOM 5391 C C . TYR B 1 220 ? -10.164 0.104 8.43 1 96.44 220 TYR B C 1
ATOM 5393 O O . TYR B 1 220 ? -10.812 -0.914 8.672 1 96.44 220 TYR B O 1
ATOM 5401 N N . GLY B 1 221 ? -10.195 0.74 7.25 1 95.06 221 GLY B N 1
ATOM 5402 C CA . GLY B 1 221 ? -10.914 0.192 6.109 1 95.06 221 GLY B CA 1
ATOM 5403 C C . GLY B 1 221 ? -12.375 0.607 6.07 1 95.06 221 GLY B C 1
ATOM 5404 O O . GLY B 1 221 ? -13.211 -0.097 5.5 1 95.06 221 GLY B O 1
ATOM 5405 N N . CYS B 1 222 ? -12.703 1.639 6.691 1 93.56 222 CYS B N 1
ATOM 5406 C CA . CYS B 1 222 ? -14.086 2.104 6.66 1 93.56 222 CYS B CA 1
ATOM 5407 C C . CYS B 1 222 ? -14.148 3.613 6.461 1 93.56 222 CYS B C 1
ATOM 5409 O O . CYS B 1 222 ? -13.359 4.355 7.051 1 93.56 222 CYS B O 1
ATOM 5411 N N . PHE B 1 223 ? -14.992 4.047 5.668 1 95.31 223 PHE B N 1
ATOM 5412 C CA . PHE B 1 223 ? -15.242 5.449 5.359 1 95.31 223 PHE B CA 1
ATOM 5413 C C . PHE B 1 223 ? -16.453 5.969 6.117 1 95.31 223 PHE B C 1
ATOM 5415 O O . PHE B 1 223 ? -17.578 5.523 5.879 1 95.31 223 PHE B O 1
ATOM 5422 N N . VAL B 1 224 ? -16.219 6.871 7.055 1 97.19 224 VAL B N 1
ATOM 5423 C CA . VAL B 1 224 ? -17.344 7.473 7.773 1 97.19 224 VAL B CA 1
ATOM 5424 C C . VAL B 1 224 ? -18.078 8.438 6.855 1 97.19 224 VAL B C 1
ATOM 5426 O O . VAL B 1 224 ? -17.578 9.523 6.547 1 97.19 224 VAL B O 1
ATOM 5429 N N . ASN B 1 225 ? -19.297 8.07 6.566 1 95.12 225 ASN B N 1
ATOM 5430 C CA . ASN B 1 225 ? -20.078 8.789 5.566 1 95.12 225 ASN B CA 1
ATOM 5431 C C . ASN B 1 225 ? -20.969 9.844 6.207 1 95.12 225 ASN B C 1
ATOM 5433 O O . ASN B 1 225 ? -21.219 10.891 5.609 1 95.12 225 ASN B O 1
ATOM 5437 N N . ARG B 1 226 ? -21.516 9.516 7.355 1 96.19 226 ARG B N 1
ATOM 5438 C CA . ARG B 1 226 ? -22.484 10.414 7.965 1 96.19 226 ARG B CA 1
ATOM 5439 C C . ARG B 1 226 ? -22.562 10.203 9.477 1 96.19 226 ARG B C 1
ATOM 5441 O O . ARG B 1 226 ? -22.406 9.078 9.961 1 96.19 226 ARG B O 1
ATOM 5448 N N . ILE B 1 227 ? -22.703 11.328 10.109 1 97.81 227 ILE B N 1
ATOM 5449 C CA . ILE B 1 227 ? -23.109 11.289 11.516 1 97.81 227 ILE B CA 1
ATOM 5450 C C . ILE B 1 227 ? -24.625 11.352 11.625 1 97.81 227 ILE B C 1
ATOM 5452 O O . ILE B 1 227 ? -25.25 12.312 11.18 1 97.81 227 ILE B O 1
ATOM 5456 N N . GLN B 1 228 ? -25.203 10.352 12.227 1 95.94 228 GLN B N 1
ATOM 5457 C CA . GLN B 1 228 ? -26.641 10.312 12.406 1 95.94 228 GLN B CA 1
ATOM 5458 C C . GLN B 1 228 ? -27.047 10.938 13.742 1 95.94 228 GLN B C 1
ATOM 5460 O O . GLN B 1 228 ? -26.594 10.5 14.797 1 95.94 228 GLN B O 1
ATOM 5465 N N . MET B 1 229 ? -27.906 11.906 13.609 1 94.19 229 MET B N 1
ATOM 5466 C CA . MET B 1 229 ? -28.406 12.602 14.797 1 94.19 229 MET B CA 1
ATOM 5467 C C . MET B 1 229 ? -29.688 11.961 15.297 1 94.19 229 MET B C 1
ATOM 5469 O O . MET B 1 229 ? -30.516 11.484 14.508 1 94.19 229 MET B O 1
ATOM 5473 N N . GLN B 1 230 ? -29.766 12.008 16.547 1 90.94 230 GLN B N 1
ATOM 5474 C CA . GLN B 1 230 ? -31.016 11.578 17.188 1 90.94 230 GLN B CA 1
ATOM 5475 C C . GLN B 1 230 ? -31.984 12.742 17.359 1 90.94 230 GLN B C 1
ATOM 5477 O O . GLN B 1 230 ? -31.625 13.898 17.109 1 90.94 230 GLN B O 1
ATOM 5482 N N . ASN B 1 231 ? -33.188 12.383 17.828 1 83.81 231 ASN B N 1
ATOM 5483 C CA . ASN B 1 231 ? -34.25 13.367 17.953 1 83.81 231 ASN B CA 1
ATOM 5484 C C . ASN B 1 231 ? -33.906 14.422 19 1 83.81 231 ASN B C 1
ATOM 5486 O O . ASN B 1 231 ? -34.438 15.531 18.969 1 83.81 231 ASN B O 1
ATOM 5490 N N . ASP B 1 232 ? -32.969 14.195 19.859 1 82.75 232 ASP B N 1
ATOM 5491 C CA . ASP B 1 232 ? -32.656 15.133 20.938 1 82.75 232 ASP B CA 1
ATOM 5492 C C . ASP B 1 232 ? -31.453 16.016 20.547 1 82.75 232 ASP B C 1
ATOM 5494 O O . ASP B 1 232 ? -30.922 16.75 21.375 1 82.75 232 ASP B O 1
ATOM 5498 N N . GLY B 1 233 ? -31.016 15.875 19.328 1 85 233 GLY B N 1
ATOM 5499 C CA . GLY B 1 233 ? -29.938 16.734 18.859 1 85 233 GLY B CA 1
ATOM 5500 C C . GLY B 1 233 ? -28.547 16.188 19.172 1 85 233 GLY B C 1
ATOM 5501 O O . GLY B 1 233 ? -27.562 16.906 19.047 1 85 233 GLY B O 1
ATOM 5502 N N . ARG B 1 234 ? -28.578 14.906 19.562 1 92.19 234 ARG B N 1
ATOM 5503 C CA . ARG B 1 234 ? -27.312 14.234 19.859 1 92.19 234 ARG B CA 1
ATOM 5504 C C . ARG B 1 234 ? -26.938 13.273 18.734 1 92.19 234 ARG B C 1
ATOM 5506 O O . ARG B 1 234 ? -27.812 12.727 18.047 1 92.19 234 ARG B O 1
ATOM 5513 N N . ALA B 1 235 ? -25.594 13.156 18.578 1 94.19 235 ALA B N 1
ATOM 5514 C CA . ALA B 1 235 ? -25.141 12.094 17.672 1 94.19 235 ALA B CA 1
ATOM 5515 C C . ALA B 1 235 ? -25.5 10.719 18.219 1 94.19 235 ALA B C 1
ATOM 5517 O O . ALA B 1 235 ? -25.25 10.438 19.406 1 94.19 235 ALA B O 1
ATOM 5518 N N . GLY B 1 236 ? -26.109 9.859 17.375 1 94.12 236 GLY B N 1
ATOM 5519 C CA . GLY B 1 236 ? -26.5 8.531 17.812 1 94.12 236 GLY B CA 1
ATOM 5520 C C . GLY B 1 236 ? -25.672 7.422 17.172 1 94.12 236 GLY B C 1
ATOM 5521 O O . GLY B 1 236 ? -25.516 6.352 17.766 1 94.12 236 GLY B O 1
ATOM 5522 N N . ALA B 1 237 ? -25.234 7.684 15.961 1 95.81 237 ALA B N 1
ATOM 5523 C CA . ALA B 1 237 ? -24.469 6.656 15.258 1 95.81 237 ALA B CA 1
ATOM 5524 C C . ALA B 1 237 ? -23.672 7.262 14.117 1 95.81 237 ALA B C 1
ATOM 5526 O O . ALA B 1 237 ? -23.938 8.383 13.68 1 95.81 237 ALA B O 1
ATOM 5527 N N . LEU B 1 238 ? -22.625 6.559 13.758 1 96.81 238 LEU B N 1
ATOM 5528 C CA . LEU B 1 238 ? -21.906 6.82 12.516 1 96.81 238 LEU B CA 1
ATOM 5529 C C . LEU B 1 238 ? -22.297 5.816 11.438 1 96.81 238 LEU B C 1
ATOM 5531 O O . LEU B 1 238 ? -22.281 4.605 11.672 1 96.81 238 LEU B O 1
ATOM 5535 N N . GLU B 1 239 ? -22.766 6.293 10.352 1 95.75 239 GLU B N 1
ATOM 5536 C CA . GLU B 1 239 ? -22.906 5.453 9.164 1 95.75 239 GLU B CA 1
ATOM 5537 C C . GLU B 1 239 ? -21.594 5.324 8.414 1 95.75 239 GLU B C 1
ATOM 5539 O O . GLU B 1 239 ? -20.969 6.328 8.055 1 95.75 239 GLU B O 1
ATOM 5544 N N . CYS B 1 240 ? -21.125 4.129 8.234 1 94.44 240 CYS B N 1
ATOM 5545 C CA . CYS B 1 240 ? -19.828 3.875 7.609 1 94.44 240 CYS B CA 1
ATOM 5546 C C . CYS B 1 240 ? -19.984 2.955 6.402 1 94.44 240 CYS B C 1
ATOM 5548 O O . CYS B 1 240 ? -20.766 2 6.438 1 94.44 240 CYS B O 1
ATOM 5550 N N . TYR B 1 241 ? -19.312 3.324 5.336 1 92.75 241 TYR B N 1
ATOM 5551 C CA . TYR B 1 241 ? -19.219 2.439 4.18 1 92.75 241 TYR B CA 1
ATOM 5552 C C . TYR B 1 241 ? -17.953 1.587 4.254 1 92.75 241 TYR B C 1
ATOM 5554 O O . TYR B 1 241 ? -16.859 2.105 4.48 1 92.75 241 TYR B O 1
ATOM 5562 N N . VAL B 1 242 ? -18.062 0.287 4.152 1 91.69 242 VAL B N 1
ATOM 5563 C CA . VAL B 1 242 ? -16.938 -0.651 4.109 1 91.69 242 VAL B CA 1
ATOM 5564 C C . VAL B 1 242 ? -16.734 -1.14 2.68 1 91.69 242 VAL B C 1
ATOM 5566 O O . VAL B 1 242 ? -17.469 -2.008 2.199 1 91.69 242 VAL B O 1
ATOM 5569 N N . PRO B 1 243 ? -15.734 -0.645 2.004 1 89.19 243 PRO B N 1
ATOM 5570 C CA . PRO B 1 243 ? -15.539 -0.978 0.59 1 89.19 243 PRO B CA 1
ATOM 5571 C C . PRO B 1 243 ? -15.344 -2.475 0.358 1 89.19 243 PRO B C 1
ATOM 5573 O O . PRO B 1 243 ? -15.875 -3.025 -0.612 1 89.19 243 PRO B O 1
ATOM 5576 N N . LEU B 1 244 ? -14.648 -3.143 1.17 1 89.25 244 LEU B N 1
ATOM 5577 C CA . LEU B 1 244 ? -14.297 -4.547 0.989 1 89.25 244 LEU B CA 1
ATOM 5578 C C . LEU B 1 244 ? -15.555 -5.418 0.939 1 89.25 244 LEU B C 1
ATOM 5580 O O . LEU B 1 244 ? -15.602 -6.398 0.193 1 89.25 244 LEU B O 1
ATOM 5584 N N . SER B 1 245 ? -16.516 -5.086 1.766 1 88.06 245 SER B N 1
ATOM 5585 C CA . SER B 1 245 ? -17.734 -5.891 1.834 1 88.06 245 SER B CA 1
ATOM 5586 C C . SER B 1 245 ? -18.891 -5.215 1.1 1 88.06 245 SER B C 1
ATOM 5588 O O . SER B 1 245 ? -19.953 -5.812 0.919 1 88.06 245 SER B O 1
ATOM 5590 N N . SER B 1 246 ? -18.688 -4.008 0.653 1 87 246 SER B N 1
ATOM 5591 C CA . SER B 1 246 ? -19.734 -3.197 0.02 1 87 246 SER B CA 1
ATOM 5592 C C . SER B 1 246 ? -20.938 -3.039 0.93 1 87 246 SER B C 1
ATOM 5594 O O . SER B 1 246 ? -22.078 -3.109 0.47 1 87 246 SER B O 1
ATOM 5596 N N . GLU B 1 247 ? -20.641 -2.928 2.221 1 87.44 247 GLU B N 1
ATOM 5597 C CA . GLU B 1 247 ? -21.734 -2.797 3.188 1 87.44 247 GLU B CA 1
ATOM 5598 C C . GLU B 1 247 ? -21.75 -1.406 3.816 1 87.44 247 GLU B C 1
ATOM 5600 O O . GLU B 1 247 ? -20.703 -0.743 3.893 1 87.44 247 GLU B O 1
ATOM 5605 N N . LEU B 1 248 ? -22.953 -0.977 4.078 1 89.81 248 LEU B N 1
ATOM 5606 C CA . LEU B 1 248 ? -23.156 0.161 4.969 1 89.81 248 LEU B CA 1
ATOM 5607 C C . LEU B 1 248 ? -23.406 -0.305 6.398 1 89.81 248 LEU B C 1
ATOM 5609 O O . LEU B 1 248 ? -24.359 -1.049 6.652 1 89.81 248 LEU B O 1
ATOM 5613 N N . ILE B 1 249 ? -22.5 0.085 7.273 1 91.12 249 ILE B N 1
ATOM 5614 C CA . ILE B 1 249 ? -22.672 -0.337 8.656 1 91.12 249 ILE B CA 1
ATOM 5615 C C . ILE B 1 249 ? -22.953 0.878 9.539 1 91.12 249 ILE B C 1
ATOM 5617 O O . ILE B 1 249 ? -22.75 2.02 9.109 1 91.12 249 ILE B O 1
ATOM 5621 N N . ARG B 1 250 ? -23.5 0.61 10.664 1 93.19 250 ARG B N 1
ATOM 5622 C CA . ARG B 1 250 ? -23.828 1.632 11.656 1 93.19 250 ARG B CA 1
ATOM 5623 C C . ARG B 1 250 ? -23.094 1.381 12.961 1 93.19 250 ARG B C 1
ATOM 5625 O O . ARG B 1 250 ? -23.156 0.283 13.516 1 93.19 250 ARG B O 1
ATOM 5632 N N . ILE B 1 251 ? -22.344 2.344 13.43 1 94.69 251 ILE B N 1
ATOM 5633 C CA . ILE B 1 251 ? -21.625 2.27 14.695 1 94.69 251 ILE B CA 1
ATOM 5634 C C . ILE B 1 251 ? -22.25 3.209 15.711 1 94.69 251 ILE B C 1
ATOM 5636 O O . ILE B 1 251 ? -22.203 4.434 15.555 1 94.69 251 ILE B O 1
ATOM 5640 N N . PRO B 1 252 ? -22.859 2.648 16.734 1 94.44 252 PRO B N 1
ATOM 5641 C CA . PRO B 1 252 ? -23.422 3.516 17.766 1 94.44 252 PRO B CA 1
ATOM 5642 C C . PRO B 1 252 ? -22.344 4.348 18.469 1 94.44 252 PRO B C 1
ATOM 5644 O O . PRO B 1 252 ? -21.234 3.869 18.703 1 94.44 252 PRO B O 1
ATOM 5647 N N . VAL B 1 253 ? -22.734 5.562 18.828 1 93.88 253 VAL B N 1
ATOM 5648 C CA . VAL B 1 253 ? -21.734 6.426 19.453 1 93.88 253 VAL B CA 1
ATOM 5649 C C . VAL B 1 253 ? -22.344 7.129 20.672 1 93.88 253 VAL B C 1
ATOM 5651 O O . VAL B 1 253 ? -23.531 7.469 20.656 1 93.88 253 VAL B O 1
ATOM 5654 N N . GLU B 1 254 ? -21.578 7.293 21.734 1 92.75 254 GLU B N 1
ATOM 5655 C CA . GLU B 1 254 ? -21.906 8.18 22.844 1 92.75 254 GLU B CA 1
ATOM 5656 C C . GLU B 1 254 ? -21.344 9.578 22.625 1 92.75 254 GLU B C 1
ATOM 5658 O O . GLU B 1 254 ? -21.969 10.578 22.984 1 92.75 254 GLU B O 1
ATOM 5663 N N . ARG B 1 255 ? -20.219 9.664 22.047 1 95.56 255 ARG B N 1
ATOM 5664 C CA . ARG B 1 255 ? -19.484 10.883 21.719 1 95.56 255 ARG B CA 1
ATOM 5665 C C . ARG B 1 255 ? -18.656 10.688 20.453 1 95.56 255 ARG B C 1
ATOM 5667 O O . ARG B 1 255 ? -18.016 9.641 20.281 1 95.56 255 ARG B O 1
ATOM 5674 N N . VAL B 1 256 ? -18.75 11.695 19.594 1 97.75 256 VAL B N 1
ATOM 5675 C CA . VAL B 1 256 ? -17.969 11.633 18.359 1 97.75 256 VAL B CA 1
ATOM 5676 C C . VAL B 1 256 ? -16.969 12.789 18.328 1 97.75 256 VAL B C 1
ATOM 5678 O O . VAL B 1 256 ? -17.328 13.938 18.609 1 97.75 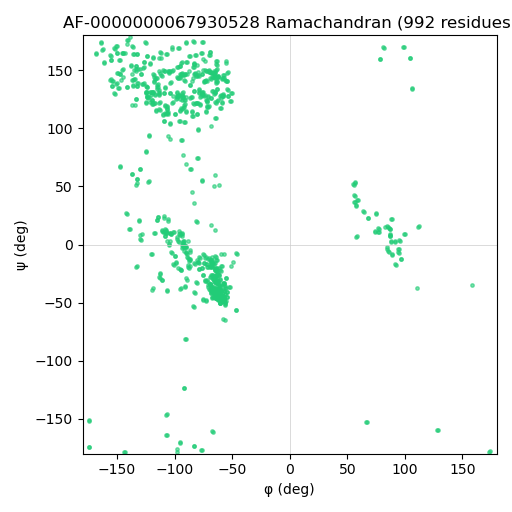256 VAL B O 1
ATOM 5681 N N . ILE B 1 257 ? -15.734 12.508 18.078 1 98.75 257 ILE B N 1
ATOM 5682 C CA . ILE B 1 257 ? -14.703 13.516 17.859 1 98.75 257 ILE B CA 1
ATOM 5683 C C . ILE B 1 257 ? -14.164 13.391 16.422 1 98.75 257 ILE B C 1
ATOM 5685 O O . ILE B 1 257 ? -13.547 12.383 16.062 1 98.75 257 ILE B O 1
ATOM 5689 N N . VAL B 1 258 ? -14.359 14.391 15.625 1 98.88 258 VAL B N 1
ATOM 5690 C CA . VAL B 1 258 ? -13.977 14.367 14.219 1 98.88 258 VAL B CA 1
ATOM 5691 C C . VAL B 1 258 ? -12.57 14.945 14.055 1 98.88 258 VAL B C 1
ATOM 5693 O O . VAL B 1 258 ? -12.32 16.094 14.414 1 98.88 258 VAL B O 1
ATOM 5696 N N . CYS B 1 259 ? -11.664 14.141 13.586 1 98.75 259 CYS B N 1
ATOM 5697 C CA . CYS B 1 259 ? -10.273 14.469 13.32 1 98.75 259 CYS B CA 1
ATOM 5698 C C . CYS B 1 259 ? -9.844 13.969 11.953 1 98.75 259 CYS B C 1
ATOM 5700 O O . CYS B 1 259 ? -8.805 13.305 11.82 1 98.75 259 CYS B O 1
ATOM 5702 N N . ALA B 1 260 ? -10.547 14.289 10.898 1 97.44 260 ALA B N 1
ATOM 5703 C CA . ALA B 1 260 ? -10.367 13.695 9.578 1 97.44 260 ALA B CA 1
ATOM 5704 C C . ALA B 1 260 ? -9.57 14.625 8.664 1 97.44 260 ALA B C 1
ATOM 5706 O O . ALA B 1 260 ? -9.461 14.383 7.461 1 97.44 260 ALA B O 1
ATOM 5707 N N . ASN B 1 261 ? -8.961 15.727 9.211 1 96.31 261 ASN B N 1
ATOM 5708 C CA . ASN B 1 261 ? -8.297 16.844 8.555 1 96.31 261 ASN B CA 1
ATOM 5709 C C . ASN B 1 261 ? -9.312 17.891 8.078 1 96.31 261 ASN B C 1
ATOM 5711 O O . ASN B 1 261 ? -10.516 17.625 8.039 1 96.31 261 ASN B O 1
ATOM 5715 N N . ALA B 1 262 ? -8.867 19.016 7.68 1 97 262 ALA B N 1
ATOM 5716 C CA . ALA B 1 262 ? -9.734 20.172 7.488 1 97 262 ALA B CA 1
ATOM 5717 C C . ALA B 1 262 ? -10.688 19.969 6.316 1 97 262 ALA B C 1
ATOM 5719 O O . ALA B 1 262 ? -11.805 20.5 6.316 1 97 262 ALA B O 1
ATOM 5720 N N . ILE B 1 263 ? -10.328 19.188 5.34 1 96.06 263 ILE B N 1
ATOM 5721 C CA . ILE B 1 263 ? -11.156 18.984 4.16 1 96.06 263 ILE B CA 1
ATOM 5722 C C . ILE B 1 263 ? -12.203 17.922 4.438 1 96.06 263 ILE B C 1
ATOM 5724 O O . ILE B 1 263 ? -13.406 18.156 4.297 1 96.06 263 ILE B O 1
ATOM 5728 N N . GLN B 1 264 ? -11.773 16.797 4.875 1 96.19 264 GLN B N 1
ATOM 5729 C CA . GLN B 1 264 ? -12.68 15.664 5.094 1 96.19 264 GLN B CA 1
ATOM 5730 C C . GLN B 1 264 ? -13.609 15.93 6.27 1 96.19 264 GLN B C 1
ATOM 5732 O O . GLN B 1 264 ? -14.758 15.484 6.27 1 96.19 264 GLN B O 1
ATOM 5737 N N . THR B 1 265 ? -13.117 16.625 7.266 1 98.19 265 THR B N 1
ATOM 5738 C CA . THR B 1 265 ? -13.953 17 8.398 1 98.19 265 THR B CA 1
ATOM 5739 C C . THR B 1 265 ? -15.117 17.875 7.941 1 98.19 265 THR B C 1
ATOM 5741 O O . THR B 1 265 ? -16.281 17.594 8.25 1 98.19 265 THR B O 1
ATOM 5744 N N . ALA B 1 266 ? -14.82 18.922 7.176 1 98.19 266 ALA B N 1
ATOM 5745 C CA . ALA B 1 266 ? -15.883 19.781 6.66 1 98.19 266 ALA B CA 1
ATOM 5746 C C . ALA B 1 266 ? -16.844 19 5.777 1 98.19 266 ALA B C 1
ATOM 5748 O O . ALA B 1 266 ? -18.062 19.156 5.883 1 98.19 266 ALA B O 1
ATOM 5749 N N . ALA B 1 267 ? -16.297 18.172 4.918 1 97.06 267 ALA B N 1
ATOM 5750 C CA . ALA B 1 267 ? -17.125 17.375 4.016 1 97.06 267 ALA B CA 1
ATOM 5751 C C . ALA B 1 267 ? -18.062 16.469 4.797 1 97.06 267 ALA B C 1
ATOM 5753 O O . ALA B 1 267 ? -19.25 16.359 4.465 1 97.06 267 ALA B O 1
ATOM 5754 N N . LEU B 1 268 ? -17.531 15.805 5.812 1 97.88 268 LEU B N 1
ATOM 5755 C CA . LEU B 1 268 ? -18.344 14.93 6.652 1 97.88 268 LEU B CA 1
ATOM 5756 C C . LEU B 1 268 ? -19.469 15.711 7.312 1 97.88 268 LEU B C 1
ATOM 5758 O O . LEU B 1 268 ? -20.625 15.266 7.316 1 97.88 268 LEU B O 1
ATOM 5762 N N . MET B 1 269 ? -19.172 16.891 7.867 1 98.5 269 MET B N 1
ATOM 5763 C CA . MET B 1 269 ? -20.172 17.703 8.539 1 98.5 269 MET B CA 1
ATOM 5764 C C . MET B 1 269 ? -21.234 18.172 7.551 1 98.5 269 MET B C 1
ATOM 5766 O O . MET B 1 269 ? -22.422 18.172 7.867 1 98.5 269 MET B O 1
ATOM 5770 N N . LEU B 1 270 ? -20.828 18.531 6.352 1 98 270 LEU B N 1
ATOM 5771 C CA . LEU B 1 270 ? -21.734 19 5.32 1 98 270 LEU B CA 1
ATOM 5772 C C . LEU B 1 270 ? -22.625 17.875 4.828 1 98 270 LEU B C 1
ATOM 5774 O O . LEU B 1 270 ? -23.797 18.094 4.512 1 98 270 LEU B O 1
ATOM 5778 N N . ARG B 1 271 ? -22.109 16.672 4.785 1 96.31 271 ARG B N 1
ATOM 5779 C CA . ARG B 1 271 ? -22.875 15.508 4.336 1 96.31 271 ARG B CA 1
ATOM 5780 C C . ARG B 1 271 ? -23.859 15.047 5.402 1 96.31 271 ARG B C 1
ATOM 5782 O O . ARG B 1 271 ? -24.859 14.406 5.09 1 96.31 271 ARG B O 1
ATOM 5789 N N . SER B 1 272 ? -23.547 15.328 6.613 1 97.5 272 SER B N 1
ATOM 5790 C CA . SER B 1 272 ? -24.344 14.852 7.742 1 97.5 272 SER B CA 1
ATOM 5791 C C . SER B 1 272 ? -25.578 15.711 7.949 1 97.5 272 SER B C 1
ATOM 5793 O O . SER B 1 272 ? -25.688 16.422 8.945 1 97.5 272 SER B O 1
ATOM 5795 N N . LYS B 1 273 ? -26.562 15.547 7.074 1 93.94 273 LYS B N 1
ATOM 5796 C CA . LYS B 1 273 ? -27.812 16.297 7.125 1 93.94 273 LYS B CA 1
ATOM 5797 C C . LYS B 1 273 ? -28.906 15.516 7.859 1 93.94 273 LYS B C 1
ATOM 5799 O O . LYS B 1 273 ? -28.859 14.281 7.918 1 93.94 273 LYS B O 1
ATOM 5804 N N . GLY B 1 274 ? -29.781 16.188 8.391 1 88.56 274 GLY B N 1
ATOM 5805 C CA . GLY B 1 274 ? -30.953 15.672 9.07 1 88.56 274 GLY B CA 1
ATOM 5806 C C . GLY B 1 274 ? -31.922 16.75 9.516 1 88.56 274 GLY B C 1
ATOM 5807 O O . GLY B 1 274 ? -31.734 17.938 9.188 1 88.56 274 GLY B O 1
ATOM 5808 N N . ASP B 1 275 ? -32.938 16.328 10.234 1 87.81 275 ASP B N 1
ATOM 5809 C CA . ASP B 1 275 ? -33.969 17.266 10.672 1 87.81 275 ASP B CA 1
ATOM 5810 C C . ASP B 1 275 ? -33.375 18.344 11.562 1 87.81 275 ASP B C 1
ATOM 5812 O O . ASP B 1 275 ? -33.75 19.516 11.469 1 87.81 275 ASP B O 1
ATOM 5816 N N . HIS B 1 276 ? -32.406 18.016 12.352 1 87.44 276 HIS B N 1
ATOM 5817 C CA . HIS B 1 276 ? -31.812 18.953 13.289 1 87.44 276 HIS B CA 1
ATOM 5818 C C . HIS B 1 276 ? -30.641 19.703 12.641 1 87.44 276 HIS B C 1
ATOM 5820 O O . HIS B 1 276 ? -30.109 20.641 13.227 1 87.44 276 HIS B O 1
ATOM 5826 N N . ALA B 1 277 ? -30.25 19.312 11.445 1 93.19 277 ALA B N 1
ATOM 5827 C CA . ALA B 1 277 ? -29.141 19.922 10.719 1 93.19 277 ALA B CA 1
ATOM 5828 C C . ALA B 1 277 ? -29.391 19.891 9.211 1 93.19 277 ALA B C 1
ATOM 5830 O O . ALA B 1 277 ? -28.641 19.25 8.469 1 93.19 277 ALA B O 1
ATOM 5831 N N . PRO B 1 278 ? -30.344 20.609 8.742 1 93.31 278 PRO B N 1
ATOM 5832 C CA . PRO B 1 278 ? -30.75 20.531 7.336 1 93.31 278 PRO B CA 1
ATOM 5833 C C . PRO B 1 278 ? -29.641 20.969 6.383 1 93.31 278 PRO B C 1
ATOM 5835 O O . PRO B 1 278 ? -29.609 20.547 5.223 1 93.31 278 PRO B O 1
ATOM 5838 N N . LYS B 1 279 ? -28.703 21.828 6.84 1 95.81 279 LYS B N 1
ATOM 5839 C CA . LYS B 1 279 ? -27.625 22.312 5.996 1 95.81 279 LYS B CA 1
ATOM 5840 C C . LYS B 1 279 ? -26.312 21.609 6.324 1 95.81 279 LYS B C 1
ATOM 5842 O O . LYS B 1 279 ? -25.25 22.031 5.875 1 95.81 279 LYS B O 1
ATOM 5847 N N . GLY B 1 280 ? -26.438 20.547 7.156 1 97.19 280 GLY B N 1
ATOM 5848 C CA . GLY B 1 280 ? -25.25 19.891 7.691 1 97.19 280 GLY B CA 1
ATOM 5849 C C . GLY B 1 280 ? -24.984 20.234 9.141 1 97.19 280 GLY B C 1
ATOM 5850 O O . GLY B 1 280 ? -25.438 21.266 9.633 1 97.19 280 GLY B O 1
ATOM 5851 N N . ILE B 1 281 ? -24.25 19.469 9.773 1 98 281 ILE B N 1
ATOM 5852 C CA . ILE B 1 281 ? -24 19.641 11.203 1 98 281 ILE B CA 1
ATOM 5853 C C . ILE B 1 281 ? -23.109 20.875 11.422 1 98 281 ILE B C 1
ATOM 5855 O O . ILE B 1 281 ? -22.031 20.969 10.828 1 98 281 ILE B O 1
ATOM 5859 N N . GLY B 1 282 ? -23.547 21.781 12.273 1 97.06 282 GLY B N 1
ATOM 5860 C CA . GLY B 1 282 ? -22.797 22.984 12.625 1 97.06 282 GLY B CA 1
ATOM 5861 C C . GLY B 1 282 ? -22.875 24.062 11.562 1 97.06 282 GLY B C 1
ATOM 5862 O O . GLY B 1 282 ? -22.172 25.078 11.648 1 97.06 282 GLY B O 1
ATOM 5863 N N . ASN B 1 283 ? -23.766 23.938 10.531 1 97.88 283 ASN B N 1
ATOM 5864 C CA . ASN B 1 283 ? -23.719 24.828 9.375 1 97.88 283 ASN B CA 1
ATOM 5865 C C . ASN B 1 283 ? -24.891 25.797 9.367 1 97.88 283 ASN B C 1
ATOM 5867 O O . ASN B 1 283 ? -25.266 26.312 8.312 1 97.88 283 ASN B O 1
ATOM 5871 N N . ASP B 1 284 ? -25.438 26.031 10.477 1 95.19 284 ASP B N 1
ATOM 5872 C CA . ASP B 1 284 ? -26.578 26.938 10.578 1 95.19 284 ASP B CA 1
ATOM 5873 C C . ASP B 1 284 ? -26.234 28.328 10.055 1 95.19 284 ASP B C 1
ATOM 5875 O O . ASP B 1 284 ? -27.047 28.969 9.391 1 95.19 284 ASP B O 1
ATOM 5879 N N . SER B 1 285 ? -25.047 28.75 10.352 1 95.44 285 SER B N 1
ATOM 5880 C CA . SER B 1 285 ? -24.609 30.078 9.93 1 95.44 285 SER B CA 1
ATOM 5881 C C . SER B 1 285 ? -23.891 30.031 8.586 1 95.44 285 SER B C 1
ATOM 5883 O O . SER B 1 285 ? -23.312 31.016 8.141 1 95.44 285 SER B O 1
ATOM 5885 N N . GLY B 1 286 ? -23.797 28.891 7.961 1 97 286 GLY B N 1
ATOM 5886 C CA . GLY B 1 286 ? -23.203 28.734 6.645 1 97 286 GLY B CA 1
ATOM 5887 C C . GLY B 1 286 ? -21.688 28.812 6.668 1 97 286 GLY B C 1
ATOM 5888 O O . GLY B 1 286 ? -21.062 29.219 5.676 1 97 286 GLY B O 1
ATOM 5889 N N . LEU B 1 287 ? -21.062 28.469 7.805 1 98 287 LEU B N 1
ATOM 5890 C CA . LEU B 1 287 ? -19.641 28.719 7.973 1 98 287 LEU B CA 1
ATOM 5891 C C . LEU B 1 287 ? -18.844 27.453 7.742 1 98 287 LEU B C 1
ATOM 5893 O O . LEU B 1 287 ? -17.625 27.5 7.555 1 98 287 LEU B O 1
ATOM 5897 N N . VAL B 1 288 ? -19.531 26.234 7.801 1 98.62 288 VAL B N 1
ATOM 5898 C CA . VAL B 1 288 ? -18.812 24.969 7.613 1 98.62 288 VAL B CA 1
ATOM 5899 C C . VAL B 1 288 ? -18.156 24.953 6.234 1 98.62 288 VAL B C 1
ATOM 5901 O O . VAL B 1 288 ? -18.812 25.219 5.227 1 98.62 288 VAL B O 1
ATOM 5904 N N . GLY B 1 289 ? -16.844 24.703 6.16 1 98.25 289 GLY B N 1
ATOM 5905 C CA . GLY B 1 289 ? -16.094 24.641 4.918 1 98.25 289 GLY B CA 1
ATOM 5906 C C . GLY B 1 289 ? -15.469 25.969 4.531 1 98.25 289 GLY B C 1
ATOM 5907 O O . GLY B 1 289 ? -14.578 26.016 3.678 1 98.25 289 GLY B O 1
ATOM 5908 N N . ARG B 1 290 ? -15.906 27.078 5.09 1 98.06 290 ARG B N 1
ATOM 5909 C CA . ARG B 1 290 ? -15.375 28.391 4.734 1 98.06 290 ARG B CA 1
ATOM 5910 C C . ARG B 1 290 ? -14.094 28.688 5.508 1 98.06 290 ARG B C 1
ATOM 5912 O O . ARG B 1 290 ? -13.891 28.172 6.609 1 98.06 290 ARG B O 1
ATOM 5919 N N . GLY B 1 291 ? -13.289 29.5 4.91 1 97.19 291 GLY B N 1
ATOM 5920 C CA . GLY B 1 291 ? -12.023 29.875 5.535 1 97.19 291 GLY B CA 1
ATOM 5921 C C . GLY B 1 291 ? -10.906 28.891 5.25 1 97.19 291 GLY B C 1
ATOM 5922 O O . GLY B 1 291 ? -9.891 28.875 5.941 1 97.19 291 GLY B O 1
ATOM 5923 N N . LEU B 1 292 ? -11.133 28.016 4.242 1 96.38 292 LEU B N 1
ATOM 5924 C CA . LEU B 1 292 ? -10.086 27.078 3.844 1 96.38 292 LEU B CA 1
ATOM 5925 C C . LEU B 1 292 ? -8.781 27.812 3.572 1 96.38 292 LEU B C 1
ATOM 5927 O O . LEU B 1 292 ? -8.75 28.766 2.789 1 96.38 292 LEU B O 1
ATOM 5931 N N . SER B 1 293 ? -7.809 27.391 4.277 1 95.38 293 SER B N 1
ATOM 5932 C CA . SER B 1 293 ? -6.492 28 4.105 1 95.38 293 SER B CA 1
ATOM 5933 C C . SER B 1 293 ? -5.395 26.938 4.066 1 95.38 293 SER B C 1
ATOM 5935 O O . SER B 1 293 ? -5.465 25.938 4.789 1 95.38 293 SER B O 1
ATOM 5937 N N . PHE B 1 294 ? -4.48 27.188 3.225 1 94.25 294 PHE B N 1
ATOM 5938 C CA . PHE B 1 294 ? -3.236 26.422 3.174 1 94.25 294 PHE B CA 1
ATOM 5939 C C . PHE B 1 294 ? -2.074 27.25 3.721 1 94.25 294 PHE B C 1
ATOM 5941 O O . PHE B 1 294 ? -2.213 27.922 4.742 1 94.25 294 PHE B O 1
ATOM 5948 N N . LYS B 1 295 ? -0.94 27.125 3.236 1 94.56 295 LYS B N 1
ATOM 5949 C CA . LYS B 1 295 ? 0.216 28 3.404 1 94.56 295 LYS B CA 1
ATOM 5950 C C . LYS B 1 295 ? 0.642 28.609 2.072 1 94.56 295 LYS B C 1
ATOM 5952 O O . LYS B 1 295 ? 0.444 28.016 1.016 1 94.56 295 LYS B O 1
ATOM 5957 N N . ILE B 1 296 ? 1.027 29.844 2.281 1 93 296 ILE B N 1
ATOM 5958 C CA . ILE B 1 296 ? 1.674 30.391 1.098 1 93 296 ILE B CA 1
ATOM 5959 C C . ILE B 1 296 ? 3.148 30 1.083 1 93 296 ILE B C 1
ATOM 5961 O O . ILE B 1 296 ? 3.811 30.016 2.125 1 93 296 ILE B O 1
ATOM 5965 N N . GLY B 1 297 ? 3.525 29.172 0.091 1 92.06 297 GLY B N 1
ATOM 5966 C CA . GLY B 1 297 ? 4.902 28.703 0.049 1 92.06 297 GLY B CA 1
ATOM 5967 C C . GLY B 1 297 ? 5.449 28.594 -1.36 1 92.06 297 GLY B C 1
ATOM 5968 O O . GLY B 1 297 ? 4.727 28.812 -2.334 1 92.06 297 GLY B O 1
ATOM 5969 N N . GLY B 1 298 ? 6.68 28.484 -1.424 1 95.62 298 GLY B N 1
ATOM 5970 C CA . GLY B 1 298 ? 7.41 28.266 -2.662 1 95.62 298 GLY B CA 1
ATOM 5971 C C . GLY B 1 298 ? 8.828 27.797 -2.439 1 95.62 298 GLY B C 1
ATOM 5972 O O . GLY B 1 298 ? 9.266 27.625 -1.297 1 95.62 298 GLY B O 1
ATOM 5973 N N . TYR B 1 299 ? 9.438 27.469 -3.527 1 97.88 299 TYR B N 1
ATOM 5974 C CA . TYR B 1 299 ? 10.812 26.984 -3.51 1 97.88 299 TYR B CA 1
ATOM 5975 C C . TYR B 1 299 ? 11.688 27.781 -4.465 1 97.88 299 TYR B C 1
ATOM 5977 O O . TYR B 1 299 ? 11.25 28.156 -5.551 1 97.88 299 TYR B O 1
ATOM 5985 N N . SER B 1 300 ? 12.844 28.094 -4.066 1 98.56 300 SER B N 1
ATOM 5986 C CA . SER B 1 300 ? 13.914 28.609 -4.926 1 98.56 300 SER B CA 1
ATOM 5987 C C . SER B 1 300 ? 15.07 27.609 -5.008 1 98.56 300 SER B C 1
ATOM 5989 O O . SER B 1 300 ? 15.523 27.094 -3.988 1 98.56 300 SER B O 1
ATOM 5991 N N . VAL B 1 301 ? 15.453 27.359 -6.184 1 98.44 301 VAL B N 1
ATOM 5992 C CA . VAL B 1 301 ? 16.547 26.422 -6.41 1 98.44 301 VAL B CA 1
ATOM 5993 C C . VAL B 1 301 ? 17.766 27.172 -6.965 1 98.44 301 VAL B C 1
ATOM 5995 O O . VAL B 1 301 ? 17.656 27.875 -7.98 1 98.44 301 VAL B O 1
ATOM 5998 N N . GLY B 1 302 ? 18.875 27.094 -6.305 1 97.94 302 GLY B N 1
ATOM 5999 C CA . GLY B 1 302 ? 20.141 27.609 -6.793 1 97.94 302 GLY B CA 1
ATOM 6000 C C . GLY B 1 302 ? 21.016 26.531 -7.422 1 97.94 302 GLY B C 1
ATOM 6001 O O . GLY B 1 302 ? 21.25 25.484 -6.82 1 97.94 302 GLY B O 1
ATOM 6002 N N . TYR B 1 303 ? 21.453 26.797 -8.617 1 96.38 303 TYR B N 1
ATOM 6003 C CA . TYR B 1 303 ? 22.359 25.891 -9.328 1 96.38 303 TYR B CA 1
ATOM 6004 C C . TYR B 1 303 ? 23.812 26.297 -9.109 1 96.38 303 TYR B C 1
ATOM 6006 O O . TYR B 1 303 ? 24.172 27.469 -9.273 1 96.38 303 TYR B O 1
ATOM 6014 N N . MET B 1 304 ? 24.578 25.281 -8.703 1 94.12 304 MET B N 1
ATOM 6015 C CA . MET B 1 304 ? 25.969 25.547 -8.344 1 94.12 304 MET B CA 1
ATOM 6016 C C . MET B 1 304 ? 26.891 25.219 -9.516 1 94.12 304 MET B C 1
ATOM 6018 O O . MET B 1 304 ? 26.578 24.359 -10.344 1 94.12 304 MET B O 1
ATOM 6022 N N . GLN B 1 305 ? 28.047 25.891 -9.578 1 87.81 305 GLN B N 1
ATOM 6023 C CA . GLN B 1 305 ? 29.016 25.656 -10.625 1 87.81 305 GLN B CA 1
ATOM 6024 C C . GLN B 1 305 ? 29.922 24.469 -10.273 1 87.81 305 GLN B C 1
ATOM 6026 O O . GLN B 1 305 ? 30.266 24.281 -9.102 1 87.81 305 GLN B O 1
ATOM 6031 N N . ARG B 1 306 ? 30.312 23.625 -11.328 1 73.94 306 ARG B N 1
ATOM 6032 C CA . ARG B 1 306 ? 31.094 22.391 -11.203 1 73.94 306 ARG B CA 1
ATOM 6033 C C . ARG B 1 306 ? 32.469 22.688 -10.656 1 73.94 306 ARG B C 1
ATOM 6035 O O . ARG B 1 306 ? 33.094 21.844 -10.016 1 73.94 306 ARG B O 1
ATOM 6042 N N . ALA B 1 307 ? 33.125 23.828 -11.07 1 63.19 307 ALA B N 1
ATOM 6043 C CA . ALA B 1 307 ? 34.438 24.141 -10.555 1 63.19 307 ALA B CA 1
ATOM 6044 C C . ALA B 1 307 ? 34.5 23.969 -9.039 1 63.19 307 ALA B C 1
ATOM 6046 O O . ALA B 1 307 ? 35.594 23.844 -8.461 1 63.19 307 ALA B O 1
ATOM 6047 N N . ASP B 1 308 ? 33.344 23.734 -8.445 1 58.72 308 ASP B N 1
ATOM 6048 C CA . ASP B 1 308 ? 33.219 23.594 -6.996 1 58.72 308 ASP B CA 1
ATOM 6049 C C . ASP B 1 308 ? 33 22.125 -6.613 1 58.72 308 ASP B C 1
ATOM 6051 O O . ASP B 1 308 ? 32.344 21.844 -5.602 1 58.72 308 ASP B O 1
ATOM 6055 N N . ARG B 1 309 ? 33.344 21.141 -7.48 1 58.97 309 ARG B N 1
ATOM 6056 C CA . ARG B 1 309 ? 33.031 19.719 -7.395 1 58.97 309 ARG B CA 1
ATOM 6057 C C . ARG B 1 309 ? 33.406 19.156 -6.031 1 58.97 309 ARG B C 1
ATOM 6059 O O . ARG B 1 309 ? 32.812 18.188 -5.559 1 58.97 309 ARG B O 1
ATOM 6066 N N . GLY B 1 310 ? 34.219 19.922 -5.457 1 63.19 310 GLY B N 1
ATOM 6067 C CA . GLY B 1 310 ? 34.625 19.516 -4.117 1 63.19 310 GLY B CA 1
ATOM 6068 C C . GLY B 1 310 ? 33.688 20.047 -3.035 1 63.19 310 GLY B C 1
ATOM 6069 O O . GLY B 1 310 ? 33.812 19.672 -1.867 1 63.19 310 GLY B O 1
ATOM 6070 N N . SER B 1 311 ? 32.719 20.672 -3.551 1 73.25 311 SER B N 1
ATOM 6071 C CA . SER B 1 311 ? 31.781 21.25 -2.588 1 73.25 311 SER B CA 1
ATOM 6072 C C . SER B 1 311 ? 30.688 20.234 -2.205 1 73.25 311 SER B C 1
ATOM 6074 O O . SER B 1 311 ? 30.375 19.328 -2.977 1 73.25 311 SER B O 1
ATOM 6076 N N . ASP B 1 312 ? 30.219 20.375 -0.973 1 82.75 312 ASP B N 1
ATOM 6077 C CA . ASP B 1 312 ? 29.172 19.531 -0.404 1 82.75 312 ASP B CA 1
ATOM 6078 C C . ASP B 1 312 ? 27.891 19.625 -1.232 1 82.75 312 ASP B C 1
ATOM 6080 O O . ASP B 1 312 ? 27.016 18.75 -1.126 1 82.75 312 ASP B O 1
ATOM 6084 N N . ALA B 1 313 ? 27.906 20.547 -2.184 1 86.44 313 ALA B N 1
ATOM 6085 C CA . ALA B 1 313 ? 26.734 20.719 -3.043 1 86.44 313 ALA B CA 1
ATOM 6086 C C . ALA B 1 313 ? 26.688 19.656 -4.125 1 86.44 313 ALA B C 1
ATOM 6088 O O . ALA B 1 313 ? 25.641 19.422 -4.742 1 86.44 313 ALA B O 1
ATOM 6089 N N . PHE B 1 314 ? 27.75 19.016 -4.332 1 90.12 314 PHE B N 1
ATOM 6090 C CA . PHE B 1 314 ? 27.781 18.094 -5.457 1 90.12 314 PHE B CA 1
ATOM 6091 C C . PHE B 1 314 ? 27.75 16.641 -4.977 1 90.12 314 PHE B C 1
ATOM 6093 O O . PHE B 1 314 ? 28.016 15.719 -5.746 1 90.12 314 PHE B O 1
ATOM 6100 N N . ALA B 1 315 ? 27.453 16.422 -3.729 1 90.44 315 ALA B N 1
ATOM 6101 C CA . ALA B 1 315 ? 27.172 15.094 -3.203 1 90.44 315 ALA B CA 1
ATOM 6102 C C . ALA B 1 315 ? 25.672 14.812 -3.168 1 90.44 315 ALA B C 1
ATOM 6104 O O . ALA B 1 315 ? 24.875 15.727 -2.967 1 90.44 315 ALA B O 1
ATOM 6105 N N . PRO B 1 316 ? 25.297 13.523 -3.453 1 92.38 316 PRO B N 1
ATOM 6106 C CA . PRO B 1 316 ? 23.906 13.18 -3.199 1 92.38 316 PRO B CA 1
ATOM 6107 C C . PRO B 1 316 ? 23.469 13.469 -1.761 1 92.38 316 PRO B C 1
ATOM 6109 O O . PRO B 1 316 ? 24.328 13.648 -0.885 1 92.38 316 PRO B O 1
ATOM 6112 N N . HIS B 1 317 ? 22.188 13.656 -1.565 1 93.81 317 HIS B N 1
ATOM 6113 C CA . HIS B 1 317 ? 21.688 13.977 -0.233 1 93.81 317 HIS B CA 1
ATOM 6114 C C . HIS B 1 317 ? 20.922 12.797 0.371 1 93.81 317 HIS B C 1
ATOM 6116 O O . HIS B 1 317 ? 19.953 12.312 -0.21 1 93.81 317 HIS B O 1
ATOM 6122 N N . TRP B 1 318 ? 21.406 12.305 1.5 1 92.88 318 TRP B N 1
ATOM 6123 C CA . TRP B 1 318 ? 20.703 11.336 2.334 1 92.88 318 TRP B CA 1
ATOM 6124 C C . TRP B 1 318 ? 20.438 11.898 3.725 1 92.88 318 TRP B C 1
ATOM 6126 O O . TRP B 1 318 ? 21.328 12.5 4.336 1 92.88 318 TRP B O 1
ATOM 6136 N N . GLY B 1 319 ? 19.188 11.758 4.152 1 93.38 319 GLY B N 1
ATOM 6137 C CA . GLY B 1 319 ? 18.828 12.289 5.461 1 93.38 319 GLY B CA 1
ATOM 6138 C C . GLY B 1 319 ? 17.594 13.172 5.438 1 93.38 319 GLY B C 1
ATOM 6139 O O . GLY B 1 319 ? 16.781 13.086 4.52 1 93.38 319 GLY B O 1
ATOM 6140 N N . PRO B 1 320 ? 17.469 14.008 6.48 1 96.31 320 PRO B N 1
ATOM 6141 C CA . PRO B 1 320 ? 16.266 14.82 6.605 1 96.31 320 PRO B CA 1
ATOM 6142 C C . PRO B 1 320 ? 16.109 15.828 5.469 1 96.31 320 PRO B C 1
ATOM 6144 O O . PRO B 1 320 ? 17.109 16.297 4.914 1 96.31 320 PRO B O 1
ATOM 6147 N N . HIS B 1 321 ? 14.891 16.234 5.207 1 97 321 HIS B N 1
ATOM 6148 C CA . HIS B 1 321 ? 14.531 17.188 4.168 1 97 321 HIS B CA 1
ATOM 6149 C C . HIS B 1 321 ? 15.125 18.562 4.457 1 97 321 HIS B C 1
ATOM 6151 O O . HIS B 1 321 ? 15.43 19.312 3.527 1 97 321 HIS B O 1
ATOM 6157 N N . SER B 1 322 ? 15.258 18.891 5.688 1 97.88 322 SER B N 1
ATOM 6158 C CA . SER B 1 322 ? 15.648 20.219 6.109 1 97.88 322 SER B CA 1
ATOM 6159 C C . SER B 1 322 ? 16.328 20.188 7.473 1 97.88 322 SER B C 1
ATOM 6161 O O . SER B 1 322 ? 15.906 19.469 8.375 1 97.88 322 SER B O 1
ATOM 6163 N N . THR B 1 323 ? 17.406 21.031 7.637 1 98 323 THR B N 1
ATOM 6164 C CA . THR B 1 323 ? 18.125 21.016 8.914 1 98 323 THR B CA 1
ATOM 6165 C C . THR B 1 323 ? 18.375 22.438 9.414 1 98 323 THR B C 1
ATOM 6167 O O . THR B 1 323 ? 18.672 22.641 10.594 1 98 323 THR B O 1
ATOM 6170 N N . VAL B 1 324 ? 18.297 23.422 8.523 1 98.44 324 VAL B N 1
ATOM 6171 C CA . VAL B 1 324 ? 18.609 24.797 8.883 1 98.44 324 VAL B CA 1
ATOM 6172 C C . VAL B 1 324 ? 17.469 25.719 8.438 1 98.44 324 VAL B C 1
ATOM 6174 O O . VAL B 1 324 ? 16.797 25.453 7.438 1 98.44 324 VAL B O 1
ATOM 6177 N N . TYR B 1 325 ? 17.25 26.781 9.234 1 98.69 325 TYR B N 1
ATOM 6178 C CA . TYR B 1 325 ? 16.219 27.734 8.875 1 98.69 325 TYR B CA 1
ATOM 6179 C C . TYR B 1 325 ? 16.531 29.125 9.422 1 98.69 325 TYR B C 1
ATOM 6181 O O . TYR B 1 325 ? 17.516 29.297 10.156 1 98.69 325 TYR B O 1
ATOM 6189 N N . THR B 1 326 ? 15.812 30.094 8.984 1 98.81 326 THR B N 1
ATOM 6190 C CA . THR B 1 326 ? 15.789 31.406 9.617 1 98.81 326 THR B CA 1
ATOM 6191 C C . THR B 1 326 ? 14.352 31.891 9.812 1 98.81 326 THR B C 1
ATOM 6193 O O . THR B 1 326 ? 13.484 31.609 8.984 1 98.81 326 THR B O 1
ATOM 6196 N N . ASP B 1 327 ? 14.133 32.469 10.922 1 98.44 327 ASP B N 1
ATOM 6197 C CA . ASP B 1 327 ? 12.852 33.094 11.227 1 98.44 327 ASP B CA 1
ATOM 6198 C C . ASP B 1 327 ? 13 34.594 11.391 1 98.44 327 ASP B C 1
ATOM 6200 O O . ASP B 1 327 ? 12.18 35.25 12.047 1 98.44 327 ASP B O 1
ATOM 6204 N N . GLU B 1 328 ? 14.07 35.156 10.828 1 97.75 328 GLU B N 1
ATOM 6205 C CA . GLU B 1 328 ? 14.336 36.594 10.93 1 97.75 328 GLU B CA 1
ATOM 6206 C C . GLU B 1 328 ? 13.258 37.406 10.219 1 97.75 328 GLU B C 1
ATOM 6208 O O . GLU B 1 328 ? 13.062 38.562 10.516 1 97.75 328 GLU B O 1
ATOM 6213 N N . PHE B 1 329 ? 12.562 36.75 9.344 1 98.06 329 PHE B N 1
ATOM 6214 C CA . PHE B 1 329 ? 11.578 37.469 8.539 1 98.06 329 PHE B CA 1
ATOM 6215 C C . PHE B 1 329 ? 10.164 37.125 8.992 1 98.06 329 PHE B C 1
ATOM 6217 O O . PHE B 1 329 ? 9.195 37.438 8.281 1 98.06 329 PHE B O 1
ATOM 6224 N N . TYR B 1 330 ? 10.07 36.438 10.117 1 97.94 330 TYR B N 1
ATOM 6225 C CA . TYR B 1 330 ? 8.766 36.062 10.641 1 97.94 330 TYR B CA 1
ATOM 6226 C C . TYR B 1 330 ? 7.871 37.281 10.836 1 97.94 330 TYR B C 1
ATOM 6228 O O . TYR B 1 330 ? 6.766 37.344 10.289 1 97.94 330 TYR B O 1
ATOM 6236 N N . GLU B 1 331 ? 8.18 38.156 11.672 1 97.5 331 GLU B N 1
ATOM 6237 C CA . GLU B 1 331 ? 7.723 39.562 11.805 1 97.5 331 GLU B CA 1
ATOM 6238 C C . GLU B 1 331 ? 8.812 40.531 11.375 1 97.5 331 GLU B C 1
ATOM 6240 O O . GLU B 1 331 ? 9.906 40.531 11.945 1 97.5 331 GLU B O 1
ATOM 6245 N N . HIS B 1 332 ? 8.547 41.281 10.328 1 97.25 332 HIS B N 1
ATOM 6246 C CA . HIS B 1 332 ? 9.578 42.125 9.734 1 97.25 332 HIS B CA 1
ATOM 6247 C C . HIS B 1 332 ? 8.984 43.375 9.102 1 97.25 332 HIS B C 1
ATOM 6249 O O . HIS B 1 332 ? 8.008 43.281 8.359 1 97.25 332 HIS B O 1
ATOM 6255 N N . ASN B 1 333 ? 9.672 44.438 9.312 1 96.88 333 ASN B N 1
ATOM 6256 C CA . ASN B 1 333 ? 9.18 45.719 8.828 1 96.88 333 ASN B CA 1
ATOM 6257 C C . ASN B 1 333 ? 9.133 45.75 7.305 1 96.88 333 ASN B C 1
ATOM 6259 O O . ASN B 1 333 ? 8.297 46.438 6.719 1 96.88 333 ASN B O 1
ATOM 6263 N N . GLY B 1 334 ? 9.961 45.094 6.656 1 96.56 334 GLY B N 1
ATOM 6264 C CA . GLY B 1 334 ? 10.023 45.062 5.203 1 96.56 334 GLY B CA 1
ATOM 6265 C C . GLY B 1 334 ? 9.008 44.156 4.562 1 96.56 334 GLY B C 1
ATOM 6266 O O . GLY B 1 334 ? 8.75 44.219 3.361 1 96.56 334 GLY B O 1
ATOM 6267 N N . ALA B 1 335 ? 8.438 43.312 5.352 1 97.62 335 ALA B N 1
ATOM 6268 C CA . ALA B 1 335 ? 7.426 42.406 4.816 1 97.62 335 ALA B CA 1
ATOM 6269 C C . ALA B 1 335 ? 6.086 43.094 4.648 1 97.62 335 ALA B C 1
ATOM 6271 O O . ALA B 1 335 ? 5.727 43.969 5.445 1 97.62 335 ALA B O 1
ATOM 6272 N N . PRO B 1 336 ? 5.34 42.688 3.572 1 97 336 PRO B N 1
ATOM 6273 C CA . PRO B 1 336 ? 3.973 43.219 3.494 1 97 336 PRO B CA 1
ATOM 6274 C C . PRO B 1 336 ? 3.189 43.031 4.789 1 97 336 PRO B C 1
ATOM 6276 O O . PRO B 1 336 ? 3.172 41.906 5.34 1 97 336 PRO B O 1
ATOM 6279 N N . CYS B 1 337 ? 2.564 44.094 5.273 1 96.94 337 CYS B N 1
ATOM 6280 C CA . CYS B 1 337 ? 1.784 44.125 6.508 1 96.94 337 CYS B CA 1
ATOM 6281 C C . CYS B 1 337 ? 2.643 43.719 7.703 1 96.94 337 CYS B C 1
ATOM 6283 O O . CYS B 1 337 ? 2.119 43.312 8.742 1 96.94 337 CYS B O 1
ATOM 6285 N N . LYS B 1 338 ? 3.99 43.531 7.551 1 97.88 338 LYS B N 1
ATOM 6286 C CA . LYS B 1 338 ? 4.996 43.281 8.578 1 97.88 338 LYS B CA 1
ATOM 6287 C C . LYS B 1 338 ? 4.941 41.812 9.039 1 97.88 338 LYS B C 1
ATOM 6289 O O . LYS B 1 338 ? 5.418 41.5 10.125 1 97.88 338 LYS B O 1
ATOM 6294 N N . PHE B 1 339 ? 4.293 41.062 8.352 1 97.75 339 PHE B N 1
ATOM 6295 C CA . PHE B 1 339 ? 4.102 39.656 8.703 1 97.75 339 PHE B CA 1
ATOM 6296 C C . PHE B 1 339 ? 4.598 38.75 7.586 1 97.75 339 PHE B C 1
ATOM 6298 O O . PHE B 1 339 ? 3.838 38.406 6.68 1 97.75 339 PHE B O 1
ATOM 6305 N N . GLY B 1 340 ? 5.848 38.312 7.711 1 97.44 340 GLY B N 1
ATOM 6306 C CA . GLY B 1 340 ? 6.477 37.438 6.73 1 97.44 340 GLY B CA 1
ATOM 6307 C C . GLY B 1 340 ? 6.309 35.969 7.047 1 97.44 340 GLY B C 1
ATOM 6308 O O . GLY B 1 340 ? 5.188 35.5 7.199 1 97.44 340 GLY B O 1
ATOM 6309 N N . GLY B 1 341 ? 7.461 35.25 7.148 1 98.25 341 GLY B N 1
ATOM 6310 C CA . GLY B 1 341 ? 7.422 33.812 7.406 1 98.25 341 GLY B CA 1
ATOM 6311 C C . GLY B 1 341 ? 8.797 33.219 7.621 1 98.25 341 GLY B C 1
ATOM 6312 O O . GLY B 1 341 ? 9.68 33.844 8.203 1 98.25 341 GLY B O 1
ATOM 6313 N N . LEU B 1 342 ? 8.883 31.938 7.273 1 98.56 342 LEU B N 1
ATOM 6314 C CA . LEU B 1 342 ? 10.117 31.172 7.461 1 98.56 342 LEU B CA 1
ATOM 6315 C C . LEU B 1 342 ? 10.789 30.891 6.125 1 98.56 342 LEU B C 1
ATOM 6317 O O . LEU B 1 342 ? 10.125 30.812 5.09 1 98.56 342 LEU B O 1
ATOM 6321 N N . ILE B 1 343 ? 12.062 30.797 6.125 1 98.81 343 ILE B N 1
ATOM 6322 C CA . ILE B 1 343 ? 12.867 30.25 5.039 1 98.81 343 ILE B CA 1
ATOM 6323 C C . ILE B 1 343 ? 13.734 29.109 5.562 1 98.81 343 ILE B C 1
ATOM 6325 O O . ILE B 1 343 ? 14.422 29.266 6.578 1 98.81 343 ILE B O 1
ATOM 6329 N N . TYR B 1 344 ? 13.68 27.953 4.949 1 98.56 344 TYR B N 1
ATOM 6330 C CA . TYR B 1 344 ? 14.516 26.859 5.441 1 98.56 344 TYR B CA 1
ATOM 6331 C C . TYR B 1 344 ? 15 25.984 4.289 1 98.56 344 TYR B C 1
ATOM 6333 O O . TYR B 1 344 ? 14.523 26.109 3.16 1 98.56 344 TYR B O 1
ATOM 6341 N N . GLU B 1 345 ? 15.992 25.188 4.598 1 98.56 345 GLU B N 1
ATOM 6342 C CA . GLU B 1 345 ? 16.562 24.219 3.674 1 98.56 345 GLU B CA 1
ATOM 6343 C C . GLU B 1 345 ? 15.5 23.266 3.143 1 98.56 345 GLU B C 1
ATOM 6345 O O . GLU B 1 345 ? 14.578 22.891 3.869 1 98.56 345 GLU B O 1
ATOM 6350 N N . ALA B 1 346 ? 15.594 22.922 1.88 1 97.88 346 ALA B N 1
ATOM 6351 C CA . ALA B 1 346 ? 14.781 21.859 1.292 1 97.88 346 ALA B CA 1
ATOM 6352 C C . ALA B 1 346 ? 15.617 20.969 0.389 1 97.88 346 ALA B C 1
ATOM 6354 O O . ALA B 1 346 ? 16.594 21.406 -0.206 1 97.88 346 ALA B O 1
ATOM 6355 N N . ASN B 1 347 ? 15.273 19.719 0.347 1 96.5 347 ASN B N 1
ATOM 6356 C CA . ASN B 1 347 ? 15.938 18.766 -0.527 1 96.5 347 ASN B CA 1
ATOM 6357 C C . ASN B 1 347 ? 14.938 17.953 -1.346 1 96.5 347 ASN B C 1
ATOM 6359 O O . ASN B 1 347 ? 13.789 17.781 -0.934 1 96.5 347 ASN B O 1
ATOM 6363 N N . PHE B 1 348 ? 15.406 17.547 -2.523 1 94.44 348 PHE B N 1
ATOM 6364 C CA . PHE B 1 348 ? 14.586 16.719 -3.387 1 94.44 348 PHE B CA 1
ATOM 6365 C C . PHE B 1 348 ? 14.531 15.281 -2.859 1 94.44 348 PHE B C 1
ATOM 6367 O O . PHE B 1 348 ? 15.406 14.867 -2.1 1 94.44 348 PHE B O 1
ATOM 6374 N N . ALA B 1 349 ? 13.5 14.57 -3.309 1 91.06 349 ALA B N 1
ATOM 6375 C CA . ALA B 1 349 ? 13.211 13.219 -2.832 1 91.06 349 ALA B CA 1
ATOM 6376 C C . ALA B 1 349 ? 14.289 12.234 -3.285 1 91.06 349 ALA B C 1
ATOM 6378 O O . ALA B 1 349 ? 14.57 11.25 -2.596 1 91.06 349 ALA B O 1
ATOM 6379 N N . SER B 1 350 ? 14.812 12.406 -4.441 1 90.12 350 SER B N 1
ATOM 6380 C CA . SER B 1 350 ? 15.891 11.555 -4.938 1 90.12 350 SER B CA 1
ATOM 6381 C C . SER B 1 350 ? 17.266 12.117 -4.566 1 90.12 350 SER B C 1
ATOM 6383 O O . SER B 1 350 ? 17.562 13.273 -4.871 1 90.12 350 SER B O 1
ATOM 6385 N N . PRO B 1 351 ? 18.062 11.25 -3.934 1 91.69 351 PRO B N 1
ATOM 6386 C CA . PRO B 1 351 ? 19.375 11.75 -3.5 1 91.69 351 PRO B CA 1
ATOM 6387 C C . PRO B 1 351 ? 20.156 12.406 -4.633 1 91.69 351 PRO B C 1
ATOM 6389 O O . PRO B 1 351 ? 20.75 13.469 -4.438 1 91.69 351 PRO B O 1
ATOM 6392 N N . ASN B 1 352 ? 20.062 11.914 -5.824 1 90.81 352 ASN B N 1
ATOM 6393 C CA . ASN B 1 352 ? 20.859 12.383 -6.945 1 90.81 352 ASN B CA 1
ATOM 6394 C C . ASN B 1 352 ? 20.312 13.688 -7.523 1 90.81 352 ASN B C 1
ATOM 6396 O O . ASN B 1 352 ? 21.047 14.43 -8.188 1 90.81 352 ASN B O 1
ATOM 6400 N N . GLU B 1 353 ? 19.094 13.961 -7.281 1 92.88 353 GLU B N 1
ATOM 6401 C CA . GLU B 1 353 ? 18.5 15.195 -7.77 1 92.88 353 GLU B CA 1
ATOM 6402 C C . GLU B 1 353 ? 19.047 16.406 -7.016 1 92.88 353 GLU B C 1
ATOM 6404 O O . GLU B 1 353 ? 18.859 17.547 -7.445 1 92.88 353 GLU B O 1
ATOM 6409 N N . ASN B 1 354 ? 19.734 16.141 -5.926 1 94.94 354 ASN B N 1
ATOM 6410 C CA . ASN B 1 354 ? 20.266 17.219 -5.113 1 94.94 354 ASN B CA 1
ATOM 6411 C C . ASN B 1 354 ? 21.703 17.578 -5.512 1 94.94 354 ASN B C 1
ATOM 6413 O O . ASN B 1 354 ? 22.266 18.547 -5 1 94.94 354 ASN B O 1
ATOM 6417 N N . VAL B 1 355 ? 22.297 16.859 -6.488 1 93.88 355 VAL B N 1
ATOM 6418 C CA . VAL B 1 355 ? 23.688 17.094 -6.898 1 93.88 355 VAL B CA 1
ATOM 6419 C C . VAL B 1 355 ? 23.766 18.406 -7.664 1 93.88 355 VAL B C 1
ATOM 6421 O O . VAL B 1 355 ? 23.109 18.594 -8.688 1 93.88 355 VAL B O 1
ATOM 6424 N N . GLY B 1 356 ? 24.5 19.328 -7.16 1 94.69 356 GLY B N 1
ATOM 6425 C CA . GLY B 1 356 ? 24.766 20.594 -7.836 1 94.69 356 GLY B CA 1
ATOM 6426 C C . GLY B 1 356 ? 23.719 21.641 -7.57 1 94.69 356 GLY B C 1
ATOM 6427 O O . GLY B 1 356 ? 23.688 22.672 -8.242 1 94.69 356 GLY B O 1
ATOM 6428 N N . VAL B 1 357 ? 22.844 21.312 -6.625 1 95.75 357 VAL B N 1
ATOM 6429 C CA . VAL B 1 357 ? 21.812 22.312 -6.391 1 95.75 357 VAL B CA 1
ATOM 6430 C C . VAL B 1 357 ? 21.641 22.547 -4.891 1 95.75 357 VAL B C 1
ATOM 6432 O O . VAL B 1 357 ? 21.984 21.688 -4.082 1 95.75 357 VAL B O 1
ATOM 6435 N N . VAL B 1 358 ? 21.281 23.719 -4.504 1 97.12 358 VAL B N 1
ATOM 6436 C CA . VAL B 1 358 ? 20.828 24.094 -3.17 1 97.12 358 VAL B CA 1
ATOM 6437 C C . VAL B 1 358 ? 19.406 24.672 -3.246 1 97.12 358 VAL B C 1
ATOM 6439 O O . VAL B 1 358 ? 19.125 25.531 -4.078 1 97.12 358 VAL B O 1
ATOM 6442 N N . ARG B 1 359 ? 18.531 24.141 -2.434 1 98.06 359 ARG B N 1
ATOM 6443 C CA . ARG B 1 359 ? 17.109 24.453 -2.514 1 98.06 359 ARG B CA 1
ATOM 6444 C C . ARG B 1 359 ? 16.594 25.047 -1.202 1 98.06 359 ARG B C 1
ATOM 6446 O O . ARG B 1 359 ? 16.953 24.578 -0.122 1 98.06 359 ARG B O 1
ATOM 6453 N N . LEU B 1 360 ? 15.875 26.141 -1.279 1 98.75 360 LEU B N 1
ATOM 6454 C CA . LEU B 1 360 ? 15.258 26.781 -0.12 1 98.75 360 LEU B CA 1
ATOM 6455 C C . LEU B 1 360 ? 13.742 26.75 -0.231 1 98.75 360 LEU B C 1
ATOM 6457 O O . LEU B 1 360 ? 13.188 26.953 -1.317 1 98.75 360 LEU B O 1
ATOM 6461 N N . HIS B 1 361 ? 13.133 26.453 0.863 1 98.38 361 HIS B N 1
ATOM 6462 C CA . HIS B 1 361 ? 11.688 26.578 1.017 1 98.38 361 HIS B CA 1
ATOM 6463 C C . HIS B 1 361 ? 11.32 27.812 1.83 1 98.38 361 HIS B C 1
ATOM 6465 O O . HIS B 1 361 ? 11.969 28.109 2.832 1 98.38 361 HIS B O 1
ATOM 6471 N N . TYR B 1 362 ? 10.422 28.609 1.372 1 98.38 362 TYR B N 1
ATOM 6472 C CA . TYR B 1 362 ? 9.844 29.688 2.154 1 98.38 362 TYR B CA 1
ATOM 6473 C C . TYR B 1 362 ? 8.344 29.484 2.344 1 98.38 362 TYR B C 1
ATOM 6475 O O . TYR B 1 362 ? 7.66 28.984 1.447 1 98.38 362 TYR B O 1
ATOM 6483 N N . ILE B 1 363 ? 7.895 29.797 3.586 1 97.5 363 ILE B N 1
ATOM 6484 C CA . ILE B 1 363 ? 6.523 29.438 3.922 1 97.5 363 ILE B CA 1
ATOM 6485 C C . ILE B 1 363 ? 5.93 30.469 4.879 1 97.5 363 ILE B C 1
ATOM 6487 O O . ILE B 1 363 ? 6.641 31.031 5.715 1 97.5 363 ILE B O 1
ATOM 6491 N N . ALA B 1 364 ? 4.629 30.703 4.75 1 97.31 364 ALA B N 1
ATOM 6492 C CA . ALA B 1 364 ? 3.832 31.547 5.637 1 97.31 364 ALA B CA 1
ATOM 6493 C C . ALA B 1 364 ? 2.359 31.141 5.598 1 97.31 364 ALA B C 1
ATOM 6495 O O . ALA B 1 364 ? 1.923 30.453 4.68 1 97.31 364 ALA B O 1
ATOM 6496 N N . GLY B 1 365 ? 1.68 31.594 6.598 1 96.31 365 GLY B N 1
ATOM 6497 C CA . GLY B 1 365 ? 0.254 31.312 6.637 1 96.31 365 GLY B CA 1
ATOM 6498 C C . GLY B 1 365 ? -0.547 32.156 5.66 1 96.31 365 GLY B C 1
ATOM 6499 O O . GLY B 1 365 ? -0.193 33.312 5.383 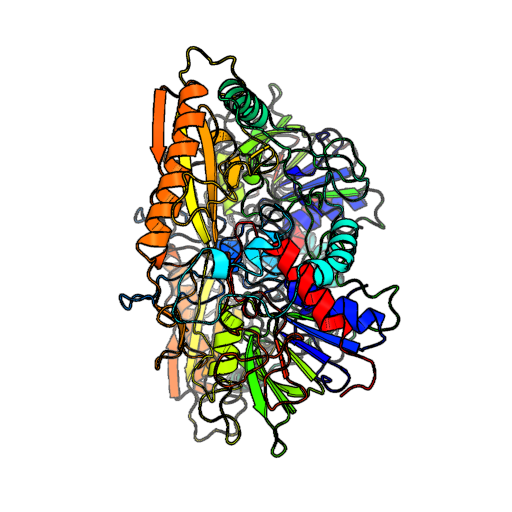1 96.31 365 GLY B O 1
ATOM 6500 N N . GLU B 1 366 ? -1.583 31.625 5.227 1 95.19 366 GLU B N 1
ATOM 6501 C CA . GLU B 1 366 ? -2.467 32.281 4.273 1 95.19 366 GLU B CA 1
ATOM 6502 C C . GLU B 1 366 ? -3.613 33 4.984 1 95.19 366 GLU B C 1
ATOM 6504 O O . GLU B 1 366 ? -4.102 32.531 6.012 1 95.19 366 GLU B O 1
ATOM 6509 N N . GLU B 1 367 ? -4.035 34.156 4.402 1 95.94 367 GLU B N 1
ATOM 6510 C CA . GLU B 1 367 ? -5.234 34.844 4.875 1 95.94 367 GLU B CA 1
ATOM 6511 C C . GLU B 1 367 ? -6.473 33.969 4.695 1 95.94 367 GLU B C 1
ATOM 6513 O O . GLU B 1 367 ? -6.73 33.469 3.6 1 95.94 367 GLU B O 1
ATOM 6518 N N . PRO B 1 368 ? -7.184 33.75 5.816 1 96.88 368 PRO B N 1
ATOM 6519 C CA . PRO B 1 368 ? -8.438 33 5.641 1 96.88 368 PRO B CA 1
ATOM 6520 C C . PRO B 1 368 ? -9.562 33.875 5.074 1 96.88 368 PRO B C 1
ATOM 6522 O O . PRO B 1 368 ? -9.906 34.906 5.664 1 96.88 368 PRO B O 1
ATOM 6525 N N . TRP B 1 369 ? -10.117 33.531 3.936 1 97.38 369 TRP B N 1
ATOM 6526 C CA . TRP B 1 369 ? -11.227 34.25 3.301 1 97.38 369 TRP B CA 1
ATOM 6527 C C . TRP B 1 369 ? -12.445 33.344 3.178 1 97.38 369 TRP B C 1
ATOM 6529 O O . TRP B 1 369 ? -12.312 32.156 2.885 1 97.38 369 TRP B O 1
ATOM 6539 N N . SER B 1 370 ? -13.625 33.938 3.293 1 97.12 370 SER B N 1
ATOM 6540 C CA . SER B 1 370 ? -14.859 33.156 3.262 1 97.12 370 SER B CA 1
ATOM 6541 C C . SER B 1 370 ? -15.078 32.531 1.895 1 97.12 370 SER B C 1
ATOM 6543 O O . SER B 1 370 ? -15.711 31.469 1.788 1 97.12 370 SER B O 1
ATOM 6545 N N . HIS B 1 371 ? -14.555 33.094 0.834 1 95.88 371 HIS B N 1
ATOM 6546 C CA . HIS B 1 371 ? -14.758 32.562 -0.506 1 95.88 371 HIS B CA 1
ATOM 6547 C C . HIS B 1 371 ? -13.891 31.328 -0.751 1 95.88 371 HIS B C 1
ATOM 6549 O O . HIS B 1 371 ? -14.125 30.578 -1.707 1 95.88 371 HIS B O 1
ATOM 6555 N N . ASN B 1 372 ? -12.859 31.141 0.01 1 96.38 372 ASN B N 1
ATOM 6556 C CA . ASN B 1 372 ? -12.109 29.891 0.001 1 96.38 372 ASN B CA 1
ATOM 6557 C C . ASN B 1 372 ? -12.797 28.812 0.849 1 96.38 372 ASN B C 1
ATOM 6559 O O . ASN B 1 372 ? -12.836 28.922 2.076 1 96.38 372 ASN B O 1
ATOM 6563 N N . ARG B 1 373 ? -13.305 27.75 0.174 1 96.38 373 ARG B N 1
ATOM 6564 C CA . ARG B 1 373 ? -14.164 26.875 0.958 1 96.38 373 ARG B CA 1
ATOM 6565 C C . ARG B 1 373 ? -14.195 25.469 0.37 1 96.38 373 ARG B C 1
ATOM 6567 O O . ARG B 1 373 ? -13.852 25.281 -0.797 1 96.38 373 ARG B O 1
ATOM 6574 N N . VAL B 1 374 ? -14.57 24.547 1.23 1 96.56 374 VAL B N 1
ATOM 6575 C CA . VAL B 1 374 ? -14.938 23.188 0.869 1 96.56 374 VAL B CA 1
ATOM 6576 C C . VAL B 1 374 ? -16.453 23.094 0.682 1 96.56 374 VAL B C 1
ATOM 6578 O O . VAL B 1 374 ? -17.219 23.578 1.516 1 96.56 374 VAL B O 1
ATOM 6581 N N . ALA B 1 375 ? -16.859 22.547 -0.384 1 96.06 375 ALA B N 1
ATOM 6582 C CA . ALA B 1 375 ? -18.266 22.281 -0.671 1 96.06 375 ALA B CA 1
ATOM 6583 C C . ALA B 1 375 ? -18.469 20.891 -1.243 1 96.06 375 ALA B C 1
ATOM 6585 O O . ALA B 1 375 ? -17.5 20.188 -1.541 1 96.06 375 ALA B O 1
ATOM 6586 N N . LEU B 1 376 ? -19.688 20.453 -1.216 1 95.88 376 LEU B N 1
ATOM 6587 C CA . LEU B 1 376 ? -20.031 19.156 -1.809 1 95.88 376 LEU B CA 1
ATOM 6588 C C . LEU B 1 376 ? -20.734 19.344 -3.156 1 95.88 376 LEU B C 1
ATOM 6590 O O . LEU B 1 376 ? -21.547 20.266 -3.32 1 95.88 376 LEU B O 1
ATOM 6594 N N . ASP B 1 377 ? -20.359 18.516 -4.043 1 94.31 377 ASP B N 1
ATOM 6595 C CA . ASP B 1 377 ? -20.984 18.547 -5.359 1 94.31 377 ASP B CA 1
ATOM 6596 C C . ASP B 1 377 ? -22.25 17.703 -5.375 1 94.31 377 ASP B C 1
ATOM 6598 O O . ASP B 1 377 ? -22.469 16.875 -4.488 1 94.31 377 ASP B O 1
ATOM 6602 N N . GLU B 1 378 ? -23.094 17.938 -6.379 1 91.38 378 GLU B N 1
ATOM 6603 C CA . GLU B 1 378 ? -24.297 17.141 -6.551 1 91.38 378 GLU B CA 1
ATOM 6604 C C . GLU B 1 378 ? -23.953 15.75 -7.082 1 91.38 378 GLU B C 1
ATOM 6606 O O . GLU B 1 378 ? -24.641 14.773 -6.762 1 91.38 378 GLU B O 1
ATOM 6611 N N . ALA B 1 379 ? -22.938 15.703 -7.84 1 90.5 379 ALA B N 1
ATOM 6612 C CA . ALA B 1 379 ? -22.5 14.406 -8.352 1 90.5 379 ALA B CA 1
ATOM 6613 C C . ALA B 1 379 ? -21.859 13.562 -7.254 1 90.5 379 ALA B C 1
ATOM 6615 O O . ALA B 1 379 ? -21.188 14.102 -6.363 1 90.5 379 ALA B O 1
ATOM 6616 N N . ALA B 1 380 ? -22.141 12.266 -7.266 1 89.25 380 ALA B N 1
ATOM 6617 C CA . ALA B 1 380 ? -21.609 11.336 -6.266 1 89.25 380 ALA B CA 1
ATOM 6618 C C . ALA B 1 380 ? -20.797 10.227 -6.918 1 89.25 380 ALA B C 1
ATOM 6620 O O . ALA B 1 380 ? -20.938 9.969 -8.117 1 89.25 380 ALA B O 1
ATOM 6621 N N . ASP B 1 381 ? -19.922 9.672 -6.164 1 81 381 ASP B N 1
ATOM 6622 C CA . ASP B 1 381 ? -19.141 8.539 -6.652 1 81 381 ASP B CA 1
ATOM 6623 C C . ASP B 1 381 ? -19.969 7.258 -6.637 1 81 381 ASP B C 1
ATOM 6625 O O . ASP B 1 381 ? -21.172 7.297 -6.406 1 81 381 ASP B O 1
ATOM 6629 N N . GLN B 1 382 ? -19.328 6.086 -7.004 1 74.69 382 GLN B N 1
ATOM 6630 C CA . GLN B 1 382 ? -20.031 4.809 -7.168 1 74.69 382 GLN B CA 1
ATOM 6631 C C . GLN B 1 382 ? -20.609 4.324 -5.844 1 74.69 382 GLN B C 1
ATOM 6633 O O . GLN B 1 382 ? -21.469 3.447 -5.828 1 74.69 382 GLN B O 1
ATOM 6638 N N . TYR B 1 383 ? -20.234 4.988 -4.734 1 76.5 383 TYR B N 1
ATOM 6639 C CA . TYR B 1 383 ? -20.719 4.582 -3.42 1 76.5 383 TYR B CA 1
ATOM 6640 C C . TYR B 1 383 ? -21.781 5.543 -2.912 1 76.5 383 TYR B C 1
ATOM 6642 O O . TYR B 1 383 ? -22.312 5.363 -1.814 1 76.5 383 TYR B O 1
ATOM 6650 N N . GLY B 1 384 ? -22.078 6.535 -3.717 1 83.06 384 GLY B N 1
ATOM 6651 C CA . GLY B 1 384 ? -23.078 7.516 -3.34 1 83.06 384 GLY B CA 1
ATOM 6652 C C . GLY B 1 384 ? -22.531 8.664 -2.52 1 83.06 384 GLY B C 1
ATOM 6653 O O . GLY B 1 384 ? -23.281 9.477 -1.989 1 83.06 384 GLY B O 1
ATOM 6654 N N . THR B 1 385 ? -21.25 8.727 -2.365 1 88 385 THR B N 1
ATOM 6655 C CA . THR B 1 385 ? -20.625 9.828 -1.645 1 88 385 THR B CA 1
ATOM 6656 C C . THR B 1 385 ? -20.438 11.039 -2.557 1 88 385 THR B C 1
ATOM 6658 O O . THR B 1 385 ? -19.781 10.945 -3.596 1 88 385 THR B O 1
ATOM 6661 N N . PRO B 1 386 ? -21 12.125 -2.209 1 92.81 386 PRO B N 1
ATOM 6662 C CA . PRO B 1 386 ? -20.828 13.32 -3.041 1 92.81 386 PRO B CA 1
ATOM 6663 C C . PRO B 1 386 ? -19.359 13.719 -3.209 1 92.81 386 PRO B C 1
ATOM 6665 O O . PRO B 1 386 ? -18.578 13.633 -2.256 1 92.81 386 PRO B O 1
ATOM 6668 N N . TYR B 1 387 ? -19.016 14.203 -4.398 1 93.62 387 TYR B N 1
ATOM 6669 C CA . TYR B 1 387 ? -17.656 14.711 -4.629 1 93.62 387 TYR B CA 1
ATOM 6670 C C . TYR B 1 387 ? -17.406 15.977 -3.822 1 93.62 387 TYR B C 1
ATOM 6672 O O . TYR B 1 387 ? -18.312 16.797 -3.654 1 93.62 387 TYR B O 1
ATOM 6680 N N . ILE B 1 388 ? -16.188 16.078 -3.371 1 95.19 388 ILE B N 1
ATOM 6681 C CA . ILE B 1 388 ? -15.758 17.312 -2.709 1 95.19 388 ILE B CA 1
ATOM 6682 C C . ILE B 1 388 ? -15.344 18.344 -3.756 1 95.19 388 ILE B C 1
ATOM 6684 O O . ILE B 1 388 ? -14.672 18.016 -4.734 1 95.19 388 ILE B O 1
ATOM 6688 N N . ARG B 1 389 ? -15.805 19.484 -3.611 1 94.38 389 ARG B N 1
ATOM 6689 C CA . ARG B 1 389 ? -15.391 20.641 -4.383 1 94.38 389 ARG B CA 1
ATOM 6690 C C . ARG B 1 389 ? -14.719 21.688 -3.492 1 94.38 389 ARG B C 1
ATOM 6692 O O . ARG B 1 389 ? -15.172 21.938 -2.375 1 94.38 389 ARG B O 1
ATOM 6699 N N . PHE B 1 390 ? -13.633 22.156 -3.971 1 89.06 390 PHE B N 1
ATOM 6700 C CA . PHE B 1 390 ? -13.117 23.281 -3.209 1 89.06 390 PHE B CA 1
ATOM 6701 C C . PHE B 1 390 ? -12.875 24.484 -4.117 1 89.06 390 PHE B C 1
ATOM 6703 O O . PHE B 1 390 ? -12.492 24.328 -5.277 1 89.06 390 PHE B O 1
ATOM 6710 N N . GLU B 1 391 ? -13.195 25.641 -3.686 1 91.12 391 GLU B N 1
ATOM 6711 C CA . GLU B 1 391 ? -12.906 26.953 -4.258 1 91.12 391 GLU B CA 1
ATOM 6712 C C . GLU B 1 391 ? -11.742 27.625 -3.531 1 91.12 391 GLU B C 1
ATOM 6714 O O . GLU B 1 391 ? -11.719 27.672 -2.299 1 91.12 391 GLU B O 1
ATOM 6719 N N . TYR B 1 392 ? -10.82 28.031 -4.371 1 92.56 392 TYR B N 1
ATOM 6720 C CA . TYR B 1 392 ? -9.625 28.562 -3.713 1 92.56 392 TYR B CA 1
ATOM 6721 C C . TYR B 1 392 ? -8.922 29.594 -4.598 1 92.56 392 TYR B C 1
ATOM 6723 O O . TYR B 1 392 ? -8.734 29.359 -5.797 1 92.56 392 TYR B O 1
ATOM 6731 N N . ARG B 1 393 ? -8.617 30.734 -4.012 1 90.75 393 ARG B N 1
ATOM 6732 C CA . ARG B 1 393 ? -7.758 31.719 -4.652 1 90.75 393 ARG B CA 1
ATOM 6733 C C . ARG B 1 393 ? -6.914 32.469 -3.619 1 90.75 393 ARG B C 1
ATOM 6735 O O . ARG B 1 393 ? -7.391 32.75 -2.523 1 90.75 393 ARG B O 1
ATOM 6742 N N . SER B 1 394 ? -5.754 32.719 -3.969 1 90.5 394 SER B N 1
ATOM 6743 C CA . SER B 1 394 ? -4.871 33.5 -3.104 1 90.5 394 SER B CA 1
ATOM 6744 C C . SER B 1 394 ? -5.152 35 -3.219 1 90.5 394 SER B C 1
ATOM 6746 O O . SER B 1 394 ? -5.484 35.469 -4.297 1 90.5 394 SER B O 1
ATOM 6748 N N . SER B 1 395 ? -4.953 35.688 -2.156 1 94.25 395 SER B N 1
ATOM 6749 C CA . SER B 1 395 ? -5.113 37.125 -2.18 1 94.25 395 SER B CA 1
ATOM 6750 C C . SER B 1 395 ? -3.861 37.812 -2.719 1 94.25 395 SER B C 1
ATOM 6752 O O . SER B 1 395 ? -2.793 37.219 -2.785 1 94.25 395 SER B O 1
ATOM 6754 N N . GLU B 1 396 ? -3.994 39.094 -3.119 1 95.62 396 GLU B N 1
ATOM 6755 C CA . GLU B 1 396 ? -2.85 39.875 -3.564 1 95.62 396 GLU B CA 1
ATOM 6756 C C . GLU B 1 396 ? -1.826 40.062 -2.445 1 95.62 396 GLU B C 1
ATOM 6758 O O . GLU B 1 396 ? -0.619 40.031 -2.693 1 95.62 396 GLU B O 1
ATOM 6763 N N . ASN B 1 397 ? -2.342 40.188 -1.296 1 96.81 397 ASN B N 1
ATOM 6764 C CA . ASN B 1 397 ? -1.44 40.344 -0.156 1 96.81 397 ASN B CA 1
ATOM 6765 C C . ASN B 1 397 ? -0.64 39.062 0.078 1 96.81 397 ASN B C 1
ATOM 6767 O O . ASN B 1 397 ? 0.552 39.125 0.387 1 96.81 397 ASN B O 1
ATOM 6771 N N . ASP B 1 398 ? -1.302 37.938 0.033 1 95.62 398 ASP B N 1
ATOM 6772 C CA . ASP B 1 398 ? -0.61 36.656 0.173 1 95.62 398 ASP B CA 1
ATOM 6773 C C . ASP B 1 398 ? 0.48 36.5 -0.885 1 95.62 398 ASP B C 1
ATOM 6775 O O . ASP B 1 398 ? 1.567 36 -0.595 1 95.62 398 ASP B O 1
ATOM 6779 N N . ARG B 1 399 ? 0.189 36.938 -2.084 1 95.75 399 ARG B N 1
ATOM 6780 C CA . ARG B 1 399 ? 1.185 36.875 -3.15 1 95.75 399 ARG B CA 1
ATOM 6781 C C . ARG B 1 399 ? 2.363 37.812 -2.834 1 95.75 399 ARG B C 1
ATOM 6783 O O . ARG B 1 399 ? 3.52 37.438 -3.061 1 95.75 399 ARG B O 1
ATOM 6790 N N . ALA B 1 400 ? 2.053 38.938 -2.357 1 97.44 400 ALA B N 1
ATOM 6791 C CA . ALA B 1 400 ? 3.102 39.906 -2.008 1 97.44 400 ALA B CA 1
ATOM 6792 C C . ALA B 1 400 ? 3.992 39.344 -0.896 1 97.44 400 ALA B C 1
ATOM 6794 O O . ALA B 1 400 ? 5.215 39.5 -0.941 1 97.44 400 ALA B O 1
ATOM 6795 N N . ARG B 1 401 ? 3.396 38.781 0.094 1 97.5 401 ARG B N 1
ATOM 6796 C CA . ARG B 1 401 ? 4.141 38.219 1.203 1 97.5 401 ARG B CA 1
ATOM 6797 C C . ARG B 1 401 ? 5.023 37.062 0.723 1 97.5 401 ARG B C 1
ATOM 6799 O O . ARG B 1 401 ? 6.188 36.938 1.118 1 97.5 401 ARG B O 1
ATOM 6806 N N . ARG B 1 402 ? 4.496 36.219 -0.107 1 97.12 402 ARG B N 1
ATOM 6807 C CA . ARG B 1 402 ? 5.266 35.094 -0.686 1 97.12 402 ARG B CA 1
ATOM 6808 C C . ARG B 1 402 ? 6.453 35.625 -1.482 1 97.12 402 ARG B C 1
ATOM 6810 O O . ARG B 1 402 ? 7.562 35.094 -1.37 1 97.12 402 ARG B O 1
ATOM 6817 N N . ASN B 1 403 ? 6.199 36.688 -2.338 1 97.5 403 ASN B N 1
ATOM 6818 C CA . ASN B 1 403 ? 7.254 37.25 -3.158 1 97.5 403 ASN B CA 1
ATOM 6819 C C . ASN B 1 403 ? 8.359 37.875 -2.301 1 97.5 403 ASN B C 1
ATOM 6821 O O . ASN B 1 403 ? 9.539 37.781 -2.648 1 97.5 403 ASN B O 1
ATOM 6825 N N . PHE B 1 404 ? 7.977 38.5 -1.271 1 98.31 404 PHE B N 1
ATOM 6826 C CA . PHE B 1 404 ? 8.961 39.031 -0.344 1 98.31 404 PHE B CA 1
ATOM 6827 C C . PHE B 1 404 ? 9.891 37.938 0.16 1 98.31 404 PHE B C 1
ATOM 6829 O O . PHE B 1 404 ? 11.117 38.094 0.135 1 98.31 404 PHE B O 1
ATOM 6836 N N . LEU B 1 405 ? 9.344 36.812 0.634 1 98.44 405 LEU B N 1
ATOM 6837 C CA . LEU B 1 405 ? 10.133 35.719 1.143 1 98.44 405 LEU B CA 1
ATOM 6838 C C . LEU B 1 405 ? 10.977 35.094 0.033 1 98.44 405 LEU B C 1
ATOM 6840 O O . LEU B 1 405 ? 12.117 34.688 0.267 1 98.44 405 LEU B O 1
ATOM 6844 N N . ALA B 1 406 ? 10.406 35 -1.171 1 98.5 406 ALA B N 1
ATOM 6845 C CA . ALA B 1 406 ? 11.141 34.469 -2.324 1 98.5 406 ALA B CA 1
ATOM 6846 C C . ALA B 1 406 ? 12.383 35.344 -2.609 1 98.5 406 ALA B C 1
ATOM 6848 O O . ALA B 1 406 ? 13.461 34.781 -2.885 1 98.5 406 ALA B O 1
ATOM 6849 N N . ASP B 1 407 ? 12.211 36.625 -2.551 1 98.44 407 ASP B N 1
ATOM 6850 C CA . ASP B 1 407 ? 13.312 37.531 -2.799 1 98.44 407 ASP B CA 1
ATOM 6851 C C . ASP B 1 407 ? 14.43 37.344 -1.775 1 98.44 407 ASP B C 1
ATOM 6853 O O . ASP B 1 407 ? 15.617 37.375 -2.123 1 98.44 407 ASP B O 1
ATOM 6857 N N . ARG B 1 408 ? 14.031 37.188 -0.558 1 98.5 408 ARG B N 1
ATOM 6858 C CA . ARG B 1 408 ? 15.023 36.969 0.489 1 98.5 408 ARG B CA 1
ATOM 6859 C C . ARG B 1 408 ? 15.742 35.625 0.278 1 98.5 408 ARG B C 1
ATOM 6861 O O . ARG B 1 408 ? 16.953 35.531 0.47 1 98.5 408 ARG B O 1
ATOM 6868 N N . ALA B 1 409 ? 15.016 34.594 -0.078 1 98.81 409 ALA B N 1
ATOM 6869 C CA . ALA B 1 409 ? 15.602 33.281 -0.363 1 98.81 409 ALA B CA 1
ATOM 6870 C C . ALA B 1 409 ? 16.594 33.375 -1.521 1 98.81 409 ALA B C 1
ATOM 6872 O O . ALA B 1 409 ? 17.688 32.781 -1.455 1 98.81 409 ALA B O 1
ATOM 6873 N N . ASP B 1 410 ? 16.203 34.094 -2.559 1 98.69 410 ASP B N 1
ATOM 6874 C CA . ASP B 1 410 ? 17.078 34.25 -3.723 1 98.69 410 ASP B CA 1
ATOM 6875 C C . ASP B 1 410 ? 18.359 35 -3.348 1 98.69 410 ASP B C 1
ATOM 6877 O O . ASP B 1 410 ? 19.438 34.656 -3.861 1 98.69 410 ASP B O 1
ATOM 6881 N N . GLU B 1 411 ? 18.25 35.938 -2.512 1 98.44 411 GLU B N 1
ATOM 6882 C CA . GLU B 1 411 ? 19.422 36.688 -2.041 1 98.44 411 GLU B CA 1
ATOM 6883 C C . GLU B 1 411 ? 20.391 35.75 -1.326 1 98.44 411 GLU B C 1
ATOM 6885 O O . GLU B 1 411 ? 21.609 35.812 -1.538 1 98.44 411 GLU B O 1
ATOM 6890 N N . ILE B 1 412 ? 19.859 34.875 -0.482 1 98.56 412 ILE B N 1
ATOM 6891 C CA . ILE B 1 412 ? 20.672 33.906 0.239 1 98.56 412 ILE B CA 1
ATOM 6892 C C . ILE B 1 412 ? 21.391 33 -0.754 1 98.56 412 ILE B C 1
ATOM 6894 O O . ILE B 1 412 ? 22.594 32.781 -0.639 1 98.56 412 ILE B O 1
ATOM 6898 N N . LEU B 1 413 ? 20.656 32.5 -1.794 1 98.31 413 LEU B N 1
ATOM 6899 C CA . LEU B 1 413 ? 21.203 31.594 -2.785 1 98.31 413 LEU B CA 1
ATOM 6900 C C . LEU B 1 413 ? 22.281 32.281 -3.623 1 98.31 413 LEU B C 1
ATOM 6902 O O . LEU B 1 413 ? 23.297 31.672 -3.959 1 98.31 413 LEU B O 1
ATOM 6906 N N . ARG B 1 414 ? 22.062 33.562 -3.938 1 97.31 414 ARG B N 1
ATOM 6907 C CA . ARG B 1 414 ? 23.047 34.312 -4.68 1 97.31 414 ARG B CA 1
ATOM 6908 C C . ARG B 1 414 ? 24.344 34.469 -3.879 1 97.31 414 ARG B C 1
ATOM 6910 O O . ARG B 1 414 ? 25.438 34.281 -4.418 1 97.31 414 ARG B O 1
ATOM 6917 N N . HIS B 1 415 ? 24.141 34.812 -2.703 1 96.44 415 HIS B N 1
ATOM 6918 C CA . HIS B 1 415 ? 25.312 35 -1.841 1 96.44 415 HIS B CA 1
ATOM 6919 C C . HIS B 1 415 ? 26.062 33.688 -1.647 1 96.44 415 HIS B C 1
ATOM 6921 O O . HIS B 1 415 ? 27.281 33.688 -1.467 1 96.44 415 HIS B O 1
ATOM 6927 N N . LEU B 1 416 ? 25.312 32.594 -1.629 1 94.44 416 LEU B N 1
ATOM 6928 C CA . LEU B 1 416 ? 25.875 31.266 -1.491 1 94.44 416 LEU B CA 1
ATOM 6929 C C . LEU B 1 416 ? 26.734 30.906 -2.695 1 94.44 416 LEU B C 1
ATOM 6931 O O . LEU B 1 416 ? 27.594 30.031 -2.611 1 94.44 416 LEU B O 1
ATOM 6935 N N . GLY B 1 417 ? 26.516 31.594 -3.822 1 93.5 417 GLY B N 1
ATOM 6936 C CA . GLY B 1 417 ? 27.344 31.391 -4.996 1 93.5 417 GLY B CA 1
ATOM 6937 C C . GLY B 1 417 ? 26.609 30.734 -6.145 1 93.5 417 GLY B C 1
ATOM 6938 O O . GLY B 1 417 ? 27.219 30.219 -7.082 1 93.5 417 GLY B O 1
ATOM 6939 N N . ALA B 1 418 ? 25.266 30.703 -6.102 1 96.12 418 ALA B N 1
ATOM 6940 C CA . ALA B 1 418 ? 24.5 30.141 -7.211 1 96.12 418 ALA B CA 1
ATOM 6941 C C . ALA B 1 418 ? 24.641 31 -8.469 1 96.12 418 ALA B C 1
ATOM 6943 O O . ALA B 1 418 ? 24.469 32.219 -8.414 1 96.12 418 ALA B O 1
ATOM 6944 N N . PHE B 1 419 ? 24.922 30.297 -9.586 1 95 419 PHE B N 1
ATOM 6945 C CA . PHE B 1 419 ? 25.078 31.062 -10.82 1 95 419 PHE B CA 1
ATOM 6946 C C . PHE B 1 419 ? 23.734 31.234 -11.523 1 95 419 PHE B C 1
ATOM 6948 O O . PHE B 1 419 ? 23.594 32.094 -12.398 1 95 419 PHE B O 1
ATOM 6955 N N . ARG B 1 420 ? 22.812 30.391 -11.172 1 97 420 ARG B N 1
ATOM 6956 C CA . ARG B 1 420 ? 21.438 30.438 -11.672 1 97 420 ARG B CA 1
ATOM 6957 C C . ARG B 1 420 ? 20.453 30.094 -10.57 1 97 420 ARG B C 1
ATOM 6959 O O . ARG B 1 420 ? 20.703 29.219 -9.734 1 97 420 ARG B O 1
ATOM 6966 N N . ILE B 1 421 ? 19.406 30.891 -10.508 1 98.12 421 ILE B N 1
ATOM 6967 C CA . ILE B 1 421 ? 18.359 30.656 -9.523 1 98.12 421 ILE B CA 1
ATOM 6968 C C . ILE B 1 421 ? 17.016 30.531 -10.227 1 98.12 421 ILE B C 1
ATOM 6970 O O . ILE B 1 421 ? 16.688 31.312 -11.117 1 98.12 421 ILE B O 1
ATOM 6974 N N . GLU B 1 422 ? 16.266 29.5 -9.898 1 98.12 422 GLU B N 1
ATOM 6975 C CA . GLU B 1 422 ? 14.922 29.281 -10.43 1 98.12 422 GLU B CA 1
ATOM 6976 C C . GLU B 1 422 ? 13.898 29.141 -9.312 1 98.12 422 GLU B C 1
ATOM 6978 O O . GLU B 1 422 ? 14.109 28.391 -8.359 1 98.12 422 GLU B O 1
ATOM 6983 N N . GLN B 1 423 ? 12.852 29.922 -9.375 1 97.44 423 GLN B N 1
ATOM 6984 C CA . GLN B 1 423 ? 11.703 29.719 -8.492 1 97.44 423 GLN B CA 1
ATOM 6985 C C . GLN B 1 423 ? 10.742 28.688 -9.07 1 97.44 423 GLN B C 1
ATOM 6987 O O . GLN B 1 423 ? 10.336 28.781 -10.227 1 97.44 423 GLN B O 1
ATOM 6992 N N . GLU B 1 424 ? 10.414 27.672 -8.25 1 95 424 GLU B N 1
ATOM 6993 C CA . GLU B 1 424 ? 9.469 26.672 -8.711 1 95 424 GLU B CA 1
ATOM 6994 C C . GLU B 1 424 ? 8.07 27.266 -8.891 1 95 424 GLU B C 1
ATOM 6996 O O . GLU B 1 424 ? 7.668 28.156 -8.133 1 95 424 GLU B O 1
ATOM 7001 N N . PRO B 1 425 ? 7.383 26.703 -9.883 1 88.44 425 PRO B N 1
ATOM 7002 C CA . PRO B 1 425 ? 6.023 27.219 -10.102 1 88.44 425 PRO B CA 1
ATOM 7003 C C . PRO B 1 425 ? 5.105 26.969 -8.906 1 88.44 425 PRO B C 1
ATOM 7005 O O . PRO B 1 425 ? 5.234 25.938 -8.227 1 88.44 425 PRO B O 1
ATOM 7008 N N . TYR B 1 426 ? 4.312 27.984 -8.656 1 80.81 426 TYR B N 1
ATOM 7009 C CA . TYR B 1 426 ? 3.354 27.922 -7.555 1 80.81 426 TYR B CA 1
ATOM 7010 C C . TYR B 1 426 ? 1.931 27.766 -8.078 1 80.81 426 TYR B C 1
ATOM 7012 O O . TYR B 1 426 ? 1.415 28.641 -8.773 1 80.81 426 TYR B O 1
ATOM 7020 N N . PHE B 1 427 ? 1.293 26.516 -7.801 1 76.94 427 PHE B N 1
ATOM 7021 C CA . PHE B 1 427 ? -0.082 26.281 -8.227 1 76.94 427 PHE B CA 1
ATOM 7022 C C . PHE B 1 427 ? -0.954 25.875 -7.051 1 76.94 427 PHE B C 1
ATOM 7024 O O . PHE B 1 427 ? -1.382 24.719 -6.961 1 76.94 427 PHE B O 1
ATOM 7031 N N . PRO B 1 428 ? -1.374 26.859 -6.27 1 76.69 428 PRO B N 1
ATOM 7032 C CA . PRO B 1 428 ? -2.158 26.5 -5.086 1 76.69 428 PRO B CA 1
ATOM 7033 C C . PRO B 1 428 ? -3.576 26.047 -5.43 1 76.69 428 PRO B C 1
ATOM 7035 O O . PRO B 1 428 ? -4.266 25.469 -4.59 1 76.69 428 PRO B O 1
ATOM 7038 N N . GLY B 1 429 ? -3.973 26.234 -6.668 1 78.94 429 GLY B N 1
ATOM 7039 C CA . GLY B 1 429 ? -5.344 25.969 -7.074 1 78.94 429 GLY B CA 1
ATOM 7040 C C . GLY B 1 429 ? -5.707 24.5 -7.023 1 78.94 429 GLY B C 1
ATOM 7041 O O . GLY B 1 429 ? -6.887 24.141 -7.047 1 78.94 429 GLY B O 1
ATOM 7042 N N . LYS B 1 430 ? -4.715 23.688 -6.906 1 82.69 430 LYS B N 1
ATOM 7043 C CA . LYS B 1 430 ? -5.008 22.266 -6.871 1 82.69 430 LYS B CA 1
ATOM 7044 C C . LYS B 1 430 ? -4.891 21.719 -5.453 1 82.69 430 LYS B C 1
ATOM 7046 O O . LYS B 1 430 ? -5.098 20.516 -5.227 1 82.69 430 LYS B O 1
ATOM 7051 N N . GLY B 1 431 ? -4.617 22.656 -4.551 1 83.81 431 GLY B N 1
ATOM 7052 C CA . GLY B 1 431 ? -4.574 22.266 -3.146 1 83.81 431 GLY B CA 1
ATOM 7053 C C . GLY B 1 431 ? -3.164 22.031 -2.637 1 83.81 431 GLY B C 1
ATOM 7054 O O . GLY B 1 431 ? -2.199 22.109 -3.4 1 83.81 431 GLY B O 1
ATOM 7055 N N . SER B 1 432 ? -3.045 21.875 -1.3 1 87.62 432 SER B N 1
ATOM 7056 C CA . SER B 1 432 ? -1.81 21.547 -0.593 1 87.62 432 SER B CA 1
ATOM 7057 C C . SER B 1 432 ? -2.074 20.625 0.592 1 87.62 432 SER B C 1
ATOM 7059 O O . SER B 1 432 ? -3.213 20.219 0.816 1 87.62 432 SER B O 1
ATOM 7061 N N . SER B 1 433 ? -0.98 20.344 1.271 1 88.81 433 SER B N 1
ATOM 7062 C CA . SER B 1 433 ? -1.129 19.328 2.305 1 88.81 433 SER B CA 1
ATOM 7063 C C . SER B 1 433 ? -1.284 19.953 3.684 1 88.81 433 SER B C 1
ATOM 7065 O O . SER B 1 433 ? -1.558 19.266 4.664 1 88.81 433 SER B O 1
ATOM 7067 N N . HIS B 1 434 ? -1.069 21.234 3.832 1 94.69 434 HIS B N 1
ATOM 7068 C CA . HIS B 1 434 ? -1.349 21.922 5.09 1 94.69 434 HIS B CA 1
ATOM 7069 C C . HIS B 1 434 ? -2.766 22.484 5.105 1 94.69 434 HIS B C 1
ATOM 7071 O O . HIS B 1 434 ? -3.021 23.547 4.527 1 94.69 434 HIS B O 1
ATOM 7077 N N . LEU B 1 435 ? -3.656 21.859 5.832 1 95.25 435 LEU B N 1
ATOM 7078 C CA . LEU B 1 435 ? -5.086 22.125 5.727 1 95.25 435 LEU B CA 1
ATOM 7079 C C . LEU B 1 435 ? -5.617 22.75 7.004 1 95.25 435 LEU B C 1
ATOM 7081 O O . LEU B 1 435 ? -5.418 22.219 8.102 1 95.25 435 LEU B O 1
ATOM 7085 N N . HIS B 1 436 ? -6.367 23.922 6.836 1 97.19 436 HIS B N 1
ATOM 7086 C CA . HIS B 1 436 ? -6.836 24.625 8.023 1 97.19 436 HIS B CA 1
ATOM 7087 C C . HIS B 1 436 ? -8.172 25.312 7.77 1 97.19 436 HIS B C 1
ATOM 7089 O O . HIS B 1 436 ? -8.555 25.531 6.617 1 97.19 436 HIS B O 1
ATOM 7095 N N . GLY B 1 437 ? -8.875 25.594 8.844 1 97.31 437 GLY B N 1
ATOM 7096 C CA . GLY B 1 437 ? -9.75 26.75 8.945 1 97.31 437 GLY B CA 1
ATOM 7097 C C . GLY B 1 437 ? -11.195 26.438 8.594 1 97.31 437 GLY B C 1
ATOM 7098 O O . GLY B 1 437 ? -12.055 27.312 8.656 1 97.31 437 GLY B O 1
ATOM 7099 N N . THR B 1 438 ? -11.594 25.172 8.297 1 98 438 THR B N 1
ATOM 7100 C CA . THR B 1 438 ? -12.883 24.875 7.688 1 98 438 THR B CA 1
ATOM 7101 C C . THR B 1 438 ? -13.938 24.609 8.758 1 98 438 THR B C 1
ATOM 7103 O O . THR B 1 438 ? -15.117 24.422 8.445 1 98 438 THR B O 1
ATOM 7106 N N . MET B 1 439 ? -13.555 24.562 10 1 98.56 439 MET B N 1
ATOM 7107 C CA . MET B 1 439 ? -14.422 24.453 11.164 1 98.56 439 MET B CA 1
ATOM 7108 C C . MET B 1 439 ? -14.031 25.469 12.234 1 98.56 439 MET B C 1
ATOM 7110 O O . MET B 1 439 ? -13.852 25.109 13.398 1 98.56 439 MET B O 1
ATOM 7114 N N . ARG B 1 440 ? -14 26.656 11.93 1 97.69 440 ARG B N 1
ATOM 7115 C CA . ARG B 1 440 ? -13.391 27.734 12.695 1 97.69 440 ARG B CA 1
ATOM 7116 C C . ARG B 1 440 ? -13.922 27.766 14.125 1 97.69 440 ARG B C 1
ATOM 7118 O O . ARG B 1 440 ? -15.117 27.562 14.352 1 97.69 440 ARG B O 1
ATOM 7125 N N . ALA B 1 441 ? -13.039 28.172 15.023 1 98.5 441 ALA B N 1
ATOM 7126 C CA . ALA B 1 441 ? -13.352 28.188 16.453 1 98.5 441 ALA B CA 1
ATOM 7127 C C . ALA B 1 441 ? -13.617 29.625 16.938 1 98.5 441 ALA B C 1
ATOM 7129 O O . ALA B 1 441 ? -13.031 30.578 16.406 1 98.5 441 ALA B O 1
ATOM 7130 N N . GLY B 1 442 ? -14.477 29.688 17.938 1 98.06 442 GLY B N 1
ATOM 7131 C CA . GLY B 1 442 ? -14.805 30.969 18.547 1 98.06 442 GLY B CA 1
ATOM 7132 C C . GLY B 1 442 ? -15.922 30.859 19.578 1 98.06 442 GLY B C 1
ATOM 7133 O O . GLY B 1 442 ? -16.438 29.766 19.828 1 98.06 442 GLY B O 1
ATOM 7134 N N . SER B 1 443 ? -16.297 31.984 20.125 1 96.94 443 SER B N 1
ATOM 7135 C CA . SER B 1 443 ? -17.297 31.984 21.188 1 96.94 443 SER B CA 1
ATOM 7136 C C . SER B 1 443 ? -18.688 32.281 20.625 1 96.94 443 SER B C 1
ATOM 7138 O O . SER B 1 443 ? -19.703 31.953 21.25 1 96.94 443 SER B O 1
ATOM 7140 N N . ASP B 1 444 ? -18.781 32.875 19.438 1 96.94 444 ASP B N 1
ATOM 7141 C CA . ASP B 1 444 ? -20.031 33.312 18.844 1 96.94 444 ASP B CA 1
ATOM 7142 C C . ASP B 1 444 ? -20.422 32.375 17.688 1 96.94 444 ASP B C 1
ATOM 7144 O O . ASP B 1 444 ? -19.75 32.344 16.656 1 96.94 444 ASP B O 1
ATOM 7148 N N . PRO B 1 445 ? -21.484 31.625 17.812 1 95.75 445 PRO B N 1
ATOM 7149 C CA . PRO B 1 445 ? -21.906 30.703 16.75 1 95.75 445 PRO B CA 1
ATOM 7150 C C . PRO B 1 445 ? -22.203 31.406 15.43 1 95.75 445 PRO B C 1
ATOM 7152 O O . PRO B 1 445 ? -22.281 30.766 14.375 1 95.75 445 PRO B O 1
ATOM 7155 N N . ARG B 1 446 ? -22.531 32.812 15.445 1 94.62 446 ARG B N 1
ATOM 7156 C CA . ARG B 1 446 ? -22.797 33.594 14.227 1 94.62 446 ARG B CA 1
ATOM 7157 C C . ARG B 1 446 ? -21.516 33.75 13.398 1 94.62 446 ARG B C 1
ATOM 7159 O O . ARG B 1 446 ? -21.578 34 12.203 1 94.62 446 ARG B O 1
ATOM 7166 N N . ASN B 1 447 ? -20.234 33.469 13.992 1 96.19 447 ASN B N 1
ATOM 7167 C CA . ASN B 1 447 ? -19 33.656 13.25 1 96.19 447 ASN B CA 1
ATOM 7168 C C . ASN B 1 447 ? -18 32.531 13.516 1 96.19 447 ASN B C 1
ATOM 7170 O O . ASN B 1 447 ? -16.812 32.656 13.219 1 96.19 447 ASN B O 1
ATOM 7174 N N . SER B 1 448 ? -18.406 31.531 14.07 1 97.94 448 SER B N 1
ATOM 7175 C CA . SER B 1 448 ? -17.594 30.344 14.305 1 97.94 448 SER B CA 1
ATOM 7176 C C . SER B 1 448 ? -18.453 29.078 14.32 1 97.94 448 SER B C 1
ATOM 7178 O O . SER B 1 448 ? -19.688 29.156 14.359 1 97.94 448 SER B O 1
ATOM 7180 N N . VAL B 1 449 ? -17.859 27.953 14.211 1 98.31 449 VAL B N 1
ATOM 7181 C CA . VAL B 1 449 ? -18.562 26.688 14.094 1 98.31 449 VAL B CA 1
ATOM 7182 C C . VAL B 1 449 ? -18.453 25.906 15.398 1 98.31 449 VAL B C 1
ATOM 7184 O O . VAL B 1 449 ? -19.422 25.25 15.828 1 98.31 449 VAL B O 1
ATOM 7187 N N . VAL B 1 450 ? -17.281 25.938 16.047 1 98.56 450 VAL B N 1
ATOM 7188 C CA . VAL B 1 450 ? -17.047 25.219 17.297 1 98.56 450 VAL B CA 1
ATOM 7189 C C . VAL B 1 450 ? -16.578 26.188 18.375 1 98.56 450 VAL B C 1
ATOM 7191 O O . VAL B 1 450 ? -16.156 27.312 18.062 1 98.56 450 VAL B O 1
ATOM 7194 N N . ASP B 1 451 ? -16.656 25.797 19.625 1 98.31 451 ASP B N 1
ATOM 7195 C CA . ASP B 1 451 ? -16.109 26.609 20.703 1 98.31 451 ASP B CA 1
ATOM 7196 C C . ASP B 1 451 ? -14.602 26.359 20.859 1 98.31 451 ASP B C 1
ATOM 7198 O O . ASP B 1 451 ? -13.992 25.672 20.047 1 98.31 451 ASP B O 1
ATOM 7202 N N . SER B 1 452 ? -13.977 26.922 21.875 1 97.94 452 SER B N 1
ATOM 7203 C CA . SER B 1 452 ? -12.523 26.891 22.047 1 97.94 452 SER B CA 1
ATOM 7204 C C . SER B 1 452 ? -12.047 25.484 22.375 1 97.94 452 SER B C 1
ATOM 7206 O O . SER B 1 452 ? -10.852 25.188 22.281 1 97.94 452 SER B O 1
ATOM 7208 N N . CYS B 1 453 ? -12.977 24.578 22.719 1 97.69 453 CYS B N 1
ATOM 7209 C CA . CYS B 1 453 ? -12.617 23.203 23.047 1 97.69 453 CYS B CA 1
ATOM 7210 C C . CYS B 1 453 ? -13.062 22.25 21.953 1 97.69 453 CYS B C 1
ATOM 7212 O O . CYS B 1 453 ? -12.992 21.031 22.109 1 97.69 453 CYS B O 1
ATOM 7214 N N . GLY B 1 454 ? -13.539 22.734 20.844 1 98.31 454 GLY B N 1
ATOM 7215 C CA . GLY B 1 454 ? -13.828 21.938 19.672 1 98.31 454 GLY B CA 1
ATOM 7216 C C . GLY B 1 454 ? -15.25 21.422 19.641 1 98.31 454 GLY B C 1
ATOM 7217 O O . GLY B 1 454 ? -15.617 20.656 18.734 1 98.31 454 GLY B O 1
ATOM 7218 N N . ARG B 1 455 ? -16.094 21.797 20.625 1 98.06 455 ARG B N 1
ATOM 7219 C CA . ARG B 1 455 ? -17.484 21.359 20.609 1 98.06 455 ARG B CA 1
ATOM 7220 C C . ARG B 1 455 ? -18.297 22.156 19.594 1 98.06 455 ARG B C 1
ATOM 7222 O O . ARG B 1 455 ? -18.219 23.391 19.547 1 98.06 455 ARG B O 1
ATOM 7229 N N . VAL B 1 456 ? -19.047 21.453 18.766 1 98.06 456 VAL B N 1
ATOM 7230 C CA . VAL B 1 456 ? -19.891 22.141 17.797 1 98.06 456 VAL B CA 1
ATOM 7231 C C . VAL B 1 456 ? -20.984 22.922 18.531 1 98.06 456 VAL B C 1
ATOM 7233 O O . VAL B 1 456 ? -21.641 22.391 19.422 1 98.06 456 VAL B O 1
ATOM 7236 N N . HIS B 1 457 ? -21.156 24.219 18.203 1 97.06 457 HIS B N 1
ATOM 7237 C CA . HIS B 1 457 ? -22.125 25.078 18.875 1 97.06 457 HIS B CA 1
ATOM 7238 C C . HIS B 1 457 ? -23.516 24.453 18.844 1 97.06 457 HIS B C 1
ATOM 7240 O O . HIS B 1 457 ? -23.953 23.922 17.828 1 97.06 457 HIS B O 1
ATOM 7246 N N . GLY B 1 458 ? -24.156 24.453 20 1 93.38 458 GLY B N 1
ATOM 7247 C CA . GLY B 1 458 ? -25.531 23.984 20.078 1 93.38 458 GLY B CA 1
ATOM 7248 C C . GLY B 1 458 ? -25.656 22.484 20.266 1 93.38 458 GLY B C 1
ATOM 7249 O O . GLY B 1 458 ? -26.75 21.969 20.453 1 93.38 458 GLY B O 1
ATOM 7250 N N . LEU B 1 459 ? -24.547 21.812 20.203 1 94.25 459 LEU B N 1
ATOM 7251 C CA . LEU B 1 459 ? -24.547 20.359 20.359 1 94.25 459 LEU B CA 1
ATOM 7252 C C . LEU B 1 459 ? -23.719 19.938 21.562 1 94.25 459 LEU B C 1
ATOM 7254 O O . LEU B 1 459 ? -22.906 20.719 22.062 1 94.25 459 LEU B O 1
ATOM 7258 N N . THR B 1 460 ? -23.984 18.672 22.016 1 91.81 460 THR B N 1
ATOM 7259 C CA . THR B 1 460 ? -23.359 18.312 23.281 1 91.81 460 THR B CA 1
ATOM 7260 C C . THR B 1 460 ? -22.297 17.219 23.078 1 91.81 460 THR B C 1
ATOM 7262 O O . THR B 1 460 ? -21.375 17.078 23.875 1 91.81 460 THR B O 1
ATOM 7265 N N . ASN B 1 461 ? -22.453 16.422 22.016 1 96.19 461 ASN B N 1
ATOM 7266 C CA . ASN B 1 461 ? -21.562 15.258 21.984 1 96.19 461 ASN B CA 1
ATOM 7267 C C . ASN B 1 461 ? -20.875 15.125 20.625 1 96.19 461 ASN B C 1
ATOM 7269 O O . ASN B 1 461 ? -20.469 14.023 20.234 1 96.19 461 ASN B O 1
ATOM 7273 N N . ILE B 1 462 ? -20.797 16.203 19.859 1 97.75 462 ILE B N 1
ATOM 7274 C CA . ILE B 1 462 ? -20.047 16.234 18.609 1 97.75 462 ILE B CA 1
ATOM 7275 C C . ILE B 1 462 ? -18.922 17.281 18.719 1 97.75 462 ILE B C 1
ATOM 7277 O O . ILE B 1 462 ? -19.188 18.453 18.984 1 97.75 462 ILE B O 1
ATOM 7281 N N . HIS B 1 463 ? -17.719 16.828 18.531 1 98.56 463 HIS B N 1
ATOM 7282 C CA . HIS B 1 463 ? -16.531 17.672 18.641 1 98.56 463 HIS B CA 1
ATOM 7283 C C . HIS B 1 463 ? -15.664 17.578 17.406 1 98.56 463 HIS B C 1
ATOM 7285 O O . HIS B 1 463 ? -15.688 16.578 16.688 1 98.56 463 HIS B O 1
ATOM 7291 N N . VAL B 1 464 ? -14.914 18.641 17.109 1 98.88 464 VAL B N 1
ATOM 7292 C CA . VAL B 1 464 ? -13.891 18.703 16.078 1 98.88 464 VAL B CA 1
ATOM 7293 C C . VAL B 1 464 ? -12.562 19.141 16.688 1 98.88 464 VAL B C 1
ATOM 7295 O O . VAL B 1 464 ? -12.508 20.141 17.406 1 98.88 464 VAL B O 1
ATOM 7298 N N . MET B 1 465 ? -11.461 18.406 16.375 1 98.81 465 MET B N 1
ATOM 7299 C CA . MET B 1 465 ? -10.219 18.719 17.078 1 98.81 465 MET B CA 1
ATOM 7300 C C . MET B 1 465 ? -9.023 18.609 16.141 1 98.81 465 MET B C 1
ATOM 7302 O O . MET B 1 465 ? -7.914 18.297 16.578 1 98.81 465 MET B O 1
ATOM 7306 N N . ASP B 1 466 ? -9.203 18.812 14.82 1 98.5 466 ASP B N 1
ATOM 7307 C CA . ASP B 1 466 ? -8.086 18.781 13.883 1 98.5 466 ASP B CA 1
ATOM 7308 C C . ASP B 1 466 ? -7.738 20.172 13.383 1 98.5 466 ASP B C 1
ATOM 7310 O O . ASP B 1 466 ? -8.078 21.172 14.031 1 98.5 466 ASP B O 1
ATOM 7314 N N . GLY B 1 467 ? -6.98 20.234 12.289 1 98.12 467 GLY B N 1
ATOM 7315 C CA . GLY B 1 467 ? -6.512 21.516 11.773 1 98.12 467 GLY B CA 1
ATOM 7316 C C . GLY B 1 467 ? -7.637 22.422 11.312 1 98.12 467 GLY B C 1
ATOM 7317 O O . GLY B 1 467 ? -7.43 23.625 11.117 1 98.12 467 GLY B O 1
ATOM 7318 N N . SER B 1 468 ? -8.836 21.875 11.172 1 98.38 468 SER B N 1
ATOM 7319 C CA . SER B 1 468 ? -9.961 22.656 10.672 1 98.38 468 SER B CA 1
ATOM 7320 C C . SER B 1 468 ? -10.375 23.734 11.672 1 98.38 468 SER B C 1
ATOM 7322 O O . SER B 1 468 ? -11.008 24.719 11.297 1 98.38 468 SER B O 1
ATOM 7324 N N . VAL B 1 469 ? -10.008 23.625 12.953 1 98.69 469 VAL B N 1
ATOM 7325 C CA . VAL B 1 469 ? -10.445 24.578 13.969 1 98.69 469 VAL B CA 1
ATOM 7326 C C . VAL B 1 469 ? -9.438 25.719 14.086 1 98.69 469 VAL B C 1
ATOM 7328 O O . VAL B 1 469 ? -9.633 26.641 14.875 1 98.69 469 VAL B O 1
ATOM 7331 N N . MET B 1 470 ? -8.383 25.656 13.297 1 98.19 470 MET B N 1
ATOM 7332 C CA . MET B 1 470 ? -7.352 26.688 13.328 1 98.19 470 MET B CA 1
ATOM 7333 C C . MET B 1 470 ? -7.73 27.859 12.43 1 98.19 470 MET B C 1
ATOM 7335 O O . MET B 1 470 ? -7.613 27.781 11.211 1 98.19 470 MET B O 1
ATOM 7339 N N . ASN B 1 471 ? -8.023 28.984 13.07 1 98 471 ASN B N 1
ATOM 7340 C CA . ASN B 1 471 ? -8.562 30.125 12.352 1 98 471 ASN B CA 1
ATOM 7341 C C . ASN B 1 471 ? -7.527 30.734 11.406 1 98 471 ASN B C 1
ATOM 7343 O O . ASN B 1 471 ? -7.871 31.203 10.32 1 98 471 ASN B O 1
ATOM 7347 N N . PHE B 1 472 ? -6.367 30.828 11.844 1 98 472 PHE B N 1
ATOM 7348 C CA . PHE B 1 472 ? -5.211 31.188 11.031 1 98 472 PHE B CA 1
ATOM 7349 C C . PHE B 1 472 ? -4.227 30.031 10.953 1 98 472 PHE B C 1
ATOM 7351 O O . PHE B 1 472 ? -3.961 29.359 11.953 1 98 472 PHE B O 1
ATOM 7358 N N . ALA B 1 473 ? -3.729 29.766 9.758 1 96.94 473 ALA B N 1
ATOM 7359 C CA . ALA B 1 473 ? -2.916 28.578 9.477 1 96.94 473 ALA B CA 1
ATOM 7360 C C . ALA B 1 473 ? -1.563 28.672 10.18 1 96.94 473 ALA B C 1
ATOM 7362 O O . ALA B 1 473 ? -0.897 27.656 10.391 1 96.94 473 ALA B O 1
ATOM 7363 N N . GLY B 1 474 ? -1.168 29.906 10.57 1 97.56 474 GLY B N 1
ATOM 7364 C CA . GLY B 1 474 ? 0.145 30.094 11.164 1 97.56 474 GLY B CA 1
ATOM 7365 C C . GLY B 1 474 ? 1.264 30.125 10.141 1 97.56 474 GLY B C 1
ATOM 7366 O O . GLY B 1 474 ? 1.126 29.594 9.039 1 97.56 474 GLY B O 1
ATOM 7367 N N . ASN B 1 475 ? 2.375 30.672 10.508 1 97.69 475 ASN B N 1
ATOM 7368 C CA . ASN B 1 475 ? 3.465 30.906 9.57 1 97.69 475 ASN B CA 1
ATOM 7369 C C . ASN B 1 475 ? 4.43 29.719 9.539 1 97.69 475 ASN B C 1
ATOM 7371 O O . ASN B 1 475 ? 5.398 29.719 8.773 1 97.69 475 ASN B O 1
ATOM 7375 N N . SER B 1 476 ? 4.207 28.719 10.336 1 96.62 476 SER B N 1
ATOM 7376 C CA . SER B 1 476 ? 5.102 27.578 10.359 1 96.62 476 SER B CA 1
ATOM 7377 C C . SER B 1 476 ? 4.332 26.281 10.125 1 96.62 476 SER B C 1
ATOM 7379 O O . SER B 1 476 ? 3.105 26.281 10 1 96.62 476 SER B O 1
ATOM 7381 N N . ASN B 1 477 ? 5.023 25.141 10.008 1 97 477 ASN B N 1
ATOM 7382 C CA . ASN B 1 477 ? 4.43 23.828 9.805 1 97 477 ASN B CA 1
ATOM 7383 C C . ASN B 1 477 ? 3.465 23.469 10.93 1 97 477 ASN B C 1
ATOM 7385 O O . ASN B 1 477 ? 3.74 23.75 12.102 1 97 477 ASN B O 1
ATOM 7389 N N . PRO B 1 478 ? 2.42 22.828 10.617 1 97.44 478 PRO B N 1
ATOM 7390 C CA . PRO B 1 478 ? 1.299 22.844 11.562 1 97.44 478 PRO B CA 1
ATOM 7391 C C . PRO B 1 478 ? 1.251 21.594 12.43 1 97.44 478 PRO B C 1
ATOM 7393 O O . PRO B 1 478 ? 0.518 21.547 13.422 1 97.44 478 PRO B O 1
ATOM 7396 N N . THR B 1 479 ? 1.955 20.516 12.117 1 98 479 THR B N 1
ATOM 7397 C CA . THR B 1 479 ? 1.708 19.219 12.75 1 98 479 THR B CA 1
ATOM 7398 C C . THR B 1 479 ? 1.881 19.312 14.258 1 98 479 THR B C 1
ATOM 7400 O O . THR B 1 479 ? 1.029 18.844 15.016 1 98 479 THR B O 1
ATOM 7403 N N . HIS B 1 480 ? 2.961 19.969 14.711 1 98.44 480 HIS B N 1
ATOM 7404 C CA . HIS B 1 480 ? 3.232 20.141 16.125 1 98.44 480 HIS B CA 1
ATOM 7405 C C . HIS B 1 480 ? 2.076 20.844 16.828 1 98.44 480 HIS B C 1
ATOM 7407 O O . HIS B 1 480 ? 1.599 20.391 17.875 1 98.44 480 HIS B O 1
ATOM 7413 N N . THR B 1 481 ? 1.636 21.891 16.297 1 98.69 481 THR B N 1
ATOM 7414 C CA . THR B 1 481 ? 0.584 22.703 16.891 1 98.69 481 THR B CA 1
ATOM 7415 C C . THR B 1 481 ? -0.762 22 16.812 1 98.69 481 THR B C 1
ATOM 7417 O O . THR B 1 481 ? -1.57 22.094 17.734 1 98.69 481 THR B O 1
ATOM 7420 N N . ILE B 1 482 ? -1.024 21.281 15.727 1 98.62 482 ILE B N 1
ATOM 7421 C CA . ILE B 1 482 ? -2.246 20.484 15.617 1 98.62 482 ILE B CA 1
ATOM 7422 C C . ILE B 1 482 ? -2.318 19.484 16.766 1 98.62 482 ILE B C 1
ATOM 7424 O O . ILE B 1 482 ? -3.359 19.344 17.406 1 98.62 482 ILE B O 1
ATOM 7428 N N . MET B 1 483 ? -1.226 18.812 17.016 1 98.88 483 MET B N 1
ATOM 7429 C CA . MET B 1 483 ? -1.183 17.828 18.078 1 98.88 483 MET B CA 1
ATOM 7430 C C . MET B 1 483 ? -1.36 18.484 19.453 1 98.88 483 MET B C 1
ATOM 7432 O O . MET B 1 483 ? -2.141 18 20.281 1 98.88 483 MET B O 1
ATOM 7436 N N . ALA B 1 484 ? -0.653 19.594 19.672 1 98.81 484 ALA B N 1
ATOM 7437 C CA . ALA B 1 484 ? -0.739 20.281 20.953 1 98.81 484 ALA B CA 1
ATOM 7438 C C . ALA B 1 484 ? -2.158 20.781 21.203 1 98.81 484 ALA B C 1
ATOM 7440 O O . ALA B 1 484 ? -2.68 20.641 22.312 1 98.81 484 ALA B O 1
ATOM 7441 N N . ASN B 1 485 ? -2.746 21.359 20.188 1 98.88 485 ASN B N 1
ATOM 7442 C CA . ASN B 1 485 ? -4.098 21.875 20.344 1 98.88 485 ASN B CA 1
ATOM 7443 C C . ASN B 1 485 ? -5.113 20.75 20.547 1 98.88 485 ASN B C 1
ATOM 7445 O O . ASN B 1 485 ? -6.07 20.906 21.312 1 98.88 485 ASN B O 1
ATOM 7449 N N . ALA B 1 486 ? -4.957 19.625 19.812 1 98.88 486 ALA B N 1
ATOM 7450 C CA . ALA B 1 486 ? -5.816 18.469 20.031 1 98.88 486 ALA B CA 1
ATOM 7451 C C . ALA B 1 486 ? -5.723 17.969 21.469 1 98.88 486 ALA B C 1
ATOM 7453 O O . ALA B 1 486 ? -6.738 17.641 22.078 1 98.88 486 ALA B O 1
ATOM 7454 N N . ARG B 1 487 ? -4.484 17.906 21.953 1 98.81 487 ARG B N 1
ATOM 7455 C CA . ARG B 1 487 ? -4.27 17.531 23.344 1 98.81 487 ARG B CA 1
ATOM 7456 C C . ARG B 1 487 ? -5 18.469 24.297 1 98.81 487 ARG B C 1
ATOM 7458 O O . ARG B 1 487 ? -5.719 18.031 25.188 1 98.81 487 ARG B O 1
ATOM 7465 N N . ARG B 1 488 ? -4.852 19.719 24.109 1 98.75 488 ARG B N 1
ATOM 7466 C CA . ARG B 1 488 ? -5.496 20.734 24.922 1 98.75 488 ARG B CA 1
ATOM 7467 C C . ARG B 1 488 ? -7.012 20.562 24.938 1 98.75 488 ARG B C 1
ATOM 7469 O O . ARG B 1 488 ? -7.637 20.531 26 1 98.75 488 ARG B O 1
ATOM 7476 N N . MET B 1 489 ? -7.57 20.469 23.766 1 98.62 489 MET B N 1
ATOM 7477 C CA . MET B 1 489 ? -9.023 20.344 23.656 1 98.62 489 MET B CA 1
ATOM 7478 C C . MET B 1 489 ? -9.508 19.047 24.281 1 98.62 489 MET B C 1
ATOM 7480 O O . MET B 1 489 ? -10.5 19.047 25.016 1 98.62 489 MET B O 1
ATOM 7484 N N . ALA B 1 490 ? -8.812 17.969 24.047 1 98.5 490 ALA B N 1
ATOM 7485 C CA . ALA B 1 490 ? -9.234 16.656 24.547 1 98.5 490 ALA B CA 1
ATOM 7486 C C . ALA B 1 490 ? -9.18 16.609 26.078 1 98.5 490 ALA B C 1
ATOM 7488 O O . ALA B 1 490 ? -9.945 15.875 26.703 1 98.5 490 ALA B O 1
ATOM 7489 N N . MET B 1 491 ? -8.281 17.406 26.688 1 97.38 491 MET B N 1
ATOM 7490 C CA . MET B 1 491 ? -8.148 17.453 28.141 1 97.38 491 MET B CA 1
ATOM 7491 C C . MET B 1 491 ? -9.43 17.969 28.781 1 97.38 491 MET B C 1
ATOM 7493 O O . MET B 1 491 ? -9.688 17.703 29.969 1 97.38 491 MET B O 1
ATOM 7497 N N . SER B 1 492 ? -10.195 18.688 28.016 1 93.81 492 SER B N 1
ATOM 7498 C CA . SER B 1 492 ? -11.438 19.25 28.547 1 93.81 492 SER B CA 1
ATOM 7499 C C . SER B 1 492 ? -12.531 18.188 28.625 1 93.81 492 SER B C 1
ATOM 7501 O O . SER B 1 492 ? -13.562 18.391 29.266 1 93.81 492 SER B O 1
ATOM 7503 N N . LEU B 1 493 ? -12.242 17.062 27.984 1 92.25 493 LEU B N 1
ATOM 7504 C CA . LEU B 1 493 ? -13.234 15.984 27.984 1 92.25 493 LEU B CA 1
ATOM 7505 C C . LEU B 1 493 ? -12.969 14.984 29.094 1 92.25 493 LEU B C 1
ATOM 7507 O O . LEU B 1 493 ? -11.859 14.922 29.641 1 92.25 493 LEU B O 1
ATOM 7511 N N . GLY B 1 494 ? -13.906 14.258 29.828 1 75.62 494 GLY B N 1
ATOM 7512 C CA . GLY B 1 494 ? -13.727 13.25 30.859 1 75.62 494 GLY B CA 1
ATOM 7513 C C . GLY B 1 494 ? -14.734 12.117 30.766 1 75.62 494 GLY B C 1
ATOM 7514 O O . GLY B 1 494 ? -15.539 12.07 29.828 1 75.62 494 GLY B O 1
ATOM 7515 N N . LYS B 1 495 ? -14.344 10.969 31.812 1 67.81 495 LYS B N 1
ATOM 7516 C CA . LYS B 1 495 ? -15.164 9.773 32.031 1 67.81 495 LYS B CA 1
ATOM 7517 C C . LYS B 1 495 ? -16.516 10.148 32.625 1 67.81 495 LYS B C 1
ATOM 7519 O O . LYS B 1 495 ? -16.609 11.008 33.5 1 67.81 495 LYS B O 1
ATOM 7524 N N . GLY B 1 496 ? -17.422 10.898 32.156 1 54.69 496 GLY B N 1
ATOM 7525 C CA . GLY B 1 496 ? -18.719 11.305 32.656 1 54.69 496 GLY B CA 1
ATOM 7526 C C . GLY B 1 496 ? -19.219 12.594 32.031 1 54.69 496 GLY B C 1
ATOM 7527 O O . GLY B 1 496 ? -20.391 12.969 32.219 1 54.69 496 GLY B O 1
ATOM 7528 N N . ALA B 1 497 ? -18.375 13.414 31.781 1 45.97 497 ALA B N 1
ATOM 7529 C CA . ALA B 1 497 ? -18.828 14.688 31.219 1 45.97 497 ALA B CA 1
ATOM 7530 C C . ALA B 1 497 ? -19.422 14.492 29.828 1 45.97 497 ALA B C 1
ATOM 7532 O O . ALA B 1 497 ? -18.703 14.445 28.828 1 45.97 497 ALA B O 1
ATOM 7533 N N . ILE B 1 498 ? -20.328 13.578 29.625 1 38.5 498 ILE B N 1
ATOM 7534 C CA . ILE B 1 498 ? -21.234 13.586 28.469 1 38.5 498 ILE B CA 1
ATOM 7535 C C . ILE B 1 498 ? -22.109 14.836 28.516 1 38.5 498 ILE B C 1
ATOM 7537 O O . ILE B 1 498 ? -22.797 15.086 29.516 1 38.5 498 ILE B O 1
#

Radius of gyration: 30.48 Å; Cα contacts (8 Å, |Δi|>4): 2721; chains: 2; bounding box: 75×86×65 Å

Nearest PDB structures (foldseek):
  8k6k-assembly1_A  TM=8.276E-01  e=3.255E-40  Gluconobacter japonicus
  8k6j-assembly1_A  TM=8.428E-01  e=1.815E-39  Gluconobacter japonicus
  8xcm-assembly1_A  TM=8.477E-01  e=2.292E-37  Gluconobacter japonicus
  8xcn-assembly1_A  TM=8.446E-01  e=1.377E-37  Gluconobacter japonicus
  7wsq-assembly1_D  TM=8.351E-01  e=1.564E-37  Gluconobacter japonicus

Solvent-accessible surface area (backbone atoms only — not comparable to full-atom values): 48061 Å² total; per-residue (Å²): 104,52,46,74,43,37,43,63,60,46,74,90,72,54,76,76,39,57,31,36,28,38,19,36,18,62,20,20,28,37,31,47,37,51,40,12,63,60,48,32,33,29,36,28,39,19,50,21,52,66,73,45,59,59,37,60,44,65,70,29,41,63,72,50,79,50,21,27,24,78,85,68,44,67,68,16,54,60,53,61,36,46,26,55,17,20,39,43,42,27,51,68,39,57,43,45,76,80,50,58,60,34,32,45,33,60,83,49,50,89,63,86,44,75,35,39,41,69,59,57,57,75,75,38,48,68,33,45,54,52,49,36,59,63,46,46,19,10,59,39,97,85,38,63,58,40,73,62,43,64,56,29,48,49,50,38,52,26,25,47,75,72,72,37,68,57,46,69,43,40,27,23,31,35,34,64,94,46,91,67,24,38,76,49,50,24,25,42,48,45,32,23,52,54,70,42,18,44,42,27,42,70,57,53,48,46,53,50,27,67,90,36,78,16,37,42,37,37,32,18,44,32,41,75,55,30,55,39,67,39,96,84,58,32,55,42,28,36,36,26,40,26,72,65,44,70,39,78,46,75,37,54,37,65,23,40,37,40,17,50,40,18,59,51,37,26,51,32,29,50,58,16,51,42,93,90,19,75,69,5,51,52,19,87,66,66,48,56,8,23,18,37,24,40,59,38,59,47,38,39,37,19,36,46,62,66,99,43,64,85,37,62,40,52,39,61,44,56,23,75,32,50,26,26,30,32,61,72,42,32,66,23,85,87,28,58,67,31,47,33,24,34,41,29,43,38,60,52,52,49,18,68,72,27,42,33,37,50,37,38,34,30,34,17,40,29,78,28,30,60,78,18,22,50,46,72,42,90,58,50,50,101,85,67,49,54,36,46,28,39,36,63,77,83,51,71,63,49,51,49,27,43,50,51,46,48,52,54,52,50,50,40,36,46,66,60,54,30,82,43,75,46,68,53,87,78,67,70,62,34,45,51,66,52,51,14,8,7,39,22,30,24,90,46,60,85,73,20,29,13,31,77,57,18,36,27,56,96,43,76,32,44,30,42,43,28,33,11,40,32,25,34,44,28,42,52,53,50,64,44,47,32,28,16,50,11,40,52,27,38,65,74,56,58,80,77,68,110,102,51,47,73,43,38,45,66,62,47,73,89,73,54,77,74,37,56,30,36,29,38,20,37,19,60,22,20,29,38,30,45,36,50,40,12,63,59,46,27,32,28,35,30,40,20,51,22,51,66,74,47,60,60,36,62,44,65,71,28,42,63,74,50,80,51,21,26,24,77,85,67,44,67,69,14,54,60,52,60,34,48,25,55,18,20,39,44,42,27,51,67,40,57,44,44,76,80,51,57,61,34,34,46,32,60,82,50,50,88,62,86,45,74,36,40,41,69,59,56,56,74,76,38,47,68,33,44,53,51,48,37,58,63,44,46,19,10,59,41,96,84,38,65,58,41,74,60,43,65,57,29,48,49,51,38,51,26,26,48,76,71,70,38,67,60,45,68,42,41,27,23,31,35,34,66,91,46,90,67,25,39,78,49,49,25,23,42,47,44,32,23,53,55,69,43,19,42,42,27,43,70,57,53,48,47,53,50,28,67,88,35,77,15,37,42,36,36,32,19,45,32,41,74,54,29,56,38,68,40,98,86,56,34,54,42,27,36,36,27,41,27,71,67,47,70,39,79,45,77,37,54,38,64,24,41,37,39,18,51,39,18,58,53,37,26,51,33,28,50,56,17,50,44,93,90,18,75,66,5,51,53,19,87,64,67,48,56,9,24,18,36,22,40,59,38,57,47,39,40,37,18,35,49,63,67,99,44,61,86,35,64,41,50,40,62,43,58,24,74,31,52,26,26,29,33,62,73,41,32,66,25,85,87,26,56,68,30,47,33,24,34,40,28,42,38,60,53,49,47,15,67,73,27,43,34,37,49,37,36,32,30,34,18,39,29,80,28,31,61,77,15,22,50,46,73,42,89,57,51,50,101,84,66,51,55,36,46,27,40,36,64,78,83,51,73,63,50,50,48,27,44,49,51,45,50,51,54,52,49,50,39,35,46,67,59,53,31,80,42,74,45,69,54,87,75,67,68,65,34,45,50,66,54,50,14,9,7,38,23,32,23,91,47,59,85,74,20,28,13,30,77,57,18,38,26,57,97,41,77,32,44,32,42,42,28,33,12,41,32,25,33,44,27,41,52,53,50,65,45,47,30,30,16,49,12,39,55,26,40,65,75,55,59,82,69,70,113

pLDDT: mean 93.94, std 7.34, range [38.5, 98.88]

Foldseek 3Di:
DAAADAQVPDDPDLPQFQEEEEAQALLSLLLLLLFLQQQTAYEYEAAAEADAAFAFQVVQQVVDFAFQFPVRDSQFRQAQGRYRHGNLQFDLQQFDDFDQCLQVVVLQDDAPADQHAQDGPVLLVVLLLVLCVLLVWDPPPPHHHADFALLQVLLCVLCVVVVFHKDWTGGSFAHPPDDLGDPLPFERGRGGHNRLRHPTCVSSVSQPSPPGNYHYHYHYQKAFQEFEADPVQAGFWTFIQRVVVRDTDIRGGPFYEYARFQQVSLLHQQRHDDPSRNRGALCPLPQFFAQKWFKLKWKKKFFADCVPVVGSQQFFGGDRQWTMKGCPQCQAPPARSRGAFIKTWGDDRHRNVRGRMTMIMFIFWAGGYRQFGKDFDPDADPSRRTHIYTYDDGDPSSVRRRVVRVVVVVSSSVSSPGPDMDMDDDDCSSHDHQIAASQAEDDDSNRGQAYSLQHGPPYQRYGYQARHHNSISGRDRCSSVSSSSSNSSSNVDHDPSD/DAAADAQVPDDQPQPQFQEEEEAQALLSLLLLLLFLQQQTAYEYEAAAEADAAFAFQVVQQVVDFAFQFPVRDSQFRAAQGRYRHGNLQFDLQQFDDFDQCLQVVVLQDDAPADQHAQDGSVLLVVLLLVLCVLLVWDPPPPHHAADFALLQVLLCVLCVVVVFHKDWTGGSFAHPPDDLGDPLPFERGRGGHNRLRHPTCVSSVSQPSPPHNYHYHYHYQKAFQEFEADPVQAGFWTFIQRVVVRDTDIRGGNFYEYAHFQQVSLLHQQRHDDPNRNRGALCPLPQFFAQKWFKLKWKKKFFADCVVVVGSQQFFGGDRQWTMKGCPQCQAPPARSRGAFIKTWGDDRHRNVRGRMTMIMFIFWAGGYRQFGKDFDPDADPSRRTHIYTYDDGDPSSVRRRVVRVVVVVSSSVSSPGPDMDMDDDDCSSHDHQIAASQAEDDDSNRGQYYSLQHGPPYQRYGYQARHHNSISGRDRCSSVSSSSSNSSSNVDHPPSD

Sequence (996 aa):
MTDIRHIAAHACNYTNFDAVVVGSGPSGSIVARTLAEKGCHVAVLEYGGPACPGAMLGPHQEAYSKALTSNGQADGNPWTACCVGGGMGFYNAITFRYRQADLSASQYLTTDMAIDWPITLEELEPYYLEIEHLLEISGANGFPSYPPSPRGLMISNAMQELGIRSKTIPLAIRPPGTNKGCINCSACDELACPTDARASVLARNILDDSALPGSISVLYGCFVNRIQMQNDGRAGALECYVPLSSELIRIPVERVIVCANAIQTAALMLRSKGDHAPKGIGNDSGLVGRGLSFKIGGYSVGYMQRADRGSDAFAPHWGPHSTVYTDEFYEHNGAPCKFGGLIYEANFASPNENVGVVRLHYIAGEEPWSHNRVALDEAADQYGTPYIRFEYRSSENDRARRNFLADRADEILRHLGAFRIEQEPYFPGKGSSHLHGTMRAGSDPRNSVVDSCGRVHGLTNIHVMDGSVMNFAGNSNPTHTIMANARRMAMSLGKGAIMTDIRHIAAHACNYTNFDAVVVGSGPSGSIVARTLAEKGCHVAVLEYGGPACPGAMLGPHQEAYSKALTSNGQADGNPWTACCVGGGMGFYNAITFRYRQADLSAS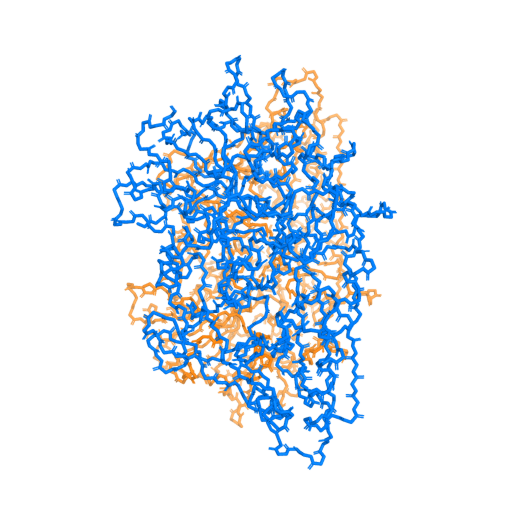QYLTTDMAIDWPITLEELEPYYLEIEHLLEISGANGFPSYPPSPRGLMISNAMQELGIRSKTIPLAIRPPGTNKGCINCSACDELACPTDARASVLARNILDDSALPGSISVLYGCFVNRIQMQNDGRAGALECYVPLSSELIRIPVERVIVCANAIQTAALMLRSKGDHAPKGIGNDSGLVGRGLSFKIGGYSVGYMQRADRGSDAFAPHWGPHSTVYTDEFYEHNGAPCKFGGLIYEANFASPNENVGVVRLHYIAGEEPWSHNRVALDEAADQYGTPYIRFEYRSSENDRARRNFLADRADEILRHLGAFRIEQEPYFPGKGSSHLHGTMRAGSDPRNSVVDSCGRVHGLTNIHVMDGSVMNFAGNSNPTHTIMANARRMAMSLGKGAI